Protein AF-A0A0F9SMI8-F1 (afdb_monomer)

Secondary structure (DSSP, 8-state):
-----TTS--SHHHHHHHHHHHHHHHHHHHHHHHHHHHHHHHHHHHHHHHHTSS-------------------------------------GGG--HHHHSSTHHHHHHHHHHH-S---TTB----SSPPPTTS--TT-EEEETTTTEEEE-SSSS--EE--------GGGGT-SSS---PPP---SS--------TT--S-S------PPTT-PPP-------TT--S-SS-----SSS-SS---SS-----S-S----SS----SS-----STT-----SSSS-----SS--------S-S--------SS-------SS-----S-S------SSS---------SS---------SSSS----------SS-SS----SSS---------STT-------SS---------STTSS----TTS------SSS---------STT--------SSSS----------STTTT----TTSPPP---TT---------STT-------SS---------STTSS----TTS-------PPTT-------SSS--------SSTTTT----S------SS---------SS-SS----SSS---------TT-------SSS---------STTSS-----STT----------SS-SS----SS------SS-------STT-------SSS--------SSTTSS-----STT-------SSS------TTS-------STT-------TTS--------SSTTSS-----STT--------TT------SSS---------TT------S-----

Sequence (818 aa):
MENVRFTDVDTSDEVCKTVNRVIDNLNQVEGKLLTLISERKTYNAEVDAYNEGLLPKKKVPKKKGFASMKLLVFIVLFVSLFVSVVHGQFTTTDINYSNVSNPTTLERLLRDLFANQVSNTFVFTPTTQPSSTDVTAGMVYFDSVQTSLFVSEDGSTFVPIDTAGGVSLDGAYDFGGSGNGRTITADTGAFALTNTDDDTAFLMTINAAPGSGAALGGIEITMGGNSTENAIEFENSGSGDDVQGTGDTWAVTAAGVSTFLGAEIGTSNLTFTQQGEIIKNDTDNEVEFVGSEDFSIGLGSGASNEIDFTSDSSATVIDFTTLDTLVGLNQLTFDETDGAALITIAADGAGDDLTISQTGSQNASVVLSSAGTTGDAIKMTTTAGGIDIDITGAANGEDFAVNTNSSIQLTSSQAVVDAIKLNATAGGFDIDGTTVASNITNLSTGTDDNLTIELTGATASSLILSSAGTGTDAVDINASAGSIDMDAVTGITMDISGASAGEDFTITTDSSIVLTSSEDATDAIDINASAGGIDIDATGESGQDIVITNTGGSVQVVATEAADDSVNIDSVGFDLDASGSIVLTSTENAVDSIVLQSTVGGIDILCDASTNEDIDIANTGGAVNLTSSEASDGAIKLQTSNVAGQILLVTADTSSDAIEIDNSGGLEIDCVDVIAIDNSGSTKDITITSALGRVIITGTETAAAAVELIADGVAGGVKIAANTNGVDIDATGGPILLDTSGASKDIKLDADSGAVIIDGGETGATAVVIIASHSGGGIDMDFGTGGLSVVGASGDIVATVVGTAGDVITVSGSFYKV

Organism: NCBI:txid412755

Structure (mmCIF, N/CA/C/O backbone):
data_AF-A0A0F9SMI8-F1
#
_entry.id   AF-A0A0F9SMI8-F1
#
loop_
_atom_site.group_PDB
_atom_site.id
_atom_site.type_symbol
_atom_site.label_atom_id
_atom_site.label_alt_id
_atom_site.label_comp_id
_atom_site.label_asym_id
_atom_site.label_entity_id
_atom_site.label_seq_id
_atom_site.pdbx_PDB_ins_code
_atom_site.Cartn_x
_atom_site.Cartn_y
_atom_site.Cartn_z
_atom_site.occupancy
_atom_site.B_iso_or_equiv
_atom_site.auth_seq_id
_atom_site.auth_comp_id
_atom_site.auth_asym_id
_atom_site.auth_atom_id
_atom_site.pdbx_PDB_model_num
ATOM 1 N N . MET A 1 1 ? 4.141 -20.239 49.067 1.00 53.53 1 MET A N 1
ATOM 2 C CA . MET A 1 1 ? 4.941 -21.471 48.969 1.00 53.53 1 MET A CA 1
ATOM 3 C C . MET A 1 1 ? 4.946 -21.917 47.525 1.00 53.53 1 MET A C 1
ATOM 5 O O . MET A 1 1 ? 3.879 -21.948 46.923 1.00 53.53 1 MET A O 1
ATOM 9 N N . GLU A 1 2 ? 6.117 -22.207 46.968 1.00 52.78 2 GLU A N 1
ATOM 10 C CA . GLU A 1 2 ? 6.227 -22.816 45.635 1.00 52.78 2 GLU A CA 1
ATOM 11 C C . GLU A 1 2 ? 5.907 -24.315 45.685 1.00 52.78 2 GLU A C 1
ATOM 13 O O . GLU A 1 2 ? 6.202 -24.986 46.676 1.00 52.78 2 GLU A O 1
ATOM 18 N N . ASN A 1 3 ? 5.361 -24.857 44.594 1.00 55.09 3 ASN A N 1
ATOM 19 C CA . ASN A 1 3 ? 5.146 -26.296 44.443 1.00 55.09 3 ASN A CA 1
ATOM 20 C C . ASN A 1 3 ? 6.469 -27.013 44.135 1.00 55.09 3 ASN A C 1
ATOM 22 O O . ASN A 1 3 ? 6.894 -27.088 42.984 1.00 55.09 3 ASN A O 1
ATOM 26 N N . VAL A 1 4 ? 7.100 -27.579 45.164 1.00 60.78 4 VAL A N 1
ATOM 27 C CA . VAL A 1 4 ? 8.297 -28.418 45.016 1.00 60.78 4 VAL A CA 1
ATOM 28 C C . VAL A 1 4 ? 7.901 -29.809 44.507 1.00 60.78 4 VAL A C 1
ATOM 30 O O . VAL A 1 4 ? 7.223 -30.561 45.208 1.00 60.78 4 VAL A O 1
ATOM 33 N N . ARG A 1 5 ? 8.347 -30.171 43.299 1.00 63.69 5 ARG A N 1
ATOM 34 C CA . ARG A 1 5 ? 8.222 -31.526 42.738 1.00 63.69 5 ARG A CA 1
ATOM 35 C C . ARG A 1 5 ? 9.577 -32.230 42.789 1.00 63.69 5 ARG A C 1
ATOM 37 O O . ARG A 1 5 ? 10.574 -31.698 42.322 1.00 63.69 5 ARG A O 1
ATOM 44 N N . PHE A 1 6 ? 9.611 -33.441 43.344 1.00 59.72 6 PHE A N 1
ATOM 45 C CA . PHE A 1 6 ? 10.837 -34.243 43.486 1.00 59.72 6 PHE A CA 1
ATOM 46 C C . PHE A 1 6 ? 11.255 -34.990 42.202 1.00 59.72 6 PHE A C 1
ATOM 48 O O . PHE A 1 6 ? 12.164 -35.812 42.247 1.00 59.72 6 PHE A O 1
ATOM 55 N N . THR A 1 7 ? 10.580 -34.755 41.075 1.00 58.47 7 THR A N 1
ATOM 56 C CA . THR A 1 7 ? 10.826 -35.445 39.797 1.00 58.47 7 THR A CA 1
ATOM 57 C C . THR A 1 7 ? 11.985 -34.860 38.992 1.00 58.47 7 THR A C 1
ATOM 59 O O . THR A 1 7 ? 12.527 -35.554 38.137 1.00 58.47 7 THR A O 1
ATOM 62 N N . ASP A 1 8 ? 12.377 -33.617 39.280 1.00 52.94 8 ASP A N 1
ATOM 63 C CA . ASP A 1 8 ? 13.154 -32.774 38.362 1.00 52.94 8 ASP A CA 1
ATOM 64 C C . ASP A 1 8 ? 14.539 -32.420 38.960 1.00 52.94 8 ASP A C 1
ATOM 66 O O . ASP A 1 8 ? 15.004 -31.287 38.860 1.00 52.94 8 ASP A O 1
ATOM 70 N N . VAL A 1 9 ? 15.164 -33.367 39.678 1.00 58.47 9 VAL A N 1
ATOM 71 C CA . VAL A 1 9 ? 16.347 -33.128 40.532 1.00 58.47 9 VAL A CA 1
ATOM 72 C C . VAL A 1 9 ? 17.422 -34.199 40.290 1.00 58.47 9 VAL A C 1
ATOM 74 O O . VAL A 1 9 ? 17.424 -35.238 40.950 1.00 58.47 9 VAL A O 1
ATOM 77 N N . ASP A 1 10 ? 18.336 -33.951 39.346 1.00 61.91 10 ASP A N 1
ATOM 78 C CA . ASP A 1 10 ? 19.295 -34.961 38.848 1.00 61.91 10 ASP A CA 1
ATOM 79 C C . ASP A 1 10 ? 20.717 -34.818 39.443 1.00 61.91 10 ASP A C 1
ATOM 81 O O . ASP A 1 10 ? 21.575 -35.685 39.265 1.00 61.91 10 ASP A O 1
ATOM 85 N N . THR A 1 11 ? 20.993 -33.750 40.210 1.00 68.75 11 THR A N 1
ATOM 86 C CA . THR A 1 11 ? 22.292 -33.551 40.883 1.00 68.75 11 THR A CA 1
ATOM 87 C C . THR A 1 11 ? 22.190 -33.314 42.394 1.00 68.75 11 THR A C 1
ATOM 89 O O . THR A 1 11 ? 21.253 -32.706 42.911 1.00 68.75 11 THR A O 1
ATOM 92 N N . SER A 1 12 ? 23.220 -33.737 43.137 1.00 64.06 12 SER A N 1
ATOM 93 C CA . SER A 1 12 ? 23.299 -33.579 44.601 1.00 64.06 12 SER A CA 1
ATOM 94 C C . SER A 1 12 ? 23.244 -32.121 45.083 1.00 64.06 12 SER A C 1
ATOM 96 O O . SER A 1 12 ? 22.840 -31.862 46.215 1.00 64.06 12 SER A O 1
ATOM 98 N N . ASP A 1 13 ? 23.655 -31.168 44.245 1.00 66.50 13 ASP A N 1
ATOM 99 C CA . ASP A 1 13 ? 23.607 -29.736 44.557 1.00 66.50 13 ASP A CA 1
ATOM 100 C C . ASP A 1 13 ? 22.178 -29.177 44.412 1.00 66.50 13 ASP A C 1
ATOM 102 O O . ASP A 1 13 ? 21.719 -28.380 45.233 1.00 66.50 13 ASP A O 1
ATOM 106 N N . GLU A 1 14 ? 21.418 -29.674 43.433 1.00 67.69 14 GLU A N 1
ATOM 107 C CA . GLU A 1 14 ? 19.988 -29.382 43.281 1.00 67.69 14 GLU A CA 1
ATOM 108 C C . GLU A 1 14 ? 19.146 -30.054 44.370 1.00 67.69 14 GLU A C 1
ATOM 110 O O . GLU A 1 14 ? 18.165 -29.459 44.816 1.00 67.69 14 GLU A O 1
ATOM 115 N N . VAL A 1 15 ? 19.557 -31.221 44.886 1.00 66.88 15 VAL A N 1
ATOM 116 C CA . VAL A 1 15 ? 18.961 -31.809 46.100 1.00 66.88 15 VAL A CA 1
ATOM 117 C C . VAL A 1 15 ? 19.155 -30.871 47.295 1.00 66.88 15 VAL A C 1
ATOM 119 O O . VAL A 1 15 ? 18.183 -30.575 47.987 1.00 66.88 15 VAL A O 1
ATOM 122 N N . CYS A 1 16 ? 20.358 -30.326 47.512 1.00 67.88 16 CYS A N 1
ATOM 123 C CA . CYS A 1 16 ? 20.593 -29.330 48.566 1.00 67.88 16 CYS A CA 1
ATOM 124 C C . CYS A 1 16 ? 19.757 -28.054 48.368 1.00 67.88 16 CYS A C 1
ATOM 126 O O . CYS A 1 16 ? 19.134 -27.581 49.317 1.00 67.88 16 CYS A O 1
ATOM 128 N N . LYS A 1 17 ? 19.672 -27.518 47.144 1.00 69.50 17 LYS A N 1
ATOM 129 C CA . LYS A 1 17 ? 18.823 -26.351 46.823 1.00 69.50 17 LYS A CA 1
ATOM 130 C C . LYS A 1 17 ? 17.333 -26.638 47.035 1.00 69.50 17 LYS A C 1
ATOM 132 O O . LYS A 1 17 ? 16.613 -25.781 47.540 1.00 69.50 17 LYS A O 1
ATOM 137 N N . THR A 1 18 ? 16.878 -27.843 46.703 1.00 71.00 18 THR A N 1
ATOM 138 C CA . THR A 1 18 ? 15.496 -28.301 46.905 1.00 71.00 18 THR A CA 1
ATOM 139 C C . THR A 1 18 ? 15.174 -28.473 48.386 1.00 71.00 18 THR A C 1
ATOM 141 O O . THR A 1 18 ? 14.148 -27.979 48.845 1.00 71.00 18 THR A O 1
ATOM 144 N N . VAL A 1 19 ? 16.070 -29.086 49.165 1.00 71.94 19 VAL A N 1
ATOM 145 C CA . VAL A 1 19 ? 15.940 -29.199 50.628 1.00 71.94 19 VAL A CA 1
ATOM 146 C C . VAL A 1 19 ? 15.941 -27.818 51.286 1.00 71.94 19 VAL A C 1
ATOM 148 O O . VAL A 1 19 ? 15.096 -27.569 52.141 1.00 71.94 19 VAL A O 1
ATOM 151 N N . ASN A 1 20 ? 16.794 -26.891 50.842 1.00 73.31 20 ASN A N 1
ATOM 152 C CA . ASN A 1 20 ? 16.780 -25.510 51.327 1.00 73.31 20 ASN A CA 1
ATOM 153 C C . ASN A 1 20 ? 15.458 -24.801 50.983 1.00 73.31 20 ASN A C 1
ATOM 155 O O . ASN A 1 20 ? 14.856 -24.224 51.876 1.00 73.31 20 ASN A O 1
ATOM 159 N N . ARG A 1 21 ? 14.918 -24.933 49.760 1.00 74.88 21 ARG A N 1
ATOM 160 C CA . ARG A 1 21 ? 13.584 -24.392 49.407 1.00 74.88 21 ARG A CA 1
ATOM 161 C C . ARG A 1 21 ? 12.445 -25.039 50.204 1.00 74.88 21 ARG A C 1
ATOM 163 O O . ARG A 1 21 ? 11.453 -24.375 50.493 1.00 74.88 21 ARG A O 1
ATOM 170 N N . VAL A 1 22 ? 12.558 -26.311 50.594 1.00 71.25 22 VAL A N 1
ATOM 171 C CA . VAL A 1 22 ? 11.608 -26.954 51.523 1.00 71.25 22 VAL A CA 1
ATOM 172 C C . VAL A 1 22 ? 11.742 -26.368 52.932 1.00 71.25 22 VAL A C 1
ATOM 174 O O . VAL A 1 22 ? 10.722 -26.069 53.546 1.00 71.25 22 VAL A O 1
ATOM 177 N N . ILE A 1 23 ? 12.964 -26.134 53.417 1.00 75.56 23 ILE A N 1
ATOM 178 C CA . ILE A 1 23 ? 13.230 -25.463 54.698 1.00 75.56 23 ILE A CA 1
ATOM 179 C C . ILE A 1 23 ? 12.729 -24.012 54.674 1.00 75.56 23 ILE A C 1
ATOM 181 O O . ILE A 1 23 ? 12.095 -23.592 55.630 1.00 75.56 23 ILE A O 1
ATOM 185 N N . ASP A 1 24 ? 12.905 -23.267 53.584 1.00 73.69 24 ASP A N 1
ATOM 186 C CA . ASP A 1 24 ? 12.421 -21.887 53.455 1.00 73.69 24 ASP A CA 1
ATOM 187 C C . ASP A 1 24 ? 10.893 -21.810 53.340 1.00 73.69 24 ASP A C 1
ATOM 189 O O . ASP A 1 24 ? 10.275 -20.924 53.930 1.00 73.69 24 ASP A O 1
ATOM 193 N N . ASN A 1 25 ? 10.249 -22.772 52.667 1.00 73.44 25 ASN A N 1
ATOM 194 C CA . ASN A 1 25 ? 8.794 -22.935 52.742 1.00 73.44 25 ASN A CA 1
ATOM 195 C C . ASN A 1 25 ? 8.345 -23.272 54.178 1.00 73.44 25 ASN A C 1
ATOM 197 O O . ASN A 1 25 ? 7.346 -22.723 54.639 1.00 73.44 25 ASN A O 1
ATOM 201 N N . LEU A 1 26 ? 9.087 -24.114 54.910 1.00 71.88 26 LEU A N 1
ATOM 202 C CA . LEU A 1 26 ? 8.798 -24.436 56.311 1.00 71.88 26 LEU A CA 1
ATOM 203 C C . LEU A 1 26 ? 8.974 -23.209 57.222 1.00 71.88 26 LEU A C 1
ATOM 205 O O . LEU A 1 26 ? 8.105 -22.944 58.042 1.00 71.88 26 LEU A O 1
ATOM 209 N N . ASN A 1 27 ? 10.020 -22.408 57.009 1.00 73.56 27 ASN A N 1
ATOM 210 C CA . ASN A 1 27 ? 10.273 -21.140 57.696 1.00 73.56 27 ASN A CA 1
ATOM 211 C C . ASN A 1 27 ? 9.193 -20.092 57.366 1.00 73.56 27 ASN A C 1
ATOM 213 O O . ASN A 1 27 ? 8.809 -19.316 58.237 1.00 73.56 27 ASN A O 1
ATOM 217 N N . GLN A 1 28 ? 8.650 -20.074 56.140 1.00 71.56 28 GLN A N 1
ATOM 218 C CA . GLN A 1 28 ? 7.478 -19.254 55.803 1.00 71.56 28 GLN A CA 1
ATOM 219 C C . GLN A 1 28 ? 6.204 -19.747 56.501 1.00 71.56 28 GLN A C 1
ATOM 221 O O . GLN A 1 28 ? 5.385 -18.920 56.900 1.00 71.56 28 GLN A O 1
ATOM 226 N N . VAL A 1 29 ? 6.018 -21.061 56.663 1.00 70.38 29 VAL A N 1
ATOM 227 C CA . VAL A 1 29 ? 4.887 -21.628 57.419 1.00 70.38 29 VAL A CA 1
ATOM 228 C C . VAL A 1 29 ? 5.027 -21.336 58.907 1.00 70.38 29 VAL A C 1
ATOM 230 O O . VAL A 1 29 ? 4.068 -20.867 59.503 1.00 70.38 29 VAL A O 1
ATOM 233 N N . GLU A 1 30 ? 6.199 -21.547 59.502 1.00 69.00 30 GLU A N 1
ATOM 234 C CA . GLU A 1 30 ? 6.462 -21.258 60.915 1.00 69.00 30 GLU A CA 1
ATOM 235 C C . GLU A 1 30 ? 6.412 -19.749 61.193 1.00 69.00 30 GLU A C 1
ATOM 237 O O . GLU A 1 30 ? 5.814 -19.329 62.178 1.00 69.00 30 GLU A O 1
ATOM 242 N N . GLY A 1 31 ? 6.911 -18.920 60.270 1.00 68.81 31 GLY A N 1
ATOM 243 C CA . GLY A 1 31 ? 6.750 -17.467 60.293 1.00 68.81 31 GLY A CA 1
ATOM 244 C C . GLY A 1 31 ? 5.282 -17.039 60.246 1.00 68.81 31 GLY A C 1
ATOM 245 O O . GLY A 1 31 ? 4.842 -16.304 61.125 1.00 68.81 31 GLY A O 1
ATOM 246 N N . LYS A 1 32 ? 4.487 -17.550 59.293 1.00 60.62 32 LYS A N 1
ATOM 247 C CA . LYS A 1 32 ? 3.038 -17.279 59.234 1.00 60.62 32 LYS A CA 1
ATOM 248 C C . LYS A 1 32 ? 2.279 -17.843 60.434 1.00 60.62 32 LYS A C 1
ATOM 250 O O . LYS A 1 32 ? 1.322 -17.224 60.879 1.00 60.62 32 LYS A O 1
ATOM 255 N N . LEU A 1 33 ? 2.700 -18.979 60.985 1.00 58.19 33 LEU A N 1
ATOM 256 C CA . LEU A 1 33 ? 2.122 -19.559 62.195 1.00 58.19 33 LEU A CA 1
ATOM 257 C C . LEU A 1 33 ? 2.449 -18.703 63.425 1.00 58.19 33 LEU A C 1
ATOM 259 O O . LEU A 1 33 ? 1.588 -18.520 64.276 1.00 58.19 33 LEU A O 1
ATOM 263 N N . LEU A 1 34 ? 3.648 -18.119 63.500 1.00 58.06 34 LEU A N 1
ATOM 264 C CA . LEU A 1 34 ? 4.021 -17.133 64.517 1.00 58.06 34 LEU A CA 1
ATOM 265 C C . LEU A 1 34 ? 3.255 -15.814 64.345 1.00 58.06 34 LEU A C 1
ATOM 267 O O . LEU A 1 34 ? 2.833 -15.247 65.352 1.00 58.06 34 LEU A O 1
ATOM 271 N N . THR A 1 35 ? 2.998 -15.365 63.110 1.00 61.28 35 THR A N 1
ATOM 272 C CA . THR A 1 35 ? 2.087 -14.243 62.824 1.00 61.28 35 THR A CA 1
ATOM 273 C C . THR A 1 35 ? 0.676 -14.557 63.329 1.00 61.28 35 THR A C 1
ATOM 275 O O . THR A 1 35 ? 0.193 -13.838 64.197 1.00 61.28 35 THR A O 1
ATOM 278 N N . LEU A 1 36 ? 0.088 -15.693 62.938 1.00 56.03 36 LEU A N 1
ATOM 279 C CA . LEU A 1 36 ? -1.233 -16.152 63.398 1.00 56.03 36 LEU A CA 1
ATOM 280 C C . LEU A 1 36 ? -1.310 -16.340 64.925 1.00 56.03 36 LEU A C 1
ATOM 282 O O . LEU A 1 36 ? -2.329 -16.042 65.541 1.00 56.03 36 LEU A O 1
ATOM 286 N N . ILE A 1 37 ? -0.235 -16.799 65.573 1.00 56.66 37 ILE A N 1
ATOM 287 C CA . ILE A 1 37 ? -0.143 -16.903 67.040 1.00 56.66 37 ILE A CA 1
ATOM 288 C C . ILE A 1 37 ? 0.006 -15.520 67.696 1.00 56.66 37 ILE A C 1
ATOM 290 O O . ILE A 1 37 ? -0.449 -15.339 68.827 1.00 56.66 37 ILE A O 1
ATOM 294 N N . SER A 1 38 ? 0.605 -14.538 67.015 1.00 51.28 38 SER A N 1
ATOM 295 C CA . SER A 1 38 ? 0.661 -13.147 67.481 1.00 51.28 38 SER A CA 1
ATOM 296 C C . SER A 1 38 ? -0.689 -12.439 67.332 1.00 51.28 38 SER A C 1
ATOM 298 O O . SER A 1 38 ? -1.147 -11.824 68.289 1.00 51.28 38 SER A O 1
ATOM 300 N N . GLU A 1 39 ? -1.389 -12.641 66.214 1.00 50.78 39 GLU A N 1
ATOM 301 C CA . GLU A 1 39 ? -2.752 -12.157 65.961 1.00 50.78 39 GLU A CA 1
ATOM 302 C C . GLU A 1 39 ? -3.737 -12.769 66.966 1.00 50.78 39 GLU A C 1
ATOM 304 O O . GLU A 1 39 ? -4.511 -12.053 67.601 1.00 50.78 39 GLU A O 1
ATOM 309 N N . ARG A 1 40 ? -3.617 -14.076 67.242 1.00 48.09 40 ARG A N 1
ATOM 310 C CA . ARG A 1 40 ? -4.378 -14.748 68.308 1.00 48.09 40 ARG A CA 1
ATOM 311 C C . ARG A 1 40 ? -4.005 -14.268 69.716 1.00 48.09 40 ARG A C 1
ATOM 313 O O . ARG A 1 40 ? -4.813 -14.392 70.629 1.00 48.09 40 ARG A O 1
ATOM 320 N N . LYS A 1 41 ? -2.810 -13.705 69.919 1.00 46.00 41 LYS A N 1
ATOM 321 C CA . LYS A 1 41 ? -2.437 -13.047 71.182 1.00 46.00 41 LYS A CA 1
ATOM 322 C C . LYS A 1 41 ? -3.034 -11.651 71.321 1.00 46.00 41 LYS A C 1
ATOM 324 O O . LYS A 1 41 ? -3.339 -11.277 72.447 1.00 46.00 41 LYS A O 1
ATOM 329 N N . THR A 1 42 ? -3.226 -10.921 70.225 1.00 47.81 42 THR A N 1
ATOM 330 C CA . THR A 1 42 ? -4.013 -9.680 70.220 1.00 47.81 42 THR A CA 1
ATOM 331 C C . THR A 1 42 ? -5.475 -9.995 70.538 1.00 47.81 42 THR A C 1
ATOM 333 O O . THR A 1 42 ? -6.010 -9.458 71.499 1.00 47.81 42 THR A O 1
ATOM 336 N N . TYR A 1 43 ? -6.062 -10.975 69.842 1.00 46.75 43 TYR A N 1
ATOM 337 C CA . TYR A 1 43 ? -7.436 -11.439 70.070 1.00 46.75 43 TYR A CA 1
ATOM 338 C C . TYR A 1 43 ? -7.682 -11.874 71.527 1.00 46.75 43 TYR A C 1
ATOM 340 O O . TYR A 1 43 ? -8.607 -11.402 72.182 1.00 46.75 43 TYR A O 1
ATOM 348 N N . ASN A 1 44 ? -6.804 -12.710 72.094 1.00 45.44 44 ASN A N 1
ATOM 349 C CA . ASN A 1 44 ? -6.926 -13.119 73.496 1.00 45.44 44 ASN A CA 1
ATOM 350 C C . ASN A 1 44 ? -6.713 -11.961 74.495 1.00 45.44 44 ASN A C 1
ATOM 352 O O . ASN A 1 44 ? -7.266 -12.019 75.589 1.00 45.44 44 ASN A O 1
ATOM 356 N N . ALA A 1 45 ? -5.954 -10.914 74.148 1.00 46.09 45 ALA A N 1
ATOM 357 C CA . ALA A 1 45 ? -5.788 -9.740 75.011 1.00 46.09 45 ALA A CA 1
ATOM 358 C C . ALA A 1 45 ? -7.045 -8.849 75.064 1.00 46.09 45 ALA A C 1
ATOM 360 O O . ALA A 1 45 ? -7.227 -8.118 76.036 1.00 46.09 45 ALA A O 1
ATOM 361 N N . GLU A 1 46 ? -7.919 -8.930 74.057 1.00 47.97 46 GLU A N 1
ATOM 362 C CA . GLU A 1 46 ? -9.226 -8.262 74.046 1.00 47.97 46 GLU A CA 1
ATOM 363 C C . GLU A 1 46 ? -10.292 -9.115 74.766 1.00 47.97 46 GLU A C 1
ATOM 365 O O . GLU A 1 46 ? -11.083 -8.584 75.545 1.00 47.97 46 GLU A O 1
ATOM 370 N N . VAL A 1 47 ? -10.244 -10.449 74.634 1.00 49.59 47 VAL A N 1
ATOM 371 C CA . VAL A 1 47 ? -11.131 -11.380 75.369 1.00 49.59 47 VAL A CA 1
ATOM 372 C C . VAL A 1 47 ? -10.870 -11.381 76.886 1.00 49.59 47 VAL A C 1
ATOM 374 O O . VAL A 1 47 ? -11.822 -11.394 77.675 1.00 49.59 47 VAL A O 1
ATOM 377 N N . ASP A 1 48 ? -9.606 -11.315 77.319 1.00 45.72 48 ASP A N 1
ATOM 378 C CA . ASP A 1 48 ? -9.249 -11.234 78.747 1.00 45.72 48 ASP A CA 1
ATOM 379 C C . ASP A 1 48 ? -9.622 -9.869 79.375 1.00 45.72 48 ASP A C 1
ATOM 381 O O . ASP A 1 48 ? -9.760 -9.769 80.594 1.00 45.72 48 ASP A O 1
ATOM 385 N N . ALA A 1 49 ? -9.852 -8.824 78.566 1.00 47.00 49 ALA A N 1
ATOM 386 C CA . ALA A 1 49 ? -10.362 -7.530 79.033 1.00 47.00 49 ALA A CA 1
ATOM 387 C C . ALA A 1 49 ? -11.890 -7.511 79.248 1.00 47.00 49 ALA A C 1
ATOM 389 O O . ALA A 1 49 ? -12.377 -6.719 80.055 1.00 47.00 49 ALA A O 1
ATOM 390 N N . TYR A 1 50 ? -12.641 -8.395 78.582 1.00 47.12 50 TYR A N 1
ATOM 391 C CA . TYR A 1 50 ? -14.091 -8.540 78.770 1.00 47.12 50 TYR A CA 1
ATOM 392 C C . TYR A 1 50 ? -14.431 -9.361 80.033 1.00 47.12 50 TYR A C 1
ATOM 394 O O . TYR A 1 50 ? -15.395 -9.069 80.741 1.00 47.12 50 TYR A O 1
ATOM 402 N N . ASN A 1 51 ? -13.604 -10.359 80.376 1.00 49.59 51 ASN A N 1
ATOM 403 C CA . ASN A 1 51 ? -13.954 -11.394 81.360 1.00 49.59 51 ASN A CA 1
ATOM 404 C C . ASN A 1 51 ? -13.543 -11.148 82.833 1.00 49.59 51 ASN A C 1
ATOM 406 O O . ASN A 1 51 ? -13.977 -11.905 83.700 1.00 49.59 51 ASN A O 1
ATOM 410 N N . GLU A 1 52 ? -12.800 -10.085 83.178 1.00 45.09 52 GLU A N 1
ATOM 411 C CA . GLU A 1 52 ? -12.635 -9.644 84.589 1.00 45.09 52 GLU A CA 1
ATOM 412 C C . GLU A 1 52 ? -13.569 -8.473 84.987 1.00 45.09 52 GLU A C 1
ATOM 414 O O . GLU A 1 52 ? -13.324 -7.766 85.966 1.00 45.09 52 GLU A O 1
ATOM 419 N N . GLY A 1 53 ? -14.697 -8.298 84.283 1.00 46.03 53 GLY A N 1
ATOM 420 C CA . GLY A 1 53 ? -15.754 -7.348 84.664 1.00 46.03 53 GLY A CA 1
ATOM 421 C C . GLY A 1 53 ? -16.639 -7.801 85.841 1.00 46.03 53 GLY A C 1
ATOM 422 O O . GLY A 1 53 ? -16.983 -6.989 86.703 1.00 46.03 53 GLY A O 1
ATOM 423 N N . LEU A 1 54 ? -16.992 -9.094 85.928 1.00 38.72 54 LEU A N 1
ATOM 424 C CA . LEU A 1 54 ? -18.011 -9.605 86.867 1.00 38.72 54 LEU A CA 1
ATOM 425 C C . LEU A 1 54 ? -17.470 -10.492 88.012 1.00 38.72 54 LEU A C 1
ATOM 427 O O . LEU A 1 54 ? -17.870 -11.632 88.224 1.00 38.72 54 LEU A O 1
ATOM 431 N N . LEU A 1 55 ? -16.678 -9.828 88.864 1.00 41.00 55 LEU A N 1
ATOM 432 C CA . LEU A 1 55 ? -16.606 -9.997 90.330 1.00 41.00 55 LEU A CA 1
ATOM 433 C C . LEU A 1 55 ? -15.910 -11.250 90.940 1.00 41.00 55 LEU A C 1
ATOM 435 O O . LEU A 1 55 ? -16.472 -12.346 90.989 1.00 41.00 55 LEU A O 1
ATOM 439 N N . PRO A 1 56 ? -14.756 -11.077 91.625 1.00 44.06 56 PRO A N 1
ATOM 440 C CA . PRO A 1 56 ? -14.066 -12.157 92.337 1.00 44.06 56 PRO A CA 1
ATOM 441 C C . PRO A 1 56 ? -14.617 -12.413 93.756 1.00 44.06 56 PRO A C 1
ATOM 443 O O . PRO A 1 56 ? -14.927 -11.483 94.503 1.00 44.06 56 PRO A O 1
ATOM 446 N N . LYS A 1 57 ? -14.617 -13.678 94.217 1.00 36.44 57 LYS A N 1
ATOM 447 C CA . LYS A 1 57 ? -14.890 -14.041 95.631 1.00 36.44 57 LYS A CA 1
ATOM 448 C C . LYS A 1 57 ? -13.844 -14.997 96.222 1.00 36.44 57 LYS A C 1
ATOM 450 O O . LYS A 1 57 ? -13.612 -16.098 95.731 1.00 36.44 57 LYS A O 1
ATOM 455 N N . LYS A 1 58 ? -13.222 -14.590 97.340 1.00 31.86 58 LYS A N 1
ATOM 456 C CA . LYS A 1 58 ? -12.054 -15.258 97.949 1.00 31.86 58 LYS A CA 1
ATOM 457 C C . LYS A 1 58 ? -12.351 -15.863 99.336 1.00 31.86 58 LYS A C 1
ATOM 459 O O . LYS A 1 58 ? -12.210 -15.194 100.348 1.00 31.86 58 LYS A O 1
ATOM 464 N N . LYS A 1 59 ? -12.700 -17.158 99.341 1.00 33.75 59 LYS A N 1
ATOM 465 C CA . LYS A 1 59 ? -12.500 -18.192 100.396 1.00 33.75 59 LYS A CA 1
ATOM 466 C C . LYS A 1 59 ? -12.571 -17.810 101.907 1.00 33.75 59 LYS A C 1
ATOM 468 O O . LYS A 1 59 ? -11.583 -17.298 102.413 1.00 33.75 59 LYS A O 1
ATOM 473 N N . VAL A 1 60 ? -13.561 -18.406 102.623 1.00 41.75 60 VAL A N 1
ATOM 474 C CA . VAL A 1 60 ? -13.408 -19.275 103.854 1.00 41.75 60 VAL A CA 1
ATOM 475 C C . VAL A 1 60 ? -12.931 -18.579 105.175 1.00 41.75 60 VAL A C 1
ATOM 477 O O . VAL A 1 60 ? -12.079 -17.711 105.051 1.00 41.75 60 VAL A O 1
ATOM 480 N N . PRO A 1 61 ? -13.347 -18.922 106.449 1.00 41.59 61 PRO A N 1
ATOM 481 C CA . PRO A 1 61 ? -13.819 -20.230 106.997 1.00 41.59 61 PRO A CA 1
ATOM 482 C C . PRO A 1 61 ? -14.911 -20.306 108.134 1.00 41.59 61 PRO A C 1
ATOM 484 O O . PRO A 1 61 ? -14.937 -19.497 109.051 1.00 41.59 61 PRO A O 1
ATOM 487 N N . LYS A 1 62 ? -15.550 -21.496 108.243 1.00 29.69 62 LYS A N 1
ATOM 488 C CA . LYS A 1 62 ? -15.898 -22.290 109.477 1.00 29.69 62 LYS A CA 1
ATOM 489 C C . LYS A 1 62 ? -16.921 -21.805 110.550 1.00 29.69 62 LYS A C 1
ATOM 491 O O . LYS A 1 62 ? -16.903 -20.668 110.989 1.00 29.69 62 LYS A O 1
ATOM 496 N N . LYS A 1 63 ? -17.548 -22.834 111.177 1.00 28.94 63 LYS A N 1
ATOM 497 C CA . LYS A 1 63 ? -18.275 -22.909 112.486 1.00 28.94 63 LYS A CA 1
ATOM 498 C C . LYS A 1 63 ? -19.702 -22.310 112.538 1.00 28.94 63 LYS A C 1
ATOM 500 O O . LYS A 1 63 ? -19.954 -21.330 111.866 1.00 28.94 63 LYS A O 1
ATOM 505 N N . LYS A 1 64 ? -20.631 -22.778 113.400 1.00 27.56 64 LYS A N 1
ATOM 506 C CA . LYS A 1 64 ? -20.913 -24.132 113.968 1.00 27.56 64 LYS A CA 1
ATOM 507 C C . LYS A 1 64 ? -22.220 -24.088 114.811 1.00 27.56 64 LYS A C 1
ATOM 509 O O . LYS A 1 64 ? -22.215 -23.450 115.857 1.00 27.56 64 LYS A O 1
ATOM 514 N N . GLY A 1 65 ? -23.225 -24.900 114.472 1.00 30.22 65 GLY A N 1
ATOM 515 C CA . GLY A 1 65 ? -24.237 -25.408 115.423 1.00 30.22 65 GLY A CA 1
ATOM 516 C C . GLY A 1 65 ? -25.352 -24.461 115.904 1.00 30.22 65 GLY A C 1
ATOM 517 O O . GLY A 1 65 ? -25.456 -23.329 115.454 1.00 30.22 65 GLY A O 1
ATOM 518 N N . PHE A 1 66 ? -26.134 -24.996 116.857 1.00 27.86 66 PHE A N 1
ATOM 519 C CA . PHE A 1 66 ? -27.428 -24.530 117.396 1.00 27.86 66 PHE A CA 1
ATOM 520 C C . PHE A 1 66 ? -28.587 -24.641 116.383 1.00 27.86 66 PHE A C 1
ATOM 522 O O . PHE A 1 66 ? -28.554 -24.027 115.327 1.00 27.86 66 PHE A O 1
ATOM 529 N N . ALA A 1 67 ? -29.514 -25.598 116.525 1.00 26.72 67 ALA A N 1
ATOM 530 C CA . ALA A 1 67 ? -30.480 -25.848 117.615 1.00 26.72 67 ALA A CA 1
ATOM 531 C C . ALA A 1 67 ? -31.631 -24.822 117.578 1.00 26.72 67 ALA A C 1
ATOM 533 O O . ALA A 1 67 ? -31.416 -23.652 117.865 1.00 26.72 67 ALA A O 1
ATOM 534 N N . SER A 1 68 ? -32.827 -25.167 117.091 1.00 33.75 68 SER A N 1
ATOM 535 C CA . SER A 1 68 ? -33.798 -26.123 117.671 1.00 33.75 68 SER A CA 1
ATOM 536 C C . SER A 1 68 ? -34.447 -25.632 118.976 1.00 33.75 68 SER A C 1
ATOM 538 O O . SER A 1 68 ? -34.263 -26.219 120.037 1.00 33.75 68 SER A O 1
ATOM 540 N N . MET A 1 69 ? -35.229 -24.561 118.860 1.00 28.28 69 MET A N 1
ATOM 541 C CA . MET A 1 69 ? -36.364 -24.164 119.708 1.00 28.28 69 MET A CA 1
ATOM 542 C C . MET A 1 69 ? -37.293 -23.358 118.777 1.00 28.28 69 MET A C 1
ATOM 544 O O . MET A 1 69 ? -36.816 -22.773 117.809 1.00 28.28 69 MET A O 1
ATOM 548 N N . LYS A 1 70 ? -38.611 -23.317 118.961 1.00 27.80 70 LYS A N 1
ATOM 549 C CA . LYS A 1 70 ? -39.402 -23.313 120.204 1.00 27.80 70 LYS A CA 1
ATOM 550 C C . LYS A 1 70 ? -40.480 -24.441 120.136 1.00 27.80 70 LYS A C 1
ATOM 552 O O . LYS A 1 70 ? -40.693 -24.983 119.061 1.00 27.80 70 LYS A O 1
ATOM 557 N N . LEU A 1 71 ? -41.062 -24.999 121.212 1.00 26.09 71 LEU A N 1
ATOM 558 C CA . LEU A 1 71 ? -41.746 -24.362 122.354 1.00 26.09 71 LEU A CA 1
ATOM 559 C C . LEU A 1 71 ? -42.898 -23.472 121.805 1.00 26.09 71 LEU A C 1
ATOM 561 O O . LEU A 1 71 ? -42.651 -22.586 121.007 1.00 26.09 71 LEU A O 1
ATOM 565 N N . LEU A 1 72 ? -44.179 -23.625 122.123 1.00 27.05 72 LEU A N 1
ATOM 566 C CA . LEU A 1 72 ? -44.908 -24.464 123.074 1.00 27.05 72 LEU A CA 1
ATOM 567 C C . LEU A 1 72 ? -46.393 -24.300 122.717 1.00 27.05 72 LEU A C 1
ATOM 569 O O . LEU A 1 72 ? -46.848 -23.163 122.670 1.00 27.05 72 LEU A O 1
ATOM 573 N N . VAL A 1 73 ? -47.147 -25.387 122.553 1.00 26.67 73 VAL A N 1
ATOM 574 C CA . VAL A 1 73 ? -48.607 -25.355 122.733 1.00 26.67 73 VAL A CA 1
ATOM 575 C C . VAL A 1 73 ? -48.970 -26.546 123.610 1.00 26.67 73 VAL A C 1
ATOM 577 O O . VAL A 1 73 ? -48.897 -27.701 123.197 1.00 26.67 73 VAL A O 1
ATOM 580 N N . PHE A 1 74 ? -49.245 -26.241 124.873 1.00 29.67 74 PHE A N 1
ATOM 581 C CA . PHE A 1 74 ? -50.046 -27.082 125.757 1.00 29.67 74 PHE A CA 1
ATOM 582 C C . PHE A 1 74 ? -51.482 -26.538 125.698 1.00 29.67 74 PHE A C 1
ATOM 584 O O . PHE A 1 74 ? -51.643 -25.406 125.249 1.00 29.67 74 PHE A O 1
ATOM 591 N N . ILE A 1 75 ? -52.479 -27.282 126.206 1.00 36.81 75 ILE A N 1
ATOM 592 C CA . ILE A 1 75 ? -53.925 -27.054 125.948 1.00 36.81 75 ILE A CA 1
ATOM 593 C C . ILE A 1 75 ? -54.254 -27.579 124.520 1.00 36.81 75 ILE A C 1
ATOM 595 O O . ILE A 1 75 ? -53.472 -27.373 123.599 1.00 36.81 75 ILE A O 1
ATOM 599 N N . VAL A 1 76 ? -55.291 -28.393 124.267 1.00 32.09 76 VAL A N 1
ATOM 600 C CA . VAL A 1 76 ? -56.592 -28.563 124.952 1.00 32.09 76 VAL A CA 1
ATOM 601 C C . VAL A 1 76 ? -57.002 -30.044 125.198 1.00 32.09 76 VAL A C 1
ATOM 603 O O . VAL A 1 76 ? -56.507 -30.958 124.546 1.00 32.09 76 VAL A O 1
ATOM 606 N N . LEU A 1 77 ? -58.037 -30.206 126.043 1.00 30.11 77 LEU A N 1
ATOM 607 C CA . LEU A 1 77 ? -59.188 -31.141 125.938 1.00 30.11 77 LEU A CA 1
ATOM 608 C C . LEU A 1 77 ? -59.198 -32.579 126.543 1.00 30.11 77 LEU A C 1
ATOM 610 O O . LEU A 1 77 ? -58.263 -33.363 126.433 1.00 30.11 77 LEU A O 1
ATOM 614 N N . PHE A 1 78 ? -60.408 -32.895 127.054 1.00 27.62 78 PHE A N 1
ATOM 615 C CA . PHE A 1 78 ? -61.035 -34.146 127.554 1.00 27.62 78 PHE A CA 1
ATOM 616 C C . PHE A 1 78 ? -60.915 -34.545 129.057 1.00 27.62 78 PHE A C 1
ATOM 618 O O . PHE A 1 78 ? -59.805 -34.677 129.556 1.00 27.62 78 PHE A O 1
ATOM 625 N N . VAL A 1 79 ? -61.968 -34.941 129.820 1.00 35.44 79 VAL A N 1
ATOM 626 C CA . VAL A 1 79 ? -63.421 -34.568 129.976 1.00 35.44 79 VAL A CA 1
ATOM 627 C C . VAL A 1 79 ? -64.115 -35.535 130.993 1.00 35.44 79 VAL A C 1
ATOM 629 O O . VAL A 1 79 ? -63.800 -36.722 130.979 1.00 35.44 79 VAL A O 1
ATOM 632 N N . SER A 1 80 ? -65.128 -35.083 131.775 1.00 29.86 80 SER A N 1
ATOM 633 C CA . SER A 1 80 ? -66.138 -35.887 132.563 1.00 29.86 80 SER A CA 1
ATOM 634 C C . SER A 1 80 ? -65.674 -36.644 133.861 1.00 29.86 80 SER A C 1
ATOM 636 O O . SER A 1 80 ? -64.471 -36.768 134.053 1.00 29.86 80 SER A O 1
ATOM 638 N N . LEU A 1 81 ? -66.489 -37.152 134.835 1.00 30.80 81 LEU A N 1
ATOM 639 C CA . LEU A 1 81 ? -67.968 -37.295 135.042 1.00 30.80 81 LEU A CA 1
ATOM 640 C C . LEU A 1 81 ? -68.415 -37.574 136.550 1.00 30.80 81 LEU A C 1
ATOM 642 O O . LEU A 1 81 ? -67.796 -38.396 137.211 1.00 30.80 81 LEU A O 1
ATOM 646 N N . PHE A 1 82 ? -69.529 -36.968 137.041 1.00 33.50 82 PHE A N 1
ATOM 647 C CA . PHE A 1 82 ? -70.598 -37.387 138.042 1.00 33.50 82 PHE A CA 1
ATOM 648 C C . PHE A 1 82 ? -70.423 -37.845 139.560 1.00 33.50 82 PHE A C 1
ATOM 650 O O . PHE A 1 82 ? -70.039 -38.974 139.833 1.00 33.50 82 PHE A O 1
ATOM 657 N N . VAL 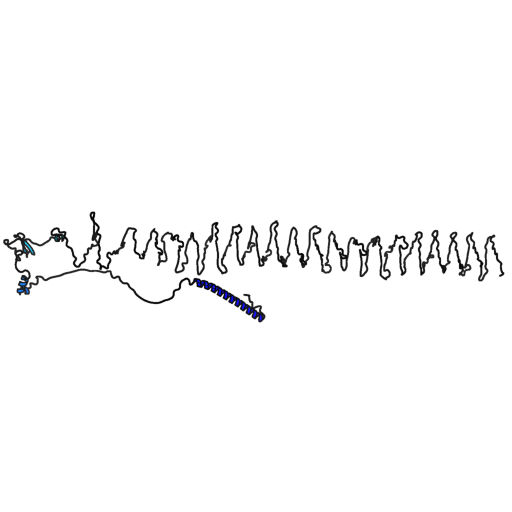A 1 83 ? -70.952 -37.032 140.523 1.00 42.53 83 VAL A N 1
ATOM 658 C CA . VAL A 1 83 ? -72.124 -37.201 141.494 1.00 42.53 83 VAL A CA 1
ATOM 659 C C . VAL A 1 83 ? -72.249 -38.257 142.687 1.00 42.53 83 VAL A C 1
ATOM 661 O O . VAL A 1 83 ? -72.291 -39.456 142.443 1.00 42.53 83 VAL A O 1
ATOM 664 N N . SER A 1 84 ? -72.581 -37.775 143.936 1.00 41.41 84 SER A N 1
ATOM 665 C CA . SER A 1 84 ? -73.352 -38.379 145.122 1.00 41.41 84 SER A CA 1
ATOM 666 C C . SER A 1 84 ? -72.735 -39.338 146.220 1.00 41.41 84 SER A C 1
ATOM 668 O O . SER A 1 84 ? -71.760 -40.009 145.913 1.00 41.41 84 SER A O 1
ATOM 670 N N . VAL A 1 85 ? -73.242 -39.578 147.485 1.00 45.28 85 VAL A N 1
ATOM 671 C CA . VAL A 1 85 ? -74.035 -38.825 148.552 1.00 45.28 85 VAL A CA 1
ATOM 672 C C . VAL A 1 85 ? -74.188 -39.542 149.978 1.00 45.28 85 VAL A C 1
ATOM 674 O O . VAL A 1 85 ? -74.394 -40.747 150.032 1.00 45.28 85 VAL A O 1
ATOM 677 N N . VAL A 1 86 ? -74.121 -38.776 151.108 1.00 49.72 86 VAL A N 1
ATOM 678 C CA . VAL A 1 86 ? -74.657 -38.794 152.550 1.00 49.72 86 VAL A CA 1
ATOM 679 C C . VAL A 1 86 ? -75.023 -40.043 153.444 1.00 49.72 86 VAL A C 1
ATOM 681 O O . VAL A 1 86 ? -75.796 -40.894 153.016 1.00 49.72 86 VAL A O 1
ATOM 684 N N . HIS A 1 87 ? -74.637 -40.014 154.763 1.00 43.28 87 HIS A N 1
ATOM 685 C CA . HIS A 1 87 ? -75.397 -40.272 156.063 1.00 43.28 87 HIS A CA 1
ATOM 686 C C . HIS A 1 87 ? -74.476 -40.079 157.333 1.00 43.28 87 HIS A C 1
ATOM 688 O O . HIS A 1 87 ? -73.290 -39.854 157.111 1.00 43.28 87 HIS A O 1
ATOM 694 N N . GLY A 1 88 ? -74.817 -40.096 158.658 1.00 42.62 88 GLY A N 1
ATOM 695 C CA . GLY A 1 88 ? -76.025 -40.309 159.529 1.00 42.62 88 GLY A CA 1
ATOM 696 C C . GLY A 1 88 ? -75.726 -40.096 161.074 1.00 42.62 88 GLY A C 1
ATOM 697 O O . GLY A 1 88 ? -74.627 -39.645 161.389 1.00 42.62 88 GLY A O 1
ATOM 698 N N . GLN A 1 89 ? -76.633 -40.392 162.052 1.00 43.00 89 GLN A N 1
ATOM 699 C CA . GLN A 1 89 ? -76.458 -40.199 163.545 1.00 43.00 89 GLN A CA 1
ATOM 700 C C . GLN A 1 89 ? -77.169 -41.258 164.463 1.00 43.00 89 GLN A C 1
ATOM 702 O O . GLN A 1 89 ? -77.995 -42.026 163.978 1.00 43.00 89 GLN A O 1
ATOM 707 N N . PHE A 1 90 ? -76.871 -41.295 165.784 1.00 47.16 90 PHE A N 1
ATOM 708 C CA . PHE A 1 90 ? -77.471 -42.200 166.809 1.00 47.16 90 PHE A CA 1
ATOM 709 C C . PHE A 1 90 ? -78.899 -41.804 167.252 1.00 47.16 90 PHE A C 1
ATOM 711 O O . PHE A 1 90 ? -79.192 -40.620 167.409 1.00 47.16 90 PHE A O 1
ATOM 718 N N . THR A 1 91 ? -79.754 -42.790 167.562 1.00 43.12 91 THR A N 1
ATOM 719 C CA . THR A 1 91 ? -81.142 -42.590 168.039 1.00 43.12 91 THR A CA 1
ATOM 720 C C . THR A 1 91 ? -81.566 -43.576 169.147 1.00 43.12 91 THR A C 1
ATOM 722 O O . THR A 1 91 ? -80.810 -44.441 169.580 1.00 43.12 91 THR A O 1
ATOM 725 N N . THR A 1 92 ? -82.797 -43.403 169.636 1.00 47.91 92 THR A N 1
ATOM 726 C CA . THR A 1 92 ? -83.457 -43.967 170.835 1.00 47.91 92 THR A CA 1
ATOM 727 C C . THR A 1 92 ? -83.489 -45.494 171.022 1.00 47.91 92 THR A C 1
ATOM 729 O O . THR A 1 92 ? -84.018 -45.956 172.033 1.00 47.91 92 THR A O 1
ATOM 732 N N . THR A 1 93 ? -82.954 -46.305 170.110 1.00 50.66 93 THR A N 1
ATOM 733 C CA . THR A 1 93 ? -83.094 -47.774 170.149 1.00 50.66 93 THR A CA 1
ATOM 734 C C . THR A 1 93 ? -82.171 -48.497 171.137 1.00 50.66 93 THR A C 1
ATOM 736 O O . THR A 1 93 ? -82.352 -49.690 171.348 1.00 50.66 93 THR A O 1
ATOM 739 N N . ASP A 1 94 ? -81.237 -47.804 171.799 1.00 53.34 94 ASP A N 1
ATOM 740 C CA . ASP A 1 94 ? -80.341 -48.384 172.820 1.00 53.34 94 ASP A CA 1
ATOM 741 C C . ASP A 1 94 ? -80.925 -48.413 174.254 1.00 53.34 94 ASP A C 1
ATOM 743 O O . ASP A 1 94 ? -80.202 -48.608 175.240 1.00 53.34 94 ASP A O 1
ATOM 747 N N . ILE A 1 95 ? -82.247 -48.263 174.408 1.00 54.34 95 ILE A N 1
ATOM 748 C CA . ILE A 1 95 ? -82.965 -48.390 175.696 1.00 54.34 95 ILE A CA 1
ATOM 749 C C . ILE A 1 95 ? -83.168 -49.884 176.029 1.00 54.34 95 ILE A C 1
ATOM 751 O O . ILE A 1 95 ? -84.270 -50.420 176.124 1.00 54.34 95 ILE A O 1
ATOM 755 N N . ASN A 1 96 ? -82.039 -50.575 176.181 1.00 55.03 96 ASN A N 1
ATOM 756 C CA . ASN A 1 96 ? -81.937 -52.023 176.350 1.00 55.03 96 ASN A CA 1
ATOM 757 C C . ASN A 1 96 ? -81.966 -52.408 177.835 1.00 55.03 96 ASN A C 1
ATOM 759 O O . ASN A 1 96 ? -81.539 -51.623 178.681 1.00 55.03 96 ASN A O 1
ATOM 763 N N . TYR A 1 97 ? -82.395 -53.632 178.175 1.00 51.66 97 TYR A N 1
ATOM 764 C CA . TYR A 1 97 ? -82.584 -54.041 179.580 1.00 51.66 97 TYR A CA 1
ATOM 765 C C . TYR A 1 97 ? -81.347 -53.803 180.464 1.00 51.66 97 TYR A C 1
ATOM 767 O O . TYR A 1 97 ? -81.513 -53.392 181.599 1.00 51.66 97 TYR A O 1
ATOM 775 N N . SER A 1 98 ? -80.116 -53.940 179.954 1.00 53.91 98 SER A N 1
ATOM 776 C CA . SER A 1 98 ? -78.878 -53.620 180.694 1.00 53.91 98 SER A CA 1
ATOM 777 C C . SER A 1 98 ? -78.708 -52.134 181.045 1.00 53.91 98 SER A C 1
ATOM 779 O O . SER A 1 98 ? -78.174 -51.805 182.103 1.00 53.91 98 SER A O 1
ATOM 781 N N . ASN A 1 99 ? -79.164 -51.238 180.167 1.00 57.06 99 ASN A N 1
ATOM 782 C CA . ASN A 1 99 ? -79.139 -49.786 180.368 1.00 57.06 99 ASN A CA 1
ATOM 783 C C . ASN A 1 99 ? -80.316 -49.346 181.256 1.00 57.06 99 ASN A C 1
ATOM 785 O O . ASN A 1 99 ? -80.192 -48.415 182.046 1.00 57.06 99 ASN A O 1
ATOM 789 N N . VAL A 1 100 ? -81.436 -50.070 181.174 1.00 56.25 100 VAL A N 1
ATOM 790 C CA . VAL A 1 100 ? -82.638 -49.879 181.999 1.00 56.25 100 VAL A CA 1
ATOM 791 C C . VAL A 1 100 ? -82.489 -50.511 183.398 1.00 56.25 100 VAL A C 1
ATOM 793 O O . VAL A 1 100 ? -83.146 -50.068 184.333 1.00 56.25 100 VAL A O 1
ATOM 796 N N . SER A 1 101 ? -81.597 -51.495 183.587 1.00 47.41 101 SER A N 1
ATOM 797 C CA . SER A 1 101 ? -81.379 -52.214 184.857 1.00 47.41 101 SER A CA 1
ATOM 798 C C . SER A 1 101 ? -80.174 -51.735 185.676 1.00 47.41 101 SER A C 1
ATOM 800 O O . SER A 1 101 ? -79.847 -52.362 186.683 1.00 47.41 101 SER A O 1
ATOM 802 N N . ASN A 1 102 ? -79.503 -50.650 185.280 1.00 53.12 102 ASN A N 1
ATOM 803 C CA . ASN A 1 102 ? -78.491 -49.968 186.101 1.00 53.12 102 ASN A CA 1
ATOM 804 C C . ASN A 1 102 ? -78.801 -48.455 186.167 1.00 53.12 102 ASN A C 1
ATOM 806 O O . ASN A 1 102 ? -78.103 -47.652 185.548 1.00 53.12 102 ASN A O 1
ATOM 810 N N . PRO A 1 103 ? -79.896 -48.043 186.841 1.00 56.06 103 PRO A N 1
ATOM 811 C CA . PRO A 1 103 ? -80.649 -46.853 186.431 1.00 56.06 103 PRO A CA 1
ATOM 812 C C . PRO A 1 103 ? -80.002 -45.486 186.686 1.00 56.06 103 PRO A C 1
ATOM 814 O O . PRO A 1 103 ? -80.575 -44.481 186.281 1.00 56.06 103 PRO A O 1
ATOM 817 N N . THR A 1 104 ? -78.804 -45.407 187.274 1.00 54.03 104 THR A N 1
ATOM 818 C CA . THR A 1 104 ? -78.021 -44.154 187.274 1.00 54.03 104 THR A CA 1
ATOM 819 C C . THR A 1 104 ? -77.630 -43.719 185.857 1.00 54.03 104 THR A C 1
ATOM 821 O O . THR A 1 104 ? -77.400 -42.532 185.625 1.00 54.03 104 THR A O 1
ATOM 824 N N . THR A 1 105 ? -77.603 -44.642 184.886 1.00 56.78 105 THR A N 1
ATOM 825 C CA . THR A 1 105 ? -77.514 -44.309 183.456 1.00 56.78 105 THR A CA 1
ATOM 826 C C . THR A 1 105 ? -78.874 -43.965 182.849 1.00 56.78 105 THR A C 1
ATOM 828 O O . THR A 1 105 ? -78.937 -43.032 182.058 1.00 56.78 105 THR A O 1
ATOM 831 N N . LEU A 1 106 ? -79.959 -44.648 183.237 1.00 52.97 106 LEU A N 1
ATOM 832 C CA . LEU A 1 106 ? -81.322 -44.388 182.749 1.00 52.97 106 LEU A CA 1
ATOM 833 C C . LEU A 1 106 ? -81.834 -42.995 183.153 1.00 52.97 106 LEU A C 1
ATOM 835 O O . LEU A 1 106 ? -82.384 -42.271 182.328 1.00 52.97 106 LEU A O 1
ATOM 839 N N . GLU A 1 107 ? -81.606 -42.586 184.402 1.00 53.91 107 GLU A N 1
ATOM 840 C CA . GLU A 1 107 ? -81.953 -41.243 184.877 1.00 53.91 107 GLU A CA 1
ATOM 841 C C . GLU A 1 107 ? -81.104 -40.174 184.173 1.00 53.91 107 GLU A C 1
ATOM 843 O O . GLU A 1 107 ? -81.623 -39.130 183.784 1.00 53.91 107 GLU A O 1
ATOM 848 N N . ARG A 1 108 ? -79.817 -40.455 183.914 1.00 56.91 108 ARG A N 1
ATOM 849 C CA . ARG A 1 108 ? -78.967 -39.566 183.110 1.00 56.91 108 ARG A CA 1
ATOM 850 C C . ARG A 1 108 ? -79.457 -39.461 181.662 1.00 56.91 108 ARG A C 1
ATOM 852 O O . ARG A 1 108 ? -79.498 -38.362 181.131 1.00 56.91 108 ARG A O 1
ATOM 859 N N . LEU A 1 109 ? -79.871 -40.569 181.049 1.00 60.16 109 LEU A N 1
ATOM 860 C CA . LEU A 1 109 ? -80.403 -40.614 179.683 1.00 60.16 109 LEU A CA 1
ATOM 861 C C . LEU A 1 109 ? -81.675 -39.764 179.521 1.00 60.16 109 LEU A C 1
ATOM 863 O O . LEU A 1 109 ? -81.872 -39.152 178.477 1.00 60.16 109 LEU A O 1
ATOM 867 N N . LEU A 1 110 ? -82.516 -39.701 180.558 1.00 54.06 110 LEU A N 1
ATOM 868 C CA . LEU A 1 110 ? -83.739 -38.891 180.571 1.00 54.06 110 LEU A CA 1
ATOM 869 C C . LEU A 1 110 ? -83.486 -37.425 180.970 1.00 54.06 110 LEU A C 1
ATOM 871 O O . LEU A 1 110 ? -84.165 -36.526 180.476 1.00 54.06 110 LEU A O 1
ATOM 875 N N . ARG A 1 111 ? -82.500 -37.165 181.836 1.00 56.50 111 ARG A N 1
ATOM 876 C CA . ARG A 1 111 ? -82.165 -35.818 182.326 1.00 56.50 111 ARG A CA 1
ATOM 877 C C . ARG A 1 111 ? -81.275 -35.028 181.363 1.00 56.50 111 ARG A C 1
ATOM 879 O O . ARG A 1 111 ? -81.470 -33.827 181.215 1.00 56.50 111 ARG A O 1
ATOM 886 N N . ASP A 1 112 ? -80.321 -35.676 180.702 1.00 54.94 112 ASP A N 1
ATOM 887 C CA . ASP A 1 112 ? -79.401 -35.006 179.773 1.00 54.94 112 ASP A CA 1
ATOM 888 C C . ASP A 1 112 ? -80.079 -34.684 178.417 1.00 54.94 112 ASP A C 1
ATOM 890 O O . ASP A 1 112 ? -79.481 -34.001 177.590 1.00 54.94 112 ASP A O 1
ATOM 894 N N . LEU A 1 113 ? -81.327 -35.136 178.198 1.00 55.12 113 LEU A N 1
ATOM 895 C CA . LEU A 1 113 ? -82.128 -34.822 177.008 1.00 55.12 113 LEU A CA 1
ATOM 896 C C . LEU A 1 113 ? -82.982 -33.548 177.191 1.00 55.12 113 LEU A C 1
ATOM 898 O O . LEU A 1 113 ? -82.802 -32.596 176.441 1.00 55.12 113 LEU A O 1
ATOM 902 N N . PHE A 1 114 ? -83.889 -33.510 178.183 1.00 54.41 114 PHE A N 1
ATOM 903 C CA . PHE A 1 114 ? -84.837 -32.394 178.401 1.00 54.41 114 PHE A CA 1
ATOM 904 C C . PHE A 1 114 ? -85.271 -32.241 179.880 1.00 54.41 114 PHE A C 1
ATOM 906 O O . PHE A 1 114 ? -86.440 -32.420 180.225 1.00 54.41 114 PHE A O 1
ATOM 913 N N . ALA A 1 115 ? -84.344 -31.943 180.796 1.00 54.62 115 ALA A N 1
ATOM 914 C CA . ALA A 1 115 ? -84.671 -31.825 182.224 1.00 54.62 115 ALA A CA 1
ATOM 915 C C . ALA A 1 115 ? -85.523 -30.592 182.605 1.00 54.62 115 ALA A C 1
ATOM 917 O O . ALA A 1 115 ? -85.217 -29.466 182.226 1.00 54.62 115 ALA A O 1
ATOM 918 N N . ASN A 1 116 ? -86.532 -30.848 183.451 1.00 43.12 116 ASN A N 1
ATOM 919 C CA . ASN A 1 116 ? -87.252 -29.942 184.369 1.00 43.12 116 ASN A CA 1
ATOM 920 C C . ASN A 1 116 ? -86.639 -28.530 184.575 1.00 43.12 116 ASN A C 1
ATOM 922 O O . ASN A 1 116 ? -85.486 -28.430 184.988 1.00 43.12 116 ASN A O 1
ATOM 926 N N . GLN A 1 117 ? -87.372 -27.412 184.456 1.00 40.78 117 GLN A N 1
ATOM 927 C CA . GLN A 1 117 ? -88.834 -27.189 184.465 1.00 40.78 117 GLN A CA 1
ATOM 928 C C . GLN A 1 117 ? -89.262 -26.018 183.549 1.00 40.78 117 GLN A C 1
ATOM 930 O O . GLN A 1 117 ? -88.463 -25.147 183.211 1.00 40.78 117 GLN A O 1
ATOM 935 N N . VAL A 1 118 ? -90.565 -26.000 183.240 1.00 39.97 118 VAL A N 1
ATOM 936 C CA . VAL A 1 118 ? -91.401 -24.877 182.757 1.00 39.97 118 VAL A CA 1
ATOM 937 C C . VAL A 1 118 ? -90.972 -23.476 183.240 1.00 39.97 118 VAL A C 1
ATOM 939 O O . VAL A 1 118 ? -90.563 -23.289 184.383 1.00 39.97 118 VAL A O 1
ATOM 942 N N . SER A 1 119 ? -91.053 -22.438 182.400 1.00 36.31 119 SER A N 1
ATOM 943 C CA . SER A 1 119 ? -92.299 -21.662 182.213 1.00 36.31 119 SER A CA 1
ATOM 944 C C . SER A 1 119 ? -93.406 -22.338 181.385 1.00 36.31 119 SER A C 1
ATOM 946 O O . SER A 1 119 ? -93.140 -23.114 180.470 1.00 36.31 119 SER A O 1
ATOM 948 N N . ASN A 1 120 ? -94.665 -22.031 181.717 1.00 50.31 120 ASN A N 1
ATOM 949 C CA . ASN A 1 120 ? -95.865 -22.820 181.390 1.00 50.31 120 ASN A CA 1
ATOM 950 C C . ASN A 1 120 ? -96.384 -22.679 179.939 1.00 50.31 120 ASN A C 1
ATOM 952 O O . ASN A 1 120 ? -97.578 -22.823 179.698 1.00 50.31 120 ASN A O 1
ATOM 956 N N . THR A 1 121 ? -95.520 -22.402 178.961 1.00 46.28 121 THR A N 1
ATOM 957 C CA . THR A 1 121 ? -95.911 -22.340 177.536 1.00 46.28 121 THR A CA 1
ATOM 958 C C . THR A 1 121 ? -95.894 -23.725 176.873 1.00 46.28 121 THR A C 1
ATOM 960 O O . THR A 1 121 ? -96.579 -23.936 175.881 1.00 46.28 121 THR A O 1
ATOM 963 N N . PHE A 1 122 ? -95.179 -24.700 177.443 1.00 50.16 122 PHE A N 1
ATOM 964 C CA . PHE A 1 122 ? -95.210 -26.105 177.018 1.00 50.16 122 PHE A CA 1
ATOM 965 C C . PHE A 1 122 ? -95.470 -27.010 178.225 1.00 50.16 122 PHE A C 1
ATOM 967 O O . PHE A 1 122 ? -94.695 -27.003 179.182 1.00 50.16 122 PHE A O 1
ATOM 974 N N . VAL A 1 123 ? -96.530 -27.822 178.170 1.00 44.84 123 VAL A N 1
ATOM 975 C CA . VAL A 1 123 ? -96.791 -28.872 179.171 1.00 44.84 123 VAL A CA 1
ATOM 976 C C . VAL A 1 123 ? -96.431 -30.220 178.562 1.00 44.84 123 VAL A C 1
ATOM 978 O O . VAL A 1 123 ? -97.181 -30.801 177.777 1.00 44.84 123 VAL A O 1
ATOM 981 N N . PHE A 1 124 ? -95.250 -30.718 178.919 1.00 55.28 124 PHE A N 1
ATOM 982 C CA . PHE A 1 124 ? -94.791 -32.034 178.496 1.00 55.28 124 PHE A CA 1
ATOM 983 C C . PHE A 1 124 ? -95.400 -33.127 179.394 1.00 55.28 124 PHE A C 1
ATOM 985 O O . PHE A 1 124 ? -95.035 -33.244 180.563 1.00 55.28 124 PHE A O 1
ATOM 992 N N . THR A 1 125 ? -96.260 -33.969 178.798 1.00 52.31 125 THR A N 1
ATOM 993 C CA . THR A 1 125 ? -97.000 -35.123 179.382 1.00 52.31 125 THR A CA 1
ATOM 994 C C . THR A 1 125 ? -98.228 -34.773 180.260 1.00 52.31 125 THR A C 1
ATOM 996 O O . THR A 1 125 ? -98.270 -33.665 180.792 1.00 52.31 125 THR A O 1
ATOM 999 N N . PRO A 1 126 ? -99.223 -35.685 180.453 1.00 49.84 126 PRO A N 1
ATOM 1000 C CA . PRO A 1 126 ? -99.328 -37.071 179.956 1.00 49.84 126 PRO A CA 1
ATOM 1001 C C . PRO A 1 126 ? -100.681 -37.480 179.302 1.00 49.84 126 PRO A C 1
ATOM 1003 O O . PRO A 1 126 ? -101.740 -37.324 179.900 1.00 49.84 126 PRO A O 1
ATOM 1006 N N . THR A 1 127 ? -100.624 -38.169 178.150 1.00 48.88 127 THR A N 1
ATOM 1007 C CA . THR A 1 127 ? -101.603 -39.163 177.602 1.00 48.88 127 THR A CA 1
ATOM 1008 C C . THR A 1 127 ? -103.103 -38.838 177.441 1.00 48.88 127 THR A C 1
ATOM 1010 O O . THR A 1 127 ? -103.797 -39.599 176.772 1.00 48.88 127 THR A O 1
ATOM 1013 N N . THR A 1 128 ? -103.628 -37.757 178.008 1.00 57.38 128 THR A N 1
ATOM 1014 C CA . THR A 1 128 ? -105.034 -37.323 177.923 1.00 57.38 128 THR A CA 1
ATOM 1015 C C . THR A 1 128 ? -105.096 -35.803 178.020 1.00 57.38 128 THR A C 1
ATOM 1017 O O . THR A 1 128 ? -104.319 -35.213 178.769 1.00 57.38 128 THR A O 1
ATOM 1020 N N . GLN A 1 129 ? -106.022 -35.174 177.292 1.00 59.16 129 GLN A N 1
ATOM 1021 C CA . GLN A 1 129 ? -106.174 -33.715 177.243 1.00 59.16 129 GLN A CA 1
ATOM 1022 C C . GLN A 1 129 ? -106.301 -33.087 178.655 1.00 59.16 129 GLN A C 1
ATOM 1024 O O . GLN A 1 129 ? -107.100 -33.581 179.457 1.00 59.16 129 GLN A O 1
ATOM 1029 N N . PRO A 1 130 ? -105.574 -31.991 178.965 1.00 56.88 130 PRO A N 1
ATOM 1030 C CA . PRO A 1 130 ? -105.742 -31.243 180.214 1.00 56.88 130 PRO A CA 1
ATOM 1031 C C . PRO A 1 130 ? -107.180 -30.735 180.411 1.00 56.88 130 PRO A C 1
ATOM 1033 O O . PRO A 1 130 ? -107.837 -30.320 179.456 1.00 56.88 130 PRO A O 1
ATOM 1036 N N . SER A 1 131 ? -107.678 -30.749 181.652 1.00 57.66 131 SER A N 1
ATOM 1037 C CA . SER A 1 131 ? -109.050 -30.325 181.963 1.00 57.66 131 SER A CA 1
ATOM 1038 C C . SER A 1 131 ? -109.261 -28.815 181.800 1.00 57.66 131 SER A C 1
ATOM 1040 O O . SER A 1 131 ? -108.370 -28.010 182.066 1.00 57.66 131 SER A O 1
ATOM 1042 N N . SER A 1 132 ? -110.476 -28.432 181.397 1.00 56.50 132 SER A N 1
ATOM 1043 C CA . SER A 1 132 ? -110.859 -27.088 180.930 1.00 56.50 132 SER A CA 1
ATOM 1044 C C . SER A 1 132 ? -110.996 -26.013 182.028 1.00 56.50 132 SER A C 1
ATOM 1046 O O . SER A 1 132 ? -111.946 -25.230 182.018 1.00 56.50 132 SER A O 1
ATOM 1048 N N . THR A 1 133 ? -110.082 -25.998 182.995 1.00 53.25 133 THR A N 1
ATOM 1049 C CA . THR A 1 133 ? -109.970 -24.989 184.065 1.00 53.25 133 THR A CA 1
ATOM 1050 C C . THR A 1 133 ? -108.586 -24.346 184.142 1.00 53.25 133 THR A C 1
ATOM 1052 O O . THR A 1 133 ? -108.459 -23.277 184.731 1.00 53.25 133 THR A O 1
ATOM 1055 N N . ASP A 1 134 ? -107.575 -24.961 183.521 1.00 55.41 134 ASP A N 1
ATOM 1056 C CA . ASP A 1 134 ? -106.156 -24.613 183.688 1.00 55.41 134 ASP A CA 1
ATOM 1057 C C . ASP A 1 134 ? -105.443 -24.402 182.332 1.00 55.41 134 ASP A C 1
ATOM 1059 O O . ASP A 1 134 ? -104.220 -24.487 182.227 1.00 55.41 134 ASP A O 1
ATOM 1063 N N . VAL A 1 135 ? -106.217 -24.138 181.273 1.00 60.78 135 VAL A N 1
ATOM 1064 C CA . VAL A 1 135 ? -105.721 -23.806 179.926 1.00 60.78 135 VAL A CA 1
ATOM 1065 C C . VAL A 1 135 ? -105.443 -22.299 179.840 1.00 60.78 135 VAL A C 1
ATOM 1067 O O . VAL A 1 135 ? -106.142 -21.494 180.450 1.00 60.78 135 VAL A O 1
ATOM 1070 N N . THR A 1 136 ? -104.387 -21.899 179.129 1.00 57.84 136 THR A N 1
ATOM 1071 C CA . THR A 1 136 ? -103.969 -20.495 178.960 1.00 57.84 136 THR A CA 1
ATOM 1072 C C . THR A 1 136 ? -103.497 -20.253 177.525 1.00 57.84 136 THR A C 1
ATOM 1074 O O . THR A 1 136 ? -102.900 -21.135 176.909 1.00 57.84 136 THR A O 1
ATOM 1077 N N . ALA A 1 137 ? -103.760 -19.059 176.987 1.00 57.53 137 ALA A N 1
ATOM 1078 C CA . ALA A 1 137 ? -103.355 -18.687 175.634 1.00 57.53 137 ALA A CA 1
ATOM 1079 C C . ALA A 1 137 ? -101.827 -18.787 175.445 1.00 57.53 137 ALA A C 1
ATOM 1081 O O . ALA A 1 137 ? -101.047 -18.378 176.308 1.00 57.53 137 ALA A O 1
ATOM 1082 N N . GLY A 1 138 ? -101.412 -19.339 174.307 1.00 60.59 138 GLY A N 1
ATOM 1083 C CA . GLY A 1 138 ? -100.030 -19.657 173.953 1.00 60.59 138 GLY A CA 1
ATOM 1084 C C . GLY A 1 138 ? -99.542 -21.045 174.391 1.00 60.59 138 GLY A C 1
ATOM 1085 O O . GLY A 1 138 ? -98.435 -21.418 174.012 1.00 60.59 138 GLY A O 1
ATOM 1086 N N . MET A 1 139 ? -100.310 -21.823 175.166 1.00 63.22 139 MET A N 1
ATOM 1087 C CA . MET A 1 139 ? -99.887 -23.169 175.586 1.00 63.22 139 MET A CA 1
ATOM 1088 C C . MET A 1 139 ? -99.782 -24.143 174.407 1.00 63.22 139 MET A C 1
ATOM 1090 O O . MET A 1 139 ? -100.675 -24.196 173.568 1.00 63.22 139 MET A O 1
ATOM 1094 N N . VAL A 1 140 ? -98.746 -24.984 174.399 1.00 60.97 140 VAL A N 1
ATOM 1095 C CA . VAL A 1 140 ? -98.518 -26.042 173.402 1.00 60.97 140 VAL A CA 1
ATOM 1096 C C . VAL A 1 140 ? -98.487 -27.423 174.077 1.00 60.97 140 VAL A C 1
ATOM 1098 O O . VAL A 1 140 ? -97.874 -27.601 175.135 1.00 60.97 140 VAL A O 1
ATOM 1101 N N . TYR A 1 141 ? -99.147 -28.408 173.460 1.00 66.69 141 TYR A N 1
ATOM 1102 C CA . TYR A 1 141 ? -99.239 -29.807 173.900 1.00 66.69 141 TYR A CA 1
ATOM 1103 C C . TYR A 1 141 ? -99.132 -30.755 172.690 1.00 66.69 141 TYR A C 1
ATOM 1105 O O . TYR A 1 141 ? -99.625 -30.447 171.610 1.00 66.69 141 TYR A O 1
ATOM 1113 N N . PHE A 1 142 ? -98.478 -31.909 172.849 1.00 63.19 142 PHE A N 1
ATOM 1114 C CA . PHE A 1 142 ? -98.360 -32.924 171.793 1.00 63.19 142 PHE A CA 1
ATOM 1115 C C . PHE A 1 142 ? -99.297 -34.101 172.070 1.00 63.19 142 PHE A C 1
ATOM 1117 O O . PHE A 1 142 ? -99.168 -34.761 173.105 1.00 63.19 142 PHE A O 1
ATOM 1124 N N . ASP A 1 143 ? -100.208 -34.392 171.139 1.00 64.19 143 ASP A N 1
ATOM 1125 C CA . ASP A 1 143 ? -101.058 -35.580 171.212 1.00 64.19 143 ASP A CA 1
ATOM 1126 C C . ASP A 1 143 ? -100.272 -36.789 170.688 1.00 64.19 143 ASP A C 1
ATOM 1128 O O . ASP A 1 143 ? -100.120 -36.991 169.482 1.00 64.19 143 ASP A O 1
ATOM 1132 N N . SER A 1 144 ? -99.779 -37.622 171.603 1.00 52.97 144 SER A N 1
ATOM 1133 C CA . SER A 1 144 ? -99.036 -38.839 171.264 1.00 52.97 144 SER A CA 1
ATOM 1134 C C . SER A 1 144 ? -99.891 -39.952 170.637 1.00 52.97 144 SER A C 1
ATOM 1136 O O . SER A 1 144 ? -99.330 -40.960 170.217 1.00 52.97 144 SER A O 1
ATOM 1138 N N . VAL A 1 145 ? -101.222 -39.812 170.598 1.00 57.72 145 VAL A N 1
ATOM 1139 C CA . VAL A 1 145 ? -102.142 -40.746 169.925 1.00 57.72 145 VAL A CA 1
ATOM 1140 C C . VAL A 1 145 ? -102.355 -40.334 168.467 1.00 57.72 145 VAL A C 1
ATOM 1142 O O . VAL A 1 145 ? -102.385 -41.195 167.593 1.00 57.72 145 VAL A O 1
ATOM 1145 N N . GLN A 1 146 ? -102.461 -39.029 168.195 1.00 63.34 146 GLN A N 1
ATOM 1146 C CA . GLN A 1 146 ? -102.586 -38.486 166.831 1.00 63.34 146 GLN A CA 1
ATOM 1147 C C . GLN A 1 146 ? -101.233 -38.181 166.165 1.00 63.34 146 GLN A C 1
ATOM 1149 O O . GLN A 1 146 ? -101.168 -37.985 164.956 1.00 63.34 146 GLN A O 1
ATOM 1154 N N . THR A 1 147 ? -100.142 -38.162 166.935 1.00 59.06 147 THR A N 1
ATOM 1155 C CA . THR A 1 147 ? -98.790 -37.748 166.514 1.00 59.06 147 THR A CA 1
ATOM 1156 C C . THR A 1 147 ? -98.705 -36.313 165.975 1.00 59.06 147 THR A C 1
ATOM 1158 O O . THR A 1 147 ? -97.825 -35.990 165.183 1.00 59.06 147 THR A O 1
ATOM 1161 N N . SER A 1 148 ? -99.590 -35.428 166.444 1.00 60.84 148 SER A N 1
ATOM 1162 C CA . SER A 1 148 ? -99.639 -34.015 166.049 1.00 60.84 148 SER A CA 1
ATOM 1163 C C . SER A 1 148 ? -99.390 -33.088 167.243 1.00 60.84 148 SER A C 1
ATOM 1165 O O . SER A 1 148 ? -99.811 -33.362 168.369 1.00 60.84 148 SER A O 1
ATOM 1167 N N . LEU A 1 149 ? -98.704 -31.972 166.991 1.00 65.50 149 LEU A N 1
ATOM 1168 C CA . LEU A 1 149 ? -98.462 -30.907 167.967 1.00 65.50 149 LEU A CA 1
ATOM 1169 C C . LEU A 1 149 ? -99.606 -29.888 167.897 1.00 65.50 149 LEU A C 1
ATOM 1171 O O . LEU A 1 149 ? -99.952 -29.466 166.798 1.00 65.50 149 LEU A O 1
ATOM 1175 N N . PHE A 1 150 ? -100.179 -29.499 169.038 1.00 70.00 150 PHE A N 1
ATOM 1176 C CA . PHE A 1 150 ? -101.312 -28.577 169.143 1.00 70.00 150 PHE A CA 1
ATOM 1177 C C . PHE A 1 150 ? -100.970 -27.344 169.993 1.00 70.00 150 PHE A C 1
ATOM 1179 O O . PHE A 1 150 ? -100.323 -27.470 171.031 1.00 70.00 150 PHE A O 1
ATOM 1186 N N . VAL A 1 151 ? -101.484 -26.171 169.617 1.00 72.00 151 VAL A N 1
ATOM 1187 C CA . VAL A 1 151 ? -101.392 -24.905 170.369 1.00 72.00 151 VAL A CA 1
ATOM 1188 C C . VAL A 1 151 ? -102.781 -24.394 170.772 1.00 72.00 151 VAL A C 1
ATOM 1190 O O . VAL A 1 151 ? -103.749 -24.574 170.038 1.00 72.00 151 VAL A O 1
ATOM 1193 N N . SER A 1 152 ? -102.895 -23.771 171.945 1.00 67.75 152 SER A N 1
ATOM 1194 C CA . SER A 1 152 ? -104.091 -23.056 172.396 1.00 67.75 152 SER A CA 1
ATOM 1195 C C . SER A 1 152 ? -103.910 -21.558 172.192 1.00 67.75 152 SER A C 1
ATOM 1197 O O . SER A 1 152 ? -103.169 -20.921 172.934 1.00 67.75 152 SER A O 1
ATOM 1199 N N . GLU A 1 153 ? -104.561 -20.977 171.187 1.00 68.31 153 GLU A N 1
ATOM 1200 C CA . GLU A 1 153 ? -104.433 -19.540 170.895 1.00 68.31 153 GLU A CA 1
ATOM 1201 C C . GLU A 1 153 ? -105.300 -18.663 171.815 1.00 68.31 153 GLU A C 1
ATOM 1203 O O . GLU A 1 153 ? -104.950 -17.517 172.087 1.00 68.31 153 GLU A O 1
ATOM 1208 N N . ASP A 1 154 ? -106.410 -19.204 172.326 1.00 63.41 154 ASP A N 1
ATOM 1209 C CA . ASP A 1 154 ? -107.430 -18.468 173.086 1.00 63.41 154 ASP A CA 1
ATOM 1210 C C . ASP A 1 154 ? -107.402 -18.728 174.603 1.00 63.41 154 ASP A C 1
ATOM 1212 O O . ASP A 1 154 ? -107.984 -17.966 175.375 1.00 63.41 154 ASP A O 1
ATOM 1216 N N . GLY A 1 155 ? -106.732 -19.797 175.041 1.00 61.91 155 GLY A N 1
ATOM 1217 C CA . GLY A 1 155 ? -106.755 -20.256 176.428 1.00 61.91 155 GLY A CA 1
ATOM 1218 C C . GLY A 1 155 ? -107.987 -21.077 176.815 1.00 61.91 155 GLY A C 1
ATOM 1219 O O . GLY A 1 155 ? -108.233 -21.249 178.005 1.00 61.91 155 GLY A O 1
ATOM 1220 N N . SER A 1 156 ? -108.751 -21.604 175.852 1.00 57.81 156 SER A N 1
ATOM 1221 C CA . SER A 1 156 ? -109.875 -22.516 176.117 1.00 57.81 156 SER A CA 1
ATOM 1222 C C . SER A 1 156 ? -109.847 -23.809 175.289 1.00 57.81 156 SER A C 1
ATOM 1224 O O . SER A 1 156 ? -110.305 -24.847 175.773 1.00 57.81 156 SER A O 1
ATOM 1226 N N . THR A 1 157 ? -109.264 -23.794 174.084 1.00 62.59 157 THR A N 1
ATOM 1227 C CA . THR A 1 157 ? -109.191 -24.957 173.171 1.00 62.59 157 THR A CA 1
ATOM 1228 C C . THR A 1 157 ? -107.812 -25.100 172.513 1.00 62.59 157 THR A C 1
ATOM 1230 O O . THR A 1 157 ? -107.019 -24.170 172.563 1.00 62.59 157 THR A O 1
ATOM 1233 N N . PHE A 1 158 ? -107.491 -26.266 171.935 1.00 71.88 158 PHE A N 1
ATOM 1234 C CA . PHE A 1 158 ? -106.185 -26.588 171.322 1.00 71.88 158 PHE A CA 1
ATOM 1235 C C . P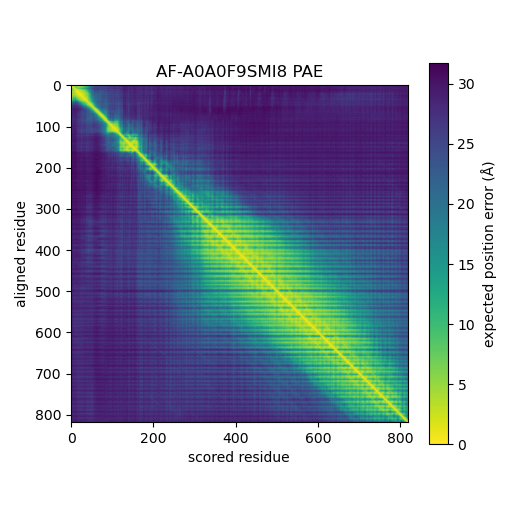HE A 1 158 ? -106.341 -26.995 169.839 1.00 71.88 158 PHE A C 1
ATOM 1237 O O . PHE A 1 158 ? -107.271 -27.729 169.506 1.00 71.88 158 PHE A O 1
ATOM 1244 N N . VAL A 1 159 ? -105.418 -26.566 168.965 1.00 68.81 159 VAL A N 1
ATOM 1245 C CA . VAL A 1 159 ? -105.480 -26.676 167.486 1.00 68.81 159 VAL A CA 1
ATOM 1246 C C . VAL A 1 159 ? -104.138 -27.186 166.908 1.00 68.81 159 VAL A C 1
ATOM 1248 O O . VAL A 1 159 ? -103.101 -26.702 167.360 1.00 68.81 159 VAL A O 1
ATOM 1251 N N . PRO A 1 160 ? -104.105 -28.151 165.959 1.00 64.44 160 PRO A N 1
ATOM 1252 C CA . PRO A 1 160 ? -102.866 -28.787 165.483 1.00 64.44 160 PRO A CA 1
ATOM 1253 C C . PRO A 1 160 ? -102.052 -27.932 164.491 1.00 64.44 160 PRO A C 1
ATOM 1255 O O . PRO A 1 160 ? -102.600 -27.050 163.837 1.00 64.44 160 PRO A O 1
ATOM 1258 N N . ILE A 1 161 ? -100.747 -28.216 164.370 1.00 66.06 161 ILE A N 1
ATOM 1259 C CA . ILE A 1 161 ? -99.745 -27.299 163.784 1.00 66.06 161 ILE A CA 1
ATOM 1260 C C . ILE A 1 161 ? -98.969 -27.835 162.553 1.00 66.06 161 ILE A C 1
ATOM 1262 O O . ILE A 1 161 ? -97.975 -27.234 162.152 1.00 66.06 161 ILE A O 1
ATOM 1266 N N . ASP A 1 162 ? -99.401 -28.943 161.935 1.00 54.78 162 ASP A N 1
ATOM 1267 C CA . ASP A 1 162 ? -98.743 -29.536 160.749 1.00 54.78 162 ASP A CA 1
ATOM 1268 C C . ASP A 1 162 ? -99.628 -29.519 159.478 1.00 54.78 162 ASP A C 1
ATOM 1270 O O . ASP A 1 162 ? -100.856 -29.543 159.544 1.00 54.78 162 ASP A O 1
ATOM 1274 N N . THR A 1 163 ? -98.956 -29.572 158.323 1.00 45.50 163 THR A N 1
ATOM 1275 C CA . THR A 1 163 ? -99.403 -29.716 156.923 1.00 45.50 163 THR A CA 1
ATOM 1276 C C . THR A 1 163 ? -99.788 -28.469 156.093 1.00 45.50 163 THR A C 1
ATOM 1278 O O . THR A 1 163 ? -100.907 -27.973 156.119 1.00 45.50 163 THR A O 1
ATOM 1281 N N . ALA A 1 164 ? -98.850 -28.150 155.181 1.00 40.62 164 ALA A N 1
ATOM 1282 C CA . ALA A 1 164 ? -99.010 -27.637 153.803 1.00 40.62 164 ALA A CA 1
ATOM 1283 C C . ALA A 1 164 ? -99.209 -26.120 153.537 1.00 40.62 164 ALA A C 1
ATOM 1285 O O . ALA A 1 164 ? -100.138 -25.490 154.025 1.00 40.62 164 ALA A O 1
ATOM 1286 N N . GLY A 1 165 ? -98.370 -25.554 152.646 1.00 46.19 165 GLY A N 1
ATOM 1287 C CA . GLY A 1 165 ? -98.511 -24.165 152.160 1.00 46.19 165 GLY A CA 1
ATOM 1288 C C . GLY A 1 165 ? -97.569 -23.730 151.018 1.00 46.19 165 GLY A C 1
ATOM 1289 O O . GLY A 1 165 ? -98.048 -23.232 150.007 1.00 46.19 165 GLY A O 1
ATOM 1290 N N . GLY A 1 166 ? -96.255 -23.970 151.135 1.00 44.62 166 GLY A N 1
ATOM 1291 C CA . GLY A 1 166 ? -95.247 -23.612 150.113 1.00 44.62 166 GLY A CA 1
ATOM 1292 C C . GLY A 1 166 ? -94.759 -22.152 150.175 1.00 44.62 166 GLY A C 1
ATOM 1293 O O . GLY A 1 166 ? -95.554 -21.229 150.307 1.00 44.62 166 GLY A O 1
ATOM 1294 N N . VAL A 1 167 ? -93.438 -21.938 150.092 1.00 45.41 167 VAL A N 1
ATOM 1295 C CA . VAL A 1 167 ? -92.796 -20.617 150.262 1.00 45.41 167 VAL A CA 1
ATOM 1296 C C . VAL A 1 167 ? -91.855 -20.276 149.104 1.00 45.41 167 VAL A C 1
ATOM 1298 O O . VAL A 1 167 ? -90.981 -21.067 148.755 1.00 45.41 167 VAL A O 1
ATOM 1301 N N . SER A 1 168 ? -92.011 -19.082 148.529 1.00 54.00 168 SER A N 1
ATOM 1302 C CA . SER A 1 168 ? -91.044 -18.466 147.613 1.00 54.00 168 SER A CA 1
ATOM 1303 C C . SER A 1 168 ? -90.131 -17.501 148.377 1.00 54.00 168 SER A C 1
ATOM 1305 O O . SER A 1 168 ? -90.550 -16.861 149.341 1.00 54.00 168 SER A O 1
ATOM 1307 N N . LEU A 1 169 ? -88.867 -17.393 147.952 1.00 49.44 169 LEU A N 1
ATOM 1308 C CA . LEU A 1 169 ? -87.834 -16.643 148.684 1.00 49.44 169 LEU A CA 1
ATOM 1309 C C . LEU A 1 169 ? -88.082 -15.122 148.736 1.00 49.44 169 LEU A C 1
ATOM 1311 O O . LEU A 1 169 ? -87.540 -14.439 149.599 1.00 49.44 169 LEU A O 1
ATOM 1315 N N . ASP A 1 170 ? -88.916 -14.612 147.832 1.00 50.75 170 ASP A N 1
ATOM 1316 C CA . ASP A 1 170 ? -89.299 -13.201 147.707 1.00 50.75 170 ASP A CA 1
ATOM 1317 C C . ASP A 1 170 ? -89.927 -12.677 149.019 1.00 50.75 170 ASP A C 1
ATOM 1319 O O . ASP A 1 170 ? -89.471 -11.695 149.608 1.00 50.75 170 ASP A O 1
ATOM 1323 N N . GLY A 1 171 ? -90.864 -13.450 149.588 1.00 50.03 171 GLY A N 1
ATOM 1324 C CA . GLY A 1 171 ? -91.477 -13.191 150.900 1.00 50.03 171 GLY A CA 1
ATOM 1325 C C . GLY A 1 171 ? -90.587 -13.500 152.114 1.00 50.03 171 GLY A C 1
ATOM 1326 O O . GLY A 1 171 ? -91.079 -13.496 153.240 1.00 50.03 171 GLY A O 1
ATOM 1327 N N . ALA A 1 172 ? -89.305 -13.811 151.899 1.00 52.06 172 ALA A N 1
ATOM 1328 C CA . ALA A 1 172 ? -88.298 -14.029 152.941 1.00 52.06 172 ALA A CA 1
ATOM 1329 C C . ALA A 1 172 ? -87.119 -13.035 152.864 1.00 52.06 172 ALA A C 1
ATOM 1331 O O . ALA A 1 172 ? -86.205 -13.108 153.689 1.00 52.06 172 ALA A O 1
ATOM 1332 N N . TYR A 1 173 ? -87.138 -12.109 151.898 1.00 52.31 173 TYR A N 1
ATOM 1333 C CA . TYR A 1 173 ? -86.205 -10.978 151.812 1.00 52.31 173 TYR A CA 1
ATOM 1334 C C . TYR A 1 173 ? -86.918 -9.617 151.799 1.00 52.31 173 TYR A C 1
ATOM 1336 O O . TYR A 1 173 ? -86.318 -8.626 152.223 1.00 52.31 173 TYR A O 1
ATOM 1344 N N . ASP A 1 174 ? -88.208 -9.565 151.445 1.00 52.12 174 ASP A N 1
ATOM 1345 C CA . ASP A 1 174 ? -89.102 -8.494 151.886 1.00 52.12 174 ASP A CA 1
ATOM 1346 C C . ASP A 1 174 ? -89.618 -8.772 153.317 1.00 52.12 174 ASP A C 1
ATOM 1348 O O . ASP A 1 174 ? -90.321 -9.749 153.567 1.00 52.12 174 ASP A O 1
ATOM 1352 N N . PHE A 1 175 ? -89.286 -7.879 154.255 1.00 50.81 175 PHE A N 1
ATOM 1353 C CA . PHE A 1 175 ? -89.908 -7.777 155.586 1.00 50.81 175 PHE A CA 1
ATOM 1354 C C . PHE A 1 175 ? -90.403 -6.342 155.878 1.00 50.81 175 PHE A C 1
ATOM 1356 O O . PHE A 1 175 ? -90.460 -5.907 157.030 1.00 50.81 175 PHE A O 1
ATOM 1363 N N . GLY A 1 176 ? -90.677 -5.563 154.828 1.00 56.59 176 GLY A N 1
ATOM 1364 C CA . GLY A 1 176 ? -90.907 -4.118 154.884 1.00 56.59 176 GLY A CA 1
ATOM 1365 C C . GLY A 1 176 ? -90.478 -3.345 153.626 1.00 56.59 176 GLY A C 1
ATOM 1366 O O . GLY A 1 176 ? -89.952 -2.242 153.759 1.00 56.59 176 GLY A O 1
ATOM 1367 N N . GLY A 1 177 ? -90.654 -3.901 152.422 1.00 42.66 177 GLY A N 1
ATOM 1368 C CA . GLY A 1 177 ? -90.540 -3.200 151.132 1.00 42.66 177 GLY A CA 1
ATOM 1369 C C . GLY A 1 177 ? -89.141 -2.696 150.755 1.00 42.66 177 GLY A C 1
ATOM 1370 O O . GLY A 1 177 ? -89.018 -1.691 150.054 1.00 42.66 177 GLY A O 1
ATOM 1371 N N . SER A 1 178 ? -88.073 -3.320 151.260 1.00 55.38 178 SER A N 1
ATOM 1372 C CA . SER A 1 178 ? -86.716 -2.753 151.207 1.00 55.38 178 SER A CA 1
ATOM 1373 C C . SER A 1 178 ? -85.880 -3.225 150.011 1.00 55.38 178 SER A C 1
ATOM 1375 O O . SER A 1 178 ? -85.188 -4.238 150.088 1.00 55.38 178 SER A O 1
ATOM 1377 N N . GLY A 1 179 ? -85.791 -2.385 148.975 1.00 49.78 179 GLY A N 1
ATOM 1378 C CA . GLY A 1 179 ? -84.839 -2.534 147.862 1.00 49.78 179 GLY A CA 1
ATOM 1379 C C . GLY A 1 179 ? -83.360 -2.241 148.186 1.00 49.78 179 GLY A C 1
ATOM 1380 O O . GLY A 1 179 ? -82.532 -2.263 147.279 1.00 49.78 179 GLY A O 1
ATOM 1381 N N . ASN A 1 180 ? -82.993 -1.974 149.449 1.00 52.59 180 ASN A N 1
ATOM 1382 C CA . ASN A 1 180 ? -81.588 -1.887 149.879 1.00 52.59 180 ASN A CA 1
ATOM 1383 C C . ASN A 1 180 ? -80.952 -3.292 149.921 1.00 52.59 180 ASN A C 1
ATOM 1385 O O . ASN A 1 180 ? -80.792 -3.891 150.989 1.00 52.59 180 ASN A O 1
ATOM 1389 N N . GLY A 1 181 ? -80.625 -3.823 148.742 1.00 52.25 181 GLY A N 1
ATOM 1390 C CA . GLY A 1 181 ? -79.982 -5.124 148.572 1.00 52.25 181 GLY A CA 1
ATOM 1391 C C . GLY A 1 181 ? -78.612 -5.203 149.253 1.00 52.25 181 GLY A C 1
ATOM 1392 O O . GLY A 1 181 ? -77.877 -4.219 149.337 1.00 52.25 181 GLY A O 1
ATOM 1393 N N . ARG A 1 182 ? -78.260 -6.395 149.744 1.00 50.44 182 ARG A N 1
ATOM 1394 C CA . ARG A 1 182 ? -76.939 -6.676 150.325 1.00 50.44 182 ARG A CA 1
ATOM 1395 C C . ARG A 1 182 ? -76.027 -7.286 149.266 1.00 50.44 182 ARG A C 1
ATOM 1397 O O . ARG A 1 182 ? -76.476 -8.113 148.478 1.00 50.44 182 ARG A O 1
ATOM 1404 N N . THR A 1 183 ? -74.750 -6.920 149.284 1.00 47.25 183 THR A N 1
ATOM 1405 C CA . THR A 1 183 ? -73.730 -7.490 148.396 1.00 47.25 183 THR A CA 1
ATOM 1406 C C . THR A 1 183 ? -73.633 -9.006 148.570 1.00 47.25 183 THR A C 1
ATOM 1408 O O . THR A 1 183 ? -73.427 -9.486 149.684 1.00 47.25 183 THR A O 1
ATOM 1411 N N . ILE A 1 184 ? -73.722 -9.756 147.469 1.00 55.00 184 ILE A N 1
ATOM 1412 C CA . ILE A 1 184 ? -73.418 -11.191 147.446 1.00 55.00 184 ILE A CA 1
ATOM 1413 C C . ILE A 1 184 ? -71.914 -11.344 147.194 1.00 55.00 184 ILE A C 1
ATOM 1415 O O . ILE A 1 184 ? -71.461 -11.404 146.054 1.00 55.00 184 ILE A O 1
ATOM 1419 N N . THR A 1 185 ? -71.117 -11.370 148.262 1.00 46.66 185 THR A N 1
ATOM 1420 C CA . THR A 1 185 ? -69.696 -11.737 148.181 1.00 46.66 185 THR A CA 1
ATOM 1421 C C . THR A 1 185 ? -69.560 -13.255 148.092 1.00 46.66 185 THR A C 1
ATOM 1423 O O . THR A 1 185 ? -69.791 -13.958 149.076 1.00 46.66 185 THR A O 1
ATOM 1426 N N . ALA A 1 186 ? -69.172 -13.761 146.921 1.00 52.09 186 ALA A N 1
ATOM 1427 C CA . ALA A 1 186 ? -68.838 -15.169 146.727 1.00 52.09 186 ALA A CA 1
ATOM 1428 C C . ALA A 1 186 ? -67.458 -15.473 147.344 1.00 52.09 186 ALA A C 1
ATOM 1430 O O . ALA A 1 186 ? -66.428 -15.350 146.689 1.00 52.09 186 ALA A O 1
ATOM 1431 N N . ASP A 1 187 ? -67.447 -15.865 148.620 1.00 42.19 187 ASP A N 1
ATOM 1432 C CA . ASP A 1 187 ? -66.262 -15.922 149.499 1.00 42.19 187 ASP A CA 1
ATOM 1433 C C . ASP A 1 187 ? -65.173 -16.951 149.102 1.00 42.19 187 ASP A C 1
ATOM 1435 O O . ASP A 1 187 ? -64.189 -17.117 149.816 1.00 42.19 187 ASP A O 1
ATOM 1439 N N . THR A 1 188 ? -65.328 -17.683 147.986 1.00 41.84 188 THR A N 1
ATOM 1440 C CA . THR A 1 188 ? -64.245 -18.462 147.324 1.00 41.84 188 THR A CA 1
ATOM 1441 C C . THR A 1 188 ? -64.605 -19.033 145.932 1.00 41.84 188 THR A C 1
ATOM 1443 O O . THR A 1 188 ? -63.901 -19.913 145.439 1.00 41.84 188 THR A O 1
ATOM 1446 N N . GLY A 1 189 ? -65.690 -18.591 145.278 1.00 56.59 189 GLY A N 1
ATOM 1447 C CA . GLY A 1 189 ? -66.243 -19.270 144.090 1.00 56.59 189 GLY A CA 1
ATOM 1448 C C . GLY A 1 189 ? -66.631 -18.345 142.934 1.00 56.59 189 GLY A C 1
ATOM 1449 O O . GLY A 1 189 ? -67.019 -17.200 143.150 1.00 56.59 189 GLY A O 1
ATOM 1450 N N . ALA A 1 190 ? -66.547 -18.857 141.703 1.00 49.19 190 ALA A N 1
ATOM 1451 C CA . ALA A 1 190 ? -66.972 -18.145 140.498 1.00 49.19 190 ALA A CA 1
ATOM 1452 C C . ALA A 1 190 ? -68.505 -18.120 140.353 1.00 49.19 190 ALA A C 1
ATOM 1454 O O . ALA A 1 190 ? -69.189 -19.086 140.692 1.00 49.19 190 ALA A O 1
ATOM 1455 N N . PHE A 1 191 ? -69.037 -17.023 139.810 1.00 55.97 191 PHE A N 1
ATOM 1456 C CA . PHE A 1 191 ? -70.458 -16.862 139.507 1.00 55.97 191 PHE A CA 1
ATOM 1457 C C . PHE A 1 191 ? -70.701 -17.163 138.023 1.00 55.97 191 PHE A C 1
ATOM 1459 O O . PHE A 1 191 ? -70.313 -16.375 137.164 1.00 55.97 191 PHE A O 1
ATOM 1466 N N . ALA A 1 192 ? -71.311 -18.311 137.728 1.00 54.66 192 ALA A N 1
ATOM 1467 C CA . ALA A 1 192 ? -71.619 -18.743 136.368 1.00 54.66 192 ALA A CA 1
ATOM 1468 C C . ALA A 1 192 ? -73.118 -18.592 136.071 1.00 54.66 192 ALA A C 1
ATOM 1470 O O . ALA A 1 192 ? -73.960 -19.026 136.858 1.00 54.66 192 ALA A O 1
ATOM 1471 N N . LEU A 1 193 ? -73.433 -18.010 134.915 1.00 61.50 193 LEU A N 1
ATOM 1472 C CA . LEU A 1 193 ? -74.765 -18.000 134.316 1.00 61.50 193 LEU A CA 1
ATOM 1473 C C . LEU A 1 193 ? -74.724 -18.887 133.067 1.00 61.50 193 LEU A C 1
ATOM 1475 O O . LEU A 1 193 ? -73.762 -18.817 132.305 1.00 61.50 193 LEU A O 1
ATOM 1479 N N . THR A 1 194 ? -75.754 -19.700 132.846 1.00 56.16 194 THR A N 1
ATOM 1480 C CA . THR A 1 194 ? -75.865 -20.587 131.676 1.00 56.16 194 THR A CA 1
ATOM 1481 C C . THR A 1 194 ? -77.304 -20.636 131.181 1.00 56.16 194 THR A C 1
ATOM 1483 O O . THR A 1 194 ? -78.214 -20.812 131.990 1.00 56.16 194 THR A O 1
ATOM 1486 N N . ASN A 1 195 ? -77.494 -20.537 129.865 1.00 58.88 195 ASN A N 1
ATOM 1487 C CA . ASN A 1 195 ? -78.711 -20.991 129.189 1.00 58.88 195 ASN A CA 1
ATOM 1488 C C . ASN A 1 195 ? -78.472 -22.428 128.673 1.00 58.88 195 ASN A C 1
ATOM 1490 O O . ASN A 1 195 ? -77.320 -22.856 128.585 1.00 58.88 195 ASN A O 1
ATOM 1494 N N . THR A 1 196 ? -79.533 -23.169 128.361 1.00 50.34 196 THR A N 1
ATOM 1495 C CA . THR A 1 196 ? -79.484 -24.541 127.827 1.00 50.34 196 THR A CA 1
ATOM 1496 C C . THR A 1 196 ? -80.368 -24.668 126.587 1.00 50.34 196 THR A C 1
ATOM 1498 O O . THR A 1 196 ? -81.390 -23.993 126.486 1.00 50.34 196 THR A O 1
ATOM 1501 N N . ASP A 1 197 ? -79.981 -25.557 125.675 1.00 47.53 197 ASP A N 1
ATOM 1502 C CA . ASP A 1 197 ? -80.097 -25.399 124.211 1.00 47.53 197 ASP A CA 1
ATOM 1503 C C . ASP A 1 197 ? -81.505 -25.328 123.563 1.00 47.53 197 ASP A C 1
ATOM 1505 O O . ASP A 1 197 ? -81.592 -25.248 122.340 1.00 47.53 197 ASP A O 1
ATOM 1509 N N . ASP A 1 198 ? -82.596 -25.318 124.336 1.00 49.25 198 ASP A N 1
ATOM 1510 C CA . ASP A 1 198 ? -83.982 -25.208 123.835 1.00 49.25 198 ASP A CA 1
ATOM 1511 C C . ASP A 1 198 ? -84.619 -23.807 124.017 1.00 49.25 198 ASP A C 1
ATOM 1513 O O . ASP A 1 198 ? -85.681 -23.542 123.447 1.00 49.25 198 ASP A O 1
ATOM 1517 N N . ASP A 1 199 ? -84.022 -22.893 124.798 1.00 47.94 199 ASP A N 1
ATOM 1518 C CA . ASP A 1 199 ? -84.640 -21.592 125.119 1.00 47.94 199 ASP A CA 1
ATOM 1519 C C . ASP A 1 199 ? -84.038 -20.437 124.294 1.00 47.94 199 ASP A C 1
ATOM 1521 O O . ASP A 1 199 ? -82.891 -20.031 124.497 1.00 47.94 199 ASP A O 1
ATOM 1525 N N . THR A 1 200 ? -84.814 -19.862 123.366 1.00 46.34 200 THR A N 1
ATOM 1526 C CA . THR A 1 200 ? -84.367 -18.808 122.427 1.00 46.34 200 THR A CA 1
ATOM 1527 C C . THR A 1 200 ? -84.255 -17.411 123.063 1.00 46.34 200 THR A C 1
ATOM 1529 O O . THR A 1 200 ? -84.476 -16.393 122.402 1.00 46.34 200 THR A O 1
ATOM 1532 N N . ALA A 1 201 ? -83.955 -17.347 124.358 1.00 54.59 201 ALA A N 1
ATOM 1533 C CA . ALA A 1 201 ? -83.736 -16.124 125.116 1.00 54.59 201 ALA A CA 1
ATOM 1534 C C . ALA A 1 201 ? -82.235 -15.814 125.252 1.00 54.59 201 ALA A C 1
ATOM 1536 O O . ALA A 1 201 ? -81.408 -16.694 125.497 1.00 54.59 201 ALA A O 1
ATOM 1537 N N . PHE A 1 202 ? -81.866 -14.535 125.144 1.00 51.22 202 PHE A N 1
ATOM 1538 C CA . PHE A 1 202 ? -80.504 -14.107 125.454 1.00 51.22 202 PHE A CA 1
ATOM 1539 C C . PHE A 1 202 ? -80.216 -14.300 126.947 1.00 51.22 202 PHE A C 1
ATOM 1541 O O . PHE A 1 202 ? -80.929 -13.764 127.796 1.00 51.22 202 PHE A O 1
ATOM 1548 N N . LEU A 1 203 ? -79.114 -14.989 127.256 1.00 60.59 203 LEU A N 1
ATOM 1549 C CA . LEU A 1 203 ? -78.623 -15.214 128.622 1.00 60.59 203 LEU A CA 1
ATOM 1550 C C . LEU A 1 203 ? -78.423 -13.906 129.415 1.00 60.59 203 LEU A C 1
ATOM 1552 O O . LEU A 1 203 ? -78.545 -13.895 130.638 1.00 60.59 203 LEU A O 1
ATOM 1556 N N . MET A 1 204 ? -78.144 -12.795 128.724 1.00 56.91 204 MET A N 1
ATOM 1557 C CA . MET A 1 204 ? -78.126 -11.453 129.305 1.00 56.91 204 MET A CA 1
ATOM 1558 C C . MET A 1 204 ? -78.428 -10.385 128.240 1.00 56.91 204 MET A C 1
ATOM 1560 O O . MET A 1 204 ? -77.592 -10.105 127.385 1.00 56.91 204 MET A O 1
ATOM 1564 N N . THR A 1 205 ? -79.594 -9.733 128.311 1.00 51.81 205 THR A N 1
ATOM 1565 C CA . THR A 1 205 ? -79.908 -8.557 127.472 1.00 51.81 205 THR A CA 1
ATOM 1566 C C . THR A 1 205 ? -79.615 -7.265 128.234 1.00 51.81 205 THR A C 1
ATOM 1568 O O . THR A 1 205 ? -80.427 -6.822 129.049 1.00 51.81 205 THR A O 1
ATOM 1571 N N . ILE A 1 206 ? -78.485 -6.612 127.951 1.00 59.84 206 ILE A N 1
ATOM 1572 C CA . ILE A 1 206 ? -78.146 -5.302 128.536 1.00 59.84 206 ILE A CA 1
ATOM 1573 C C . ILE A 1 206 ? -78.817 -4.184 127.719 1.00 59.84 206 ILE A C 1
ATOM 1575 O O . ILE A 1 206 ? -78.199 -3.546 126.870 1.00 59.84 206 ILE A O 1
ATOM 1579 N N . ASN A 1 207 ? -80.113 -3.953 127.951 1.00 49.44 207 ASN A N 1
ATOM 1580 C CA . ASN A 1 207 ? -80.871 -2.919 127.238 1.00 49.44 207 ASN A CA 1
ATOM 1581 C C . ASN A 1 207 ? -80.738 -1.536 127.907 1.00 49.44 207 ASN A C 1
ATOM 1583 O O . ASN A 1 207 ? -81.499 -1.190 128.813 1.00 49.44 207 ASN A O 1
ATOM 1587 N N . ALA A 1 208 ? -79.783 -0.731 127.441 1.00 51.81 208 ALA A N 1
ATOM 1588 C CA . ALA A 1 208 ? -79.621 0.659 127.859 1.00 51.81 208 ALA A CA 1
ATOM 1589 C C . ALA A 1 208 ? -80.479 1.607 126.997 1.00 51.81 208 ALA A C 1
ATOM 1591 O O . ALA A 1 208 ? -80.014 2.145 125.995 1.00 51.81 208 ALA A O 1
ATOM 1592 N N . ALA A 1 209 ? -81.724 1.852 127.421 1.00 46.50 209 ALA A N 1
ATOM 1593 C CA . ALA A 1 209 ? -82.634 2.824 126.804 1.00 46.50 209 ALA A CA 1
ATOM 1594 C C . ALA A 1 209 ? -82.816 4.083 127.691 1.00 46.50 209 ALA A C 1
ATOM 1596 O O . ALA A 1 209 ? -83.826 4.202 128.391 1.00 46.50 209 ALA A O 1
ATOM 1597 N N . PRO A 1 210 ? -81.850 5.024 127.720 1.00 44.59 210 PRO A N 1
ATOM 1598 C CA . PRO A 1 210 ? -81.950 6.232 128.531 1.00 44.59 210 PRO A CA 1
ATOM 1599 C C . PRO A 1 210 ? -82.906 7.268 127.923 1.00 44.59 210 PRO A C 1
ATOM 1601 O O . PRO A 1 210 ? -82.929 7.506 126.715 1.00 44.59 210 PRO A O 1
ATOM 1604 N N . GLY A 1 211 ? -83.639 7.965 128.795 1.00 42.91 211 GLY A N 1
ATOM 1605 C CA . GLY A 1 211 ? -84.267 9.240 128.449 1.00 42.91 211 GLY A CA 1
ATOM 1606 C C . GLY A 1 211 ? -83.225 10.333 128.171 1.00 42.91 211 GLY A C 1
ATOM 1607 O O . GLY A 1 211 ? -82.045 10.200 128.491 1.00 42.91 211 GLY A O 1
ATOM 1608 N N . SER A 1 212 ? -83.663 11.439 127.574 1.00 47.75 212 SER A N 1
ATOM 1609 C CA . SER A 1 212 ? -82.787 12.506 127.076 1.00 47.75 212 SER A CA 1
ATOM 1610 C C . SER A 1 212 ? -81.836 13.112 128.126 1.00 47.75 212 SER A C 1
ATOM 1612 O O . SER A 1 212 ? -82.303 13.757 129.067 1.00 47.75 212 SER A O 1
ATOM 1614 N N . GLY A 1 213 ? -80.520 13.061 127.871 1.00 58.53 213 GLY A N 1
ATOM 1615 C CA . GLY A 1 213 ? -79.616 14.160 128.254 1.00 58.53 213 GLY A CA 1
ATOM 1616 C C . GLY A 1 213 ? -78.396 13.878 129.144 1.00 58.53 213 GLY A C 1
ATOM 1617 O O . GLY A 1 213 ? -77.789 14.849 129.587 1.00 58.53 213 GLY A O 1
ATOM 1618 N N . ALA A 1 214 ? -78.003 12.626 129.408 1.00 40.75 214 ALA A N 1
ATOM 1619 C CA . ALA A 1 214 ? -76.787 12.306 130.179 1.00 40.75 214 ALA A CA 1
ATOM 1620 C C . ALA A 1 214 ? -75.847 11.336 129.432 1.00 40.75 214 ALA A C 1
ATOM 1622 O O . ALA A 1 214 ? -76.279 10.620 128.532 1.00 40.75 214 ALA A O 1
ATOM 1623 N N . ALA A 1 215 ? -74.553 11.370 129.769 1.00 41.91 215 ALA A N 1
ATOM 1624 C CA . ALA A 1 215 ? -73.482 10.756 128.978 1.00 41.91 215 ALA A CA 1
ATOM 1625 C C . ALA A 1 215 ? -73.418 9.217 129.063 1.00 41.91 215 ALA A C 1
ATOM 1627 O O . ALA A 1 215 ? -73.818 8.610 130.054 1.00 41.91 215 ALA A O 1
ATOM 1628 N N . LEU A 1 216 ? -72.873 8.610 128.005 1.00 46.28 216 LEU A N 1
ATOM 1629 C CA . LEU A 1 216 ? -72.752 7.163 127.824 1.00 46.28 216 LEU A CA 1
ATOM 1630 C C . LEU A 1 216 ? -71.636 6.563 128.693 1.00 46.28 216 LEU A C 1
ATOM 1632 O O . LEU A 1 216 ? -70.498 7.028 128.644 1.00 46.28 216 LEU A O 1
ATOM 1636 N N . GLY A 1 217 ? -71.950 5.480 129.405 1.00 46.06 217 GLY A N 1
ATOM 1637 C CA . GLY A 1 217 ? -70.966 4.518 129.901 1.00 46.06 217 GLY A CA 1
ATOM 1638 C C . GLY A 1 217 ? -70.981 3.271 129.017 1.00 46.06 217 GLY A C 1
ATOM 1639 O O . GLY A 1 217 ? -72.042 2.683 128.819 1.00 46.06 217 GLY A O 1
ATOM 1640 N N . GLY A 1 218 ? -69.825 2.897 128.465 1.00 61.69 218 GLY A N 1
ATOM 1641 C CA . GLY A 1 218 ? -69.624 1.604 127.803 1.00 61.69 218 GLY A CA 1
ATOM 1642 C C . GLY A 1 218 ? -69.241 0.505 128.801 1.00 61.69 218 GLY A C 1
ATOM 1643 O O . GLY A 1 218 ? -69.230 0.731 130.010 1.00 61.69 218 GLY A O 1
ATOM 1644 N N . ILE A 1 219 ? -68.890 -0.680 128.296 1.00 58.25 219 ILE A N 1
ATOM 1645 C CA . ILE A 1 219 ? -68.340 -1.760 129.126 1.00 58.25 219 ILE A CA 1
ATOM 1646 C C . ILE A 1 219 ? -66.850 -1.481 129.374 1.00 58.25 219 ILE A C 1
ATOM 1648 O O . ILE A 1 219 ? -66.054 -1.493 128.438 1.00 58.25 219 ILE A O 1
ATOM 1652 N N . GLU A 1 220 ? -66.471 -1.244 130.629 1.00 53.56 220 GLU A N 1
ATOM 1653 C CA . GLU A 1 220 ? -65.072 -1.111 131.055 1.00 53.56 220 GLU A CA 1
ATOM 1654 C C . GLU A 1 220 ? -64.561 -2.465 131.582 1.00 53.56 220 GLU A C 1
ATOM 1656 O O . GLU A 1 220 ? -64.958 -2.910 132.659 1.00 53.56 220 GLU A O 1
ATOM 1661 N N . ILE A 1 221 ? -63.693 -3.140 130.816 1.00 59.72 221 ILE A N 1
ATOM 1662 C CA . ILE A 1 221 ? -63.067 -4.416 131.207 1.00 59.72 221 ILE A CA 1
ATOM 1663 C C . ILE A 1 221 ? -61.629 -4.152 131.668 1.00 59.72 221 ILE A C 1
ATOM 1665 O O . ILE A 1 221 ? -60.683 -4.175 130.881 1.00 59.72 221 ILE A O 1
ATOM 1669 N N . THR A 1 222 ? -61.457 -3.903 132.965 1.00 51.50 222 THR A N 1
ATOM 1670 C CA . THR A 1 222 ? -60.144 -3.610 133.558 1.00 51.50 222 THR A CA 1
ATOM 1671 C C . THR A 1 222 ? -59.459 -4.891 134.032 1.00 51.50 222 THR A C 1
ATOM 1673 O O . THR A 1 222 ? -59.712 -5.372 135.138 1.00 51.50 222 THR A O 1
ATOM 1676 N N . MET A 1 223 ? -58.560 -5.442 133.209 1.00 54.69 223 MET A N 1
ATOM 1677 C CA . MET A 1 223 ? -57.698 -6.555 133.625 1.00 54.69 223 MET A CA 1
ATOM 1678 C C . MET A 1 223 ? -56.693 -6.117 134.700 1.00 54.69 223 MET A C 1
ATOM 1680 O O . MET A 1 223 ? -56.079 -5.052 134.613 1.00 54.69 223 MET A O 1
ATOM 1684 N N . GLY A 1 224 ? -56.489 -6.962 135.713 1.00 49.47 224 GLY A N 1
ATOM 1685 C CA . GLY A 1 224 ? -55.453 -6.750 136.724 1.00 49.47 224 GLY A CA 1
ATOM 1686 C C . GLY A 1 224 ? -54.054 -6.980 136.147 1.00 49.47 224 GLY A C 1
ATOM 1687 O O . GLY A 1 224 ? -53.848 -7.907 135.372 1.00 49.47 224 GLY A O 1
ATOM 1688 N N . GLY A 1 225 ? -53.065 -6.181 136.561 1.00 51.75 225 GLY A N 1
ATOM 1689 C CA . GLY A 1 225 ? -51.719 -6.127 135.955 1.00 51.75 225 GLY A CA 1
ATOM 1690 C C . GLY A 1 225 ? -50.823 -7.378 136.043 1.00 51.75 225 GLY A C 1
ATOM 1691 O O . GLY A 1 225 ? -49.631 -7.260 135.784 1.00 51.75 225 GLY A O 1
ATOM 1692 N N . ASN A 1 226 ? -51.371 -8.543 136.404 1.00 50.16 226 ASN A N 1
ATOM 1693 C CA . ASN A 1 226 ? -50.716 -9.857 136.349 1.00 50.16 226 ASN A CA 1
ATOM 1694 C C . ASN A 1 226 ? -51.432 -10.845 135.391 1.00 50.16 226 ASN A C 1
ATOM 1696 O O . ASN A 1 226 ? -51.070 -12.018 135.363 1.00 50.16 226 ASN A O 1
ATOM 1700 N N . SER A 1 227 ? -52.452 -10.413 134.638 1.00 50.62 227 SER A N 1
ATOM 1701 C CA . SER A 1 227 ? -53.109 -11.231 133.607 1.00 50.62 227 SER A CA 1
ATOM 1702 C C . SER A 1 227 ? -52.192 -11.446 132.394 1.00 50.62 227 SER A C 1
ATOM 1704 O O . SER A 1 227 ? -51.557 -10.505 131.925 1.00 50.62 227 SER A O 1
ATOM 1706 N N . THR A 1 228 ? -52.132 -12.680 131.881 1.00 51.72 228 THR A N 1
ATOM 1707 C CA . THR A 1 228 ? -51.237 -13.093 130.776 1.00 51.72 228 THR A CA 1
ATOM 1708 C C . THR A 1 228 ? -51.972 -13.748 129.600 1.00 51.72 228 THR A C 1
ATOM 1710 O O . THR A 1 228 ? -51.351 -14.443 128.803 1.00 51.72 228 THR A O 1
ATOM 1713 N N . GLU A 1 229 ? -53.287 -13.557 129.515 1.00 58.44 229 GLU A N 1
ATOM 1714 C CA . GLU A 1 229 ? -54.187 -14.142 128.511 1.00 58.44 229 GLU A CA 1
ATOM 1715 C C . GLU A 1 229 ? -54.992 -13.027 127.822 1.00 58.44 229 GLU A C 1
ATOM 1717 O O . GLU A 1 229 ? -54.995 -11.881 128.285 1.00 58.44 229 GLU A O 1
ATOM 1722 N N . ASN A 1 230 ? -55.645 -13.347 126.703 1.00 54.97 230 ASN A N 1
ATOM 1723 C CA . ASN A 1 230 ? -56.372 -12.376 125.887 1.00 54.97 230 ASN A CA 1
ATOM 1724 C C . ASN A 1 230 ? -57.567 -11.772 126.651 1.00 54.97 230 ASN A C 1
ATOM 1726 O O . ASN A 1 230 ? -58.337 -12.480 127.295 1.00 54.97 230 ASN A O 1
ATOM 1730 N N . ALA A 1 231 ? -57.734 -10.446 126.574 1.00 55.19 231 ALA A N 1
ATOM 1731 C CA . ALA A 1 231 ? -58.822 -9.736 127.261 1.00 55.19 231 ALA A CA 1
ATOM 1732 C C . ALA A 1 231 ? -60.209 -10.045 126.669 1.00 55.19 231 ALA A C 1
ATOM 1734 O O . ALA A 1 231 ? -61.214 -10.004 127.378 1.00 55.19 231 ALA A O 1
ATOM 1735 N N . ILE A 1 232 ? -60.241 -10.318 125.363 1.00 63.47 232 ILE A N 1
ATOM 1736 C CA . ILE A 1 232 ? -61.371 -10.815 124.578 1.00 63.47 232 ILE A CA 1
ATOM 1737 C C . ILE A 1 232 ? -60.767 -11.755 123.532 1.00 63.47 232 ILE A C 1
ATOM 1739 O O . ILE A 1 232 ? -59.731 -11.434 122.947 1.00 63.47 232 ILE A O 1
ATOM 1743 N N . GLU A 1 233 ? -61.411 -12.892 123.299 1.00 62.59 233 GLU A N 1
ATOM 1744 C CA . GLU A 1 233 ? -61.027 -13.887 122.301 1.00 62.59 233 GLU A CA 1
ATOM 1745 C C . GLU A 1 233 ? -62.285 -14.313 121.536 1.00 62.59 233 GLU A C 1
ATOM 1747 O O . GLU A 1 233 ? -63.346 -14.491 122.138 1.00 62.59 233 GLU A O 1
ATOM 1752 N N . PHE A 1 234 ? -62.180 -14.412 120.212 1.00 63.19 234 PHE A N 1
ATOM 1753 C CA . PHE A 1 234 ? -63.271 -14.811 119.327 1.00 63.19 234 PHE A CA 1
ATOM 1754 C C . PHE A 1 234 ? -62.847 -16.091 118.598 1.00 63.19 234 PHE A C 1
ATOM 1756 O O . PHE A 1 234 ? -62.089 -16.025 117.637 1.00 63.19 234 PHE A O 1
ATOM 1763 N N . GLU A 1 235 ? -63.308 -17.247 119.078 1.00 52.62 235 GLU A N 1
ATOM 1764 C CA . GLU A 1 235 ? -63.185 -18.524 118.365 1.00 52.62 235 GLU A CA 1
ATOM 1765 C C . GLU A 1 235 ? -64.539 -18.890 117.740 1.00 52.62 235 GLU A C 1
ATOM 1767 O O . GLU A 1 235 ? -65.444 -19.337 118.453 1.00 52.62 235 GLU A O 1
ATOM 1772 N N . ASN A 1 236 ? -64.694 -18.765 116.417 1.00 51.81 236 ASN A N 1
ATOM 1773 C CA . ASN A 1 236 ? -65.742 -19.503 115.718 1.00 51.81 236 ASN A CA 1
ATOM 1774 C C . ASN A 1 236 ? -65.216 -20.883 115.289 1.00 51.81 236 ASN A C 1
ATOM 1776 O O . ASN A 1 236 ? -64.215 -21.006 114.590 1.00 51.81 236 ASN A O 1
ATOM 1780 N N . SER A 1 237 ? -65.916 -21.944 115.691 1.00 49.75 237 SER A N 1
ATOM 1781 C CA . SER A 1 237 ? -65.631 -23.326 115.264 1.00 49.75 237 SER A CA 1
ATOM 1782 C C . SER A 1 237 ? -66.659 -23.871 114.257 1.00 49.75 237 SER A C 1
ATOM 1784 O O . SER A 1 237 ? -66.647 -25.060 113.933 1.00 49.75 237 SER A O 1
ATOM 1786 N N . GLY A 1 238 ? -67.543 -23.005 113.745 1.00 57.97 238 GLY A N 1
ATOM 1787 C CA . GLY A 1 238 ? -68.510 -23.289 112.682 1.00 57.97 238 GLY A CA 1
ATOM 1788 C C . GLY A 1 238 ? -68.246 -22.492 111.398 1.00 57.97 238 GLY A C 1
ATOM 1789 O O . GLY A 1 238 ? -67.443 -21.568 111.364 1.00 57.97 238 GLY A O 1
ATOM 1790 N N . SER A 1 239 ? -68.944 -22.843 110.315 1.00 48.19 239 SER A N 1
ATOM 1791 C CA . SER A 1 239 ? -68.758 -22.233 108.990 1.00 48.19 239 SER A CA 1
ATOM 1792 C C . SER A 1 239 ? -69.475 -20.880 108.849 1.00 48.19 239 SER A C 1
ATOM 1794 O O . SER A 1 239 ? -70.565 -20.808 108.276 1.00 48.19 239 SER A O 1
ATOM 1796 N N . GLY A 1 240 ? -68.866 -19.818 109.372 1.00 51.84 240 GLY A N 1
ATOM 1797 C CA . GLY A 1 240 ? -69.277 -18.424 109.179 1.00 51.84 240 GLY A CA 1
ATOM 1798 C C . GLY A 1 240 ? -68.169 -17.464 109.617 1.00 51.84 240 GLY A C 1
ATOM 1799 O O . GLY A 1 240 ? -67.331 -17.838 110.432 1.00 51.84 240 GLY A O 1
ATOM 1800 N N . ASP A 1 241 ? -68.147 -16.250 109.072 1.00 48.41 241 ASP A N 1
ATOM 1801 C CA . ASP A 1 241 ? -67.029 -15.318 109.268 1.00 48.41 241 ASP A CA 1
ATOM 1802 C C . ASP A 1 241 ? -66.882 -14.891 110.741 1.00 48.41 241 ASP A C 1
ATOM 1804 O O . ASP A 1 241 ? -67.849 -14.427 111.348 1.00 48.41 241 ASP A O 1
ATOM 1808 N N . ASP A 1 242 ? -65.669 -14.974 111.305 1.00 51.53 242 ASP A N 1
ATOM 1809 C CA . ASP A 1 242 ? -65.374 -14.496 112.671 1.00 51.53 242 ASP A CA 1
ATOM 1810 C C . ASP A 1 242 ? -65.673 -12.995 112.848 1.00 51.53 242 ASP A C 1
ATOM 1812 O O . ASP A 1 242 ? -66.032 -12.541 113.935 1.00 51.53 242 ASP A O 1
ATOM 1816 N N . VAL A 1 243 ? -65.535 -12.215 111.767 1.00 57.38 243 VAL A N 1
ATOM 1817 C CA . VAL A 1 243 ? -65.850 -10.781 111.710 1.00 57.38 243 VAL A CA 1
ATOM 1818 C C . VAL A 1 243 ? -66.465 -10.442 110.349 1.00 57.38 243 VAL A C 1
ATOM 1820 O O . VAL A 1 243 ? -65.752 -10.232 109.370 1.00 57.38 243 VAL A O 1
ATOM 1823 N N . GLN A 1 244 ? -67.793 -10.333 110.283 1.00 52.34 244 GLN A N 1
ATOM 1824 C CA . GLN A 1 244 ? -68.500 -9.909 109.069 1.00 52.34 244 GLN A CA 1
ATOM 1825 C C . GLN A 1 244 ? -68.754 -8.389 109.078 1.00 52.34 244 GLN A C 1
ATOM 1827 O O . GLN A 1 244 ? -69.346 -7.856 110.018 1.00 52.34 244 GLN A O 1
ATOM 1832 N N . GLY A 1 245 ? -68.326 -7.678 108.027 1.00 56.03 245 GLY A N 1
ATOM 1833 C CA . GLY A 1 245 ? -68.470 -6.221 107.915 1.00 56.03 245 GLY A CA 1
ATOM 1834 C C . GLY A 1 245 ? -68.825 -5.770 106.499 1.00 56.03 245 GLY A C 1
ATOM 1835 O O . GLY A 1 245 ? -68.056 -5.974 105.568 1.00 56.03 245 GLY A O 1
ATOM 1836 N N . THR A 1 246 ? -69.982 -5.126 106.334 1.00 50.53 246 THR A N 1
ATOM 1837 C CA . THR A 1 246 ? -70.551 -4.747 105.027 1.00 50.53 246 THR A CA 1
ATOM 1838 C C . THR A 1 246 ? -70.130 -3.334 104.588 1.00 50.53 246 THR A C 1
ATOM 1840 O O . THR A 1 246 ? -70.988 -2.471 104.384 1.00 50.53 246 THR A O 1
ATOM 1843 N N . GLY A 1 247 ? -68.824 -3.053 104.515 1.00 52.97 247 GLY A N 1
ATOM 1844 C CA . GLY A 1 247 ? -68.321 -1.724 104.139 1.00 52.97 247 GLY A CA 1
ATOM 1845 C C . GLY A 1 247 ? -66.836 -1.682 103.767 1.00 52.97 247 GLY A C 1
ATOM 1846 O O . GLY A 1 247 ? -66.008 -2.360 104.373 1.00 52.97 247 GLY A O 1
ATOM 1847 N N . ASP A 1 248 ? -66.512 -0.836 102.788 1.00 44.59 248 ASP A N 1
ATOM 1848 C CA . ASP A 1 248 ? -65.316 -0.918 101.928 1.00 44.59 248 ASP A CA 1
ATOM 1849 C C . ASP A 1 248 ? -63.993 -0.418 102.559 1.00 44.59 248 ASP A C 1
ATOM 1851 O O . ASP A 1 248 ? -63.126 0.117 101.869 1.00 44.59 248 ASP A O 1
ATOM 1855 N N . THR A 1 249 ? -63.818 -0.537 103.879 1.00 50.50 249 THR A N 1
ATOM 1856 C CA . THR A 1 249 ? -62.654 0.020 104.601 1.00 50.50 249 THR A CA 1
ATOM 1857 C C . THR A 1 249 ? -62.007 -0.958 105.583 1.00 50.50 249 THR A C 1
ATOM 1859 O O . THR A 1 249 ? -61.848 -0.659 106.768 1.00 50.50 249 THR A O 1
ATOM 1862 N N . TRP A 1 250 ? -61.572 -2.114 105.080 1.00 56.22 250 TRP A N 1
ATOM 1863 C CA . TRP A 1 250 ? -60.569 -2.947 105.754 1.00 56.22 250 TRP A CA 1
ATOM 1864 C C . TRP A 1 250 ? -59.160 -2.466 105.376 1.00 56.22 250 TRP A C 1
ATOM 1866 O O . TRP A 1 250 ? -58.684 -2.721 104.275 1.00 56.22 250 TRP A O 1
ATOM 1876 N N . ALA A 1 251 ? -58.489 -1.760 106.291 1.00 50.34 251 ALA A N 1
ATOM 1877 C CA . ALA A 1 251 ? -57.133 -1.245 106.090 1.00 50.34 251 ALA A CA 1
ATOM 1878 C C . ALA A 1 251 ? -56.166 -1.797 107.150 1.00 50.34 251 ALA A C 1
ATOM 1880 O O . ALA A 1 251 ? -56.305 -1.514 108.341 1.00 50.34 251 ALA A O 1
ATOM 1881 N N . VAL A 1 252 ? -55.157 -2.560 106.719 1.00 55.09 252 VAL A N 1
ATOM 1882 C CA . VAL A 1 252 ? -54.097 -3.087 107.598 1.00 55.09 252 VAL A CA 1
ATOM 1883 C C . VAL A 1 252 ? -52.974 -2.051 107.713 1.00 55.09 252 VAL A C 1
ATOM 1885 O O . VAL A 1 252 ? -51.923 -2.157 107.089 1.00 55.09 252 VAL A O 1
ATOM 1888 N N . THR A 1 253 ? -53.199 -1.005 108.510 1.00 43.44 253 THR A N 1
ATOM 1889 C CA . THR A 1 253 ? -52.296 0.160 108.638 1.00 43.44 253 THR A CA 1
ATOM 1890 C C . THR A 1 253 ? -51.051 -0.109 109.511 1.00 43.44 253 THR A C 1
ATOM 1892 O O . THR A 1 253 ? -50.580 0.773 110.229 1.00 43.44 253 THR A O 1
ATOM 1895 N N . ALA A 1 254 ? -50.519 -1.335 109.492 1.00 44.53 254 ALA A N 1
ATOM 1896 C CA . ALA A 1 254 ? -49.370 -1.768 110.287 1.00 44.53 254 ALA A CA 1
ATOM 1897 C C . ALA A 1 254 ? -48.309 -2.421 109.389 1.00 44.53 254 ALA A C 1
ATOM 1899 O O . ALA A 1 254 ? -48.610 -3.333 108.626 1.00 44.53 254 ALA A O 1
ATOM 1900 N N . ALA A 1 255 ? -47.060 -1.958 109.484 1.00 43.38 255 ALA A N 1
ATOM 1901 C CA . ALA A 1 255 ? -45.983 -2.383 108.593 1.00 43.38 255 ALA A CA 1
ATOM 1902 C C . ALA A 1 255 ? -45.560 -3.848 108.836 1.00 43.38 255 ALA A C 1
ATOM 1904 O O . ALA A 1 255 ? -44.819 -4.150 109.773 1.00 43.38 255 ALA A O 1
ATOM 1905 N N . GLY A 1 256 ? -46.006 -4.742 107.955 1.00 52.47 256 GLY A N 1
ATOM 1906 C CA . GLY A 1 256 ? -45.653 -6.159 107.901 1.00 52.47 256 GLY A CA 1
ATOM 1907 C C . GLY A 1 256 ? -46.087 -6.761 106.562 1.00 52.47 256 GLY A C 1
ATOM 1908 O O . GLY A 1 256 ? -46.938 -6.195 105.882 1.00 52.47 256 GLY A O 1
ATOM 1909 N N . VAL A 1 257 ? -45.491 -7.885 106.156 1.00 43.41 257 VAL A N 1
ATOM 1910 C CA . VAL A 1 257 ? -45.827 -8.528 104.873 1.00 43.41 257 VAL A CA 1
ATOM 1911 C C . VAL A 1 257 ? -47.204 -9.187 104.967 1.00 43.41 257 VAL A C 1
ATOM 1913 O O . VAL A 1 257 ? -47.380 -10.165 105.692 1.00 43.41 257 VAL A O 1
ATOM 1916 N N . SER A 1 258 ? -48.169 -8.666 104.212 1.00 54.06 258 SER A N 1
ATOM 1917 C CA . SER A 1 258 ? -49.507 -9.236 104.054 1.00 54.06 258 SER A CA 1
ATOM 1918 C C . SER A 1 258 ? -49.513 -10.305 102.956 1.00 54.06 258 SER A C 1
ATOM 1920 O O . SER A 1 258 ? -49.677 -9.995 101.776 1.00 54.06 258 SER A O 1
ATOM 1922 N N . THR A 1 259 ? -49.338 -11.574 103.328 1.00 48.34 259 THR A N 1
ATOM 1923 C CA . THR A 1 259 ? -49.538 -12.707 102.409 1.00 48.34 259 THR A CA 1
ATOM 1924 C C . THR A 1 259 ? -51.030 -12.987 102.247 1.00 48.34 259 THR A C 1
ATOM 1926 O O . THR A 1 259 ? -51.620 -13.693 103.067 1.00 48.34 259 THR A O 1
ATOM 1929 N N . PHE A 1 260 ? -51.645 -12.435 101.202 1.00 58.09 260 PHE A N 1
ATOM 1930 C CA . PHE A 1 260 ? -53.015 -12.777 100.825 1.00 58.09 260 PHE A CA 1
ATOM 1931 C C . PHE A 1 260 ? -53.023 -14.083 100.024 1.00 58.09 260 PHE A C 1
ATOM 1933 O O . PHE A 1 260 ? -52.399 -14.169 98.970 1.00 58.09 260 PHE A O 1
ATOM 1940 N N . LEU A 1 261 ? -53.736 -15.096 100.516 1.00 47.22 261 LEU A N 1
ATOM 1941 C CA . LEU A 1 261 ? -53.919 -16.366 99.817 1.00 47.22 261 LEU A CA 1
ATOM 1942 C C . LEU A 1 261 ? -55.257 -16.318 99.064 1.00 47.22 261 LEU A C 1
ATOM 1944 O O . LEU A 1 261 ? -56.306 -16.329 99.701 1.00 47.22 261 LEU A O 1
ATOM 1948 N N . GLY A 1 262 ? -55.221 -16.232 97.730 1.00 55.47 262 GLY A N 1
ATOM 1949 C CA . GLY A 1 262 ? -56.431 -16.131 96.899 1.00 55.47 262 GLY A CA 1
ATOM 1950 C C . GLY A 1 262 ? -57.059 -14.731 96.847 1.00 55.47 262 GLY A C 1
ATOM 1951 O O . GLY A 1 262 ? -58.271 -14.596 96.990 1.00 55.47 262 GLY A O 1
ATOM 1952 N N . ALA A 1 263 ? -56.252 -13.680 96.663 1.00 58.16 263 ALA A N 1
ATOM 1953 C CA . ALA A 1 263 ? -56.761 -12.322 96.456 1.00 58.16 263 ALA A CA 1
ATOM 1954 C C . ALA A 1 263 ? -57.338 -12.136 95.039 1.00 58.16 263 ALA A C 1
ATOM 1956 O O . ALA A 1 263 ? -56.623 -11.745 94.118 1.00 58.16 263 ALA A O 1
ATOM 1957 N N . GLU A 1 264 ? -58.639 -12.375 94.875 1.00 49.84 264 GLU A N 1
ATOM 1958 C CA . GLU A 1 264 ? -59.380 -11.971 93.675 1.00 49.84 264 GLU A CA 1
ATOM 1959 C C . GLU A 1 264 ? -59.534 -10.439 93.659 1.00 49.84 264 GLU A C 1
ATOM 1961 O O . GLU A 1 264 ? -60.335 -9.861 94.398 1.00 49.84 264 GLU A O 1
ATOM 1966 N N . ILE A 1 265 ? -58.729 -9.760 92.839 1.00 59.25 265 ILE A N 1
ATOM 1967 C CA . ILE A 1 265 ? -58.854 -8.318 92.609 1.00 59.25 265 ILE A CA 1
ATOM 1968 C C . ILE A 1 265 ? -59.846 -8.116 91.463 1.00 59.25 265 ILE A C 1
ATOM 1970 O O . ILE A 1 265 ? -59.586 -8.525 90.337 1.00 59.25 265 ILE A O 1
ATOM 1974 N N . GLY A 1 266 ? -60.987 -7.491 91.767 1.00 60.44 266 GLY A N 1
ATOM 1975 C CA . GLY A 1 266 ? -62.020 -7.162 90.781 1.00 60.44 266 GLY A CA 1
ATOM 1976 C C . GLY A 1 266 ? -61.625 -6.018 89.836 1.00 60.44 266 GLY A C 1
ATOM 1977 O O . GLY A 1 266 ? -60.460 -5.805 89.523 1.00 60.44 266 GLY A O 1
ATOM 1978 N N . THR A 1 267 ? -62.604 -5.222 89.396 1.00 48.66 267 THR A N 1
ATOM 1979 C CA . THR A 1 267 ? -62.466 -4.210 88.324 1.00 48.66 267 THR A CA 1
ATOM 1980 C C . THR A 1 267 ? -61.665 -2.940 88.697 1.00 48.66 267 THR A C 1
ATOM 1982 O O . THR A 1 267 ? -62.041 -1.838 88.296 1.00 48.66 267 THR A O 1
ATOM 1985 N N . SER A 1 268 ? -60.603 -3.061 89.498 1.00 54.09 268 SER A N 1
ATOM 1986 C CA . SER A 1 268 ? -59.805 -1.957 90.046 1.00 54.09 268 SER A CA 1
ATOM 1987 C C . SER A 1 268 ? -58.311 -2.277 89.984 1.00 54.09 268 SER A C 1
ATOM 1989 O O . SER A 1 268 ? -57.883 -3.331 90.442 1.00 54.09 268 SER A O 1
ATOM 1991 N N . ASN A 1 269 ? -57.501 -1.345 89.478 1.00 53.56 269 ASN A N 1
ATOM 1992 C CA . ASN A 1 269 ? -56.065 -1.554 89.280 1.00 53.56 269 ASN A CA 1
ATOM 1993 C C . ASN A 1 269 ? -55.321 -1.848 90.597 1.00 53.56 269 ASN A C 1
ATOM 1995 O O . ASN A 1 269 ? -55.315 -1.013 91.510 1.00 53.56 269 ASN A O 1
ATOM 1999 N N . LEU A 1 270 ? -54.580 -2.962 90.644 1.00 65.06 270 LEU A N 1
ATOM 2000 C CA . LEU A 1 270 ? -53.551 -3.194 91.660 1.00 65.06 270 LEU A CA 1
ATOM 2001 C C . LEU A 1 270 ? -52.463 -2.119 91.525 1.00 65.06 270 LEU A C 1
ATOM 2003 O O . LEU A 1 270 ? -51.621 -2.165 90.633 1.00 65.06 270 LEU A O 1
ATOM 2007 N N . THR A 1 271 ? -52.520 -1.115 92.397 1.00 55.50 271 THR A N 1
ATOM 2008 C CA . THR A 1 271 ? -51.666 0.072 92.306 1.00 55.50 271 THR A CA 1
ATOM 2009 C C . THR A 1 271 ? -50.536 -0.026 93.320 1.00 55.50 271 THR A C 1
ATOM 2011 O O . THR A 1 271 ? -50.732 0.245 94.503 1.00 55.50 271 THR A O 1
ATOM 2014 N N . PHE A 1 272 ? -49.345 -0.391 92.848 1.00 62.66 272 PHE A N 1
ATOM 2015 C CA . PHE A 1 272 ? -48.113 -0.251 93.621 1.00 62.66 272 PHE A CA 1
ATOM 2016 C C . PHE A 1 272 ? -47.787 1.237 93.798 1.00 62.66 272 PHE A C 1
ATOM 2018 O O . PHE A 1 272 ? -47.886 2.026 92.856 1.00 62.66 272 PHE A O 1
ATOM 2025 N N . THR A 1 273 ? -47.464 1.641 95.026 1.00 52.81 273 THR A N 1
ATOM 2026 C CA . THR A 1 273 ? -47.335 3.059 95.418 1.00 52.81 273 THR A CA 1
ATOM 2027 C C . THR A 1 273 ? -45.921 3.446 95.840 1.00 52.81 273 THR A C 1
ATOM 2029 O O . THR A 1 273 ? -45.656 4.630 96.062 1.00 52.81 273 THR A O 1
ATOM 2032 N N . GLN A 1 274 ? -44.995 2.485 95.917 1.00 51.50 274 GLN A N 1
ATOM 2033 C CA . GLN A 1 274 ? -43.596 2.727 96.264 1.00 51.50 274 GLN A CA 1
ATOM 2034 C C . GLN A 1 274 ? -42.639 2.082 95.255 1.00 51.50 274 GLN A C 1
ATOM 2036 O O . GLN A 1 274 ? -42.927 1.062 94.635 1.00 51.50 274 GLN A O 1
ATOM 2041 N N . GLN A 1 275 ? -41.460 2.686 95.098 1.00 45.44 275 GLN A N 1
ATOM 2042 C CA . GLN A 1 275 ? -40.419 2.160 94.213 1.00 45.44 275 GLN A CA 1
ATOM 2043 C C . GLN A 1 275 ? -39.841 0.854 94.779 1.00 45.44 275 GLN A C 1
ATOM 2045 O O . GLN A 1 275 ? -39.374 0.835 95.918 1.00 45.44 275 GLN A O 1
ATOM 2050 N N . GLY A 1 276 ? -39.819 -0.206 93.965 1.00 53.06 276 GLY A N 1
ATOM 2051 C CA . GLY A 1 276 ? -39.270 -1.517 94.336 1.00 53.06 276 GLY A CA 1
ATOM 2052 C C . GLY A 1 276 ? -40.286 -2.525 94.887 1.00 53.06 276 GLY A C 1
ATOM 2053 O O . GLY A 1 276 ? -39.879 -3.548 95.435 1.00 53.06 276 GLY A O 1
ATOM 2054 N N . GLU A 1 277 ? -41.588 -2.262 94.757 1.00 60.03 277 GLU A N 1
ATOM 2055 C CA . GLU A 1 277 ? -42.639 -3.259 94.994 1.00 60.03 277 GLU A CA 1
ATOM 2056 C C . GLU A 1 277 ? -42.685 -4.245 93.800 1.00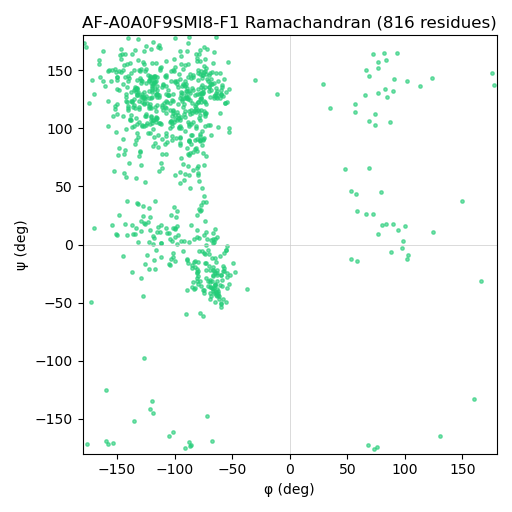 60.03 277 GLU A C 1
ATOM 2058 O O . GLU A 1 277 ? -42.649 -3.824 92.646 1.00 60.03 277 GLU A O 1
ATOM 2063 N N . ILE A 1 278 ? -42.685 -5.560 94.070 1.00 56.88 278 ILE A N 1
ATOM 2064 C CA . ILE A 1 278 ? -42.516 -6.635 93.068 1.00 56.88 278 ILE A CA 1
ATOM 2065 C C . ILE A 1 278 ? -43.600 -7.701 93.277 1.00 56.88 278 ILE A C 1
ATOM 2067 O O . ILE A 1 278 ? -43.762 -8.194 94.395 1.00 56.88 278 ILE A O 1
ATOM 2071 N N . ILE A 1 279 ? -44.288 -8.110 92.204 1.00 67.62 279 ILE A N 1
ATOM 2072 C CA . ILE A 1 279 ? -45.121 -9.323 92.204 1.00 67.62 279 ILE A CA 1
ATOM 2073 C C . ILE A 1 279 ? -44.189 -10.537 92.195 1.00 67.62 279 ILE A C 1
ATOM 2075 O O . ILE A 1 279 ? -43.392 -10.703 91.275 1.00 67.62 279 ILE A O 1
ATOM 2079 N N . LYS A 1 280 ? -44.294 -11.390 93.216 1.00 57.19 280 LYS A N 1
ATOM 2080 C CA . LYS A 1 280 ? -43.512 -12.623 93.328 1.00 57.19 280 LYS A CA 1
ATOM 2081 C C . LYS A 1 280 ? -44.411 -13.847 93.285 1.00 57.19 280 LYS A C 1
ATOM 2083 O O . LYS A 1 280 ? -45.101 -14.123 94.264 1.00 57.19 280 LYS A O 1
ATOM 2088 N N . ASN A 1 281 ? -44.337 -14.602 92.193 1.00 59.06 281 ASN A N 1
ATOM 2089 C CA . ASN A 1 281 ? -44.734 -16.004 92.193 1.00 59.06 281 ASN A CA 1
ATOM 2090 C C . ASN A 1 281 ? -43.477 -16.865 92.408 1.00 59.06 281 ASN A C 1
ATOM 2092 O O . ASN A 1 281 ? -42.828 -17.284 91.455 1.00 59.06 281 ASN A O 1
ATOM 2096 N N . ASP A 1 282 ? -43.108 -17.078 93.676 1.00 53.75 282 ASP A N 1
ATOM 2097 C CA . ASP A 1 282 ? -41.926 -17.866 94.061 1.00 53.75 282 ASP A CA 1
ATOM 2098 C C . ASP A 1 282 ? -42.185 -19.405 93.990 1.00 53.75 282 ASP A C 1
ATOM 2100 O O . ASP A 1 282 ? -41.323 -20.177 94.420 1.00 53.75 282 ASP A O 1
ATOM 2104 N N . THR A 1 283 ? -43.351 -19.875 93.501 1.00 54.19 283 THR A N 1
ATOM 2105 C CA . THR A 1 283 ? -43.750 -21.306 93.519 1.00 54.19 283 THR A CA 1
ATOM 2106 C C . THR A 1 283 ? -44.192 -21.910 92.188 1.00 54.19 283 THR A C 1
ATOM 2108 O O . THR A 1 283 ? -43.786 -23.035 91.899 1.00 54.19 283 THR A O 1
ATOM 2111 N N . ASP A 1 284 ? -45.018 -21.219 91.400 1.00 54.56 284 ASP A N 1
ATOM 2112 C CA . ASP A 1 284 ? -45.820 -21.863 90.342 1.00 54.56 284 ASP A CA 1
ATOM 2113 C C . ASP A 1 284 ? -45.457 -21.412 88.911 1.00 54.56 284 ASP A C 1
ATOM 2115 O O . ASP A 1 284 ? -46.152 -21.753 87.961 1.00 54.56 284 ASP A O 1
ATOM 2119 N N . ASN A 1 285 ? -44.346 -20.681 88.753 1.00 53.66 285 ASN A N 1
ATOM 2120 C CA . ASN A 1 285 ? -43.713 -20.231 87.496 1.00 53.66 285 ASN A CA 1
ATOM 2121 C C . ASN A 1 285 ? -44.545 -19.363 86.523 1.00 53.66 285 ASN A C 1
ATOM 2123 O O . ASN A 1 285 ? -43.956 -18.756 85.631 1.00 53.66 285 ASN A O 1
ATOM 2127 N N . GLU A 1 286 ? -45.863 -19.267 86.680 1.00 55.22 286 GLU A N 1
ATOM 2128 C CA . GLU A 1 286 ? -46.771 -18.603 85.740 1.00 55.22 286 GLU A CA 1
ATOM 2129 C C . GLU A 1 286 ? -47.564 -17.475 86.426 1.00 55.22 286 GLU A C 1
ATOM 2131 O O . GLU A 1 286 ? -47.957 -17.582 87.590 1.00 55.22 286 GLU A O 1
ATOM 2136 N N . VAL A 1 287 ? -47.777 -16.358 85.725 1.00 69.12 287 VAL A N 1
ATOM 2137 C CA . VAL A 1 287 ? -48.620 -15.241 86.187 1.00 69.12 287 VAL A CA 1
ATOM 2138 C C . VAL A 1 287 ? -49.814 -15.156 85.242 1.00 69.12 287 VAL A C 1
ATOM 2140 O O . VAL A 1 287 ? -49.791 -14.433 84.250 1.00 69.12 287 VAL A O 1
ATOM 2143 N N . GLU A 1 288 ? -50.828 -15.970 85.527 1.00 61.78 288 GLU A N 1
ATOM 2144 C CA . GLU A 1 288 ? -52.032 -16.094 84.705 1.00 61.78 288 GLU A CA 1
ATOM 2145 C C . GLU A 1 288 ? -52.982 -14.902 84.928 1.00 61.78 288 GLU A C 1
ATOM 2147 O O . GLU A 1 288 ? -53.385 -14.609 86.057 1.00 61.78 288 GLU A O 1
ATOM 2152 N N . PHE A 1 289 ? -53.370 -14.229 83.842 1.00 65.06 289 PHE A N 1
ATOM 2153 C CA . PHE A 1 289 ? -54.451 -13.241 83.829 1.00 65.06 289 PHE A CA 1
ATOM 2154 C C . PHE A 1 289 ? -55.714 -13.926 83.282 1.00 65.06 289 PHE A C 1
ATOM 2156 O O . PHE A 1 289 ? -55.751 -14.345 82.127 1.00 65.06 289 PHE A O 1
ATOM 2163 N N . VAL A 1 290 ? -56.720 -14.116 84.141 1.00 52.62 290 VAL A N 1
ATOM 2164 C CA . VAL A 1 290 ? -57.821 -15.070 83.913 1.00 52.62 290 VAL A CA 1
ATOM 2165 C C . VAL A 1 290 ? -59.075 -14.444 83.292 1.00 52.62 290 VAL A C 1
ATOM 2167 O O . VAL A 1 290 ? -60.039 -14.121 83.988 1.00 52.62 290 VAL A O 1
ATOM 2170 N N . GLY A 1 291 ? -59.103 -14.382 81.961 1.00 54.56 291 GLY A N 1
ATOM 2171 C CA . GLY A 1 291 ? -60.268 -13.925 81.204 1.00 54.56 291 GLY A CA 1
ATOM 2172 C C . GLY A 1 291 ? -59.914 -13.495 79.782 1.00 54.56 291 GLY A C 1
ATOM 2173 O O . GLY A 1 291 ? -59.252 -14.231 79.051 1.00 54.56 291 GLY A O 1
ATOM 2174 N N . SER A 1 292 ? -60.407 -12.330 79.364 1.00 47.66 292 SER A N 1
ATOM 2175 C CA . SER A 1 292 ? -60.083 -11.703 78.077 1.00 47.66 292 SER A CA 1
ATOM 2176 C C . SER A 1 292 ? -59.567 -10.279 78.296 1.00 47.66 292 SER A C 1
ATOM 2178 O O . SER A 1 292 ? -60.131 -9.317 77.770 1.00 47.66 292 SER A O 1
ATOM 2180 N N . GLU A 1 293 ? -58.539 -10.150 79.135 1.00 54.19 293 GLU A N 1
ATOM 2181 C CA . GLU A 1 293 ? -57.949 -8.880 79.560 1.00 54.19 293 GLU A CA 1
ATOM 2182 C C . GLU A 1 293 ? -56.550 -8.677 78.960 1.00 54.19 293 GLU A C 1
ATOM 2184 O O . GLU A 1 293 ? -55.715 -9.580 78.962 1.00 54.19 293 GLU A O 1
ATOM 2189 N N . ASP A 1 294 ? -56.273 -7.461 78.487 1.00 59.03 294 ASP A N 1
ATOM 2190 C CA . ASP A 1 294 ? -54.979 -7.103 77.906 1.00 59.03 294 ASP A CA 1
ATOM 2191 C C . ASP A 1 294 ? -53.925 -6.822 78.995 1.00 59.03 294 ASP A C 1
ATOM 2193 O O . ASP A 1 294 ? -54.071 -5.900 79.808 1.00 59.03 294 ASP A O 1
ATOM 2197 N N . PHE A 1 295 ? -52.806 -7.550 78.976 1.00 69.38 295 PHE A N 1
ATOM 2198 C CA . PHE A 1 295 ? -51.656 -7.238 79.828 1.00 69.38 295 PHE A CA 1
ATOM 2199 C C . PHE A 1 295 ? -50.913 -5.999 79.303 1.00 69.38 295 PHE A C 1
ATOM 2201 O O . PHE A 1 295 ? -50.292 -6.033 78.242 1.00 69.38 295 PHE A O 1
ATOM 2208 N N . SER A 1 296 ? -50.959 -4.891 80.051 1.00 63.12 296 SER A N 1
ATOM 2209 C CA . SER A 1 296 ? -50.359 -3.611 79.648 1.00 63.12 296 SER A CA 1
ATOM 2210 C C . SER A 1 296 ? -49.410 -3.038 80.708 1.00 63.12 296 SER A C 1
ATOM 2212 O O . SER A 1 296 ? -49.798 -2.746 81.839 1.00 63.12 296 SER A O 1
ATOM 2214 N N . ILE A 1 297 ? -48.143 -2.833 80.329 1.00 71.81 297 ILE A N 1
ATOM 2215 C CA . ILE A 1 297 ? -47.119 -2.229 81.194 1.00 71.81 297 ILE A CA 1
ATOM 2216 C C . ILE A 1 297 ? -47.025 -0.725 80.894 1.00 71.81 297 ILE A C 1
ATOM 2218 O O . ILE A 1 297 ? -46.401 -0.291 79.926 1.00 71.81 297 ILE A O 1
ATOM 2222 N N . GLY A 1 298 ? -47.657 0.090 81.742 1.00 62.38 298 GLY A N 1
ATOM 2223 C CA . GLY A 1 298 ? -47.670 1.551 81.622 1.00 62.38 298 GLY A CA 1
ATOM 2224 C C . GLY A 1 298 ? -46.364 2.212 82.075 1.00 62.38 298 GLY A C 1
ATOM 2225 O O . GLY A 1 298 ? -46.258 2.656 83.217 1.00 62.38 298 GLY A O 1
ATOM 2226 N N . LEU A 1 299 ? -45.381 2.316 81.179 1.00 67.62 299 LEU A N 1
ATOM 2227 C CA . LEU A 1 299 ? -44.108 2.997 81.447 1.00 67.62 299 LEU A CA 1
ATOM 2228 C C . LEU A 1 299 ? -44.267 4.531 81.411 1.00 67.62 299 LEU A C 1
ATOM 2230 O O . LEU A 1 299 ? -44.826 5.095 80.470 1.00 67.62 299 LEU A O 1
ATOM 2234 N N . GLY A 1 300 ? -43.779 5.223 82.447 1.00 60.81 300 GLY A N 1
ATOM 2235 C CA . GLY A 1 300 ? -43.922 6.679 82.589 1.00 60.81 300 GLY A CA 1
ATOM 2236 C C . GLY A 1 300 ? -43.013 7.486 81.652 1.00 60.81 300 GLY A C 1
ATOM 2237 O O . GLY A 1 300 ? -42.078 6.959 81.059 1.00 60.81 300 GLY A O 1
ATOM 2238 N N . SER A 1 301 ? -43.212 8.805 81.554 1.00 59.06 301 SER A N 1
ATOM 2239 C CA . SER A 1 301 ? -42.411 9.688 80.679 1.00 59.06 301 SER A CA 1
ATOM 2240 C C . SER A 1 301 ? -40.991 10.000 81.208 1.00 59.06 301 SER A C 1
ATOM 2242 O O . SER A 1 301 ? -40.519 11.135 81.100 1.00 59.06 301 SER A O 1
ATOM 2244 N N . GLY A 1 302 ? -40.337 9.028 81.849 1.00 58.41 302 GLY A N 1
ATOM 2245 C CA . GLY A 1 302 ? -38.933 9.081 82.259 1.00 58.41 302 GLY A CA 1
ATOM 2246 C C . GLY A 1 302 ? -37.988 8.762 81.096 1.00 58.41 302 GLY A C 1
ATOM 2247 O O . GLY A 1 302 ? -38.379 8.129 80.122 1.00 58.41 302 GLY A O 1
ATOM 2248 N N . ALA A 1 303 ? -36.732 9.203 81.191 1.00 53.69 303 ALA A N 1
ATOM 2249 C CA . ALA A 1 303 ? -35.763 9.115 80.089 1.00 53.69 303 ALA A CA 1
ATOM 2250 C C . ALA A 1 303 ? -35.200 7.700 79.823 1.00 53.69 303 ALA A C 1
ATOM 2252 O O . ALA A 1 303 ? -34.475 7.508 78.851 1.00 53.69 303 ALA A O 1
ATOM 2253 N N . SER A 1 304 ? -35.508 6.732 80.686 1.00 57.16 304 SER A N 1
ATOM 2254 C CA . SER A 1 304 ? -35.082 5.336 80.581 1.00 57.16 304 SER A CA 1
ATOM 2255 C C . SER A 1 304 ? -36.046 4.472 81.393 1.00 57.16 304 SER A C 1
ATOM 2257 O O . SER A 1 304 ? -35.975 4.456 82.623 1.00 57.16 304 SER A O 1
ATOM 2259 N N . ASN A 1 305 ? -36.964 3.792 80.709 1.00 64.69 305 ASN A N 1
ATOM 2260 C CA . ASN A 1 305 ? -37.776 2.733 81.296 1.00 64.69 305 ASN A CA 1
ATOM 2261 C C . ASN A 1 305 ? -37.322 1.413 80.674 1.00 64.69 305 ASN A C 1
ATOM 2263 O O . ASN A 1 305 ? -37.144 1.346 79.459 1.00 64.69 305 ASN A O 1
ATOM 2267 N N . GLU A 1 306 ? -37.152 0.390 81.496 1.00 62.50 306 GLU A N 1
ATOM 2268 C CA . GLU A 1 306 ? -36.562 -0.888 81.113 1.00 62.50 306 GLU A CA 1
ATOM 2269 C C . GLU A 1 306 ? -37.505 -2.002 81.574 1.00 62.50 306 GLU A C 1
ATOM 2271 O O . GLU A 1 306 ? -37.926 -2.017 82.733 1.00 62.50 306 GLU A O 1
ATOM 2276 N N . ILE A 1 307 ? -37.888 -2.890 80.654 1.00 73.50 307 ILE A N 1
ATOM 2277 C CA . ILE A 1 307 ? -38.601 -4.131 80.968 1.00 73.50 307 ILE A CA 1
ATOM 2278 C C . ILE A 1 307 ? -37.585 -5.247 80.751 1.00 73.50 307 ILE A C 1
ATOM 2280 O O . ILE A 1 307 ? -37.349 -5.660 79.618 1.00 73.50 307 ILE A O 1
ATOM 2284 N N . ASP A 1 308 ? -36.946 -5.669 81.837 1.00 64.94 308 ASP A N 1
ATOM 2285 C CA . ASP A 1 308 ? -35.972 -6.757 81.826 1.00 64.94 308 ASP A CA 1
ATOM 2286 C C . ASP A 1 308 ? -36.672 -8.114 82.001 1.00 64.94 308 ASP A C 1
ATOM 2288 O O . ASP A 1 308 ? -37.481 -8.295 82.914 1.00 64.94 308 ASP A O 1
ATOM 2292 N N . PHE A 1 309 ? -36.343 -9.070 81.131 1.00 70.12 309 PHE A N 1
ATOM 2293 C CA . PHE A 1 309 ? -36.867 -10.439 81.137 1.00 70.12 309 PHE A CA 1
ATOM 2294 C C . PHE A 1 309 ? -35.738 -11.430 81.456 1.00 70.12 309 PHE A C 1
ATOM 2296 O O . PHE A 1 309 ? -35.359 -12.269 80.637 1.00 70.12 309 PHE A O 1
ATOM 2303 N N . THR A 1 310 ? -35.171 -11.324 82.659 1.00 59.31 310 THR A N 1
ATOM 2304 C CA . THR A 1 310 ? -34.069 -12.183 83.109 1.00 59.31 310 THR A CA 1
ATOM 2305 C C . THR A 1 310 ? -34.524 -13.565 83.591 1.00 59.31 310 THR A C 1
ATOM 2307 O O . THR A 1 310 ? -35.522 -13.725 84.291 1.00 59.31 310 THR A O 1
ATOM 2310 N N . SER A 1 311 ? -33.722 -14.585 83.269 1.00 62.53 311 SER A N 1
ATOM 2311 C CA . SER A 1 311 ? -33.892 -15.983 83.696 1.00 62.53 311 SER A CA 1
ATOM 2312 C C . SER A 1 311 ? -32.592 -16.545 84.265 1.00 62.53 311 SER A C 1
ATOM 2314 O O . SER A 1 311 ? -31.522 -16.202 83.763 1.00 62.53 311 SER A O 1
ATOM 2316 N N . ASP A 1 312 ? -32.657 -17.485 85.211 1.00 55.38 312 ASP A N 1
ATOM 2317 C CA . ASP A 1 312 ? -31.460 -18.206 85.678 1.00 55.38 312 ASP A CA 1
ATOM 2318 C C . ASP A 1 312 ? -30.925 -19.239 84.662 1.00 55.38 312 ASP A C 1
ATOM 2320 O O . ASP A 1 312 ? -29.786 -19.696 84.779 1.00 55.38 312 ASP A O 1
ATOM 2324 N N . SER A 1 313 ? -31.742 -19.594 83.664 1.00 56.84 313 SER A N 1
ATOM 2325 C CA . SER A 1 313 ? -31.491 -20.669 82.707 1.00 56.84 313 SER A CA 1
ATOM 2326 C C . SER A 1 313 ? -32.124 -20.390 81.332 1.00 56.84 313 SER A C 1
ATOM 2328 O O . SER A 1 313 ? -33.135 -20.971 80.956 1.00 56.84 313 SER A O 1
ATOM 2330 N N . SER A 1 314 ? -31.476 -19.514 80.555 1.00 52.09 314 SER A N 1
ATOM 2331 C CA . SER A 1 314 ? -31.688 -19.339 79.105 1.00 52.09 314 SER A CA 1
ATOM 2332 C C . SER A 1 314 ? -33.155 -19.229 78.646 1.00 52.09 314 SER A C 1
ATOM 2334 O O . SER A 1 314 ? -33.622 -20.070 77.873 1.00 52.09 314 SER A O 1
ATOM 2336 N N . ALA A 1 315 ? -33.859 -18.164 79.053 1.00 55.53 315 ALA A N 1
ATOM 2337 C CA . ALA A 1 315 ? -35.114 -17.724 78.433 1.00 55.53 315 ALA A CA 1
ATOM 2338 C C . ALA A 1 315 ? -34.914 -17.570 76.918 1.00 55.53 315 ALA A C 1
ATOM 2340 O O . ALA A 1 315 ? -34.301 -16.620 76.440 1.00 55.53 315 ALA A O 1
ATOM 2341 N N . THR A 1 316 ? -35.362 -18.578 76.172 1.00 56.47 316 THR A N 1
ATOM 2342 C CA . THR A 1 316 ? -34.897 -18.831 74.799 1.00 56.47 316 THR A CA 1
ATOM 2343 C C . THR A 1 316 ? -35.874 -18.349 73.735 1.00 56.47 316 THR A C 1
ATOM 2345 O O . THR A 1 316 ? -35.522 -18.324 72.559 1.00 56.47 316 THR A O 1
ATOM 2348 N N . VAL A 1 317 ? -37.095 -17.978 74.134 1.00 61.06 317 VAL A N 1
ATOM 2349 C CA . VAL A 1 317 ? -38.162 -17.484 73.257 1.00 61.06 317 VAL A CA 1
ATOM 2350 C C . VAL A 1 317 ? -39.014 -16.475 74.032 1.00 61.06 317 VAL A C 1
ATOM 2352 O O . VAL A 1 317 ? -39.449 -16.769 75.144 1.00 61.06 317 VAL A O 1
ATOM 2355 N N . ILE A 1 318 ? -39.300 -15.322 73.422 1.00 71.75 318 ILE A N 1
ATOM 2356 C CA . ILE A 1 318 ? -40.456 -14.482 73.767 1.00 71.75 318 ILE A CA 1
ATOM 2357 C C . ILE A 1 318 ? -41.402 -14.567 72.565 1.00 71.75 318 ILE A C 1
ATOM 2359 O O . ILE A 1 318 ? -41.115 -14.002 71.510 1.00 71.75 318 ILE A O 1
ATOM 2363 N N . ASP A 1 319 ? -42.476 -15.347 72.691 1.00 69.06 319 ASP A N 1
ATOM 2364 C CA . ASP A 1 319 ? -43.364 -15.680 71.571 1.00 69.06 319 ASP A CA 1
ATOM 2365 C C . ASP A 1 319 ? -44.469 -14.627 71.397 1.00 69.06 319 ASP A C 1
ATOM 2367 O O . ASP A 1 319 ? -45.569 -14.726 71.948 1.00 69.06 319 ASP A O 1
ATOM 2371 N N . PHE A 1 320 ? -44.171 -13.594 70.608 1.00 69.56 320 PHE A N 1
ATOM 2372 C CA . PHE A 1 320 ? -45.166 -12.632 70.133 1.00 69.56 320 PHE A CA 1
ATOM 2373 C C . PHE A 1 320 ? -45.946 -13.210 68.939 1.00 69.56 320 PHE A C 1
ATOM 2375 O O . PHE A 1 320 ? -45.820 -12.711 67.821 1.00 69.56 320 PHE A O 1
ATOM 2382 N N . THR A 1 321 ? -46.747 -14.254 69.194 1.00 67.69 321 THR A N 1
ATOM 2383 C CA . THR A 1 321 ? -47.517 -15.046 68.202 1.00 67.69 321 THR A CA 1
ATOM 2384 C C . THR A 1 321 ? -48.119 -14.238 67.043 1.00 67.69 321 THR A C 1
ATOM 2386 O O . THR A 1 321 ? -48.075 -14.684 65.897 1.00 67.69 321 THR A O 1
ATOM 2389 N N . THR A 1 322 ? -48.618 -13.027 67.313 1.00 64.81 322 THR A N 1
ATOM 2390 C CA . THR A 1 322 ? -48.717 -11.947 66.320 1.00 64.81 322 THR A CA 1
ATOM 2391 C C . THR A 1 322 ? -48.230 -10.622 66.914 1.00 64.81 322 THR A C 1
ATOM 2393 O O . THR A 1 322 ? -48.858 -10.099 67.837 1.00 64.81 322 THR A O 1
ATOM 2396 N N . LEU A 1 323 ? -47.163 -10.042 66.358 1.00 75.38 323 LEU A N 1
ATOM 2397 C CA . LEU A 1 323 ? -46.708 -8.681 66.666 1.00 75.38 323 LEU A CA 1
ATOM 2398 C C . LEU A 1 323 ? -47.239 -7.705 65.603 1.00 75.38 323 LEU A C 1
ATOM 2400 O O . LEU A 1 323 ? -46.779 -7.732 64.466 1.00 75.38 323 LEU A O 1
ATOM 2404 N N . ASP A 1 324 ? -48.204 -6.856 65.969 1.00 73.06 324 ASP A N 1
ATOM 2405 C CA . ASP A 1 324 ? -48.905 -5.962 65.028 1.00 73.06 324 ASP A CA 1
ATOM 2406 C C . ASP A 1 324 ? -48.056 -4.747 64.605 1.00 73.06 324 ASP A C 1
ATOM 2408 O O . ASP A 1 324 ? -47.701 -4.596 63.437 1.00 73.06 324 ASP A O 1
ATOM 2412 N N . THR A 1 325 ? -47.670 -3.883 65.553 1.00 75.00 325 THR A N 1
ATOM 2413 C CA . THR A 1 325 ? -46.801 -2.726 65.278 1.00 75.00 325 THR A CA 1
ATOM 2414 C C . THR A 1 325 ? -45.840 -2.425 66.428 1.00 75.00 325 THR A C 1
ATOM 2416 O O . THR A 1 325 ? -46.138 -2.658 67.598 1.00 75.00 325 THR A O 1
ATOM 2419 N N . LEU A 1 326 ? -44.673 -1.867 66.088 1.00 79.75 326 LEU A N 1
ATOM 2420 C CA . LEU A 1 326 ? -43.630 -1.472 67.034 1.00 79.75 326 LEU A CA 1
ATOM 2421 C C . LEU A 1 326 ? -43.189 -0.036 66.719 1.00 79.75 326 LEU A C 1
ATOM 2423 O O . LEU A 1 326 ? -42.537 0.219 65.708 1.00 79.75 326 LEU A O 1
ATOM 2427 N N . VAL A 1 327 ? -43.605 0.922 67.551 1.00 78.44 327 VAL A N 1
ATOM 2428 C CA . VAL A 1 327 ? -43.508 2.365 67.260 1.00 78.44 327 VAL A CA 1
ATOM 2429 C C . VAL A 1 327 ? -42.722 3.125 68.328 1.00 78.44 327 VAL A C 1
ATOM 2431 O O . VAL A 1 327 ? -42.798 2.819 69.512 1.00 78.44 327 VAL A O 1
ATOM 2434 N N . GLY A 1 328 ? -41.982 4.155 67.910 1.00 77.00 328 GLY A N 1
ATOM 2435 C CA . GLY A 1 328 ? -41.278 5.066 68.823 1.00 77.00 328 GLY A CA 1
ATOM 2436 C C . GLY A 1 328 ? -39.985 4.529 69.450 1.00 77.00 328 GLY A C 1
ATOM 2437 O O . GLY A 1 328 ? -39.435 5.194 70.326 1.00 77.00 328 GLY A O 1
ATOM 2438 N N . LEU A 1 329 ? -39.475 3.370 69.016 1.00 76.88 329 LEU A N 1
ATOM 2439 C CA . LEU A 1 329 ? -38.155 2.890 69.436 1.00 76.88 329 LEU A CA 1
ATOM 2440 C C . LEU A 1 329 ? -37.027 3.753 68.854 1.00 76.88 329 LEU A C 1
ATOM 2442 O O . LEU A 1 329 ? -37.033 4.087 67.671 1.00 76.88 329 LEU A O 1
ATOM 2446 N N . ASN A 1 330 ? -36.014 4.036 69.678 1.00 81.69 330 ASN A N 1
ATOM 2447 C CA . ASN A 1 330 ? -34.760 4.657 69.231 1.00 81.69 330 ASN A CA 1
ATOM 2448 C C . ASN A 1 330 ? -33.795 3.639 68.595 1.00 81.69 330 ASN A C 1
ATOM 2450 O O . ASN A 1 330 ? -32.967 4.011 67.768 1.00 81.69 330 ASN A O 1
ATOM 2454 N N . GLN A 1 331 ? -33.871 2.374 69.017 1.00 84.06 331 GLN A N 1
ATOM 2455 C CA . GLN A 1 331 ? -33.019 1.275 68.566 1.00 84.06 331 GLN A CA 1
ATOM 2456 C C . GLN A 1 331 ? -33.734 -0.061 68.818 1.00 84.06 331 GLN A C 1
ATOM 2458 O O . GLN A 1 331 ? -34.481 -0.187 69.788 1.00 84.06 331 GLN A O 1
ATOM 2463 N N . LEU A 1 332 ? -33.467 -1.051 67.967 1.00 86.38 332 LEU A N 1
ATOM 2464 C CA . LEU A 1 332 ? -33.702 -2.471 68.224 1.00 86.38 332 LEU A CA 1
ATOM 2465 C C . LEU A 1 332 ? -32.347 -3.172 68.076 1.00 86.38 332 LEU A C 1
ATOM 2467 O O . LEU A 1 332 ? -31.686 -3.001 67.051 1.00 86.38 332 LEU A O 1
ATOM 2471 N N . THR A 1 333 ? -31.927 -3.918 69.096 1.00 81.19 333 THR A N 1
ATOM 2472 C CA . THR A 1 333 ? -30.618 -4.583 69.143 1.00 81.19 333 THR A CA 1
ATOM 2473 C C . THR A 1 333 ? -30.819 -6.061 69.428 1.00 81.19 333 THR A C 1
ATOM 2475 O O . THR A 1 333 ? -31.515 -6.412 70.376 1.00 81.19 333 THR A O 1
ATOM 2478 N N . PHE A 1 334 ? -30.176 -6.913 68.634 1.00 83.19 334 PHE A N 1
ATOM 2479 C CA . PHE A 1 334 ? -30.033 -8.336 68.922 1.00 83.19 334 PHE A CA 1
ATOM 2480 C C . PHE A 1 334 ? -28.610 -8.546 69.450 1.00 83.19 334 PHE A C 1
ATOM 2482 O O . PHE A 1 334 ? -27.672 -8.645 68.661 1.00 83.19 334 PHE A O 1
ATOM 2489 N N . ASP A 1 335 ? -28.451 -8.507 70.773 1.00 77.94 335 ASP A N 1
ATOM 2490 C CA . ASP A 1 335 ? -27.170 -8.741 71.448 1.00 77.94 335 ASP A CA 1
ATOM 2491 C C . ASP A 1 335 ? -27.077 -10.220 71.846 1.00 77.94 335 ASP A C 1
ATOM 2493 O O . ASP A 1 335 ? -27.975 -10.757 72.496 1.00 77.94 335 ASP A O 1
ATOM 2497 N N . GLU A 1 336 ? -26.025 -10.895 71.396 1.00 73.31 336 GLU A N 1
ATOM 2498 C CA . GLU A 1 336 ? -25.794 -12.325 71.593 1.00 73.31 336 GLU A CA 1
ATOM 2499 C C . GLU A 1 336 ? -24.273 -12.548 71.633 1.00 73.31 336 GLU A C 1
ATOM 2501 O O . GLU A 1 336 ? -23.531 -11.949 70.850 1.00 73.31 336 GLU A O 1
ATOM 2506 N N . THR A 1 337 ? -23.797 -13.324 72.611 1.00 69.06 337 THR A N 1
ATOM 2507 C CA . THR A 1 337 ? -22.386 -13.302 73.040 1.00 69.06 337 THR A CA 1
ATOM 2508 C C . THR A 1 337 ? -21.584 -14.568 72.713 1.00 69.06 337 THR A C 1
ATOM 2510 O O . THR A 1 337 ? -20.364 -14.545 72.863 1.00 69.06 337 THR A O 1
ATOM 2513 N N . ASP A 1 338 ? -22.229 -15.660 72.285 1.00 68.75 338 ASP A N 1
ATOM 2514 C CA . ASP A 1 338 ? -21.631 -17.011 72.185 1.00 68.75 338 ASP A CA 1
ATOM 2515 C C . ASP A 1 338 ? -22.092 -17.805 70.930 1.00 68.75 338 ASP A C 1
ATOM 2517 O O . ASP A 1 338 ? -21.788 -18.994 70.775 1.00 68.75 338 ASP A O 1
ATOM 2521 N N . GLY A 1 339 ? -22.812 -17.163 70.007 1.00 69.62 339 GLY A N 1
ATOM 2522 C CA . GLY A 1 339 ? -23.540 -17.793 68.907 1.00 69.62 339 GLY A CA 1
ATOM 2523 C C . GLY A 1 339 ? -23.847 -16.832 67.751 1.00 69.62 339 GLY A C 1
ATOM 2524 O O . GLY A 1 339 ? -22.935 -16.287 67.125 1.00 69.62 339 GLY A O 1
ATOM 2525 N N . ALA A 1 340 ? -25.125 -16.721 67.370 1.00 73.75 340 ALA A N 1
ATOM 2526 C CA . ALA A 1 340 ? -25.559 -15.910 66.232 1.00 73.75 340 ALA A CA 1
ATOM 2527 C C . ALA A 1 340 ? -26.980 -15.356 66.415 1.00 73.75 340 ALA A C 1
ATOM 2529 O O . ALA A 1 340 ? -27.948 -16.114 66.491 1.00 73.75 340 ALA A O 1
ATOM 2530 N N . ALA A 1 341 ? -27.111 -14.029 66.382 1.00 82.38 341 ALA A N 1
ATOM 2531 C CA . ALA A 1 341 ? -28.395 -13.364 66.194 1.00 82.38 341 ALA A CA 1
ATOM 2532 C C . ALA A 1 341 ? -28.946 -13.661 64.786 1.00 82.38 341 ALA A C 1
ATOM 2534 O O . ALA A 1 341 ? -28.266 -13.435 63.782 1.00 82.38 341 ALA A O 1
ATOM 2535 N N . LEU A 1 342 ? -30.182 -14.158 64.706 1.00 80.50 342 LEU A N 1
ATOM 2536 C CA . LEU A 1 342 ? -30.833 -14.554 63.457 1.00 80.50 342 LEU A CA 1
ATOM 2537 C C . LEU A 1 342 ? -32.194 -13.869 63.315 1.00 80.50 342 LEU A C 1
ATOM 2539 O O . LEU A 1 342 ? -33.056 -14.001 64.178 1.00 80.50 342 LEU A O 1
ATOM 2543 N N . ILE A 1 343 ? -32.404 -13.202 62.180 1.00 87.50 343 ILE A N 1
ATOM 2544 C CA . ILE A 1 343 ? -33.732 -12.792 61.713 1.00 87.50 343 ILE A CA 1
ATOM 2545 C C . ILE A 1 343 ? -34.133 -13.804 60.640 1.00 87.50 343 ILE A C 1
ATOM 2547 O O . ILE A 1 343 ? -33.451 -13.942 59.626 1.00 87.50 343 ILE A O 1
ATOM 2551 N N . THR A 1 344 ? -35.193 -14.573 60.880 1.00 84.12 344 THR A N 1
ATOM 2552 C CA . THR A 1 344 ? -35.645 -15.643 59.980 1.00 84.12 344 THR A CA 1
ATOM 2553 C C . THR A 1 344 ? -37.157 -15.594 59.845 1.00 84.12 344 THR A C 1
ATOM 2555 O O . THR A 1 344 ? -37.867 -15.693 60.840 1.00 84.12 344 THR A O 1
ATOM 2558 N N . ILE A 1 345 ? -37.638 -15.479 58.607 1.00 81.88 345 ILE A N 1
ATOM 2559 C CA . ILE A 1 345 ? -39.037 -15.718 58.248 1.00 81.88 345 ILE A CA 1
ATOM 2560 C C . ILE A 1 345 ? -39.110 -17.112 57.625 1.00 81.88 345 ILE A C 1
ATOM 2562 O O . ILE A 1 345 ? -38.320 -17.437 56.738 1.00 81.88 345 ILE A O 1
ATOM 2566 N N . ALA A 1 346 ? -40.033 -17.944 58.103 1.00 81.38 346 ALA A N 1
ATOM 2567 C CA . ALA A 1 346 ? -40.335 -19.226 57.483 1.00 81.38 346 ALA A CA 1
ATOM 2568 C C . ALA A 1 346 ? -41.459 -19.026 56.461 1.00 81.38 346 ALA A C 1
ATOM 2570 O O . ALA A 1 346 ? -42.594 -18.771 56.850 1.00 81.38 346 ALA A O 1
ATOM 2571 N N . ALA A 1 347 ? -41.136 -19.133 55.172 1.00 83.75 347 ALA A N 1
ATOM 2572 C CA . ALA A 1 347 ? -42.136 -19.163 54.111 1.00 83.75 347 ALA A CA 1
ATOM 2573 C C . ALA A 1 347 ? -42.746 -20.572 54.009 1.00 83.75 347 ALA A C 1
ATOM 2575 O O . ALA A 1 347 ? -42.013 -21.545 53.794 1.00 83.75 347 ALA A O 1
ATOM 2576 N N . ASP A 1 348 ? -44.068 -20.684 54.153 1.00 83.56 348 ASP A N 1
ATOM 2577 C CA . ASP A 1 348 ? -44.831 -21.932 53.980 1.00 83.56 348 ASP A CA 1
ATOM 2578 C C . ASP A 1 348 ? -45.966 -21.832 52.936 1.00 83.56 348 ASP A C 1
ATOM 2580 O O . ASP A 1 348 ? -46.500 -22.857 52.492 1.00 83.56 348 ASP A O 1
ATOM 2584 N N . GLY A 1 349 ? -46.249 -20.616 52.460 1.00 83.25 349 GLY A N 1
ATOM 2585 C CA . GLY A 1 349 ? -47.197 -20.275 51.409 1.00 83.25 349 GLY A CA 1
ATOM 2586 C C . GLY A 1 349 ? -46.550 -19.552 50.220 1.00 83.25 349 GLY A C 1
ATOM 2587 O O . GLY A 1 349 ? -45.473 -19.909 49.740 1.00 83.25 349 GLY A O 1
ATOM 2588 N N . ALA A 1 350 ? -47.267 -18.569 49.672 1.00 81.62 350 ALA A N 1
ATOM 2589 C CA . ALA A 1 350 ? -46.831 -17.764 48.532 1.00 81.62 350 ALA A CA 1
ATOM 2590 C C . ALA A 1 350 ? -47.135 -16.283 48.801 1.00 81.62 350 ALA A C 1
ATOM 2592 O O . ALA A 1 350 ? -48.303 -15.921 48.957 1.00 81.62 350 ALA A O 1
ATOM 2593 N N . GLY A 1 351 ? -46.091 -15.447 48.811 1.00 77.88 351 GLY A N 1
ATOM 2594 C CA . GLY A 1 351 ? -46.148 -14.048 49.263 1.00 77.88 351 GLY A CA 1
ATOM 2595 C C . GLY A 1 351 ? -45.624 -13.818 50.689 1.00 77.88 351 GLY A C 1
ATOM 2596 O O . GLY A 1 351 ? -45.906 -12.777 51.277 1.00 77.88 351 GLY A O 1
ATOM 2597 N N . ASP A 1 352 ? -44.882 -14.777 51.254 1.00 86.81 352 ASP A N 1
ATOM 2598 C CA . ASP A 1 352 ? -44.284 -14.685 52.593 1.00 86.81 352 ASP A CA 1
ATOM 2599 C C . ASP A 1 352 ? -42.980 -13.858 52.556 1.00 86.81 352 ASP A C 1
ATOM 2601 O O . ASP A 1 352 ? -41.872 -14.369 52.740 1.00 86.81 352 ASP A O 1
ATOM 2605 N N . ASP A 1 353 ? -43.114 -12.565 52.252 1.00 86.88 353 ASP A N 1
ATOM 2606 C CA . ASP A 1 353 ? -41.997 -11.675 51.925 1.00 86.88 353 ASP A CA 1
ATOM 2607 C C . ASP A 1 353 ? -41.432 -10.930 53.153 1.00 86.88 353 ASP A C 1
ATOM 2609 O O . ASP A 1 353 ? -42.134 -10.169 53.828 1.00 86.88 353 ASP A O 1
ATOM 2613 N N . LEU A 1 354 ? -40.117 -11.036 53.399 1.00 89.19 354 LEU A N 1
ATOM 2614 C CA . LEU A 1 354 ? -39.420 -10.175 54.366 1.00 89.19 354 LEU A CA 1
ATOM 2615 C C . LEU A 1 354 ? -39.207 -8.769 53.780 1.00 89.19 354 LEU A C 1
ATOM 2617 O O . LEU A 1 354 ? -38.188 -8.479 53.153 1.00 89.19 354 LEU A O 1
ATOM 2621 N N . THR A 1 355 ? -40.164 -7.871 54.013 1.00 89.31 355 THR A N 1
ATOM 2622 C CA . THR A 1 355 ? -40.067 -6.472 53.570 1.00 89.31 355 THR A CA 1
ATOM 2623 C C . THR A 1 355 ? -39.291 -5.614 54.573 1.00 89.31 355 THR A C 1
ATOM 2625 O O . THR A 1 355 ? -39.781 -5.320 55.662 1.00 89.31 355 THR A O 1
ATOM 2628 N N . ILE A 1 356 ? -38.113 -5.127 54.175 1.00 91.19 356 ILE A N 1
ATOM 2629 C CA . ILE A 1 356 ? -37.392 -4.047 54.868 1.00 91.19 356 ILE A CA 1
ATOM 2630 C C . ILE A 1 356 ? -37.567 -2.771 54.040 1.00 91.19 356 ILE A C 1
ATOM 2632 O O . ILE A 1 356 ? -37.116 -2.705 52.900 1.00 91.19 356 ILE A O 1
ATOM 2636 N N . SER A 1 357 ? -38.231 -1.753 54.594 1.00 88.94 357 SER A N 1
ATOM 2637 C CA . SER A 1 357 ? -38.536 -0.515 53.869 1.00 88.94 357 SER A CA 1
ATOM 2638 C C . SER A 1 357 ? -38.385 0.724 54.747 1.00 88.94 357 SER A C 1
ATOM 2640 O O . SER A 1 357 ? -38.772 0.732 55.914 1.00 88.94 357 SER A O 1
ATOM 2642 N N . GLN A 1 358 ? -37.852 1.793 54.160 1.00 89.12 358 GLN A N 1
ATOM 2643 C CA . GLN A 1 358 ? -37.781 3.125 54.749 1.00 89.12 358 GLN A CA 1
ATOM 2644 C C . GLN A 1 358 ? -38.525 4.085 53.820 1.00 89.12 358 GLN A C 1
ATOM 2646 O O . GLN A 1 358 ? -38.159 4.235 52.657 1.00 89.12 358 GLN A O 1
ATOM 2651 N N . THR A 1 359 ? -39.594 4.708 54.317 1.00 85.19 359 THR A N 1
ATOM 2652 C CA . THR A 1 359 ? -40.498 5.534 53.506 1.00 85.19 359 THR A CA 1
ATOM 2653 C C . THR A 1 359 ? -40.493 6.993 53.964 1.00 85.19 359 THR A C 1
ATOM 2655 O O . THR A 1 359 ? -40.387 7.284 55.153 1.00 85.19 359 THR A O 1
ATOM 2658 N N . GLY A 1 360 ? -40.621 7.918 53.006 1.00 80.94 360 GLY A N 1
ATOM 2659 C CA . GLY A 1 360 ? -40.669 9.365 53.248 1.00 80.94 360 GLY A CA 1
ATOM 2660 C C . GLY A 1 360 ? -39.595 10.148 52.486 1.00 80.94 360 GLY A C 1
ATOM 2661 O O . GLY A 1 360 ? -38.472 9.689 52.311 1.00 80.94 360 GLY A O 1
ATOM 2662 N N . SER A 1 361 ? -39.937 11.351 52.015 1.00 78.44 361 SER A N 1
ATOM 2663 C CA . SER A 1 361 ? -39.051 12.230 51.225 1.00 78.44 361 SER A CA 1
ATOM 2664 C C . SER A 1 361 ? -38.037 12.986 52.101 1.00 78.44 361 SER A C 1
ATOM 2666 O O . SER A 1 361 ? -38.017 14.220 52.142 1.00 78.44 361 SER A O 1
ATOM 2668 N N . GLN A 1 362 ? -37.264 12.250 52.896 1.00 87.81 362 GLN A N 1
ATOM 2669 C CA . GLN A 1 362 ? -36.331 12.764 53.900 1.00 87.81 362 GLN A CA 1
ATOM 2670 C C . GLN A 1 362 ? -34.899 12.307 53.586 1.00 87.81 362 GLN A C 1
ATOM 2672 O O . GLN A 1 362 ? -34.699 11.279 52.950 1.00 87.81 362 GLN A O 1
ATOM 2677 N N . ASN A 1 363 ? -33.895 13.045 54.0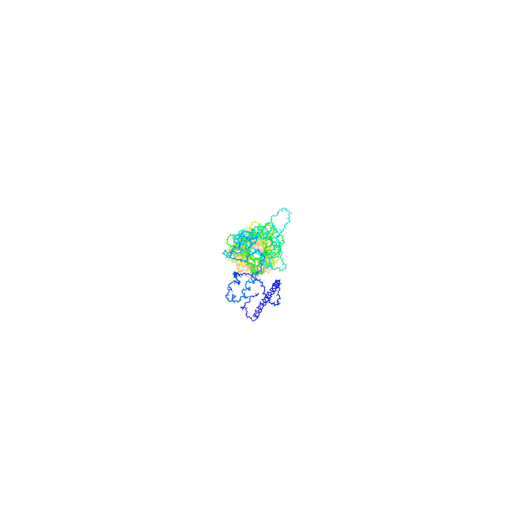75 1.00 84.69 363 ASN A N 1
ATOM 2678 C CA . ASN A 1 363 ? -32.501 12.589 54.047 1.00 84.69 363 ASN A CA 1
ATOM 2679 C C . ASN A 1 363 ? -32.285 11.515 55.127 1.00 84.69 363 ASN A C 1
ATOM 2681 O O . ASN A 1 363 ? -31.802 11.809 56.222 1.00 84.69 363 ASN A O 1
ATOM 2685 N N . ALA A 1 364 ? -32.722 10.299 54.818 1.00 87.88 364 ALA A N 1
ATOM 2686 C CA . ALA A 1 364 ? -32.577 9.097 55.624 1.00 87.88 364 ALA A CA 1
ATOM 2687 C C . ALA A 1 364 ? -31.800 8.034 54.827 1.00 87.88 364 ALA A C 1
ATOM 2689 O O . ALA A 1 364 ? -31.544 8.197 53.633 1.00 87.88 364 ALA A O 1
ATOM 2690 N N . SER A 1 365 ? -31.369 6.962 55.489 1.00 89.56 365 SER A N 1
ATOM 2691 C CA . SER A 1 365 ? -30.736 5.826 54.814 1.00 89.56 365 SER A CA 1
ATOM 2692 C C . SER A 1 365 ? -31.064 4.516 55.522 1.00 89.56 365 SER A C 1
ATOM 2694 O O . SER A 1 365 ? -31.201 4.485 56.748 1.00 89.56 365 SER A O 1
ATOM 2696 N N . VAL A 1 366 ? -31.139 3.426 54.759 1.00 92.88 366 VAL A N 1
ATOM 2697 C CA . VAL A 1 366 ? -30.967 2.065 55.280 1.00 92.88 366 VAL A CA 1
ATOM 2698 C C . VAL A 1 366 ? -29.478 1.746 55.176 1.00 92.88 366 VAL A C 1
ATOM 2700 O O . VAL A 1 366 ? -28.887 1.923 54.114 1.00 92.88 366 VAL A O 1
ATOM 2703 N N . VAL A 1 367 ? -28.858 1.318 56.275 1.00 90.88 367 VAL A N 1
ATOM 2704 C CA . VAL A 1 367 ? -27.420 1.017 56.326 1.00 90.88 367 VAL A CA 1
ATOM 2705 C C . VAL A 1 367 ? -27.238 -0.430 56.756 1.00 90.88 367 VAL A C 1
ATOM 2707 O O . VAL A 1 367 ? -27.632 -0.803 57.857 1.00 90.88 367 VAL A O 1
ATOM 2710 N N . LEU A 1 368 ? -26.619 -1.227 55.887 1.00 91.62 368 LEU A N 1
ATOM 2711 C CA . LEU A 1 368 ? -26.182 -2.589 56.177 1.00 91.62 368 LEU A CA 1
ATOM 2712 C C . LEU A 1 368 ? -24.652 -2.589 56.197 1.00 91.62 368 LEU A C 1
ATOM 2714 O O . LEU A 1 368 ? -24.017 -2.208 55.216 1.00 91.62 368 LEU A O 1
ATOM 2718 N N . SER A 1 369 ? -24.054 -2.967 57.323 1.00 91.69 369 SER A N 1
ATOM 2719 C CA . SER A 1 369 ? -22.603 -2.950 57.514 1.00 91.69 369 SER A CA 1
ATOM 2720 C C . SER A 1 369 ? -22.146 -4.134 58.363 1.00 91.69 369 SER A C 1
ATOM 2722 O O . SER A 1 369 ? -22.914 -4.705 59.134 1.00 91.69 369 SER A O 1
ATOM 2724 N N . SER A 1 370 ? -20.887 -4.530 58.188 1.00 90.31 370 SER A N 1
ATOM 2725 C CA . SER A 1 370 ? -20.284 -5.667 58.879 1.00 90.31 370 SER A CA 1
ATOM 2726 C C . SER A 1 370 ? -18.790 -5.432 59.060 1.00 90.31 370 SER A C 1
ATOM 2728 O O . SER A 1 370 ? -18.127 -4.910 58.165 1.00 90.31 370 SER A O 1
ATOM 2730 N N . ALA A 1 371 ? -18.264 -5.835 60.216 1.00 88.38 371 ALA A N 1
ATOM 2731 C CA . ALA A 1 371 ? -16.832 -5.853 60.518 1.00 88.38 371 ALA A CA 1
ATOM 2732 C C . ALA A 1 371 ? -16.219 -7.263 60.368 1.00 88.38 371 ALA A C 1
ATOM 2734 O O . ALA A 1 371 ? -15.118 -7.516 60.857 1.00 88.38 371 ALA A O 1
ATOM 2735 N N . GLY A 1 372 ? -16.939 -8.197 59.732 1.00 84.69 372 GLY A N 1
ATOM 2736 C CA . GLY A 1 372 ? -16.501 -9.580 59.547 1.00 84.69 372 GLY A CA 1
ATOM 2737 C C . GLY A 1 372 ? -15.192 -9.690 58.760 1.00 84.69 372 GLY A C 1
ATOM 2738 O O . GLY A 1 372 ? -15.053 -9.124 57.680 1.00 84.69 372 GLY A O 1
ATOM 2739 N N . THR A 1 373 ? -14.236 -10.447 59.301 1.00 82.19 373 THR A N 1
ATOM 2740 C CA . THR A 1 373 ? -12.899 -10.681 58.716 1.00 82.19 373 THR A CA 1
ATOM 2741 C C . THR A 1 373 ? -12.756 -12.050 58.039 1.00 82.19 373 THR A C 1
ATOM 2743 O O . THR A 1 373 ? -11.679 -12.408 57.561 1.00 82.19 373 THR A O 1
ATOM 2746 N N . THR A 1 374 ? -13.835 -12.833 58.002 1.00 79.62 374 THR A N 1
ATOM 2747 C CA . THR A 1 374 ? -13.948 -14.099 57.265 1.00 79.62 374 THR A CA 1
ATOM 2748 C C . THR A 1 374 ? -14.406 -13.851 55.818 1.00 79.62 374 THR A C 1
ATOM 2750 O O . THR A 1 374 ? -14.607 -12.712 55.408 1.00 79.62 374 THR A O 1
ATOM 2753 N N . GLY A 1 375 ? -14.527 -14.910 55.007 1.00 77.31 375 GLY A N 1
ATOM 2754 C CA . GLY A 1 375 ? -14.719 -14.785 53.552 1.00 77.31 375 GLY A CA 1
ATOM 2755 C C . GLY A 1 375 ? -16.009 -14.090 53.089 1.00 77.31 375 GLY A C 1
ATOM 2756 O O . GLY A 1 375 ? -16.017 -13.532 51.998 1.00 77.31 375 GLY A O 1
ATOM 2757 N N . ASP A 1 376 ? -17.067 -14.095 53.905 1.00 85.00 376 ASP A N 1
ATOM 2758 C CA . ASP A 1 376 ? -18.340 -13.420 53.631 1.00 85.00 376 ASP A CA 1
ATOM 2759 C C . ASP A 1 376 ? -18.633 -12.405 54.758 1.00 85.00 376 ASP A C 1
ATOM 2761 O O . ASP A 1 376 ? -19.173 -12.777 55.800 1.00 85.00 376 ASP A O 1
ATOM 2765 N N . ALA A 1 377 ? -18.292 -11.123 54.580 1.00 87.31 377 ALA A N 1
ATOM 2766 C CA . ALA A 1 377 ? -18.651 -10.084 55.559 1.00 87.31 377 ALA A CA 1
ATOM 2767 C C . ALA A 1 377 ? -20.149 -9.720 55.492 1.00 87.31 377 ALA A C 1
ATOM 2769 O O . ALA A 1 377 ? -20.793 -9.528 56.522 1.00 87.31 377 ALA A O 1
ATOM 2770 N N . ILE A 1 378 ? -20.700 -9.657 54.276 1.00 91.81 378 ILE A N 1
ATOM 2771 C CA . ILE A 1 378 ? -22.133 -9.580 53.965 1.00 91.81 378 ILE A CA 1
ATOM 2772 C C . ILE A 1 378 ? -22.376 -10.594 52.845 1.00 91.81 378 ILE A C 1
ATOM 2774 O O . ILE A 1 378 ? -21.609 -10.631 51.882 1.00 91.81 378 ILE A O 1
ATOM 2778 N N . LYS A 1 379 ? -23.426 -11.415 52.957 1.00 91.00 379 LYS A N 1
ATOM 2779 C CA . LYS A 1 379 ? -23.761 -12.447 51.969 1.00 91.00 379 LYS A CA 1
ATOM 2780 C C . LYS A 1 379 ? -25.190 -12.279 51.470 1.00 91.00 379 LYS A C 1
ATOM 2782 O O . LYS A 1 379 ? -26.122 -12.260 52.265 1.00 91.00 379 LYS A O 1
ATOM 2787 N N . MET A 1 380 ? -25.357 -12.230 50.152 1.00 92.56 380 MET A N 1
ATOM 2788 C CA . MET A 1 380 ? -26.651 -12.349 49.478 1.00 92.56 380 MET A CA 1
ATOM 2789 C C . MET A 1 380 ? -26.586 -13.576 48.567 1.00 92.56 380 MET A C 1
ATOM 2791 O O . MET A 1 380 ? -25.589 -13.780 47.873 1.00 92.56 380 MET A O 1
ATOM 2795 N N . THR A 1 381 ? -27.579 -14.463 48.620 1.00 91.44 381 THR A N 1
ATOM 2796 C CA . THR A 1 381 ? -27.571 -15.722 47.855 1.00 91.44 381 THR A CA 1
ATOM 2797 C C . THR A 1 381 ? -28.994 -16.236 47.681 1.00 91.44 381 THR A C 1
ATOM 2799 O O . THR A 1 381 ? -29.673 -16.501 48.669 1.00 91.44 381 THR A O 1
ATOM 2802 N N . THR A 1 382 ? -29.418 -16.440 46.435 1.00 90.75 382 THR A N 1
ATOM 2803 C CA . THR A 1 382 ? -30.639 -17.178 46.095 1.00 90.75 382 THR A CA 1
ATOM 2804 C C . THR A 1 382 ? -30.299 -18.605 45.662 1.00 90.75 382 THR A C 1
ATOM 2806 O O . THR A 1 382 ? -29.228 -18.875 45.119 1.00 90.75 382 THR A O 1
ATOM 2809 N N . THR A 1 383 ? -31.208 -19.547 45.918 1.00 85.56 383 THR A N 1
ATOM 2810 C CA . THR A 1 383 ? -31.130 -20.935 45.415 1.00 85.56 383 THR A CA 1
ATOM 2811 C C . THR A 1 383 ? -32.087 -21.189 44.246 1.00 85.56 383 THR A C 1
ATOM 2813 O O . THR A 1 383 ? -31.903 -22.142 43.490 1.00 85.56 383 THR A O 1
ATOM 2816 N N . ALA A 1 384 ? -33.076 -20.311 44.074 1.00 79.06 384 ALA A N 1
ATOM 2817 C CA . ALA A 1 384 ? -33.929 -20.158 42.904 1.00 79.06 384 ALA A CA 1
ATOM 2818 C C . ALA A 1 384 ? -34.322 -18.673 42.786 1.00 79.06 384 ALA A C 1
ATOM 2820 O O . ALA A 1 384 ? -34.440 -17.996 43.805 1.00 79.06 384 ALA A O 1
ATOM 2821 N N . GLY A 1 385 ? -34.531 -18.176 41.564 1.00 81.50 385 GLY A N 1
ATOM 2822 C CA . GLY A 1 385 ? -34.772 -16.748 41.311 1.00 81.50 385 GLY A CA 1
ATOM 2823 C C . GLY A 1 385 ? -33.493 -15.899 41.253 1.00 81.50 385 GLY A C 1
ATOM 2824 O O . GLY A 1 385 ? -32.408 -16.352 41.627 1.00 81.50 385 GLY A O 1
ATOM 2825 N N . GLY A 1 386 ? -33.625 -14.681 40.724 1.00 89.06 386 GLY A N 1
ATOM 2826 C CA . GLY A 1 386 ? -32.546 -13.691 40.640 1.00 89.06 386 GLY A CA 1
ATOM 2827 C C . GLY A 1 386 ? -32.416 -12.833 41.902 1.00 89.06 386 GLY A C 1
ATOM 2828 O O . GLY A 1 386 ? -33.092 -13.072 42.900 1.00 89.06 386 GLY A O 1
ATOM 2829 N N . ILE A 1 387 ? -31.548 -11.824 41.834 1.00 93.81 387 ILE A N 1
ATOM 2830 C CA . ILE A 1 387 ? -31.476 -10.718 42.795 1.00 93.81 387 ILE A CA 1
ATOM 2831 C C . ILE A 1 387 ? -31.609 -9.440 41.970 1.00 93.81 387 ILE A C 1
ATOM 2833 O O . ILE A 1 387 ? -30.715 -9.134 41.181 1.00 93.81 387 ILE A O 1
ATOM 2837 N N . ASP A 1 388 ? -32.713 -8.723 42.150 1.00 92.38 388 ASP A N 1
ATOM 2838 C CA . ASP A 1 388 ? -32.987 -7.473 41.445 1.00 92.38 388 ASP A CA 1
ATOM 2839 C C . ASP A 1 388 ? -32.503 -6.281 42.290 1.00 92.38 388 ASP A C 1
ATOM 2841 O O . ASP A 1 388 ? -32.695 -6.250 43.509 1.00 92.38 388 ASP A O 1
ATOM 2845 N N . ILE A 1 389 ? -31.841 -5.306 41.657 1.00 92.88 389 ILE A N 1
ATOM 2846 C CA . ILE A 1 389 ? -31.320 -4.090 42.303 1.00 92.88 389 ILE A CA 1
ATOM 2847 C C . ILE A 1 389 ? -31.684 -2.892 41.421 1.00 92.88 389 ILE A C 1
ATOM 2849 O O . ILE A 1 389 ? -30.906 -2.470 40.565 1.00 92.88 389 ILE A O 1
ATOM 2853 N N . ASP A 1 390 ? -32.887 -2.360 41.627 1.00 91.19 390 ASP A N 1
ATOM 2854 C CA . ASP A 1 390 ? -33.399 -1.213 40.877 1.00 91.19 390 ASP A CA 1
ATOM 2855 C C . ASP A 1 390 ? -33.041 0.115 41.552 1.00 91.19 390 ASP A C 1
ATOM 2857 O O . ASP A 1 390 ? -33.398 0.373 42.704 1.00 91.19 390 ASP A O 1
ATOM 2861 N N . ILE A 1 391 ? -32.414 1.010 40.789 1.00 89.56 391 ILE A N 1
ATOM 2862 C CA . ILE A 1 391 ? -32.266 2.427 41.131 1.00 89.56 391 ILE A CA 1
ATOM 2863 C C . ILE A 1 391 ? -33.031 3.217 40.073 1.00 89.56 391 ILE A C 1
ATOM 2865 O O . ILE A 1 391 ? -32.647 3.271 38.910 1.00 89.56 391 ILE A O 1
ATOM 2869 N N . THR A 1 392 ? -34.168 3.784 40.480 1.00 86.62 392 THR A N 1
ATOM 2870 C CA . THR A 1 392 ? -35.106 4.501 39.595 1.00 86.62 392 THR A CA 1
ATOM 2871 C C . THR A 1 392 ? -34.839 6.007 39.517 1.00 86.62 392 THR A C 1
ATOM 2873 O O . THR A 1 392 ? -35.583 6.734 38.855 1.00 86.62 392 THR A O 1
ATOM 2876 N N . GLY A 1 393 ? -33.778 6.469 40.187 1.00 82.81 393 GLY A N 1
ATOM 2877 C CA . GLY A 1 393 ? -33.219 7.803 40.011 1.00 82.81 393 GLY A CA 1
ATOM 2878 C C . GLY A 1 393 ? -32.598 7.979 38.622 1.00 82.81 393 GLY A C 1
ATOM 2879 O O . GLY A 1 393 ? -32.240 7.015 37.949 1.00 82.81 393 GLY A O 1
ATOM 2880 N N . ALA A 1 394 ? -32.519 9.229 38.179 1.00 80.81 394 ALA A N 1
ATOM 2881 C CA . ALA A 1 394 ? -31.976 9.618 36.876 1.00 80.81 394 ALA A CA 1
ATOM 2882 C C . ALA A 1 394 ? -31.350 11.029 36.881 1.00 80.81 394 ALA A C 1
ATOM 2884 O O . ALA A 1 394 ? -31.038 11.577 35.822 1.00 80.81 394 ALA A O 1
ATOM 2885 N N . ALA A 1 395 ? -31.193 11.648 38.055 1.00 86.38 395 ALA A N 1
ATOM 2886 C CA . ALA A 1 395 ? -30.399 12.855 38.238 1.00 86.38 395 ALA A CA 1
ATOM 2887 C C . ALA A 1 395 ? -28.933 12.501 38.545 1.00 86.38 395 ALA A C 1
ATOM 2889 O O . ALA A 1 395 ? -28.622 11.431 39.062 1.00 86.38 395 ALA A O 1
ATOM 2890 N N . ASN A 1 396 ? -28.019 13.425 38.244 1.00 82.62 396 ASN A N 1
ATOM 2891 C CA . ASN A 1 396 ? -26.583 13.233 38.458 1.00 82.62 396 ASN A CA 1
ATOM 2892 C C . ASN A 1 396 ? -26.281 12.879 39.931 1.00 82.62 396 ASN A C 1
ATOM 2894 O O . ASN A 1 396 ? -26.568 13.690 40.816 1.00 82.62 396 ASN A O 1
ATOM 2898 N N . GLY A 1 397 ? -25.645 11.730 40.182 1.00 80.81 397 GLY A N 1
ATOM 2899 C CA . GLY A 1 397 ? -25.334 11.248 41.533 1.00 80.81 397 GLY A CA 1
ATOM 2900 C C . GLY A 1 397 ? -26.323 10.221 42.096 1.00 80.81 397 GLY A C 1
ATOM 2901 O O . GLY A 1 397 ? -26.106 9.729 43.201 1.00 80.81 397 GLY A O 1
ATOM 2902 N N . GLU A 1 398 ? -27.395 9.882 41.373 1.00 89.25 398 GLU A N 1
ATOM 2903 C CA . GLU A 1 398 ? -28.330 8.800 41.726 1.00 89.25 398 GLU A CA 1
ATOM 2904 C C . GLU A 1 398 ? -27.829 7.443 41.174 1.00 89.25 398 GLU A C 1
ATOM 2906 O O . GLU A 1 398 ? -28.562 6.712 40.514 1.00 89.25 398 GLU A O 1
ATOM 2911 N N . ASP A 1 399 ? -26.548 7.132 41.412 1.00 89.19 399 ASP A N 1
ATOM 2912 C CA . ASP A 1 399 ? -25.787 6.079 40.721 1.00 89.19 399 ASP A CA 1
ATOM 2913 C C . ASP A 1 399 ? -25.677 4.753 41.509 1.00 89.19 399 ASP A C 1
ATOM 2915 O O . ASP A 1 399 ? -25.608 4.740 42.742 1.00 89.19 399 ASP A O 1
ATOM 2919 N N . PHE A 1 400 ? -25.528 3.619 40.806 1.00 91.50 400 PHE A N 1
ATOM 2920 C CA . PHE A 1 400 ? -25.101 2.353 41.424 1.00 91.50 400 PHE A CA 1
ATOM 2921 C C . PHE A 1 400 ? -23.574 2.310 41.607 1.00 91.50 400 PHE A C 1
ATOM 2923 O O . PHE A 1 400 ? -22.833 1.873 40.725 1.00 91.50 400 PHE A O 1
ATOM 2930 N N . ALA A 1 401 ? -23.089 2.767 42.761 1.00 90.88 401 ALA A N 1
ATOM 2931 C CA . ALA A 1 401 ? -21.658 2.827 43.059 1.00 90.88 401 ALA A CA 1
ATOM 2932 C C . ALA A 1 401 ? -21.139 1.564 43.782 1.00 90.88 401 ALA A C 1
ATOM 2934 O O . ALA A 1 401 ? -21.517 1.283 44.919 1.00 90.88 401 ALA A O 1
ATOM 2935 N N . VAL A 1 402 ? -20.197 0.840 43.160 1.00 93.38 402 VAL A N 1
ATOM 2936 C CA . VAL A 1 402 ? -19.478 -0.300 43.771 1.00 93.38 402 VAL A CA 1
ATOM 2937 C C . VAL A 1 402 ? -18.011 0.074 44.001 1.00 93.38 402 VAL A C 1
ATOM 2939 O O . VAL A 1 402 ? -17.118 -0.286 43.236 1.00 93.38 402 VAL A O 1
ATOM 2942 N N . ASN A 1 403 ? -17.744 0.842 45.059 1.00 92.00 403 ASN A N 1
ATOM 2943 C CA . ASN A 1 403 ? -16.388 1.284 45.390 1.00 92.00 403 ASN A CA 1
ATOM 2944 C C . ASN A 1 403 ? -15.654 0.235 46.242 1.00 92.00 403 ASN A C 1
ATOM 2946 O O . ASN A 1 403 ? -16.020 -0.017 47.388 1.00 92.00 403 ASN A O 1
ATOM 2950 N N . THR A 1 404 ? -14.581 -0.347 45.705 1.00 90.69 404 THR A N 1
ATOM 2951 C CA . THR A 1 404 ? -13.744 -1.335 46.403 1.00 90.69 404 THR A CA 1
ATOM 2952 C C . THR A 1 404 ? -12.261 -1.139 46.075 1.00 90.69 404 THR A C 1
ATOM 2954 O O . THR A 1 404 ? -11.906 -0.587 45.037 1.00 90.69 404 THR A O 1
ATOM 2957 N N . ASN A 1 405 ? -11.386 -1.582 46.980 1.00 89.19 405 ASN A N 1
ATOM 2958 C CA . ASN A 1 405 ? -9.931 -1.644 46.788 1.00 89.19 405 ASN A CA 1
ATOM 2959 C C . ASN A 1 405 ? -9.451 -3.023 46.285 1.00 89.19 405 ASN A C 1
ATOM 2961 O O . ASN A 1 405 ? -8.249 -3.267 46.194 1.00 89.19 405 ASN A O 1
ATOM 2965 N N . SER A 1 406 ? -10.394 -3.930 46.027 1.00 89.50 406 SER A N 1
ATOM 2966 C CA . SER A 1 406 ? -10.194 -5.331 45.655 1.00 89.50 406 SER A CA 1
ATOM 2967 C C . SER A 1 406 ? -10.919 -5.635 44.337 1.00 89.50 406 SER A C 1
ATOM 2969 O O . SER A 1 406 ? -11.695 -4.820 43.847 1.00 89.50 406 SER A O 1
ATOM 2971 N N . SER A 1 407 ? -10.700 -6.811 43.748 1.00 90.69 407 SER A N 1
ATOM 2972 C CA . SER A 1 407 ? -11.369 -7.207 42.500 1.00 90.69 407 SER A CA 1
ATOM 2973 C C . SER A 1 407 ? -12.892 -7.318 42.654 1.00 90.69 407 SER A C 1
ATOM 2975 O O . SER A 1 407 ? -13.367 -8.111 43.471 1.00 90.69 407 SER A O 1
ATOM 2977 N N . ILE A 1 408 ? -13.649 -6.625 41.801 1.00 94.31 408 ILE A N 1
ATOM 2978 C CA . ILE A 1 408 ? -15.046 -6.978 41.513 1.00 94.31 408 ILE A CA 1
ATOM 2979 C C . ILE A 1 408 ? -15.027 -8.201 40.582 1.00 94.31 408 ILE A C 1
ATOM 2981 O O . ILE A 1 408 ? -14.215 -8.260 39.662 1.00 94.31 408 ILE A O 1
ATOM 2985 N N . GLN A 1 409 ? -15.893 -9.187 40.821 1.00 91.88 409 GLN A N 1
ATOM 2986 C CA . GLN A 1 409 ? -16.031 -10.372 39.967 1.00 91.88 409 GLN A CA 1
ATOM 2987 C C . GLN A 1 409 ? -17.495 -10.537 39.555 1.00 91.88 409 GLN A C 1
ATOM 2989 O O . GLN A 1 409 ? -18.371 -10.599 40.415 1.00 91.88 409 GLN A O 1
ATOM 2994 N N . LEU A 1 410 ? -17.744 -10.627 38.248 1.00 93.44 410 LEU A N 1
ATOM 2995 C CA . LEU A 1 410 ? -19.053 -10.914 37.667 1.00 93.44 410 LEU A CA 1
ATOM 2996 C C . LEU A 1 410 ? -18.920 -12.177 36.815 1.00 93.44 410 LEU A C 1
ATOM 2998 O O . LEU A 1 410 ? -18.135 -12.205 35.870 1.00 93.44 410 LEU A O 1
ATOM 3002 N N . THR A 1 411 ? -19.690 -13.212 37.146 1.00 93.31 411 THR A N 1
ATOM 3003 C CA . THR A 1 411 ? -19.633 -14.513 36.470 1.00 93.31 411 THR A CA 1
ATOM 3004 C C . THR A 1 411 ? -21.046 -15.001 36.199 1.00 93.31 411 THR A C 1
ATOM 3006 O O . THR A 1 411 ? -21.836 -15.148 37.128 1.00 93.31 411 THR A O 1
ATOM 3009 N N . SER A 1 412 ? -21.344 -15.307 34.938 1.00 92.50 412 SER A N 1
ATOM 3010 C CA . SER A 1 412 ? -22.591 -15.948 34.524 1.00 92.50 412 SER A CA 1
ATOM 3011 C C . SER A 1 412 ? -22.279 -17.287 33.866 1.00 92.50 412 SER A C 1
ATOM 3013 O O . SER A 1 412 ? -21.331 -17.400 33.093 1.00 92.50 412 SER A O 1
ATOM 3015 N N . SER A 1 413 ? -23.060 -18.314 34.194 1.00 89.31 413 SER A N 1
ATOM 3016 C CA . SER A 1 413 ? -22.950 -19.666 33.626 1.00 89.31 413 SER A CA 1
ATOM 3017 C C . SER A 1 413 ? -24.052 -19.973 32.603 1.00 89.31 413 SER A C 1
ATOM 3019 O O . SER A 1 413 ? -24.217 -21.122 32.192 1.00 89.31 413 SER A O 1
ATOM 3021 N N . GLN A 1 414 ? -24.829 -18.961 32.202 1.00 88.00 414 GLN A N 1
ATOM 3022 C CA . GLN A 1 414 ? -25.902 -19.113 31.224 1.00 88.00 414 GLN A CA 1
ATOM 3023 C C . GLN A 1 414 ? -25.339 -19.154 29.798 1.00 88.00 414 GLN A C 1
ATOM 3025 O O . GLN A 1 414 ? -24.593 -18.269 29.395 1.00 88.00 414 GLN A O 1
ATOM 3030 N N . ALA A 1 415 ? -25.739 -20.154 29.012 1.00 85.88 415 ALA A N 1
ATOM 3031 C CA . ALA A 1 415 ? -25.361 -20.283 27.603 1.00 85.88 415 ALA A CA 1
ATOM 3032 C C . ALA A 1 415 ? -26.289 -19.447 26.694 1.00 85.88 415 ALA A C 1
ATOM 3034 O O . ALA A 1 415 ? -27.058 -19.992 25.901 1.00 85.88 415 ALA A O 1
ATOM 3035 N N . VAL A 1 416 ? -26.258 -18.122 26.863 1.00 86.75 416 VAL A N 1
ATOM 3036 C CA . VAL A 1 416 ? -27.021 -17.131 26.079 1.00 86.75 416 VAL A CA 1
ATOM 3037 C C . VAL A 1 416 ? -26.138 -15.917 25.770 1.00 86.75 416 VAL A C 1
ATOM 3039 O O . VAL A 1 416 ? -25.194 -15.652 26.505 1.00 86.75 416 VAL A O 1
ATOM 3042 N N . VAL A 1 417 ? -26.444 -15.170 24.704 1.00 82.62 417 VAL A N 1
ATOM 3043 C CA . VAL A 1 417 ? -25.646 -13.996 24.283 1.00 82.62 417 VAL A CA 1
ATOM 3044 C C . VAL A 1 417 ? -25.591 -12.936 25.392 1.00 82.62 417 VAL A C 1
ATOM 3046 O O . VAL A 1 417 ? -24.518 -12.524 25.817 1.00 82.62 417 VAL A O 1
ATOM 3049 N N . ASP A 1 418 ? -26.749 -12.564 25.934 1.00 89.06 418 ASP A N 1
ATOM 3050 C CA . ASP A 1 418 ? -26.908 -11.532 26.966 1.00 89.06 418 ASP A CA 1
ATOM 3051 C C . ASP A 1 418 ? -26.591 -12.032 28.399 1.00 89.06 418 ASP A C 1
ATOM 3053 O O . ASP A 1 418 ? -27.133 -11.506 29.372 1.00 89.06 418 ASP A O 1
ATOM 3057 N N . ALA A 1 419 ? -25.751 -13.067 28.564 1.00 91.50 419 ALA A N 1
ATOM 3058 C CA . ALA A 1 419 ? -25.508 -13.723 29.860 1.00 91.50 419 ALA A CA 1
ATOM 3059 C C . ALA A 1 419 ? -24.940 -12.784 30.943 1.00 91.50 419 ALA A C 1
ATOM 3061 O O . ALA A 1 419 ? -25.154 -13.026 32.134 1.00 91.50 419 ALA A O 1
ATOM 3062 N N . ILE A 1 420 ? -24.244 -11.722 30.528 1.00 94.56 420 ILE A N 1
ATOM 3063 C CA . ILE A 1 420 ? -23.992 -10.497 31.296 1.00 94.56 420 ILE A CA 1
ATOM 3064 C C . ILE A 1 420 ? -24.315 -9.338 30.347 1.00 94.56 420 ILE A C 1
ATOM 3066 O O . ILE A 1 420 ? -23.800 -9.306 29.231 1.00 94.56 420 ILE A O 1
ATOM 3070 N N . LYS A 1 421 ? -25.152 -8.384 30.773 1.00 92.62 421 LYS A N 1
ATOM 3071 C CA . LYS A 1 421 ? -25.576 -7.252 29.938 1.00 92.62 421 LYS A CA 1
ATOM 3072 C C . LYS A 1 421 ? -25.323 -5.918 30.629 1.00 92.62 421 LYS A C 1
ATOM 3074 O O . LYS A 1 421 ? -25.874 -5.656 31.692 1.00 92.62 421 LYS A O 1
ATOM 3079 N N . LEU A 1 422 ? -24.538 -5.062 29.979 1.00 92.31 422 LEU A N 1
ATOM 3080 C CA . LEU A 1 422 ? -24.303 -3.668 30.359 1.00 92.31 422 LEU A CA 1
ATOM 3081 C C . LEU A 1 422 ? -24.867 -2.785 29.235 1.00 92.31 422 LEU A C 1
ATOM 3083 O O . LEU A 1 422 ? -24.622 -3.065 28.064 1.00 92.31 422 LEU A O 1
ATOM 3087 N N . ASN A 1 423 ? -25.693 -1.787 29.562 1.00 89.12 423 ASN A N 1
ATOM 3088 C CA . ASN A 1 423 ? -26.491 -1.067 28.560 1.00 89.12 423 ASN A CA 1
ATOM 3089 C C . ASN A 1 423 ? -26.771 0.391 28.966 1.00 89.12 423 ASN A C 1
ATOM 3091 O O . ASN A 1 423 ? -27.724 0.666 29.696 1.00 89.12 423 ASN A O 1
ATOM 3095 N N . ALA A 1 424 ? -25.964 1.327 28.466 1.00 90.44 424 ALA A N 1
ATOM 3096 C CA . ALA A 1 424 ? -26.112 2.762 28.712 1.00 90.44 424 ALA A CA 1
ATOM 3097 C C . ALA A 1 424 ? -27.040 3.418 27.666 1.00 90.44 424 ALA A C 1
ATOM 3099 O O . ALA A 1 424 ? -26.592 4.077 26.734 1.00 90.44 424 ALA A O 1
ATOM 3100 N N . THR A 1 425 ? -28.358 3.254 27.809 1.00 86.50 425 THR A N 1
ATOM 3101 C CA . THR A 1 425 ? -29.352 3.667 26.787 1.00 86.50 425 THR A CA 1
ATOM 3102 C C . THR A 1 425 ? -29.453 5.175 26.514 1.00 86.50 425 THR A C 1
ATOM 3104 O O . THR A 1 425 ? -30.098 5.570 25.543 1.00 86.50 425 THR A O 1
ATOM 3107 N N . ALA A 1 426 ? -28.846 6.018 27.354 1.00 83.81 426 ALA A N 1
ATOM 3108 C CA . ALA A 1 426 ? -28.879 7.480 27.248 1.00 83.81 426 ALA A CA 1
ATOM 3109 C C . ALA A 1 426 ? -27.508 8.155 27.478 1.00 83.81 426 ALA A C 1
ATOM 3111 O O . ALA A 1 426 ? -27.443 9.379 27.595 1.00 83.81 426 ALA A O 1
ATOM 3112 N N . GLY A 1 427 ? -26.421 7.381 27.568 1.00 84.44 427 GLY A N 1
ATOM 3113 C CA . GLY A 1 427 ? -25.096 7.871 27.957 1.00 84.44 427 GLY A CA 1
ATOM 3114 C C . GLY A 1 427 ? -23.958 7.023 27.389 1.00 84.44 427 GLY A C 1
ATOM 3115 O O . GLY A 1 427 ? -24.178 6.164 26.541 1.00 84.44 427 GLY A O 1
ATOM 3116 N N . GLY A 1 428 ? -22.735 7.285 27.847 1.00 86.75 428 GLY A N 1
ATOM 3117 C CA . GLY A 1 428 ? -21.564 6.483 27.489 1.00 86.75 428 GLY A CA 1
ATOM 3118 C C . GLY A 1 428 ? -21.439 5.202 28.318 1.00 86.75 428 GLY A C 1
ATOM 3119 O O . GLY A 1 428 ? -22.034 5.073 29.386 1.00 86.75 428 GLY A O 1
ATOM 3120 N N . PHE A 1 429 ? -20.611 4.284 27.828 1.00 91.19 429 PHE A N 1
ATOM 3121 C CA . PHE A 1 429 ? -20.045 3.168 28.583 1.00 91.19 429 PHE A CA 1
ATOM 3122 C C . PHE A 1 429 ? -18.520 3.337 28.599 1.00 91.19 429 PHE A C 1
ATOM 3124 O O . PHE A 1 429 ? -17.962 3.839 27.623 1.00 91.19 429 PHE A O 1
ATOM 3131 N N . ASP A 1 430 ? -17.870 2.972 29.703 1.00 91.19 430 ASP A N 1
ATOM 3132 C CA . ASP A 1 430 ? -16.488 3.354 30.009 1.00 91.19 430 ASP A CA 1
ATOM 3133 C C . ASP A 1 430 ? -15.731 2.208 30.709 1.00 91.19 430 ASP A C 1
ATOM 3135 O O . ASP A 1 430 ? -16.322 1.460 31.494 1.00 91.19 430 ASP A O 1
ATOM 3139 N N . ILE A 1 431 ? -14.435 2.056 30.409 1.00 91.44 431 ILE A N 1
ATOM 3140 C CA . ILE A 1 431 ? -13.528 1.040 30.977 1.00 91.44 431 ILE A CA 1
ATOM 3141 C C . ILE A 1 431 ? -12.127 1.653 31.145 1.00 91.44 431 ILE A C 1
ATOM 3143 O O . ILE A 1 431 ? -11.206 1.395 30.366 1.00 91.44 431 ILE A O 1
ATOM 3147 N N . ASP A 1 432 ? -11.962 2.457 32.189 1.00 89.12 432 ASP A N 1
ATOM 3148 C CA . ASP A 1 432 ? -10.722 3.188 32.449 1.00 89.12 432 ASP A CA 1
ATOM 3149 C C . ASP A 1 432 ? -9.678 2.334 33.207 1.00 89.12 432 ASP A C 1
ATOM 3151 O O . ASP A 1 432 ? -9.979 1.688 34.217 1.00 89.12 432 ASP A O 1
ATOM 3155 N N . GLY A 1 433 ? -8.421 2.335 32.743 1.00 86.88 433 GLY A N 1
ATOM 3156 C CA . GLY A 1 433 ? -7.312 1.567 33.331 1.00 86.88 433 GLY A CA 1
ATOM 3157 C C . GLY A 1 433 ? -5.994 2.341 33.301 1.00 86.88 433 GLY A C 1
ATOM 3158 O O . GLY A 1 433 ? -5.551 2.785 32.249 1.00 86.88 433 GLY A O 1
ATOM 3159 N N . THR A 1 434 ? -5.358 2.529 34.464 1.00 83.44 434 THR A N 1
ATOM 3160 C CA . THR A 1 434 ? -4.365 3.613 34.655 1.00 83.44 434 THR A CA 1
ATOM 3161 C C . THR A 1 434 ? -2.932 3.180 34.981 1.00 83.44 434 THR A C 1
ATOM 3163 O O . THR A 1 434 ? -2.029 4.014 34.962 1.00 83.44 434 THR A O 1
ATOM 3166 N N . THR A 1 435 ? -2.696 1.911 35.333 1.00 83.62 435 THR A N 1
ATOM 3167 C CA . THR A 1 435 ? -1.383 1.437 35.844 1.00 83.62 435 THR A CA 1
ATOM 3168 C C . THR A 1 435 ? -0.988 0.019 35.422 1.00 83.62 435 THR A C 1
ATOM 3170 O O . THR A 1 435 ? 0.152 -0.390 35.636 1.00 83.62 435 THR A O 1
ATOM 3173 N N . VAL A 1 436 ? -1.912 -0.732 34.823 1.00 84.50 436 VAL A N 1
ATOM 3174 C CA . VAL A 1 436 ? -1.745 -2.108 34.333 1.00 84.50 436 VAL A CA 1
ATOM 3175 C C . VAL A 1 436 ? -2.533 -2.261 33.032 1.00 84.50 436 VAL A C 1
ATOM 3177 O O . VAL A 1 436 ? -3.386 -1.426 32.739 1.00 84.50 436 VAL A O 1
ATOM 3180 N N . ALA A 1 437 ? -2.263 -3.312 32.257 1.00 84.62 437 ALA A N 1
ATOM 3181 C CA . ALA A 1 437 ? -3.001 -3.579 31.025 1.00 84.62 437 ALA A CA 1
ATOM 3182 C C . ALA A 1 437 ? -4.482 -3.905 31.304 1.00 84.62 437 ALA A C 1
ATOM 3184 O O . ALA A 1 437 ? -4.784 -4.800 32.099 1.00 84.62 437 ALA A O 1
ATOM 3185 N N . SER A 1 438 ? -5.384 -3.206 30.613 1.00 91.69 438 SER A N 1
ATOM 3186 C CA . SER A 1 438 ? -6.801 -3.565 30.499 1.00 91.69 438 SER A CA 1
ATOM 3187 C C . SER A 1 438 ? -6.986 -4.481 29.293 1.00 91.69 438 SER A C 1
ATOM 3189 O O . SER A 1 438 ? -6.602 -4.116 28.186 1.00 91.69 438 SER A O 1
ATOM 3191 N N . ASN A 1 439 ? -7.601 -5.648 29.494 1.00 90.69 439 ASN A N 1
ATOM 3192 C CA . ASN A 1 439 ? -7.812 -6.642 28.442 1.00 90.69 439 ASN A CA 1
ATOM 3193 C C . ASN A 1 439 ? -9.309 -6.903 28.238 1.00 90.69 439 ASN A C 1
ATOM 3195 O O . ASN A 1 439 ? -10.031 -7.155 29.202 1.00 90.69 439 ASN A O 1
ATOM 3199 N N . ILE A 1 440 ? -9.744 -6.946 26.978 1.00 92.88 440 ILE A N 1
ATOM 3200 C CA . ILE A 1 440 ? -11.006 -7.572 26.566 1.00 92.88 440 ILE A CA 1
ATOM 3201 C C . ILE A 1 440 ? -10.625 -8.859 25.832 1.00 92.88 440 ILE A C 1
ATOM 3203 O O . ILE A 1 440 ? -9.752 -8.850 24.967 1.00 92.88 440 ILE A O 1
ATOM 3207 N N . THR A 1 441 ? -11.218 -9.992 26.203 1.00 92.12 441 THR A N 1
ATOM 3208 C CA . THR A 1 441 ? -10.850 -11.297 25.637 1.00 92.12 441 THR A CA 1
ATOM 3209 C C . THR A 1 441 ? -12.092 -12.138 25.408 1.00 92.12 441 THR A C 1
ATOM 3211 O O . THR A 1 441 ? -12.769 -12.527 26.357 1.00 92.12 441 THR A O 1
ATOM 3214 N N . ASN A 1 442 ? -12.363 -12.444 24.142 1.00 90.38 442 ASN A N 1
ATOM 3215 C CA . ASN A 1 442 ? -13.377 -13.405 23.735 1.00 90.38 442 ASN A CA 1
ATOM 3216 C C . ASN A 1 442 ? -12.694 -14.734 23.372 1.00 90.38 442 ASN A C 1
ATOM 3218 O O . ASN A 1 442 ? -11.812 -14.755 22.513 1.00 90.38 442 ASN A O 1
ATOM 3222 N N . LEU A 1 443 ? -13.082 -15.833 24.022 1.00 88.44 443 LEU A N 1
ATOM 3223 C CA . LEU A 1 443 ? -12.561 -17.167 23.719 1.00 88.44 443 LEU A CA 1
ATOM 3224 C C . LEU A 1 443 ? -13.507 -17.881 22.750 1.00 88.44 443 LEU A C 1
ATOM 3226 O O . LEU A 1 443 ? -14.436 -18.566 23.173 1.00 88.44 443 LEU A O 1
ATOM 3230 N N . SER A 1 444 ? -13.235 -17.730 21.456 1.00 87.75 444 SER A N 1
ATOM 3231 C CA . SER A 1 444 ? -13.940 -18.457 20.400 1.00 87.75 444 SER A CA 1
ATOM 3232 C C . SER A 1 444 ? -13.707 -19.972 20.505 1.00 87.75 444 SER A C 1
ATOM 3234 O O . SER A 1 444 ? -12.574 -20.438 20.660 1.00 87.75 444 SER A O 1
ATOM 3236 N N . THR A 1 445 ? -14.795 -20.742 20.426 1.00 86.31 445 THR A N 1
ATOM 3237 C CA . THR A 1 445 ? -14.807 -22.216 20.399 1.00 86.31 445 THR A CA 1
ATOM 3238 C C . THR A 1 445 ? -15.780 -22.796 19.360 1.00 86.31 445 THR A C 1
ATOM 3240 O O . THR A 1 445 ? -15.583 -23.927 18.908 1.00 86.31 445 THR A O 1
ATOM 3243 N N . GLY A 1 446 ? -16.808 -22.037 18.969 1.00 83.44 446 GLY A N 1
ATOM 3244 C CA . GLY A 1 446 ? -17.707 -22.279 17.841 1.00 83.44 446 GLY A CA 1
ATOM 3245 C C . GLY A 1 446 ? -17.344 -21.466 16.590 1.00 83.44 446 GLY A C 1
ATOM 3246 O O . GLY A 1 446 ? -16.414 -20.664 16.588 1.00 83.44 446 GLY A O 1
ATOM 3247 N N . THR A 1 447 ? -18.094 -21.677 15.505 1.00 79.88 447 THR A N 1
ATOM 3248 C CA . THR A 1 447 ? -17.851 -21.060 14.184 1.00 79.88 447 THR A CA 1
ATOM 3249 C C . THR A 1 447 ? -18.191 -19.573 14.093 1.00 79.88 447 THR A C 1
ATOM 3251 O O . THR A 1 447 ? -17.755 -18.920 13.151 1.00 79.88 447 THR A O 1
ATOM 3254 N N . ASP A 1 448 ? -18.956 -19.049 15.051 1.00 81.56 448 ASP A N 1
ATOM 3255 C CA . ASP A 1 448 ? -19.583 -17.722 14.988 1.00 81.56 448 ASP A CA 1
ATOM 3256 C C . ASP A 1 448 ? -19.381 -16.917 16.292 1.00 81.56 448 ASP A C 1
ATOM 3258 O O . ASP A 1 448 ? -20.046 -15.902 16.519 1.00 81.56 448 ASP A O 1
ATOM 3262 N N . ASP A 1 449 ? -18.458 -17.364 17.154 1.00 87.81 449 ASP A N 1
ATOM 3263 C CA . ASP A 1 449 ? -18.124 -16.753 18.449 1.00 87.81 449 ASP A CA 1
ATOM 3264 C C . ASP A 1 449 ? -17.302 -15.461 18.242 1.00 87.81 449 ASP A C 1
ATOM 3266 O O . ASP A 1 449 ? -16.106 -15.401 18.536 1.00 87.81 449 ASP A O 1
ATOM 3270 N N . ASN A 1 450 ? -17.933 -14.428 17.688 1.00 89.44 450 ASN A N 1
ATOM 3271 C CA . ASN A 1 450 ? -17.296 -13.177 17.272 1.00 89.44 450 ASN A CA 1
ATOM 3272 C C . ASN A 1 450 ? -17.183 -12.146 18.411 1.00 89.44 450 ASN A C 1
ATOM 3274 O O . ASN A 1 450 ? -18.084 -12.015 19.238 1.00 89.44 450 ASN A O 1
ATOM 3278 N N . LEU A 1 451 ? -16.111 -11.341 18.401 1.00 92.75 451 LEU A N 1
ATOM 3279 C CA . LEU A 1 451 ? -16.041 -10.090 19.166 1.00 92.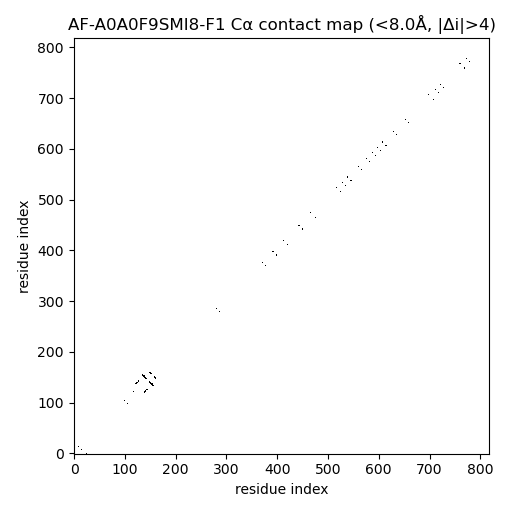75 451 LEU A CA 1
ATOM 3280 C C . LEU A 1 451 ? -16.451 -8.925 18.255 1.00 92.75 451 LEU A C 1
ATOM 3282 O O . LEU A 1 451 ? -15.621 -8.360 17.547 1.00 92.75 451 LEU A O 1
ATOM 3286 N N . THR A 1 452 ? -17.735 -8.578 18.264 1.00 92.31 452 THR A N 1
ATOM 3287 C CA . THR A 1 452 ? -18.258 -7.460 17.468 1.00 92.31 452 THR A CA 1
ATOM 3288 C C . THR A 1 452 ? -18.040 -6.130 18.188 1.00 92.31 452 THR A C 1
ATOM 3290 O O . THR A 1 452 ? -18.595 -5.906 19.262 1.00 92.31 452 THR A O 1
ATOM 3293 N N . ILE A 1 453 ? -17.280 -5.226 17.567 1.00 92.31 453 ILE A N 1
ATOM 3294 C CA . ILE A 1 453 ? -17.193 -3.809 17.943 1.00 92.31 453 ILE A CA 1
ATOM 3295 C C . ILE A 1 453 ? -17.799 -3.015 16.783 1.00 92.31 453 ILE A C 1
ATOM 3297 O O . ILE A 1 453 ? -17.187 -2.897 15.725 1.00 92.31 453 ILE A O 1
ATOM 3301 N N . GLU A 1 454 ? -19.021 -2.514 16.960 1.00 91.38 454 GLU A N 1
ATOM 3302 C CA . GLU A 1 454 ? -19.800 -1.864 15.901 1.00 91.38 454 GLU A CA 1
ATOM 3303 C C . GLU A 1 454 ? -20.240 -0.455 16.316 1.00 91.38 454 GLU A C 1
ATOM 3305 O O . GLU A 1 454 ? -20.687 -0.226 17.441 1.00 91.38 454 GLU A O 1
ATOM 3310 N N . LEU A 1 455 ? -20.167 0.481 15.370 1.00 89.75 455 LEU A N 1
ATOM 3311 C CA . LEU A 1 455 ? -20.756 1.811 15.472 1.00 89.75 455 LEU A CA 1
ATOM 3312 C C . LEU A 1 455 ? -21.893 1.928 14.451 1.00 89.75 455 LEU A C 1
ATOM 3314 O O . LEU A 1 455 ? -21.655 2.080 13.255 1.00 89.75 455 LEU A O 1
ATOM 3318 N N . THR A 1 456 ? -23.137 1.862 14.925 1.00 86.06 456 THR A N 1
ATOM 3319 C CA . THR A 1 456 ? -24.322 1.937 14.061 1.00 86.06 456 THR A CA 1
ATOM 3320 C C . THR A 1 456 ? -24.821 3.371 13.875 1.00 86.06 456 THR A C 1
ATOM 3322 O O . THR A 1 456 ? -24.891 4.156 14.820 1.00 86.06 456 THR A O 1
ATOM 3325 N N . GLY A 1 457 ? -25.255 3.689 12.652 1.00 81.56 457 GLY A N 1
ATOM 3326 C CA . GLY A 1 457 ? -25.940 4.942 12.317 1.00 81.56 457 GLY A CA 1
ATOM 3327 C C . GLY A 1 457 ? -25.137 5.865 11.398 1.00 81.56 457 GLY A C 1
ATOM 3328 O O . GLY A 1 457 ? -23.949 6.091 11.588 1.00 81.56 457 GLY A O 1
ATOM 3329 N N . ALA A 1 458 ? -25.811 6.435 10.395 1.00 75.44 458 ALA A N 1
ATOM 3330 C CA . ALA A 1 458 ? -25.211 7.333 9.404 1.00 75.44 458 ALA A CA 1
ATOM 3331 C C . ALA A 1 458 ? -25.040 8.773 9.942 1.00 75.44 458 ALA A C 1
ATOM 3333 O O . ALA A 1 458 ? -25.626 9.726 9.424 1.00 75.44 458 ALA A O 1
ATOM 3334 N N . THR A 1 459 ? -24.268 8.921 11.017 1.00 88.00 459 THR A N 1
ATOM 3335 C CA . THR A 1 459 ? -23.866 10.201 11.623 1.00 88.00 459 THR A CA 1
ATOM 3336 C C . THR A 1 459 ? -22.365 10.436 11.456 1.00 88.00 459 THR A C 1
ATOM 3338 O O . THR A 1 459 ? -21.628 9.534 11.075 1.00 88.00 459 THR A O 1
ATOM 3341 N N . ALA A 1 460 ? -21.885 11.647 11.759 1.00 84.06 460 ALA A N 1
ATOM 3342 C CA . ALA A 1 460 ? -20.453 11.976 11.783 1.00 84.06 460 ALA A CA 1
ATOM 3343 C C . ALA A 1 460 ? -19.750 11.417 13.043 1.00 84.06 460 ALA A C 1
ATOM 3345 O O . ALA A 1 460 ? -19.076 12.146 13.770 1.00 84.06 460 ALA A O 1
ATOM 3346 N N . SER A 1 461 ? -19.987 10.140 13.331 1.00 90.25 461 SER A N 1
ATOM 3347 C CA . SER A 1 461 ? -19.429 9.400 14.461 1.00 90.25 461 SER A CA 1
ATOM 3348 C C . SER A 1 461 ? -18.273 8.522 13.972 1.00 90.25 461 SER A C 1
ATOM 3350 O O . SER A 1 461 ? -18.309 8.045 12.840 1.00 90.25 461 SER A O 1
ATOM 3352 N N . SER A 1 462 ? -17.287 8.261 14.830 1.00 90.88 462 SER A N 1
ATOM 3353 C CA . SER A 1 462 ? -16.107 7.455 14.487 1.00 90.88 462 SER A CA 1
ATOM 3354 C C . SER A 1 462 ? -15.863 6.359 15.519 1.00 90.88 462 SER A C 1
ATOM 3356 O O . SER A 1 462 ? -15.975 6.609 16.719 1.00 90.88 462 SER A O 1
ATOM 3358 N N . LEU A 1 463 ? -15.454 5.174 15.062 1.00 92.94 463 LEU A N 1
ATOM 3359 C CA . LEU A 1 463 ? -14.681 4.251 15.890 1.00 92.94 463 LEU A CA 1
ATOM 3360 C C . LEU A 1 463 ? -13.235 4.769 15.911 1.00 92.94 463 LEU A C 1
ATOM 3362 O O . LEU A 1 463 ? -12.663 5.022 14.854 1.00 92.94 463 LEU A O 1
ATOM 3366 N N . ILE A 1 464 ? -12.669 4.982 17.099 1.00 91.75 464 ILE A N 1
ATOM 3367 C CA . ILE A 1 464 ? -11.330 5.563 17.269 1.00 91.75 464 ILE A CA 1
ATOM 3368 C C . ILE A 1 464 ? -10.459 4.562 18.024 1.00 91.75 464 ILE A C 1
ATOM 3370 O O . ILE A 1 464 ? -10.653 4.345 19.218 1.00 91.75 464 ILE A O 1
ATOM 3374 N N . LEU A 1 465 ? -9.486 3.974 17.327 1.00 91.88 465 LEU A N 1
ATOM 3375 C CA . LEU A 1 465 ? -8.384 3.227 17.928 1.00 91.88 465 LEU A CA 1
ATOM 3376 C C . LEU A 1 465 ? -7.149 4.130 17.864 1.00 91.88 465 LEU A C 1
ATOM 3378 O O . LEU A 1 465 ? -6.591 4.352 16.794 1.00 91.88 465 LEU A O 1
ATOM 3382 N N . SER A 1 466 ? -6.753 4.698 19.002 1.00 91.62 466 SER A N 1
ATOM 3383 C CA . SER A 1 466 ? -5.638 5.645 19.091 1.00 91.62 466 SER A CA 1
ATOM 3384 C C . SER A 1 466 ? -4.712 5.292 20.245 1.00 91.62 466 SER A C 1
ATOM 3386 O O . SER A 1 466 ? -5.174 5.137 21.375 1.00 91.62 466 SER A O 1
ATOM 3388 N N . SER A 1 467 ? -3.410 5.242 19.978 1.00 90.00 467 SER A N 1
ATOM 3389 C CA . SER A 1 467 ? -2.381 4.943 20.971 1.00 90.00 467 SER A CA 1
ATOM 3390 C C . SER A 1 467 ? -1.286 6.002 20.951 1.00 90.00 467 SER A C 1
ATOM 3392 O O . SER A 1 467 ? -0.880 6.466 19.890 1.00 90.00 467 SER A O 1
ATOM 3394 N N . ALA A 1 468 ? -0.803 6.371 22.136 1.00 88.38 468 ALA A N 1
ATOM 3395 C CA . ALA A 1 468 ? 0.376 7.220 22.321 1.00 88.38 468 ALA A CA 1
ATOM 3396 C C . ALA A 1 468 ? 1.625 6.397 22.703 1.00 88.38 468 ALA A C 1
ATOM 3398 O O . ALA A 1 468 ? 2.607 6.946 23.206 1.00 88.38 468 ALA A O 1
ATOM 3399 N N . GLY A 1 469 ? 1.572 5.070 22.530 1.00 84.56 469 GLY A N 1
ATOM 3400 C CA . GLY A 1 469 ? 2.695 4.175 22.791 1.00 84.56 469 GLY A CA 1
ATOM 3401 C C . GLY A 1 469 ? 3.836 4.380 21.794 1.00 84.56 469 GLY A C 1
ATOM 3402 O O . GLY A 1 469 ? 3.606 4.589 20.609 1.00 84.56 469 GLY A O 1
ATOM 3403 N N . THR A 1 470 ? 5.077 4.278 22.271 1.00 82.19 470 THR A N 1
ATOM 3404 C CA . THR A 1 470 ? 6.298 4.351 21.443 1.00 82.19 470 THR A CA 1
ATOM 3405 C C . THR A 1 470 ? 6.916 2.965 21.204 1.00 82.19 470 THR A C 1
ATOM 3407 O O . THR A 1 470 ? 8.135 2.841 21.076 1.00 82.19 470 THR A O 1
ATOM 3410 N N . GLY A 1 471 ? 6.096 1.912 21.271 1.00 81.00 471 GLY A N 1
ATOM 3411 C CA . GLY A 1 471 ? 6.473 0.539 20.933 1.00 81.00 471 GLY A CA 1
ATOM 3412 C C . GLY A 1 471 ? 6.239 0.251 19.450 1.00 81.00 471 GLY A C 1
ATOM 3413 O O . GLY A 1 471 ? 5.545 1.002 18.769 1.00 81.00 471 GLY A O 1
ATOM 3414 N N . THR A 1 472 ? 6.786 -0.859 18.957 1.00 79.25 472 THR A N 1
ATOM 3415 C CA . THR A 1 472 ? 6.534 -1.368 17.592 1.00 79.25 472 THR A CA 1
ATOM 3416 C C . THR A 1 472 ? 5.095 -1.859 17.385 1.00 79.25 472 THR A C 1
ATOM 3418 O O . THR A 1 472 ? 4.686 -2.138 16.268 1.00 79.25 472 THR A O 1
ATOM 3421 N N . ASP A 1 473 ? 4.356 -1.989 18.481 1.00 85.94 473 ASP A N 1
ATOM 3422 C CA . ASP A 1 473 ? 3.051 -2.618 18.669 1.00 85.94 473 ASP A CA 1
ATOM 3423 C C . ASP A 1 473 ? 2.008 -1.620 19.216 1.00 85.94 473 ASP A C 1
ATOM 3425 O O . ASP A 1 473 ? 1.028 -2.011 19.845 1.00 85.94 473 ASP A O 1
ATOM 3429 N N . ALA A 1 474 ? 2.218 -0.312 19.000 1.00 87.75 474 ALA A N 1
ATOM 3430 C CA . ALA A 1 474 ? 1.375 0.749 19.561 1.00 87.75 474 ALA A CA 1
ATOM 3431 C C . ALA A 1 474 ? -0.123 0.570 19.237 1.00 87.75 474 ALA A C 1
ATOM 3433 O O . ALA A 1 474 ? -0.961 0.838 20.101 1.00 87.75 474 ALA A O 1
ATOM 3434 N N . VAL A 1 475 ? -0.438 0.088 18.030 1.00 92.56 475 VAL A N 1
ATOM 3435 C CA . VAL A 1 475 ? -1.723 -0.520 17.652 1.00 92.56 475 VAL A CA 1
ATOM 3436 C C . VAL A 1 475 ? -1.404 -1.760 16.807 1.00 92.56 475 VAL A C 1
ATOM 3438 O O . VAL A 1 475 ? -1.068 -1.625 15.635 1.00 92.56 475 VAL A O 1
ATOM 3441 N N . ASP A 1 476 ? -1.471 -2.955 17.400 1.00 92.25 476 ASP A N 1
ATOM 3442 C CA . ASP A 1 476 ? -1.326 -4.235 16.684 1.00 92.25 476 ASP A CA 1
ATOM 3443 C C . ASP A 1 476 ? -2.695 -4.784 16.243 1.00 92.25 476 ASP A C 1
ATOM 3445 O O . ASP A 1 476 ? -3.670 -4.749 17.000 1.00 92.25 476 ASP A O 1
ATOM 3449 N N . ILE A 1 477 ? -2.760 -5.315 15.020 1.00 92.75 477 ILE A N 1
ATOM 3450 C CA . ILE A 1 477 ? -3.911 -6.030 14.458 1.00 92.75 477 ILE A CA 1
ATOM 3451 C C . ILE A 1 477 ? -3.353 -7.248 13.715 1.00 92.75 477 ILE A C 1
ATOM 3453 O O . ILE A 1 477 ? -2.759 -7.117 12.648 1.00 92.75 477 ILE A O 1
ATOM 3457 N N . ASN A 1 478 ? -3.542 -8.444 14.277 1.00 90.62 478 ASN A N 1
ATOM 3458 C CA . ASN A 1 478 ? -2.835 -9.651 13.844 1.00 90.62 478 ASN A CA 1
ATOM 3459 C C . ASN A 1 478 ? -3.794 -10.817 13.546 1.00 90.62 478 ASN A C 1
ATOM 3461 O O . ASN A 1 478 ? -4.272 -11.509 14.448 1.00 90.62 478 ASN A O 1
ATOM 3465 N N . ALA A 1 479 ? -4.048 -11.066 12.259 1.00 91.19 479 ALA A N 1
ATOM 3466 C CA . ALA A 1 479 ? -4.898 -12.153 11.773 1.00 91.19 479 ALA A CA 1
ATOM 3467 C C . ALA A 1 479 ? -4.077 -13.409 11.408 1.00 91.19 479 ALA A C 1
ATOM 3469 O O . ALA A 1 479 ? -4.071 -13.844 10.263 1.00 91.19 479 ALA A O 1
ATOM 3470 N N . SER A 1 480 ? -3.390 -14.022 12.379 1.00 88.31 480 SER A N 1
ATOM 3471 C CA . SER A 1 480 ? -2.390 -15.100 12.163 1.00 88.31 480 SER A CA 1
ATOM 3472 C C . SER A 1 480 ? -2.815 -16.363 11.373 1.00 88.31 480 SER A C 1
ATOM 3474 O O . SER A 1 480 ? -1.970 -17.216 11.096 1.00 88.31 480 SER A O 1
ATOM 3476 N N . ALA A 1 481 ? -4.089 -16.503 10.993 1.00 85.62 481 ALA A N 1
ATOM 3477 C CA . ALA A 1 481 ? -4.606 -17.579 10.139 1.00 85.62 481 ALA A CA 1
ATOM 3478 C C . ALA A 1 481 ? -5.612 -17.097 9.063 1.00 85.62 481 ALA A C 1
ATOM 3480 O O . ALA A 1 481 ? -6.355 -17.911 8.512 1.00 85.62 481 ALA A O 1
ATOM 3481 N N . GLY A 1 482 ? -5.671 -15.791 8.773 1.00 85.31 482 GLY A N 1
ATOM 3482 C CA . GLY A 1 482 ? -6.632 -15.193 7.840 1.00 85.31 482 GLY A CA 1
ATOM 3483 C C . GLY A 1 482 ? -6.169 -13.839 7.293 1.00 85.31 482 GLY A C 1
ATOM 3484 O O . GLY A 1 482 ? -5.031 -13.431 7.496 1.00 85.31 482 GLY A O 1
ATOM 3485 N N . SER A 1 483 ? -7.052 -13.142 6.582 1.00 90.50 483 SER A N 1
ATOM 3486 C CA . SER A 1 483 ? -6.819 -11.771 6.113 1.00 90.50 483 SER A CA 1
ATOM 3487 C C . SER A 1 483 ? -7.355 -10.742 7.107 1.00 90.50 483 SER A C 1
ATOM 3489 O O . SER A 1 483 ? -8.358 -10.984 7.778 1.00 90.50 483 SER A O 1
ATOM 3491 N N . ILE A 1 484 ? -6.733 -9.565 7.140 1.00 93.31 484 ILE A N 1
ATOM 3492 C CA . ILE A 1 484 ? -7.373 -8.346 7.644 1.00 93.31 484 ILE A CA 1
ATOM 3493 C C . ILE A 1 484 ? -8.155 -7.765 6.466 1.00 93.31 484 ILE A C 1
ATOM 3495 O O . ILE A 1 484 ? -7.570 -7.524 5.412 1.00 93.31 484 ILE A O 1
ATOM 3499 N N . ASP A 1 485 ? -9.464 -7.596 6.629 1.00 92.44 485 ASP A N 1
ATOM 3500 C CA . ASP A 1 485 ? -10.326 -6.959 5.633 1.00 92.44 485 ASP A CA 1
ATOM 3501 C C . ASP A 1 485 ? -10.582 -5.498 6.025 1.00 92.44 485 ASP A C 1
ATOM 3503 O O . ASP A 1 485 ? -10.738 -5.182 7.208 1.00 92.44 485 ASP A O 1
ATOM 3507 N N . MET A 1 486 ? -10.595 -4.609 5.036 1.00 93.06 486 MET A N 1
ATOM 3508 C CA . MET A 1 486 ? -10.842 -3.179 5.202 1.00 93.06 486 MET A CA 1
ATOM 3509 C C . MET A 1 486 ? -11.613 -2.680 3.978 1.00 93.06 486 MET A C 1
ATOM 3511 O O . MET A 1 486 ? -11.059 -2.592 2.885 1.00 93.06 486 MET A O 1
ATOM 3515 N N . ASP A 1 487 ? -12.884 -2.329 4.175 1.00 90.88 487 ASP A N 1
ATOM 3516 C CA . ASP A 1 487 ? -13.763 -1.755 3.151 1.00 90.88 487 ASP A CA 1
ATOM 3517 C C . ASP A 1 487 ? -14.145 -0.317 3.532 1.00 90.88 487 ASP A C 1
ATOM 3519 O O . ASP A 1 487 ? -14.468 -0.023 4.687 1.00 90.88 487 ASP A O 1
ATOM 3523 N N . ALA A 1 488 ? -14.105 0.591 2.557 1.00 89.19 488 ALA A N 1
ATOM 3524 C CA . ALA A 1 488 ? -14.509 1.981 2.721 1.00 89.19 488 ALA A CA 1
ATOM 3525 C C . ALA A 1 488 ? -15.022 2.566 1.398 1.00 89.19 488 ALA A C 1
ATOM 3527 O O . ALA A 1 488 ? -14.270 2.781 0.448 1.00 89.19 488 ALA A O 1
ATOM 3528 N N . VAL A 1 489 ? -16.307 2.935 1.377 1.00 85.81 489 VAL A N 1
ATOM 3529 C CA . VAL A 1 489 ? -17.032 3.460 0.198 1.00 85.81 489 VAL A CA 1
ATOM 3530 C C . VAL A 1 489 ? -16.386 4.714 -0.424 1.00 85.81 489 VAL A C 1
ATOM 3532 O O . VAL A 1 489 ? -16.612 5.006 -1.596 1.00 85.81 489 VAL A O 1
ATOM 3535 N N . THR A 1 490 ? -15.597 5.468 0.346 1.00 85.25 490 THR A N 1
ATOM 3536 C CA . THR A 1 490 ? -14.901 6.692 -0.093 1.00 85.25 490 THR A CA 1
ATOM 3537 C C . THR A 1 490 ? -13.375 6.554 -0.141 1.00 85.25 490 THR A C 1
ATOM 3539 O O . THR A 1 490 ? -12.691 7.565 -0.279 1.00 85.25 490 THR A O 1
ATOM 3542 N N . GLY A 1 491 ? -12.840 5.337 -0.009 1.00 86.75 491 GLY A N 1
ATOM 3543 C CA . GLY A 1 491 ? -11.402 5.066 0.063 1.00 86.75 491 GLY A CA 1
ATOM 3544 C C . GLY A 1 491 ? -10.841 5.001 1.489 1.00 86.75 491 GLY A C 1
ATOM 3545 O O . GLY A 1 491 ? -11.481 5.415 2.458 1.00 86.75 491 GLY A O 1
ATOM 3546 N N . ILE A 1 492 ? -9.628 4.454 1.591 1.00 93.50 492 ILE A N 1
ATOM 3547 C CA . ILE A 1 492 ? -8.869 4.231 2.830 1.00 93.50 492 ILE A CA 1
ATOM 3548 C C . ILE A 1 492 ? -7.617 5.109 2.778 1.00 93.50 492 ILE A C 1
ATOM 3550 O O . ILE A 1 492 ? -6.906 5.103 1.775 1.00 93.50 492 ILE A O 1
ATOM 3554 N N . THR A 1 493 ? -7.316 5.827 3.861 1.00 91.00 493 THR A N 1
ATOM 3555 C CA . THR A 1 493 ? -6.070 6.595 3.994 1.00 91.00 493 THR A CA 1
ATOM 3556 C C . THR A 1 493 ? -5.158 5.914 5.006 1.00 91.00 493 THR A C 1
ATOM 3558 O O . THR A 1 493 ? -5.505 5.817 6.181 1.00 91.00 493 THR A O 1
ATOM 3561 N N . MET A 1 494 ? -3.979 5.483 4.558 1.00 91.62 494 MET A N 1
ATOM 3562 C CA . MET A 1 494 ? -2.869 5.080 5.422 1.00 91.62 494 MET A CA 1
ATOM 3563 C C . MET A 1 494 ? -1.803 6.175 5.331 1.00 91.62 494 MET A C 1
ATOM 3565 O O . MET A 1 494 ? -1.253 6.403 4.258 1.00 91.62 494 MET A O 1
ATOM 3569 N N . ASP A 1 495 ? -1.571 6.887 6.432 1.00 88.88 495 ASP A N 1
ATOM 3570 C CA . ASP A 1 495 ? -0.619 8.001 6.523 1.00 88.88 495 ASP A CA 1
ATOM 3571 C C . ASP A 1 495 ? 0.497 7.639 7.508 1.00 88.88 495 ASP A C 1
ATOM 3573 O O . ASP A 1 495 ? 0.228 7.232 8.641 1.00 88.88 495 ASP A O 1
ATOM 3577 N N . ILE A 1 496 ? 1.747 7.799 7.074 1.00 85.25 496 ILE A N 1
ATOM 3578 C CA . ILE A 1 496 ? 2.938 7.679 7.913 1.00 85.25 496 ILE A CA 1
ATOM 3579 C C . ILE A 1 496 ? 3.642 9.032 7.875 1.00 85.25 496 ILE A C 1
ATOM 3581 O O . ILE A 1 496 ? 4.566 9.265 7.104 1.00 85.25 496 ILE A O 1
ATOM 3585 N N . SER A 1 497 ? 3.193 9.941 8.742 1.00 79.06 497 SER A N 1
ATOM 3586 C CA . SER A 1 497 ? 3.715 11.313 8.859 1.00 79.06 497 SER A CA 1
ATOM 3587 C C . SER A 1 497 ? 5.104 11.417 9.521 1.00 79.06 497 SER A C 1
ATOM 3589 O O . SER A 1 497 ? 5.494 12.483 10.009 1.00 79.06 497 SER A O 1
ATOM 3591 N N . GLY A 1 498 ? 5.855 10.311 9.540 1.00 72.38 498 GLY A N 1
ATOM 3592 C CA . GLY A 1 498 ? 7.257 10.263 9.938 1.00 72.38 498 GLY A CA 1
ATOM 3593 C C . GLY A 1 498 ? 8.145 11.000 8.933 1.00 72.38 498 GLY A C 1
ATOM 3594 O O . GLY A 1 498 ? 7.854 11.064 7.742 1.00 72.38 498 GLY A O 1
ATOM 3595 N N . ALA A 1 499 ? 9.232 11.591 9.421 1.00 62.16 499 ALA A N 1
ATOM 3596 C CA . ALA A 1 499 ? 10.184 12.361 8.609 1.00 62.16 499 ALA A CA 1
ATOM 3597 C C . ALA A 1 499 ? 11.643 11.918 8.830 1.00 62.16 499 ALA A C 1
ATOM 3599 O O . ALA A 1 499 ? 12.587 12.602 8.423 1.00 62.16 499 ALA A O 1
ATOM 3600 N N . SER A 1 500 ? 11.828 10.786 9.507 1.00 78.31 500 SER A N 1
ATOM 3601 C CA . SER A 1 500 ? 13.103 10.141 9.805 1.00 78.31 500 SER A CA 1
ATOM 3602 C C . SER A 1 500 ? 13.305 8.948 8.871 1.00 78.31 500 SER A C 1
ATOM 3604 O O . SER A 1 500 ? 12.351 8.285 8.479 1.00 78.31 500 SER A O 1
ATOM 3606 N N . ALA A 1 501 ? 14.556 8.629 8.541 1.00 72.12 501 ALA A N 1
ATOM 3607 C CA . ALA A 1 501 ? 14.856 7.427 7.765 1.00 72.12 501 ALA A CA 1
ATOM 3608 C C . ALA A 1 501 ? 14.458 6.159 8.549 1.00 72.12 501 ALA A C 1
ATOM 3610 O O . ALA A 1 501 ? 14.880 6.006 9.700 1.00 72.12 501 ALA A O 1
ATOM 3611 N N . GLY A 1 502 ? 13.691 5.259 7.923 1.00 72.06 502 GLY A N 1
ATOM 3612 C CA . GLY A 1 502 ? 13.156 4.046 8.553 1.00 72.06 502 GLY A CA 1
ATOM 3613 C C . GLY A 1 502 ? 11.703 4.153 9.039 1.00 72.06 502 GLY A C 1
ATOM 3614 O O . GLY A 1 502 ? 11.209 3.212 9.657 1.00 72.06 502 GLY A O 1
ATOM 3615 N N . GLU A 1 503 ? 11.019 5.279 8.811 1.00 83.12 503 GLU A N 1
ATOM 3616 C CA . GLU A 1 503 ? 9.585 5.452 9.100 1.00 83.12 503 GLU A CA 1
ATOM 3617 C C . GLU A 1 503 ? 8.750 5.075 7.853 1.00 83.12 503 GLU A C 1
ATOM 3619 O O . GLU A 1 503 ? 8.058 5.909 7.275 1.00 83.12 503 GLU A O 1
ATOM 3624 N N . ASP A 1 504 ? 8.861 3.812 7.413 1.00 85.19 504 ASP A N 1
ATOM 3625 C CA . ASP A 1 504 ? 8.448 3.350 6.074 1.00 85.19 504 ASP A CA 1
ATOM 3626 C C . ASP A 1 504 ? 7.173 2.472 6.070 1.00 85.19 504 ASP A C 1
ATOM 3628 O O . ASP A 1 504 ? 6.980 1.617 6.942 1.00 85.19 504 ASP A O 1
ATOM 3632 N N . PHE A 1 505 ? 6.331 2.581 5.029 1.00 89.31 505 PHE A N 1
ATOM 3633 C CA . PHE A 1 505 ? 5.191 1.669 4.824 1.00 89.31 505 PHE A CA 1
ATOM 3634 C C . PHE A 1 505 ? 5.658 0.321 4.252 1.00 89.31 505 PHE A C 1
ATOM 3636 O O . PHE A 1 505 ? 5.751 0.124 3.042 1.00 89.31 505 PHE A O 1
ATOM 3643 N N . THR A 1 506 ? 5.970 -0.618 5.144 1.00 89.50 506 THR A N 1
ATOM 3644 C CA . THR A 1 506 ? 6.520 -1.932 4.780 1.00 89.50 506 THR A CA 1
ATOM 3645 C C . THR A 1 506 ? 5.418 -2.975 4.570 1.00 89.50 506 THR A C 1
ATOM 3647 O O . THR A 1 506 ? 4.769 -3.389 5.531 1.00 89.50 506 THR A O 1
ATOM 3650 N N . ILE A 1 507 ? 5.259 -3.476 3.339 1.00 91.69 507 ILE A N 1
ATOM 3651 C CA . ILE A 1 507 ? 4.480 -4.692 3.046 1.00 91.69 507 ILE A CA 1
ATOM 3652 C C . ILE A 1 507 ? 5.445 -5.867 2.833 1.00 91.69 507 ILE A C 1
ATOM 3654 O O . ILE A 1 507 ? 6.153 -5.917 1.830 1.00 91.69 507 ILE A O 1
ATOM 3658 N N . THR A 1 508 ? 5.422 -6.846 3.740 1.00 90.75 508 THR A N 1
ATOM 3659 C CA . THR A 1 508 ? 6.190 -8.101 3.627 1.00 90.75 508 THR A CA 1
ATOM 3660 C C . THR A 1 508 ? 5.236 -9.279 3.450 1.00 90.75 508 THR A C 1
ATOM 3662 O O . THR A 1 508 ? 4.306 -9.443 4.236 1.00 90.75 508 THR A O 1
ATOM 3665 N N . THR A 1 509 ? 5.458 -10.114 2.432 1.00 89.25 509 THR A N 1
ATOM 3666 C CA . THR A 1 509 ? 4.586 -11.254 2.102 1.00 89.25 509 THR A CA 1
ATOM 3667 C C . THR A 1 509 ? 5.346 -12.343 1.336 1.00 89.25 509 THR A C 1
ATOM 3669 O O . THR A 1 509 ? 6.124 -12.040 0.436 1.00 89.25 509 THR A O 1
ATOM 3672 N N . ASP A 1 510 ? 5.068 -13.616 1.643 1.00 87.44 510 ASP A N 1
ATOM 3673 C CA . ASP A 1 510 ? 5.560 -14.795 0.901 1.00 87.44 510 ASP A CA 1
ATOM 3674 C C . ASP A 1 510 ? 4.729 -15.079 -0.379 1.00 87.44 510 ASP A C 1
ATOM 3676 O O . ASP A 1 510 ? 4.762 -16.167 -0.957 1.00 87.44 510 ASP A O 1
ATOM 3680 N N . SER A 1 511 ? 3.881 -14.136 -0.789 1.00 89.75 511 SER A N 1
ATOM 3681 C CA . SER A 1 511 ? 2.914 -14.243 -1.890 1.00 89.75 511 SER A CA 1
ATOM 3682 C C . SER A 1 511 ? 2.750 -12.900 -2.604 1.00 89.75 511 SER A C 1
ATOM 3684 O O . SER A 1 511 ? 3.128 -11.862 -2.069 1.00 89.75 511 SER A O 1
ATOM 3686 N N . SER A 1 512 ? 2.178 -12.904 -3.810 1.00 90.50 512 SER A N 1
ATOM 3687 C CA . SER A 1 512 ? 2.026 -11.701 -4.638 1.00 90.50 512 SER A CA 1
ATOM 3688 C C . SER A 1 512 ? 1.289 -10.559 -3.928 1.00 90.50 512 SER A C 1
ATOM 3690 O O . SER A 1 512 ? 0.179 -10.748 -3.434 1.00 90.50 512 SER A O 1
ATOM 3692 N N . ILE A 1 513 ? 1.862 -9.353 -3.976 1.00 94.06 513 ILE A N 1
ATOM 3693 C CA . ILE A 1 513 ? 1.116 -8.109 -3.751 1.00 94.06 513 ILE A CA 1
ATOM 3694 C C . ILE A 1 513 ? 0.324 -7.823 -5.034 1.00 94.06 513 ILE A C 1
ATOM 3696 O O . ILE A 1 513 ? 0.885 -7.872 -6.128 1.00 94.06 513 ILE A O 1
ATOM 3700 N N . VAL A 1 514 ? -0.974 -7.543 -4.914 1.00 92.00 514 VAL A N 1
ATOM 3701 C CA . VAL A 1 514 ? -1.845 -7.218 -6.054 1.00 92.00 514 VAL A CA 1
ATOM 3702 C C . VAL A 1 514 ? -2.401 -5.814 -5.861 1.00 92.00 514 VAL A C 1
ATOM 3704 O O . VAL A 1 514 ? -3.276 -5.598 -5.029 1.00 92.00 514 VAL A O 1
ATOM 3707 N N . LEU A 1 515 ? -1.894 -4.865 -6.648 1.00 92.75 515 LEU A N 1
ATOM 3708 C CA . LEU A 1 515 ? -2.463 -3.527 -6.763 1.00 92.75 515 LEU A CA 1
ATOM 3709 C C . LEU A 1 515 ? -3.416 -3.525 -7.960 1.00 92.75 515 LEU A C 1
ATOM 3711 O O . LEU A 1 515 ? -3.065 -3.978 -9.050 1.00 92.75 515 LEU A O 1
ATOM 3715 N N . THR A 1 516 ? -4.649 -3.067 -7.771 1.00 91.38 516 THR A N 1
ATOM 3716 C CA . THR A 1 516 ? -5.647 -2.984 -8.845 1.00 91.38 516 THR A CA 1
ATOM 3717 C C . THR A 1 516 ? -6.619 -1.862 -8.533 1.00 91.38 516 THR A C 1
ATOM 3719 O O . THR A 1 516 ? -7.328 -1.919 -7.532 1.00 91.38 516 THR A O 1
ATOM 3722 N N . SER A 1 517 ? -6.676 -0.872 -9.418 1.00 90.94 517 SER A N 1
ATOM 3723 C CA . SER A 1 517 ? -7.737 0.129 -9.439 1.00 90.94 517 SER A CA 1
ATOM 3724 C C . SER A 1 517 ? -8.656 -0.127 -10.628 1.00 90.94 517 SER A C 1
ATOM 3726 O O . SER A 1 517 ? -8.218 -0.593 -11.681 1.00 90.94 517 SER A O 1
ATOM 3728 N N . SER A 1 518 ? -9.943 0.160 -10.448 1.00 88.94 518 SER A N 1
ATOM 3729 C CA . SER A 1 518 ? -10.961 0.134 -11.504 1.00 88.94 518 SER A CA 1
ATOM 3730 C C . SER A 1 518 ? -11.405 1.542 -11.917 1.00 88.94 518 SER A C 1
ATOM 3732 O O . SER A 1 518 ? -12.458 1.696 -12.534 1.00 88.94 518 SER A O 1
ATOM 3734 N N . GLU A 1 519 ? -10.657 2.569 -11.514 1.00 91.19 519 GLU A N 1
ATOM 3735 C CA . GLU A 1 519 ? -10.938 3.965 -11.832 1.00 91.19 519 GLU A CA 1
ATOM 3736 C C . GLU A 1 519 ? -10.483 4.323 -13.257 1.00 91.19 519 GLU A C 1
ATOM 3738 O O . GLU A 1 519 ? -9.374 3.998 -13.673 1.00 91.19 519 GLU A O 1
ATOM 3743 N N . ASP A 1 520 ? -11.345 5.013 -14.007 1.00 87.19 520 ASP A N 1
ATOM 3744 C CA . ASP A 1 520 ? -11.072 5.508 -15.367 1.00 87.19 520 ASP A CA 1
ATOM 3745 C C . ASP A 1 520 ? -10.415 6.903 -15.296 1.00 87.19 520 ASP A C 1
ATOM 3747 O O . ASP A 1 520 ? -10.972 7.910 -15.741 1.00 87.19 520 ASP A O 1
ATOM 3751 N N . ALA A 1 521 ? -9.253 6.963 -14.634 1.00 88.50 521 ALA A N 1
ATOM 3752 C CA . ALA A 1 521 ? -8.464 8.171 -14.392 1.00 88.50 521 ALA A CA 1
ATOM 3753 C C . ALA A 1 521 ? -6.980 7.959 -14.740 1.00 88.50 521 ALA A C 1
ATOM 3755 O O . ALA A 1 521 ? -6.478 6.837 -14.782 1.00 88.50 521 ALA A O 1
ATOM 3756 N N . THR A 1 522 ? -6.264 9.058 -14.982 1.00 85.94 522 THR A N 1
ATOM 3757 C CA . THR A 1 522 ? -4.827 9.071 -15.327 1.00 85.94 522 THR A CA 1
ATOM 3758 C C . THR A 1 522 ? -3.907 8.563 -14.218 1.00 85.94 522 THR A C 1
ATOM 3760 O O . THR A 1 522 ? -2.798 8.117 -14.489 1.00 85.94 522 THR A O 1
ATOM 3763 N N . ASP A 1 523 ? -4.388 8.668 -12.989 1.00 87.19 523 ASP A N 1
ATOM 3764 C CA . ASP A 1 523 ? -3.700 8.550 -11.708 1.00 87.19 523 ASP A CA 1
ATOM 3765 C C . ASP A 1 523 ? -4.342 7.453 -10.833 1.00 87.19 523 ASP A C 1
ATOM 3767 O O . ASP A 1 523 ? -4.121 7.388 -9.629 1.00 87.19 523 ASP A O 1
ATOM 3771 N N . ALA A 1 524 ? -5.095 6.540 -11.465 1.00 89.38 524 ALA A N 1
ATOM 3772 C CA . ALA A 1 524 ? -5.786 5.417 -10.826 1.00 89.38 524 ALA A CA 1
ATOM 3773 C C . ALA A 1 524 ? -4.861 4.513 -9.978 1.00 89.38 524 ALA A C 1
ATOM 3775 O O . ALA A 1 524 ? -5.335 3.839 -9.064 1.00 89.38 524 ALA A O 1
ATOM 3776 N N . ILE A 1 525 ? -3.556 4.498 -10.277 1.00 93.56 525 ILE A N 1
ATOM 3777 C CA . ILE A 1 525 ? -2.478 4.075 -9.374 1.00 93.56 525 ILE A CA 1
ATOM 3778 C C . ILE A 1 525 ? -1.329 5.085 -9.549 1.00 93.56 525 ILE A C 1
ATOM 3780 O O . ILE A 1 525 ? -0.699 5.099 -10.605 1.00 93.56 525 ILE A O 1
ATOM 3784 N N . ASP A 1 526 ? -1.049 5.905 -8.531 1.00 92.88 526 ASP A N 1
ATOM 3785 C CA . ASP A 1 526 ? 0.146 6.766 -8.456 1.00 92.88 526 ASP A CA 1
ATOM 3786 C C . ASP A 1 526 ? 1.192 6.154 -7.505 1.00 92.88 526 ASP A C 1
ATOM 3788 O O . ASP A 1 526 ? 0.849 5.598 -6.459 1.00 92.88 526 ASP A O 1
ATOM 3792 N N . ILE A 1 527 ? 2.472 6.257 -7.871 1.00 92.75 527 ILE A N 1
ATOM 3793 C CA . ILE A 1 527 ? 3.628 5.840 -7.064 1.00 92.75 527 ILE A CA 1
ATOM 3794 C C . ILE A 1 527 ? 4.695 6.924 -7.241 1.00 92.75 527 ILE A C 1
ATOM 3796 O O . ILE A 1 527 ? 5.288 7.053 -8.310 1.00 92.75 527 ILE A O 1
ATOM 3800 N N . ASN A 1 528 ? 4.919 7.729 -6.199 1.00 90.38 528 ASN A N 1
ATOM 3801 C CA . ASN A 1 528 ? 5.555 9.040 -6.338 1.00 90.38 528 ASN A CA 1
ATOM 3802 C C . ASN A 1 528 ? 6.561 9.332 -5.211 1.00 90.38 528 ASN A C 1
ATOM 3804 O O . ASN A 1 528 ? 6.185 9.643 -4.079 1.00 90.38 528 ASN A O 1
ATOM 3808 N N . ALA A 1 529 ? 7.854 9.287 -5.536 1.00 89.06 529 ALA A N 1
ATOM 3809 C CA . ALA A 1 529 ? 8.945 9.615 -4.620 1.00 89.06 529 ALA A CA 1
ATOM 3810 C C . ALA A 1 529 ? 9.384 11.085 -4.768 1.00 89.06 529 ALA A C 1
ATOM 3812 O O . ALA A 1 529 ? 10.443 11.388 -5.309 1.00 89.06 529 ALA A O 1
ATOM 3813 N N . SER A 1 530 ? 8.584 12.024 -4.251 1.00 86.50 530 SER A N 1
ATOM 3814 C CA . SER A 1 530 ? 8.770 13.482 -4.450 1.00 86.50 530 SER A CA 1
ATOM 3815 C C . SER A 1 530 ? 10.127 14.099 -4.030 1.00 86.50 530 SER A C 1
ATOM 3817 O O . SER A 1 530 ? 10.369 15.277 -4.303 1.00 86.50 530 SER A O 1
ATOM 3819 N N . ALA A 1 531 ? 11.010 13.336 -3.377 1.00 80.12 531 ALA A N 1
ATOM 3820 C CA . ALA A 1 531 ? 12.355 13.751 -2.967 1.00 80.12 531 ALA A CA 1
ATOM 3821 C C . ALA A 1 531 ? 13.420 12.631 -3.089 1.00 80.12 531 ALA A C 1
ATOM 3823 O O . ALA A 1 531 ? 14.478 12.731 -2.465 1.00 80.12 531 ALA A O 1
ATOM 3824 N N . GLY A 1 532 ? 13.152 11.563 -3.852 1.00 80.81 532 GLY A N 1
ATOM 3825 C CA . GLY A 1 532 ? 14.019 10.381 -3.951 1.00 80.81 532 GLY A CA 1
ATOM 3826 C C . GLY A 1 532 ? 13.772 9.552 -5.216 1.00 80.81 532 GLY A C 1
ATOM 3827 O O . GLY A 1 532 ? 13.089 10.002 -6.130 1.00 80.81 532 GLY A O 1
ATOM 3828 N N . GLY A 1 533 ? 14.355 8.352 -5.272 1.00 86.12 533 GLY A N 1
ATOM 3829 C CA . GLY A 1 533 ? 14.124 7.383 -6.349 1.00 86.12 533 GLY A CA 1
ATOM 3830 C C . GLY A 1 533 ? 12.939 6.450 -6.077 1.00 86.12 533 GLY A C 1
ATOM 3831 O O . GLY A 1 533 ? 12.371 6.450 -4.985 1.00 86.12 533 GLY A O 1
ATOM 3832 N N . ILE A 1 534 ? 12.595 5.635 -7.077 1.00 93.31 534 ILE A N 1
ATOM 3833 C CA . ILE A 1 534 ? 11.696 4.481 -6.950 1.00 93.31 534 ILE A CA 1
ATOM 3834 C C . ILE A 1 534 ? 12.481 3.268 -7.450 1.00 93.31 534 ILE A C 1
ATOM 3836 O O . ILE A 1 534 ? 12.678 3.119 -8.656 1.00 93.31 534 ILE A O 1
ATOM 3840 N N . ASP A 1 535 ? 12.937 2.427 -6.528 1.00 91.81 535 ASP A N 1
ATOM 3841 C CA . ASP A 1 535 ? 13.678 1.209 -6.855 1.00 91.81 535 ASP A CA 1
ATOM 3842 C C . ASP A 1 535 ? 12.695 0.065 -7.167 1.00 91.81 535 ASP A C 1
ATOM 3844 O O . ASP A 1 535 ? 11.706 -0.131 -6.457 1.00 91.81 535 ASP A O 1
ATOM 3848 N N . ILE A 1 536 ? 12.947 -0.693 -8.242 1.00 92.69 536 ILE A N 1
ATOM 3849 C CA . ILE A 1 536 ? 12.106 -1.822 -8.680 1.00 92.69 536 ILE A CA 1
ATOM 3850 C C . ILE A 1 536 ? 13.003 -3.042 -8.924 1.00 92.69 536 ILE A C 1
ATOM 3852 O O . ILE A 1 536 ? 13.361 -3.364 -10.057 1.00 92.69 536 ILE A O 1
ATOM 3856 N N . ASP A 1 537 ? 13.384 -3.717 -7.840 1.00 89.75 537 ASP A N 1
ATOM 3857 C CA . ASP A 1 537 ? 14.258 -4.891 -7.885 1.00 89.75 537 ASP A CA 1
ATOM 3858 C C . ASP A 1 537 ? 13.496 -6.186 -8.213 1.00 89.75 537 ASP A C 1
ATOM 3860 O O . ASP A 1 537 ? 12.549 -6.571 -7.524 1.00 89.75 537 ASP A O 1
ATOM 3864 N N . ALA A 1 538 ? 13.983 -6.927 -9.212 1.00 88.56 538 ALA A N 1
ATOM 3865 C CA . ALA A 1 538 ? 13.548 -8.288 -9.524 1.00 88.56 538 ALA A CA 1
ATOM 3866 C C . ALA A 1 538 ? 14.760 -9.235 -9.559 1.00 88.56 538 ALA A C 1
ATOM 3868 O O . ALA A 1 538 ? 15.602 -9.164 -10.450 1.00 88.56 538 ALA A O 1
ATOM 3869 N N . THR A 1 539 ? 14.856 -10.144 -8.585 1.00 85.12 539 THR A N 1
ATOM 3870 C CA . THR A 1 539 ? 15.998 -11.069 -8.401 1.00 85.12 539 THR A CA 1
ATOM 3871 C C . THR A 1 539 ? 15.722 -12.483 -8.934 1.00 85.12 539 THR A C 1
ATOM 3873 O O . THR A 1 539 ? 16.184 -13.479 -8.374 1.00 85.12 539 THR A O 1
ATOM 3876 N N . GLY A 1 540 ? 14.917 -12.574 -9.995 1.00 80.12 540 GLY A N 1
ATOM 3877 C CA . GLY A 1 540 ? 14.333 -13.821 -10.486 1.00 80.12 540 GLY A CA 1
ATOM 3878 C C . GLY A 1 540 ? 15.257 -14.737 -11.300 1.00 80.12 540 GLY A C 1
ATOM 3879 O O . GLY A 1 540 ? 16.339 -14.365 -11.751 1.00 80.12 540 GLY A O 1
ATOM 3880 N N . GLU A 1 541 ? 14.784 -15.966 -11.510 1.00 88.88 541 GLU A N 1
ATOM 3881 C CA . GLU A 1 541 ? 15.350 -16.921 -12.476 1.00 88.88 541 GLU A CA 1
ATOM 3882 C C . GLU A 1 541 ? 15.040 -16.495 -13.928 1.00 88.88 541 GLU A C 1
ATOM 3884 O O . GLU A 1 541 ? 14.188 -15.646 -14.179 1.00 88.88 541 GLU A O 1
ATOM 3889 N N . SER A 1 542 ? 15.690 -17.116 -14.918 1.00 84.38 542 SER A N 1
ATOM 3890 C CA . SER A 1 542 ? 15.479 -16.791 -16.342 1.00 84.38 542 SER A CA 1
ATOM 3891 C C . SER A 1 542 ? 13.996 -16.869 -16.759 1.00 84.38 542 SER A C 1
ATOM 3893 O O . SER A 1 542 ? 13.367 -17.923 -16.628 1.00 84.38 542 SER A O 1
ATOM 3895 N N . GLY A 1 543 ? 13.455 -15.760 -17.286 1.00 80.25 543 GLY A N 1
ATOM 3896 C CA . GLY A 1 543 ? 12.036 -15.607 -17.639 1.00 80.25 543 GLY A CA 1
ATOM 3897 C C . GLY A 1 543 ? 11.144 -15.071 -16.508 1.00 80.25 543 GLY A C 1
ATOM 3898 O O . GLY A 1 543 ? 9.928 -15.265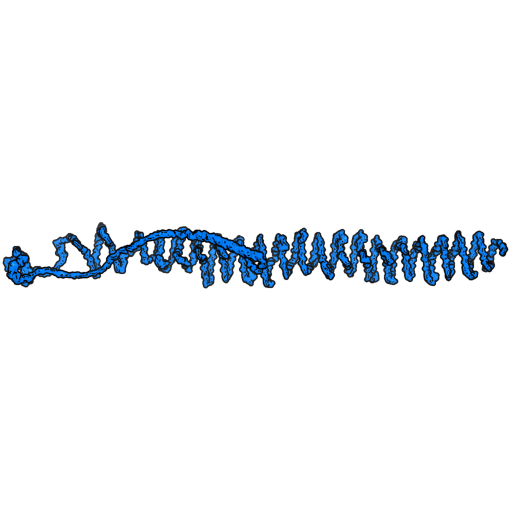 -16.548 1.00 80.25 543 GLY A O 1
ATOM 3899 N N . GLN A 1 544 ? 11.731 -14.464 -15.472 1.00 90.62 544 GLN A N 1
ATOM 3900 C CA . GLN A 1 544 ? 11.038 -13.760 -14.386 1.00 90.62 544 GLN A CA 1
ATOM 3901 C C . GLN A 1 544 ? 11.338 -12.259 -14.486 1.00 90.62 544 GLN A C 1
ATOM 3903 O O . GLN A 1 544 ? 12.085 -11.695 -13.688 1.00 90.62 544 GLN A O 1
ATOM 3908 N N . ASP A 1 545 ? 10.780 -11.639 -15.523 1.00 89.44 545 ASP A N 1
ATOM 3909 C CA . ASP A 1 545 ? 11.160 -10.305 -15.992 1.00 89.44 545 ASP A CA 1
ATOM 3910 C C . ASP A 1 545 ? 10.182 -9.207 -15.516 1.00 89.44 545 ASP A C 1
ATOM 3912 O O . ASP A 1 545 ? 9.017 -9.475 -15.204 1.00 89.44 545 ASP A O 1
ATOM 3916 N N . ILE A 1 546 ? 10.621 -7.942 -15.510 1.00 92.56 546 ILE A N 1
ATOM 3917 C CA . ILE A 1 546 ? 9.753 -6.782 -15.230 1.00 92.56 546 ILE A CA 1
ATOM 3918 C C . ILE A 1 546 ? 8.923 -6.467 -16.488 1.00 92.56 546 ILE A C 1
ATOM 3920 O O . ILE A 1 546 ? 9.327 -5.695 -17.357 1.00 92.56 546 ILE A O 1
ATOM 3924 N N . VAL A 1 547 ? 7.751 -7.097 -16.609 1.00 91.25 547 VAL A N 1
ATOM 3925 C CA . VAL A 1 547 ? 6.882 -6.978 -17.793 1.00 91.25 547 VAL A CA 1
ATOM 3926 C C . VAL A 1 547 ? 5.911 -5.798 -17.670 1.00 91.25 547 VAL A C 1
ATOM 3928 O O . VAL A 1 547 ? 4.885 -5.885 -16.996 1.00 91.25 547 VAL A O 1
ATOM 3931 N N . ILE A 1 548 ? 6.180 -4.712 -18.401 1.00 93.12 548 ILE A N 1
ATOM 3932 C CA . ILE A 1 548 ? 5.265 -3.566 -18.536 1.00 93.12 548 ILE A CA 1
ATOM 3933 C C . ILE A 1 548 ? 4.407 -3.744 -19.798 1.00 93.12 548 ILE A C 1
ATOM 3935 O O . ILE A 1 548 ? 4.898 -3.623 -20.917 1.00 93.12 548 ILE A O 1
ATOM 3939 N N . THR A 1 549 ? 3.107 -4.012 -19.634 1.00 92.06 549 THR A N 1
ATOM 3940 C CA . THR A 1 549 ? 2.153 -4.159 -20.754 1.00 92.06 549 THR A CA 1
ATOM 3941 C C . THR A 1 549 ? 1.089 -3.063 -20.716 1.00 92.06 549 THR A C 1
ATOM 3943 O O . THR A 1 549 ? 0.184 -3.113 -19.886 1.00 92.06 549 THR A O 1
ATOM 3946 N N . ASN A 1 550 ? 1.136 -2.111 -21.655 1.00 89.69 550 ASN A N 1
ATOM 3947 C CA . ASN A 1 550 ? 0.026 -1.179 -21.885 1.00 89.69 550 ASN A CA 1
ATOM 3948 C C . ASN A 1 550 ? -0.858 -1.678 -23.044 1.00 89.69 550 ASN A C 1
ATOM 3950 O O . ASN A 1 550 ? -0.389 -1.837 -24.169 1.00 89.69 550 ASN A O 1
ATOM 3954 N N . THR A 1 551 ? -2.147 -1.912 -22.778 1.00 89.50 551 THR A N 1
ATOM 3955 C CA . THR A 1 551 ? -3.125 -2.320 -23.800 1.00 89.50 551 THR A CA 1
ATOM 3956 C C . THR A 1 551 ? -3.942 -1.115 -24.268 1.00 89.50 551 THR A C 1
ATOM 3958 O O . THR A 1 551 ? -4.995 -0.811 -23.715 1.00 89.50 551 THR A O 1
ATOM 3961 N N . GLY A 1 552 ? -3.472 -0.449 -25.326 1.00 83.56 552 GLY A N 1
ATOM 3962 C CA . GLY A 1 552 ? -4.200 0.621 -26.026 1.00 83.56 552 GLY A CA 1
ATOM 3963 C C . GLY A 1 552 ? -3.762 2.053 -25.700 1.00 83.56 552 GLY A C 1
ATOM 3964 O O . GLY A 1 552 ? -4.135 2.965 -26.436 1.00 83.56 552 GLY A O 1
ATOM 3965 N N . GLY A 1 553 ? -2.953 2.255 -24.657 1.00 88.19 553 GLY A N 1
ATOM 3966 C CA . GLY A 1 553 ? -2.208 3.492 -24.405 1.00 88.19 553 GLY A CA 1
ATOM 3967 C C . GLY A 1 553 ? -0.729 3.378 -24.799 1.00 88.19 553 GLY A C 1
ATOM 3968 O O . GLY A 1 553 ? -0.337 2.490 -25.555 1.00 88.19 553 GLY A O 1
ATOM 3969 N N . SER A 1 554 ? 0.103 4.275 -24.267 1.00 91.31 554 SER A N 1
ATOM 3970 C CA . SER A 1 554 ? 1.563 4.271 -24.428 1.00 91.31 554 SER A CA 1
ATOM 3971 C C . SER A 1 554 ? 2.288 3.955 -23.116 1.00 91.31 554 SER A C 1
ATOM 3973 O O . SER A 1 554 ? 1.796 4.248 -22.026 1.00 91.31 554 SER A O 1
ATOM 3975 N N . VAL A 1 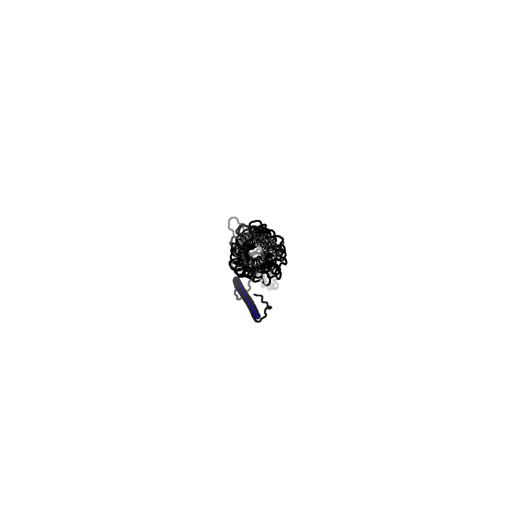555 ? 3.487 3.382 -23.215 1.00 94.56 555 VAL A N 1
ATOM 3976 C CA . VAL A 1 555 ? 4.486 3.442 -22.137 1.00 94.56 555 VAL A CA 1
ATOM 3977 C C . VAL A 1 555 ? 5.331 4.690 -22.391 1.00 94.56 555 VAL A C 1
ATOM 3979 O O . VAL A 1 555 ? 5.738 4.930 -23.527 1.00 94.56 555 VAL A O 1
ATOM 3982 N N . GLN A 1 556 ? 5.556 5.508 -21.364 1.00 92.31 556 GLN A N 1
ATOM 3983 C CA . GLN A 1 556 ? 6.387 6.709 -21.449 1.00 92.31 556 GLN A CA 1
ATOM 3984 C C . GLN A 1 556 ? 7.468 6.641 -20.374 1.00 92.31 556 GLN A C 1
ATOM 3986 O O . GLN A 1 556 ? 7.151 6.513 -19.195 1.00 92.31 556 GLN A O 1
ATOM 3991 N N . VAL A 1 557 ? 8.727 6.763 -20.789 1.00 92.44 557 VAL A N 1
ATOM 3992 C CA . VAL A 1 557 ? 9.874 6.963 -19.899 1.00 92.44 557 VAL A CA 1
ATOM 3993 C C . VAL A 1 557 ? 10.371 8.379 -20.156 1.00 92.44 557 VAL A C 1
ATOM 3995 O O . VAL A 1 557 ? 10.718 8.714 -21.288 1.00 92.44 557 VAL A O 1
ATOM 3998 N N . VAL A 1 558 ? 10.332 9.232 -19.133 1.00 90.50 558 VAL A N 1
ATOM 3999 C CA . VAL A 1 558 ? 10.705 10.648 -19.236 1.00 90.50 558 VAL A CA 1
ATOM 4000 C C . VAL A 1 558 ? 11.575 11.007 -18.042 1.00 90.50 558 VAL A C 1
ATOM 4002 O O . VAL A 1 558 ? 11.067 11.237 -16.948 1.00 90.50 558 VAL A O 1
ATOM 4005 N N . ALA A 1 559 ? 12.882 11.085 -18.266 1.00 90.06 559 ALA A N 1
ATOM 4006 C CA . ALA A 1 559 ? 13.802 11.688 -17.317 1.00 90.06 559 ALA A CA 1
ATOM 4007 C C . ALA A 1 559 ? 13.986 13.174 -17.649 1.00 90.06 559 ALA A C 1
ATOM 4009 O O . ALA A 1 559 ? 14.110 13.556 -18.812 1.00 90.06 559 ALA A O 1
ATOM 4010 N N . THR A 1 560 ? 13.991 14.023 -16.621 1.00 87.69 560 THR A N 1
ATOM 4011 C CA . THR A 1 560 ? 14.240 15.472 -16.748 1.00 87.69 560 THR A CA 1
ATOM 4012 C C . THR A 1 560 ? 15.539 15.901 -16.068 1.00 87.69 560 THR A C 1
ATOM 4014 O O . THR A 1 560 ? 15.732 17.083 -15.781 1.00 87.69 560 THR A O 1
ATOM 4017 N N . GLU A 1 561 ? 16.406 14.941 -15.750 1.00 87.00 561 GLU A N 1
ATOM 4018 C CA . GLU A 1 561 ? 17.740 15.201 -15.224 1.00 87.00 561 GLU A CA 1
ATOM 4019 C C . GLU A 1 561 ? 18.669 15.722 -16.333 1.00 87.00 561 GLU A C 1
ATOM 4021 O O . GLU A 1 561 ? 18.501 15.410 -17.508 1.00 87.00 561 GLU A O 1
ATOM 4026 N N . ALA A 1 562 ? 19.641 16.554 -15.957 1.00 80.12 562 ALA A N 1
ATOM 4027 C CA . ALA A 1 562 ? 20.599 17.175 -16.873 1.00 80.12 562 ALA A CA 1
ATOM 4028 C C . ALA A 1 562 ? 21.947 16.424 -16.920 1.00 80.12 562 ALA A C 1
ATOM 4030 O O . ALA A 1 562 ? 22.987 17.052 -17.118 1.00 80.12 562 ALA A O 1
ATOM 4031 N N . ALA A 1 563 ? 21.916 15.112 -16.674 1.00 84.06 563 ALA A N 1
ATOM 4032 C CA . ALA A 1 563 ? 23.059 14.206 -16.697 1.00 84.06 563 ALA A CA 1
ATOM 4033 C C . ALA A 1 563 ? 22.942 13.211 -17.862 1.00 84.06 563 ALA A C 1
ATOM 4035 O O . ALA A 1 563 ? 21.838 12.845 -18.282 1.00 84.06 563 ALA A O 1
ATOM 4036 N N . ASP A 1 564 ? 24.096 12.786 -18.370 1.00 79.44 564 ASP A N 1
ATOM 4037 C CA . ASP A 1 564 ? 24.237 11.990 -19.594 1.00 79.44 564 ASP A CA 1
ATOM 4038 C C . ASP A 1 564 ? 23.557 10.605 -19.490 1.00 79.44 564 ASP A C 1
ATOM 4040 O O . ASP A 1 564 ? 23.129 10.039 -20.492 1.00 79.44 564 ASP A O 1
ATOM 4044 N N . ASP A 1 565 ? 23.420 10.078 -18.270 1.00 84.31 565 ASP A N 1
ATOM 4045 C CA . ASP A 1 565 ? 22.874 8.762 -17.917 1.00 84.31 565 ASP A CA 1
ATOM 4046 C C . ASP A 1 565 ? 21.408 8.788 -17.435 1.00 84.31 565 ASP A C 1
ATOM 4048 O O . ASP A 1 565 ? 20.897 7.781 -16.946 1.00 84.31 565 ASP A O 1
ATOM 4052 N N . SER A 1 566 ? 20.703 9.910 -17.637 1.00 89.94 566 SER A N 1
ATOM 4053 C CA . SER A 1 566 ? 19.305 10.126 -17.213 1.00 89.94 566 SER A CA 1
ATOM 4054 C C . SER A 1 566 ? 18.301 9.039 -17.647 1.00 89.94 566 SER A C 1
ATOM 4056 O O . SER A 1 566 ? 17.302 8.827 -16.961 1.00 89.94 566 SER A O 1
ATOM 4058 N N . VAL A 1 567 ? 18.567 8.311 -18.740 1.00 92.94 567 VAL A N 1
ATOM 4059 C CA . VAL A 1 567 ? 17.948 7.005 -19.037 1.00 92.94 567 VAL A CA 1
ATOM 4060 C C . VAL A 1 567 ? 19.044 6.023 -19.456 1.00 92.94 567 VAL A C 1
ATOM 4062 O O . VAL A 1 567 ? 19.433 5.972 -20.621 1.00 92.94 567 VAL A O 1
ATOM 4065 N N . ASN A 1 568 ? 19.537 5.230 -18.504 1.00 91.56 568 ASN A N 1
ATOM 4066 C CA . ASN A 1 568 ? 20.532 4.182 -18.736 1.00 91.56 568 ASN A CA 1
ATOM 4067 C C . ASN A 1 568 ? 19.876 2.787 -18.820 1.00 91.56 568 ASN A C 1
ATOM 4069 O O . ASN A 1 568 ? 18.978 2.475 -18.039 1.00 91.56 568 ASN A O 1
ATOM 4073 N N . ILE A 1 569 ? 20.346 1.936 -19.740 1.00 92.38 569 ILE A N 1
ATOM 4074 C CA . ILE A 1 569 ? 19.891 0.545 -19.918 1.00 92.38 569 ILE A CA 1
ATOM 4075 C C . ILE A 1 569 ? 21.120 -0.377 -19.988 1.00 92.38 569 ILE A C 1
ATOM 4077 O O . ILE A 1 569 ? 21.522 -0.836 -21.059 1.00 92.38 569 ILE A O 1
ATOM 4081 N N . ASP A 1 570 ? 21.733 -0.647 -18.833 1.00 90.94 570 ASP A N 1
ATOM 4082 C CA . ASP A 1 570 ? 22.826 -1.621 -18.725 1.00 90.94 570 ASP A CA 1
ATOM 4083 C C . ASP A 1 570 ? 22.262 -3.049 -18.829 1.00 90.94 570 ASP A C 1
ATOM 4085 O O . ASP A 1 570 ? 21.514 -3.516 -17.967 1.00 90.94 570 ASP A O 1
ATOM 4089 N N . SER A 1 571 ? 22.560 -3.727 -19.937 1.00 89.19 571 SER A N 1
ATOM 4090 C CA . SER A 1 571 ? 22.026 -5.051 -20.257 1.00 89.19 571 SER A CA 1
ATOM 4091 C C . SER A 1 571 ? 22.999 -5.848 -21.128 1.00 89.19 571 SER A C 1
ATOM 4093 O O . SER A 1 571 ? 23.735 -5.300 -21.946 1.00 89.19 571 SER A O 1
ATOM 4095 N N . VAL A 1 572 ? 22.997 -7.178 -20.977 1.00 86.44 572 VAL A N 1
ATOM 4096 C CA . VAL A 1 572 ? 23.863 -8.086 -21.764 1.00 86.44 572 VAL A CA 1
ATOM 4097 C C . VAL A 1 572 ? 23.445 -8.139 -23.243 1.00 86.44 572 VAL A C 1
ATOM 4099 O O . VAL A 1 572 ? 24.249 -8.482 -24.110 1.00 86.44 572 VAL A O 1
ATOM 4102 N N . GLY A 1 573 ? 22.194 -7.786 -23.534 1.00 85.88 573 GLY A N 1
ATOM 4103 C CA . GLY A 1 573 ? 21.664 -7.587 -24.873 1.00 85.88 573 GLY A CA 1
ATOM 4104 C C . GLY A 1 573 ? 20.393 -6.747 -24.797 1.00 85.88 573 GLY A C 1
ATOM 4105 O O . GLY A 1 573 ? 19.549 -6.987 -23.935 1.00 85.88 573 GLY A O 1
ATOM 4106 N N . PHE A 1 574 ? 20.279 -5.781 -25.701 1.00 92.38 574 PHE A N 1
ATOM 4107 C CA . PHE A 1 574 ? 19.148 -4.869 -25.830 1.00 92.38 574 PHE A CA 1
ATOM 4108 C C . PHE A 1 574 ? 18.478 -5.127 -27.181 1.00 92.38 574 PHE A C 1
ATOM 4110 O O . PHE A 1 574 ? 19.158 -5.135 -28.207 1.00 92.38 574 PHE A O 1
ATOM 4117 N N . ASP A 1 575 ? 17.169 -5.373 -27.168 1.00 91.38 575 ASP A N 1
ATOM 4118 C CA . ASP A 1 575 ? 16.368 -5.667 -28.358 1.00 91.38 575 ASP A CA 1
ATOM 4119 C C . ASP A 1 575 ? 15.240 -4.636 -28.500 1.00 91.38 575 ASP A C 1
ATOM 4121 O O . ASP A 1 575 ? 14.697 -4.148 -27.507 1.00 91.38 575 ASP A O 1
ATOM 4125 N N . LEU A 1 576 ? 14.907 -4.296 -29.744 1.00 92.19 576 LEU A N 1
ATOM 4126 C CA . LEU A 1 576 ? 13.906 -3.297 -30.111 1.00 92.19 576 LEU A CA 1
ATOM 4127 C C . LEU A 1 576 ? 13.084 -3.798 -31.306 1.00 92.19 576 LEU A C 1
ATOM 4129 O O . LEU A 1 576 ? 13.181 -3.265 -32.411 1.00 92.19 576 LEU A O 1
ATOM 4133 N N . ASP A 1 577 ? 12.241 -4.808 -31.086 1.00 90.75 577 ASP A N 1
ATOM 4134 C CA . ASP A 1 577 ? 11.217 -5.188 -32.063 1.00 90.75 577 ASP A CA 1
ATOM 4135 C C . ASP A 1 577 ? 10.069 -4.163 -32.058 1.00 90.75 577 ASP A C 1
ATOM 4137 O O . ASP A 1 577 ? 9.329 -4.010 -31.081 1.00 90.75 577 ASP A O 1
ATOM 4141 N N . ALA A 1 578 ? 9.913 -3.452 -33.175 1.00 90.50 578 ALA A N 1
ATOM 4142 C CA . ALA A 1 578 ? 8.806 -2.544 -33.416 1.00 90.50 578 ALA A CA 1
ATOM 4143 C C . ALA A 1 578 ? 8.192 -2.816 -34.793 1.00 90.50 578 ALA A C 1
ATOM 4145 O O . ALA A 1 578 ? 8.794 -2.538 -35.825 1.00 90.50 578 ALA A O 1
ATOM 4146 N N . SER A 1 579 ? 6.923 -3.231 -34.818 1.00 87.69 579 SER A N 1
ATOM 4147 C CA . SER A 1 579 ? 6.140 -3.423 -36.058 1.00 87.69 579 SER A CA 1
ATOM 4148 C C . SER A 1 579 ? 5.798 -2.127 -36.825 1.00 87.69 579 SER A C 1
ATOM 4150 O O . SER A 1 579 ? 5.070 -2.162 -37.818 1.00 87.69 579 SER A O 1
ATOM 4152 N N . GLY A 1 580 ? 6.298 -0.982 -36.353 1.00 88.00 580 GLY A N 1
ATOM 4153 C CA . GLY A 1 580 ? 6.208 0.332 -36.987 1.00 88.00 580 GLY A CA 1
ATOM 4154 C C . GLY A 1 580 ? 7.602 0.886 -37.292 1.00 88.00 580 GLY A C 1
ATOM 4155 O O . GLY A 1 580 ? 8.461 0.177 -37.799 1.00 88.00 580 GLY A O 1
ATOM 4156 N N . SER A 1 581 ? 7.839 2.160 -36.980 1.00 90.06 581 SER A N 1
ATOM 4157 C CA . SER A 1 581 ? 9.153 2.796 -37.123 1.00 90.06 581 SER A CA 1
ATOM 4158 C C . SER A 1 581 ? 9.829 3.004 -35.769 1.00 90.06 581 SER A C 1
ATOM 4160 O O . SER A 1 581 ? 9.254 3.658 -34.897 1.00 90.06 581 SER A O 1
ATOM 4162 N N . ILE A 1 582 ? 11.077 2.560 -35.632 1.00 93.88 582 ILE A N 1
ATOM 4163 C CA . ILE A 1 582 ? 11.978 3.038 -34.577 1.00 93.88 582 ILE A CA 1
ATOM 4164 C C . ILE A 1 582 ? 12.490 4.421 -35.003 1.00 93.88 582 ILE A C 1
ATOM 4166 O O . ILE A 1 582 ? 12.997 4.576 -36.113 1.00 93.88 582 ILE A O 1
ATOM 4170 N N . VAL A 1 583 ? 12.342 5.434 -34.146 1.00 91.75 583 VAL A N 1
ATOM 4171 C CA . VAL A 1 583 ? 12.757 6.815 -34.442 1.00 91.75 583 VAL A CA 1
ATOM 4172 C C . VAL A 1 583 ? 13.700 7.301 -33.351 1.00 91.75 583 VAL A C 1
ATOM 4174 O O . VAL A 1 583 ? 13.267 7.664 -32.261 1.00 91.75 583 VAL A O 1
ATOM 4177 N N . LEU A 1 584 ? 14.997 7.326 -33.658 1.00 92.38 584 LEU A N 1
ATOM 4178 C CA . LEU A 1 584 ? 15.999 7.998 -32.834 1.00 92.38 584 LEU A CA 1
ATOM 4179 C C . LEU A 1 584 ? 16.079 9.463 -33.274 1.00 92.38 584 LEU A C 1
ATOM 4181 O O . LEU A 1 584 ? 16.145 9.770 -34.464 1.00 92.38 584 LEU A O 1
ATOM 4185 N N . THR A 1 585 ? 16.050 10.392 -32.324 1.00 90.81 585 THR A N 1
ATOM 4186 C CA . THR A 1 585 ? 16.203 11.827 -32.594 1.00 90.81 585 THR A CA 1
ATOM 4187 C C . THR A 1 585 ? 16.842 12.490 -31.388 1.00 90.81 585 THR A C 1
ATOM 4189 O O . THR A 1 585 ? 16.217 12.599 -30.338 1.00 90.81 585 THR A O 1
ATOM 4192 N N . SER A 1 586 ? 18.073 12.965 -31.558 1.00 89.06 586 SER A N 1
ATOM 4193 C CA . SER A 1 586 ? 18.710 13.870 -30.608 1.00 89.06 586 SER A CA 1
ATOM 4194 C C . SER A 1 586 ? 18.570 15.308 -31.096 1.00 89.06 586 SER A C 1
ATOM 4196 O O . SER A 1 586 ? 18.731 15.595 -32.283 1.00 89.06 586 SER A O 1
ATOM 4198 N N . THR A 1 587 ? 18.261 16.220 -30.176 1.00 88.00 587 THR A N 1
ATOM 4199 C CA . THR A 1 587 ? 18.286 17.672 -30.417 1.00 88.00 587 THR A CA 1
ATOM 4200 C C . THR A 1 587 ? 19.588 18.315 -29.938 1.00 88.00 587 THR A C 1
ATOM 4202 O O . THR A 1 587 ? 19.689 19.542 -29.890 1.00 88.00 587 THR A O 1
ATOM 4205 N N . GLU A 1 588 ? 20.572 17.510 -29.538 1.00 86.75 588 GLU A N 1
ATOM 4206 C CA . GLU A 1 588 ? 21.865 17.995 -29.077 1.00 86.75 588 GLU A CA 1
ATOM 4207 C C . GLU A 1 588 ? 22.728 18.499 -30.244 1.00 86.75 588 GLU A C 1
ATOM 4209 O O . GLU A 1 588 ? 22.853 17.861 -31.288 1.00 86.75 588 GLU A O 1
ATOM 4214 N N . ASN A 1 589 ? 23.367 19.653 -30.048 1.00 84.50 589 ASN A N 1
ATOM 4215 C CA . ASN A 1 589 ? 24.291 20.257 -31.007 1.00 84.50 589 ASN A CA 1
ATOM 4216 C C . ASN A 1 589 ? 25.754 19.888 -30.680 1.00 84.50 589 ASN A C 1
ATOM 4218 O O . ASN A 1 589 ? 26.601 20.769 -30.508 1.00 84.50 589 ASN A O 1
ATOM 4222 N N . ALA A 1 590 ? 26.013 18.585 -30.554 1.00 86.75 590 ALA A N 1
ATOM 4223 C CA . ALA A 1 590 ? 27.318 17.976 -30.289 1.00 86.75 590 ALA A CA 1
ATOM 4224 C C . ALA A 1 590 ? 27.738 17.037 -31.440 1.00 86.75 590 ALA A C 1
ATOM 4226 O O . ALA A 1 590 ? 26.981 16.822 -32.388 1.00 86.75 590 ALA A O 1
ATOM 4227 N N . VAL A 1 591 ? 28.966 16.510 -31.388 1.00 83.44 591 VAL A N 1
ATOM 4228 C CA . VAL A 1 591 ? 29.520 15.605 -32.426 1.00 83.44 591 VAL A CA 1
ATOM 4229 C C . VAL A 1 591 ? 29.017 14.166 -32.241 1.00 83.44 591 VAL A C 1
ATOM 4231 O O . VAL A 1 591 ? 28.963 13.383 -33.184 1.00 83.44 591 VAL A O 1
ATOM 4234 N N . ASP A 1 592 ? 28.643 13.862 -31.008 1.00 86.38 592 ASP A N 1
ATOM 4235 C CA . ASP A 1 592 ? 28.316 12.588 -30.387 1.00 86.38 592 ASP A CA 1
ATOM 4236 C C . ASP A 1 592 ? 26.822 12.487 -30.015 1.00 86.38 592 ASP A C 1
ATOM 4238 O O . ASP A 1 592 ? 26.409 11.582 -29.297 1.00 86.38 592 ASP A O 1
ATOM 4242 N N . SER A 1 593 ? 25.986 13.365 -30.583 1.00 89.56 593 SER A N 1
ATOM 4243 C CA . SER A 1 593 ? 24.544 13.451 -30.306 1.00 89.56 593 SER A CA 1
ATOM 4244 C C . SER A 1 593 ? 23.757 12.163 -30.589 1.00 89.56 593 SER A C 1
ATOM 4246 O O . SER A 1 593 ? 22.686 11.968 -30.017 1.00 89.56 593 SER A O 1
ATOM 4248 N N . ILE A 1 594 ? 24.278 11.280 -31.450 1.00 92.62 594 ILE A N 1
ATOM 4249 C CA . ILE A 1 594 ? 23.901 9.863 -31.554 1.00 92.62 594 ILE A CA 1
ATOM 4250 C C . ILE A 1 594 ? 25.185 9.057 -31.813 1.00 92.62 594 ILE A C 1
ATOM 4252 O O . ILE A 1 594 ? 25.861 9.283 -32.818 1.00 92.62 594 ILE A O 1
ATOM 4256 N N . VAL A 1 595 ? 25.502 8.082 -30.953 1.00 91.19 595 VAL A N 1
ATOM 4257 C CA . VAL A 1 595 ? 26.650 7.170 -31.118 1.00 91.19 595 VAL A CA 1
ATOM 4258 C C . VAL A 1 595 ? 26.171 5.722 -31.187 1.00 91.19 595 VAL A C 1
ATOM 4260 O O . VAL A 1 595 ? 25.501 5.238 -30.281 1.00 91.19 595 VAL A O 1
ATOM 4263 N N . LEU A 1 596 ? 26.575 5.008 -32.241 1.00 91.38 596 LEU A N 1
ATOM 4264 C CA . LEU A 1 596 ? 26.492 3.549 -32.321 1.00 91.38 596 LEU A CA 1
ATOM 4265 C C . LEU A 1 596 ? 27.922 3.003 -32.243 1.00 91.38 596 LEU A C 1
ATOM 4267 O O . LEU A 1 596 ? 28.770 3.371 -33.057 1.00 91.38 596 LEU A O 1
ATOM 4271 N N . GLN A 1 597 ? 28.208 2.145 -31.262 1.00 91.19 597 GLN A N 1
ATOM 4272 C CA . GLN A 1 597 ? 29.548 1.599 -31.042 1.00 91.19 597 GLN A CA 1
ATOM 4273 C C . GLN A 1 597 ? 29.489 0.133 -30.611 1.00 91.19 597 GLN A C 1
ATOM 4275 O O . GLN A 1 597 ? 28.819 -0.208 -29.643 1.00 91.19 597 GLN A O 1
ATOM 4280 N N . SER A 1 598 ? 30.269 -0.715 -31.283 1.00 89.81 598 SER A N 1
ATOM 4281 C CA . SER A 1 598 ? 30.660 -2.028 -30.769 1.00 89.81 598 SER A CA 1
ATOM 4282 C C . SER A 1 598 ? 32.119 -1.968 -30.328 1.00 89.81 598 SER A C 1
ATOM 4284 O O . SER A 1 598 ? 32.982 -1.512 -31.078 1.00 89.81 598 SER A O 1
ATOM 4286 N N . THR A 1 599 ? 32.406 -2.409 -29.103 1.00 86.69 599 THR A N 1
ATOM 4287 C CA . THR A 1 599 ? 33.780 -2.501 -28.577 1.00 86.69 599 THR A CA 1
ATOM 4288 C C . THR A 1 599 ? 34.444 -3.842 -28.904 1.00 86.69 599 THR A C 1
ATOM 4290 O O . THR A 1 599 ? 35.667 -3.959 -28.814 1.00 86.69 599 THR A O 1
ATOM 4293 N N . VAL A 1 600 ? 33.656 -4.850 -29.309 1.00 81.88 600 VAL A N 1
ATOM 4294 C CA . VAL A 1 600 ? 34.112 -6.194 -29.693 1.00 81.88 600 VAL A CA 1
ATOM 4295 C C . VAL A 1 600 ? 33.234 -6.725 -30.834 1.00 81.88 600 VAL A C 1
ATOM 4297 O O . VAL A 1 600 ? 32.222 -7.381 -30.602 1.00 81.88 600 VAL A O 1
ATOM 4300 N N . GLY A 1 601 ? 33.641 -6.472 -32.078 1.00 82.50 601 GLY A N 1
ATOM 4301 C CA . GLY A 1 601 ? 32.945 -6.946 -33.279 1.00 82.50 601 GLY A CA 1
ATOM 4302 C C . GLY A 1 601 ? 32.713 -5.833 -34.298 1.00 82.50 601 GLY A C 1
ATOM 4303 O O . GLY A 1 601 ? 33.338 -4.778 -34.225 1.00 82.50 601 GLY A O 1
ATOM 4304 N N . GLY A 1 602 ? 31.830 -6.096 -35.262 1.00 85.81 602 GLY A N 1
ATOM 4305 C CA . GLY A 1 602 ? 31.329 -5.089 -36.197 1.00 85.81 602 GLY A CA 1
ATOM 4306 C C . GLY A 1 602 ? 30.055 -4.403 -35.694 1.00 85.81 602 GLY A C 1
ATOM 4307 O O . GLY A 1 602 ? 29.588 -4.663 -34.584 1.00 85.81 602 GLY A O 1
ATOM 4308 N N . ILE A 1 603 ? 29.490 -3.553 -36.549 1.00 93.38 603 ILE A N 1
ATOM 4309 C CA . ILE A 1 603 ? 28.115 -3.053 -36.456 1.00 93.38 603 ILE A CA 1
ATOM 4310 C C . ILE A 1 603 ? 27.463 -3.394 -37.794 1.00 93.38 603 ILE A C 1
ATOM 4312 O O . ILE A 1 603 ? 27.843 -2.830 -38.820 1.00 93.38 603 ILE A O 1
ATOM 4316 N N . ASP A 1 604 ? 26.520 -4.331 -37.790 1.00 90.62 604 ASP A N 1
ATOM 4317 C CA . ASP A 1 604 ? 25.765 -4.694 -38.986 1.00 90.62 604 ASP A CA 1
ATOM 4318 C C . ASP A 1 604 ? 24.554 -3.763 -39.131 1.00 90.62 604 ASP A C 1
ATOM 4320 O O . ASP A 1 604 ? 23.732 -3.651 -38.222 1.00 90.62 604 ASP A O 1
ATOM 4324 N N . ILE A 1 605 ? 24.432 -3.100 -40.284 1.00 91.44 605 ILE A N 1
ATOM 4325 C CA . ILE A 1 605 ? 23.243 -2.328 -40.666 1.00 91.44 605 ILE A CA 1
ATOM 4326 C C . ILE A 1 605 ? 22.654 -3.013 -41.899 1.00 91.44 605 ILE A C 1
ATOM 4328 O O . ILE A 1 605 ? 23.254 -2.992 -42.974 1.00 91.44 605 ILE A O 1
ATOM 4332 N N . LEU A 1 606 ? 21.503 -3.661 -41.726 1.00 87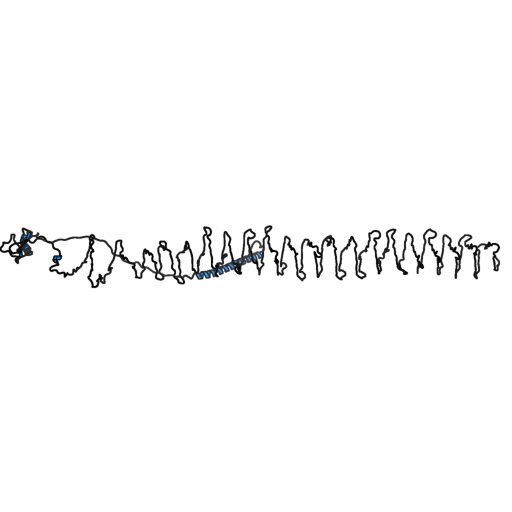.81 606 LEU A N 1
ATOM 4333 C CA . LEU A 1 606 ? 20.866 -4.500 -42.739 1.00 87.81 606 LEU A CA 1
ATOM 4334 C C . LEU A 1 606 ? 19.470 -3.976 -43.083 1.00 87.81 606 LEU A C 1
ATOM 4336 O O . LEU A 1 606 ? 18.689 -3.641 -42.198 1.00 87.81 606 LEU A O 1
ATOM 4340 N N . CYS A 1 607 ? 19.143 -3.994 -44.373 1.00 84.31 607 CYS A N 1
ATOM 4341 C CA . CYS A 1 607 ? 17.780 -3.866 -44.872 1.00 84.31 607 CYS A CA 1
ATOM 4342 C C . CYS A 1 607 ? 17.462 -5.129 -45.693 1.00 84.31 607 CYS A C 1
ATOM 4344 O O . CYS A 1 607 ? 17.986 -5.294 -46.794 1.00 84.31 607 CYS A O 1
ATOM 4346 N N . ASP A 1 608 ? 16.676 -6.057 -45.136 1.00 80.44 608 ASP A N 1
ATOM 4347 C CA . ASP A 1 608 ? 16.209 -7.270 -45.835 1.00 80.44 608 ASP A CA 1
ATOM 4348 C C . ASP A 1 608 ? 14.841 -6.992 -46.470 1.00 80.44 608 ASP A C 1
ATOM 4350 O O . ASP A 1 608 ? 13.792 -7.422 -45.987 1.00 80.44 608 ASP A O 1
ATOM 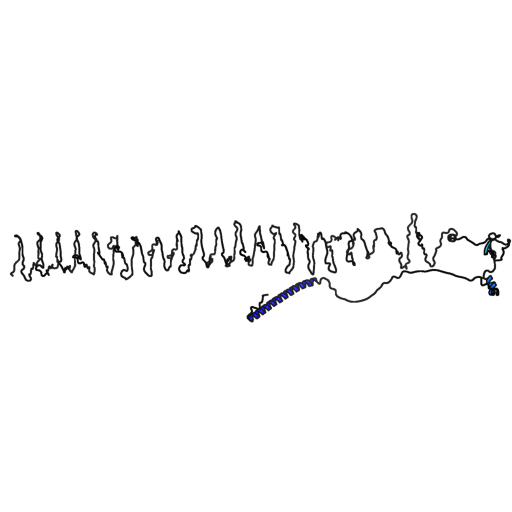4354 N N . ALA A 1 609 ? 14.859 -6.142 -47.495 1.00 67.31 609 ALA A N 1
ATOM 4355 C CA . ALA A 1 609 ? 13.675 -5.475 -48.018 1.00 67.31 609 ALA A CA 1
ATOM 4356 C C . ALA A 1 609 ? 13.572 -5.564 -49.551 1.00 67.31 609 ALA A C 1
ATOM 4358 O O . ALA A 1 609 ? 14.404 -6.171 -50.233 1.00 67.31 609 ALA A O 1
ATOM 4359 N N . SER A 1 610 ? 12.483 -5.029 -50.104 1.00 78.38 610 SER A N 1
ATOM 4360 C CA . SER A 1 610 ? 12.166 -5.115 -51.528 1.00 78.38 610 SER A CA 1
ATOM 4361 C C . SER A 1 610 ? 12.806 -3.981 -52.347 1.00 78.38 610 SER A C 1
ATOM 4363 O O . SER A 1 610 ? 13.699 -3.266 -51.902 1.00 78.38 610 SER A O 1
ATOM 4365 N N . THR A 1 611 ? 12.413 -3.846 -53.614 1.00 75.94 611 THR A N 1
ATOM 4366 C CA . THR A 1 611 ? 12.956 -2.803 -54.495 1.00 75.94 611 THR A CA 1
ATOM 4367 C C . THR A 1 611 ? 12.591 -1.406 -53.992 1.00 75.94 611 THR A C 1
ATOM 4369 O O . THR A 1 611 ? 11.401 -1.117 -53.868 1.00 75.94 611 THR A O 1
ATOM 4372 N N . ASN A 1 612 ? 13.598 -0.539 -53.836 1.00 69.62 612 ASN A N 1
ATOM 4373 C CA . ASN A 1 612 ? 13.496 0.831 -53.308 1.00 69.62 612 ASN A CA 1
ATOM 4374 C C . ASN A 1 612 ? 13.231 0.949 -51.797 1.00 69.62 612 ASN A C 1
ATOM 4376 O O . ASN A 1 612 ? 12.693 1.954 -51.336 1.00 69.62 612 ASN A O 1
ATOM 4380 N N . GLU A 1 613 ? 13.642 -0.060 -51.032 1.00 82.69 613 GLU A N 1
ATOM 4381 C CA . GLU A 1 613 ? 13.793 0.020 -49.579 1.00 82.69 613 GLU A CA 1
ATOM 4382 C C . GLU A 1 613 ? 15.304 0.019 -49.275 1.00 82.69 613 GLU A C 1
ATOM 4384 O O . GLU A 1 613 ? 15.938 -1.025 -49.132 1.00 82.69 613 GLU A O 1
ATOM 4389 N N . ASP A 1 614 ? 15.892 1.219 -49.310 1.00 84.62 614 ASP A N 1
ATOM 4390 C CA . ASP A 1 614 ? 17.339 1.475 -49.336 1.00 84.62 614 ASP A CA 1
ATOM 4391 C C . ASP A 1 614 ? 17.860 2.031 -47.985 1.00 84.62 614 ASP A C 1
ATOM 4393 O O . ASP A 1 614 ? 17.111 2.617 -47.202 1.00 84.62 614 ASP A O 1
ATOM 4397 N N . ILE A 1 615 ? 19.165 1.889 -47.704 1.00 90.50 615 ILE A N 1
ATOM 4398 C CA . ILE A 1 615 ? 19.812 2.500 -46.521 1.00 90.50 615 ILE A CA 1
ATOM 4399 C C . ILE A 1 615 ? 20.232 3.941 -46.863 1.00 90.50 615 ILE A C 1
ATOM 4401 O O . ILE A 1 615 ? 21.362 4.196 -47.285 1.00 90.50 615 ILE A O 1
ATOM 4405 N N . ASP A 1 616 ? 19.310 4.888 -46.686 1.00 89.44 616 ASP A N 1
ATOM 4406 C CA . ASP A 1 616 ? 19.545 6.315 -46.937 1.00 89.44 616 ASP A CA 1
ATOM 4407 C C . ASP A 1 616 ? 20.435 6.972 -45.862 1.00 89.44 616 ASP A C 1
ATOM 4409 O O . ASP A 1 616 ? 20.080 7.035 -44.684 1.00 89.44 616 ASP A O 1
ATOM 4413 N N . ILE A 1 617 ? 21.565 7.559 -46.278 1.00 91.81 617 ILE A N 1
ATOM 4414 C CA . ILE A 1 617 ? 22.437 8.389 -45.424 1.00 91.81 617 ILE A CA 1
ATOM 4415 C C . ILE A 1 617 ? 22.480 9.818 -45.981 1.00 91.81 617 ILE A C 1
ATOM 4417 O O . ILE A 1 617 ? 23.353 10.184 -46.770 1.00 91.81 617 ILE A O 1
ATOM 4421 N N . ALA A 1 618 ? 21.519 10.646 -45.566 1.00 90.19 618 ALA A N 1
ATOM 4422 C CA . ALA A 1 618 ? 21.394 12.033 -46.010 1.00 90.19 618 ALA A CA 1
ATOM 4423 C C . ALA A 1 618 ? 22.015 13.022 -45.005 1.00 90.19 618 ALA A C 1
ATOM 4425 O O . ALA A 1 618 ? 21.486 13.222 -43.913 1.00 90.19 618 ALA A O 1
ATOM 4426 N N . ASN A 1 619 ? 23.093 13.714 -45.393 1.00 86.56 619 ASN A N 1
ATOM 4427 C CA . ASN A 1 619 ? 23.655 14.829 -44.621 1.00 86.56 619 ASN A CA 1
ATOM 4428 C C . ASN A 1 619 ? 23.363 16.172 -45.313 1.00 86.56 619 ASN A C 1
ATOM 4430 O O . ASN A 1 619 ? 23.733 16.379 -46.467 1.00 86.56 619 ASN A O 1
ATOM 4434 N N . THR A 1 620 ? 22.716 17.100 -44.600 1.00 86.94 620 THR A N 1
ATOM 4435 C CA . THR A 1 620 ? 22.424 18.455 -45.092 1.00 86.94 620 THR A CA 1
ATOM 4436 C C . THR A 1 620 ? 23.318 19.479 -44.391 1.00 86.94 620 THR A C 1
ATOM 4438 O O . THR A 1 620 ? 22.972 20.003 -43.336 1.00 86.94 620 THR A O 1
ATOM 4441 N N . GLY A 1 621 ? 24.460 19.798 -45.007 1.00 78.69 621 GLY A N 1
ATOM 4442 C CA . GLY A 1 621 ? 25.363 20.876 -44.574 1.00 78.69 621 GLY A CA 1
ATOM 4443 C C . GLY A 1 621 ? 26.628 20.434 -43.828 1.00 78.69 621 GLY A C 1
ATOM 4444 O O . GLY A 1 621 ? 27.508 21.267 -43.620 1.00 78.69 621 GLY A O 1
ATOM 4445 N N . GLY A 1 622 ? 26.749 19.155 -43.467 1.00 85.31 622 GLY A N 1
ATOM 4446 C CA . GLY A 1 622 ? 27.995 18.529 -43.015 1.00 85.31 622 GLY A CA 1
ATOM 4447 C C . GLY A 1 622 ? 28.625 17.621 -44.080 1.00 85.31 622 GLY A C 1
ATOM 4448 O O . GLY A 1 622 ? 28.255 17.663 -45.252 1.00 85.31 622 GLY A O 1
ATOM 4449 N N . ALA A 1 623 ? 29.568 16.776 -43.655 1.00 87.56 623 ALA A N 1
ATOM 4450 C CA . ALA A 1 623 ? 30.181 15.726 -44.472 1.00 87.56 623 ALA A CA 1
ATOM 4451 C C . ALA A 1 623 ? 29.790 14.327 -43.962 1.00 87.56 623 ALA A C 1
ATOM 4453 O O . ALA A 1 623 ? 29.535 14.146 -42.771 1.00 87.56 623 ALA A O 1
ATOM 4454 N N . VAL A 1 624 ? 29.767 13.334 -44.853 1.00 92.75 624 VAL A N 1
ATOM 4455 C CA . VAL A 1 624 ? 29.642 11.910 -44.497 1.00 92.75 624 VAL A CA 1
ATOM 4456 C C . VAL A 1 624 ? 31.035 11.291 -44.586 1.00 92.75 624 VAL A C 1
ATOM 4458 O O . VAL A 1 624 ? 31.619 11.253 -45.665 1.00 92.75 624 VAL A O 1
ATOM 4461 N N . ASN A 1 625 ? 31.577 10.838 -43.455 1.00 89.56 625 ASN A N 1
ATOM 4462 C CA . ASN A 1 625 ? 32.940 10.313 -43.365 1.00 89.56 625 ASN A CA 1
ATOM 4463 C C . ASN A 1 625 ? 32.909 8.789 -43.192 1.00 89.56 625 ASN A C 1
ATOM 4465 O O . ASN A 1 625 ? 32.420 8.303 -42.175 1.00 89.56 625 ASN A O 1
ATOM 4469 N N . LEU A 1 626 ? 33.462 8.046 -44.153 1.00 91.44 626 LEU A N 1
ATOM 4470 C CA . LEU A 1 626 ? 33.713 6.607 -44.032 1.00 91.44 626 LEU A CA 1
ATOM 4471 C C . LEU A 1 626 ? 35.226 6.390 -43.936 1.00 91.44 626 LEU A C 1
ATOM 4473 O O . LEU A 1 626 ? 35.954 6.668 -44.886 1.00 91.44 626 LEU A O 1
ATOM 4477 N N . THR A 1 627 ? 35.687 5.872 -42.798 1.00 90.19 627 THR A N 1
ATOM 4478 C CA . THR A 1 627 ? 37.108 5.621 -42.523 1.00 90.19 627 THR A CA 1
ATOM 4479 C C . THR A 1 627 ? 37.262 4.242 -41.899 1.00 90.19 627 THR A C 1
ATOM 4481 O O . THR A 1 627 ? 36.564 3.925 -40.940 1.00 90.19 627 THR A O 1
ATOM 4484 N N . SER A 1 628 ? 38.214 3.452 -42.392 1.00 89.06 628 SER A N 1
ATOM 4485 C CA . SER A 1 628 ? 38.631 2.196 -41.768 1.00 89.06 628 SER A CA 1
ATOM 4486 C C . SER A 1 628 ? 40.114 2.252 -41.417 1.00 89.06 628 SER A C 1
ATOM 4488 O O . SER A 1 628 ? 40.910 2.859 -42.133 1.00 89.06 628 SER A O 1
ATOM 4490 N N . SER A 1 629 ? 40.476 1.636 -40.294 1.00 87.56 629 SER A N 1
ATOM 4491 C CA . SER A 1 629 ? 41.859 1.443 -39.843 1.00 87.56 629 SER A CA 1
ATOM 4492 C C . SER A 1 629 ? 42.355 0.008 -40.064 1.00 87.56 629 SER A C 1
ATOM 4494 O O . SER A 1 629 ? 43.471 -0.327 -39.662 1.00 87.56 629 SER A O 1
ATOM 4496 N N . GLU A 1 630 ? 41.543 -0.843 -40.699 1.00 85.94 630 GLU A N 1
ATOM 4497 C CA . GLU A 1 630 ? 41.935 -2.198 -41.071 1.00 85.94 630 GLU A CA 1
ATOM 4498 C C . GLU A 1 630 ? 43.007 -2.180 -42.178 1.00 85.94 630 GLU A C 1
ATOM 4500 O O . GLU A 1 630 ? 42.933 -1.415 -43.136 1.00 85.94 630 GLU A O 1
ATOM 4505 N N . ALA A 1 631 ? 44.016 -3.047 -42.043 1.00 81.38 631 ALA A N 1
ATOM 4506 C CA . ALA A 1 631 ? 45.149 -3.164 -42.969 1.00 81.38 631 ALA A CA 1
ATOM 4507 C C . ALA A 1 631 ? 44.988 -4.299 -44.007 1.00 81.38 631 ALA A C 1
ATOM 4509 O O . ALA A 1 631 ? 45.972 -4.735 -44.605 1.00 81.38 631 ALA A O 1
ATOM 4510 N N . SER A 1 632 ? 43.764 -4.803 -44.172 1.00 84.12 632 SER A N 1
ATOM 4511 C CA . SER A 1 632 ? 43.370 -5.864 -45.105 1.00 84.12 632 SER A CA 1
ATOM 4512 C C . SER A 1 632 ? 42.854 -5.285 -46.423 1.00 84.12 632 SER A C 1
ATOM 4514 O O . SER A 1 632 ? 42.306 -4.181 -46.460 1.00 84.12 632 SER A O 1
ATOM 4516 N N . ASP A 1 633 ? 42.946 -6.062 -47.502 1.00 78.81 633 ASP A N 1
ATOM 4517 C CA . ASP A 1 633 ? 42.322 -5.711 -48.780 1.00 78.81 633 ASP A CA 1
ATOM 4518 C C . ASP A 1 633 ? 40.796 -5.577 -48.616 1.00 78.81 633 ASP A C 1
ATOM 4520 O O . ASP A 1 633 ? 40.131 -6.480 -48.106 1.00 78.81 633 ASP A O 1
ATOM 4524 N N . GLY A 1 634 ? 40.223 -4.455 -49.064 1.00 78.00 634 GLY A N 1
ATOM 4525 C CA . GLY A 1 634 ? 38.780 -4.198 -48.965 1.00 78.00 634 GLY A CA 1
ATOM 4526 C C . GLY A 1 634 ? 38.290 -3.629 -47.626 1.00 78.00 634 GLY A C 1
ATOM 4527 O O . GLY A 1 634 ? 37.084 -3.650 -47.391 1.00 78.00 634 GLY A O 1
ATOM 4528 N N . ALA A 1 635 ? 39.185 -3.079 -46.792 1.00 84.88 635 ALA A N 1
ATOM 4529 C CA . ALA A 1 635 ? 38.887 -2.414 -45.510 1.00 84.88 635 ALA A CA 1
ATOM 4530 C C . ALA A 1 635 ? 37.735 -1.378 -45.541 1.00 84.88 635 ALA A C 1
ATOM 4532 O O . ALA A 1 635 ? 37.118 -1.111 -44.511 1.00 84.88 635 ALA A O 1
ATOM 4533 N N . ILE A 1 636 ? 37.433 -0.802 -46.710 1.00 91.38 636 ILE A N 1
ATOM 4534 C CA . ILE A 1 636 ? 36.134 -0.198 -47.040 1.00 91.38 636 ILE A CA 1
ATOM 4535 C C . ILE A 1 636 ? 35.679 -0.838 -48.355 1.00 91.38 636 ILE A C 1
ATOM 4537 O O . ILE A 1 636 ? 36.423 -0.807 -49.338 1.00 91.38 636 ILE A O 1
ATOM 4541 N N . LYS A 1 637 ? 34.466 -1.405 -48.397 1.00 87.25 637 LYS A N 1
ATOM 4542 C CA . LYS A 1 637 ? 33.952 -2.109 -49.581 1.00 87.25 637 LYS A CA 1
ATOM 4543 C C . LYS A 1 637 ? 32.568 -1.624 -50.004 1.00 87.25 637 LYS A C 1
ATOM 4545 O O . LYS A 1 637 ? 31.556 -2.041 -49.451 1.00 87.25 637 LYS A O 1
ATOM 4550 N N . LEU A 1 638 ? 32.528 -0.815 -51.059 1.00 89.56 638 LEU A N 1
ATOM 4551 C CA . LEU A 1 638 ? 31.302 -0.530 -51.805 1.00 89.56 638 LEU A CA 1
ATOM 4552 C C . LEU A 1 638 ? 31.153 -1.602 -52.895 1.00 89.56 638 LEU A C 1
ATOM 4554 O O . LEU A 1 638 ? 32.091 -1.857 -53.649 1.00 89.56 638 LEU A O 1
ATOM 4558 N N . GLN A 1 639 ? 30.000 -2.269 -52.958 1.00 84.56 639 GLN A N 1
ATOM 4559 C CA . GLN A 1 639 ? 29.721 -3.336 -53.926 1.00 84.56 639 GLN A CA 1
ATOM 4560 C C . GLN A 1 639 ? 28.217 -3.463 -54.190 1.00 84.56 639 GLN A C 1
ATOM 4562 O O . GLN A 1 639 ? 27.409 -3.262 -53.287 1.00 84.56 639 GLN A O 1
ATOM 4567 N N . THR A 1 640 ? 27.844 -3.890 -55.395 1.00 83.56 640 THR A N 1
ATOM 4568 C CA . THR A 1 640 ? 26.483 -4.337 -55.724 1.00 83.56 640 THR A CA 1
ATOM 4569 C C . THR A 1 640 ? 26.504 -5.820 -56.086 1.00 83.56 640 THR A C 1
ATOM 4571 O O . THR A 1 640 ? 27.313 -6.249 -56.904 1.00 83.56 640 THR A O 1
ATOM 4574 N N . SER A 1 641 ? 25.628 -6.620 -55.476 1.00 77.56 641 SER A N 1
ATOM 4575 C CA . SER A 1 641 ? 25.631 -8.092 -55.589 1.00 77.56 641 SER A CA 1
ATOM 4576 C C . SER A 1 641 ? 24.810 -8.651 -56.760 1.00 77.56 641 SER A C 1
ATOM 4578 O O . SER A 1 641 ? 24.921 -9.834 -57.079 1.00 77.56 641 SER A O 1
ATOM 4580 N N . ASN A 1 642 ? 23.986 -7.819 -57.400 1.00 71.69 642 ASN A N 1
ATOM 4581 C CA . ASN A 1 642 ? 23.101 -8.195 -58.503 1.00 71.69 642 ASN A CA 1
ATOM 4582 C C . ASN A 1 642 ? 23.629 -7.641 -59.839 1.00 71.69 642 ASN A C 1
ATOM 4584 O O . ASN A 1 642 ? 24.120 -6.516 -59.892 1.00 71.69 642 ASN A O 1
ATOM 4588 N N . VAL A 1 643 ? 23.455 -8.390 -60.932 1.00 62.06 643 VAL A N 1
ATOM 4589 C CA . VAL A 1 643 ? 23.984 -8.105 -62.287 1.00 62.06 643 VAL A CA 1
ATOM 4590 C C . VAL A 1 643 ? 23.389 -6.868 -62.984 1.00 62.06 643 VAL A C 1
ATOM 4592 O O . VAL A 1 643 ? 23.743 -6.580 -64.122 1.00 62.06 643 VAL A O 1
ATOM 4595 N N . ALA A 1 644 ? 22.478 -6.153 -62.322 1.00 69.56 644 ALA A N 1
ATOM 4596 C CA . ALA A 1 644 ? 21.907 -4.882 -62.771 1.00 69.56 644 ALA A CA 1
ATOM 4597 C C . ALA A 1 644 ? 22.130 -3.730 -61.767 1.00 69.56 644 ALA A C 1
ATOM 4599 O O . ALA A 1 644 ? 21.638 -2.626 -61.987 1.00 69.56 644 ALA A O 1
ATOM 4600 N N . GLY A 1 645 ? 22.829 -3.982 -60.654 1.00 72.50 645 GLY A N 1
ATOM 4601 C CA . GLY A 1 645 ? 23.212 -2.944 -59.700 1.00 72.50 645 GLY A CA 1
ATOM 4602 C C . GLY A 1 645 ? 24.432 -2.166 -60.190 1.00 72.50 645 GLY A C 1
ATOM 4603 O O . GLY A 1 645 ? 25.304 -2.726 -60.852 1.00 72.50 645 GLY A O 1
ATOM 4604 N N . GLN A 1 646 ? 24.497 -0.882 -59.843 1.00 82.94 646 GLN A N 1
ATOM 4605 C CA . GLN A 1 646 ? 25.640 -0.016 -60.125 1.00 82.94 646 GLN A CA 1
ATOM 4606 C C . GLN A 1 646 ? 26.077 0.723 -58.859 1.00 82.94 646 GLN A C 1
ATOM 4608 O O . GLN A 1 646 ? 25.239 1.165 -58.075 1.00 82.94 646 GLN A O 1
ATOM 4613 N N . ILE A 1 647 ? 27.384 0.919 -58.694 1.00 89.38 647 ILE A N 1
ATOM 4614 C CA . ILE A 1 647 ? 27.913 1.920 -57.764 1.00 89.38 647 ILE A CA 1
ATOM 4615 C C . ILE A 1 647 ? 27.860 3.259 -58.507 1.00 89.38 647 ILE A C 1
ATOM 4617 O O . ILE A 1 647 ? 28.504 3.414 -59.544 1.00 89.38 647 ILE A O 1
ATOM 4621 N N . LEU A 1 648 ? 27.058 4.208 -58.022 1.00 86.88 648 LEU A N 1
ATOM 4622 C CA . LEU A 1 648 ? 26.835 5.496 -58.681 1.00 86.88 648 LEU A CA 1
ATOM 4623 C C . LEU A 1 648 ? 27.352 6.645 -57.813 1.00 86.88 648 LEU A C 1
ATOM 4625 O O . LEU A 1 648 ? 26.716 7.028 -56.836 1.00 86.88 648 LEU A O 1
ATOM 4629 N N . LEU A 1 649 ? 28.491 7.220 -58.200 1.00 88.12 649 LEU A N 1
ATOM 4630 C CA . LEU A 1 649 ? 29.008 8.459 -57.622 1.00 88.12 649 LEU A CA 1
ATOM 4631 C C . LEU A 1 649 ? 28.592 9.623 -58.530 1.00 88.12 649 LEU A C 1
ATOM 4633 O O . LEU A 1 649 ? 29.076 9.742 -59.654 1.00 88.12 649 LEU A O 1
ATOM 4637 N N . VAL A 1 650 ? 27.693 10.480 -58.042 1.00 84.25 650 VAL A N 1
ATOM 4638 C CA . VAL A 1 650 ? 27.315 11.737 -58.704 1.00 84.25 650 VAL A CA 1
ATOM 4639 C C . VAL A 1 650 ? 27.715 12.895 -57.809 1.00 84.25 650 VAL A C 1
ATOM 4641 O O . VAL A 1 650 ? 27.361 12.938 -56.635 1.00 84.25 650 VAL A O 1
ATOM 4644 N N . THR A 1 651 ? 28.415 13.858 -58.394 1.00 81.38 651 THR A N 1
ATOM 4645 C CA . THR A 1 651 ? 28.783 15.118 -57.755 1.00 81.38 651 THR A CA 1
ATOM 4646 C C . THR A 1 651 ? 28.134 16.276 -58.506 1.00 81.38 651 THR A C 1
ATOM 4648 O O . THR A 1 651 ? 28.046 16.265 -59.735 1.00 81.38 651 THR A O 1
ATOM 4651 N N . ALA A 1 652 ? 27.640 17.263 -57.760 1.00 77.62 652 ALA A N 1
ATOM 4652 C CA . ALA A 1 652 ? 27.119 18.517 -58.306 1.00 77.62 652 ALA A CA 1
ATOM 4653 C C . ALA A 1 652 ? 28.161 19.650 -58.257 1.00 77.62 652 ALA A C 1
ATOM 4655 O O . ALA A 1 652 ? 27.858 20.780 -58.645 1.00 77.62 652 ALA A O 1
ATOM 4656 N N . ASP A 1 653 ? 29.368 19.367 -57.757 1.00 74.31 653 ASP A N 1
ATOM 4657 C CA . ASP A 1 653 ? 30.453 20.338 -57.721 1.00 74.31 653 ASP A CA 1
ATOM 4658 C C . ASP A 1 653 ? 31.037 20.578 -59.127 1.00 74.31 653 ASP A C 1
ATOM 4660 O O . ASP A 1 653 ? 30.991 19.738 -60.026 1.00 74.31 653 ASP A O 1
ATOM 4664 N N . THR A 1 654 ? 31.566 21.782 -59.313 1.00 69.62 654 THR A N 1
ATOM 4665 C CA . THR A 1 654 ? 32.180 22.280 -60.550 1.00 69.62 654 THR A CA 1
ATOM 4666 C C . THR A 1 654 ? 33.653 22.658 -60.365 1.00 69.62 654 THR A C 1
ATOM 4668 O O . THR A 1 654 ? 34.260 23.207 -61.289 1.00 69.62 654 THR A O 1
ATOM 4671 N N . SER A 1 655 ? 34.225 22.360 -59.192 1.00 74.81 655 SER A N 1
ATOM 4672 C CA . SER A 1 655 ? 35.662 22.419 -58.924 1.00 74.81 655 SER A CA 1
ATOM 4673 C C . SER A 1 655 ? 36.464 21.413 -59.771 1.00 74.81 655 SER A C 1
ATOM 4675 O O . SER A 1 655 ? 35.921 20.677 -60.600 1.00 74.81 655 SER A O 1
ATOM 4677 N N . SER A 1 656 ? 37.786 21.417 -59.602 1.00 65.31 656 SER A N 1
ATOM 4678 C CA . SER A 1 656 ? 38.704 20.479 -60.256 1.00 65.31 656 SER A CA 1
ATOM 4679 C C . SER A 1 656 ? 38.567 19.042 -59.749 1.00 65.31 656 SER A C 1
ATOM 4681 O O . SER A 1 656 ? 38.725 18.112 -60.536 1.00 65.31 656 SER A O 1
ATOM 4683 N N . ASP A 1 657 ? 38.224 18.871 -58.472 1.00 73.31 657 ASP A N 1
ATOM 4684 C CA . ASP A 1 657 ? 38.542 17.665 -57.692 1.00 73.31 657 ASP A CA 1
ATOM 4685 C C . ASP A 1 657 ? 37.261 17.013 -57.134 1.00 73.31 657 ASP A C 1
ATOM 4687 O O . ASP A 1 657 ? 37.226 16.413 -56.064 1.00 73.31 657 ASP A O 1
ATOM 4691 N N . ALA A 1 658 ? 36.165 17.159 -57.886 1.00 78.25 658 ALA A N 1
ATOM 4692 C CA . ALA A 1 658 ? 34.804 16.810 -57.479 1.00 78.25 658 ALA A CA 1
ATOM 4693 C C . ALA A 1 658 ? 34.571 15.301 -57.215 1.00 78.25 658 ALA A C 1
ATOM 4695 O O . ALA A 1 658 ? 33.554 14.941 -56.618 1.00 78.25 658 ALA A O 1
ATOM 4696 N N . ILE A 1 659 ? 35.501 14.443 -57.659 1.00 85.56 659 ILE A N 1
ATOM 4697 C CA . ILE A 1 659 ? 35.754 13.077 -57.174 1.00 85.56 659 ILE A CA 1
ATOM 4698 C C . ILE A 1 659 ? 37.282 12.896 -57.161 1.00 85.56 659 ILE A C 1
ATOM 4700 O O . ILE A 1 659 ? 37.908 12.932 -58.219 1.00 85.56 659 ILE A O 1
ATOM 4704 N N . GLU A 1 660 ? 37.874 12.676 -55.987 1.00 84.50 660 GLU A N 1
ATOM 4705 C CA . GLU A 1 660 ? 39.316 12.468 -55.794 1.00 84.50 660 GLU A CA 1
ATOM 4706 C C . GLU A 1 660 ? 39.583 11.052 -55.247 1.00 84.50 660 GLU A C 1
ATOM 4708 O O . GLU A 1 660 ? 38.819 10.545 -54.424 1.00 84.50 660 GLU A O 1
ATOM 4713 N N . ILE A 1 661 ? 40.644 10.384 -55.722 1.00 85.50 661 ILE A N 1
ATOM 4714 C CA . ILE A 1 661 ? 41.033 9.025 -55.292 1.00 85.50 661 ILE A CA 1
ATOM 4715 C C . ILE A 1 661 ? 42.524 9.025 -54.940 1.00 85.50 661 ILE A C 1
ATOM 4717 O O . ILE A 1 661 ? 43.384 8.627 -55.730 1.00 85.50 661 ILE A O 1
ATOM 4721 N N . ASP A 1 662 ? 42.823 9.501 -53.735 1.00 82.12 662 ASP A N 1
ATOM 4722 C CA . ASP A 1 662 ? 44.186 9.734 -53.260 1.00 82.12 662 ASP A CA 1
ATOM 4723 C C . ASP A 1 662 ? 44.823 8.425 -52.735 1.00 82.12 662 ASP A C 1
ATOM 4725 O O . ASP A 1 662 ? 44.790 8.097 -51.548 1.00 82.12 662 ASP A O 1
ATOM 4729 N N . ASN A 1 663 ? 45.348 7.603 -53.654 1.00 76.56 663 ASN A N 1
ATOM 4730 C CA . ASN A 1 663 ? 45.836 6.247 -53.368 1.00 76.56 663 ASN A CA 1
ATOM 4731 C C . ASN A 1 663 ? 47.351 6.092 -53.612 1.00 76.56 663 ASN A C 1
ATOM 4733 O O . ASN A 1 663 ? 47.831 6.111 -54.746 1.00 76.56 663 ASN A O 1
ATOM 4737 N N . SER A 1 664 ? 48.101 5.842 -52.533 1.00 75.44 664 SER A N 1
ATOM 4738 C CA . SER A 1 664 ? 49.559 5.630 -52.561 1.00 75.44 664 SER A CA 1
ATOM 4739 C C . SER A 1 664 ? 50.012 4.202 -52.912 1.00 75.44 664 SER A C 1
ATOM 4741 O O . SER A 1 664 ? 51.179 4.009 -53.256 1.00 75.44 664 SER A O 1
ATOM 4743 N N . GLY A 1 665 ? 49.116 3.209 -52.855 1.00 76.56 665 GLY A N 1
ATOM 4744 C CA . GLY A 1 665 ? 49.373 1.822 -53.265 1.00 76.56 665 GLY A CA 1
ATOM 4745 C C . GLY A 1 665 ? 49.170 1.566 -54.764 1.00 76.56 665 GLY A C 1
ATOM 4746 O O . GLY A 1 665 ? 49.698 0.590 -55.294 1.00 76.56 665 GLY A O 1
ATOM 4747 N N . GLY A 1 666 ? 48.464 2.468 -55.451 1.00 73.25 666 GLY A N 1
ATOM 4748 C CA . GLY A 1 666 ? 48.072 2.339 -56.856 1.00 73.25 666 GLY A CA 1
ATOM 4749 C C . GLY A 1 666 ? 46.607 1.923 -57.015 1.00 73.25 666 GLY A C 1
ATOM 4750 O O . GLY A 1 666 ? 46.089 1.115 -56.248 1.00 73.25 666 GLY A O 1
ATOM 4751 N N . LEU A 1 667 ? 45.932 2.514 -58.003 1.00 85.75 667 LEU A N 1
ATOM 4752 C CA . LEU A 1 667 ? 44.519 2.278 -58.298 1.00 85.75 667 LEU A CA 1
ATOM 4753 C C . LEU A 1 667 ? 44.362 1.158 -59.336 1.00 85.75 667 LEU A C 1
ATOM 4755 O O . LEU A 1 667 ? 44.854 1.282 -60.457 1.00 85.75 667 LEU A O 1
ATOM 4759 N N . GLU A 1 668 ? 43.645 0.099 -58.967 1.00 84.31 668 GLU A N 1
ATOM 4760 C CA . GLU A 1 668 ? 43.179 -0.946 -59.880 1.00 84.31 668 GLU A CA 1
ATOM 4761 C C . GLU A 1 668 ? 41.726 -0.665 -60.291 1.00 84.31 668 GLU A C 1
ATOM 4763 O O . GLU A 1 668 ? 40.893 -0.309 -59.457 1.00 84.31 668 GLU A O 1
ATOM 4768 N N . ILE A 1 669 ? 41.429 -0.808 -61.585 1.00 85.50 669 ILE A N 1
ATOM 4769 C CA . ILE A 1 669 ? 40.075 -0.725 -62.147 1.00 85.50 669 ILE A CA 1
ATOM 4770 C C . ILE A 1 669 ? 39.906 -1.944 -63.053 1.00 85.50 669 ILE A C 1
ATOM 4772 O O . ILE A 1 669 ? 40.301 -1.914 -64.218 1.00 85.50 669 ILE A O 1
ATOM 4776 N N . ASP A 1 670 ? 39.364 -3.027 -62.499 1.00 81.25 670 ASP A N 1
ATOM 4777 C CA . ASP A 1 670 ? 38.982 -4.216 -63.264 1.00 81.25 670 ASP A CA 1
ATOM 4778 C C . ASP A 1 670 ? 37.529 -4.090 -63.749 1.00 81.25 670 ASP A C 1
ATOM 4780 O O . ASP A 1 670 ? 36.645 -3.641 -63.014 1.00 81.25 670 ASP A O 1
ATOM 4784 N N . CYS A 1 671 ? 37.272 -4.486 -64.994 1.00 79.12 671 CYS A N 1
ATOM 4785 C CA . CYS A 1 671 ? 35.925 -4.571 -65.544 1.00 79.12 671 CYS A CA 1
ATOM 4786 C C . CYS A 1 671 ? 35.836 -5.679 -66.599 1.00 79.12 671 CYS A C 1
ATOM 4788 O O . CYS A 1 671 ? 36.748 -5.878 -67.399 1.00 79.12 671 CYS A O 1
ATOM 4790 N N . VAL A 1 672 ? 34.694 -6.367 -66.642 1.00 76.56 672 VAL A N 1
ATOM 4791 C CA . VAL A 1 672 ? 34.460 -7.500 -67.557 1.00 76.56 672 VAL A CA 1
ATOM 4792 C C . VAL A 1 672 ? 34.097 -7.050 -68.986 1.00 76.56 672 VAL A C 1
ATOM 4794 O O . VAL A 1 672 ? 34.138 -7.865 -69.904 1.00 76.56 672 VAL A O 1
ATOM 4797 N N . ASP A 1 673 ? 33.742 -5.774 -69.173 1.00 79.44 673 ASP A N 1
ATOM 4798 C CA . ASP A 1 673 ? 33.276 -5.204 -70.447 1.00 79.44 673 ASP A CA 1
ATOM 4799 C C . ASP A 1 673 ? 34.107 -3.964 -70.845 1.00 79.44 673 ASP A C 1
ATOM 4801 O O . ASP A 1 673 ? 35.207 -4.120 -71.373 1.00 79.44 673 ASP A O 1
ATOM 4805 N N . VAL A 1 674 ? 33.640 -2.736 -70.570 1.00 79.56 674 VAL A N 1
ATOM 4806 C CA . VAL A 1 674 ? 34.305 -1.492 -71.015 1.00 79.56 674 VAL A CA 1
ATOM 4807 C C . VAL A 1 674 ? 34.463 -0.467 -69.885 1.00 79.56 674 VAL A C 1
ATOM 4809 O O . VAL A 1 674 ? 33.482 -0.068 -69.256 1.00 79.56 674 VAL A O 1
ATOM 4812 N N . ILE A 1 675 ? 35.682 0.061 -69.704 1.00 86.81 675 ILE A N 1
ATOM 4813 C CA . ILE A 1 675 ? 35.929 1.288 -68.924 1.00 86.81 675 ILE A CA 1
ATOM 4814 C C . ILE A 1 675 ? 35.556 2.499 -69.792 1.00 86.81 675 ILE A C 1
ATOM 4816 O O . ILE A 1 675 ? 36.363 2.993 -70.580 1.00 86.81 675 ILE A O 1
ATOM 4820 N N . ALA A 1 676 ? 34.320 2.981 -69.666 1.00 82.50 676 ALA A N 1
ATOM 4821 C CA . ALA A 1 676 ? 33.847 4.159 -70.389 1.00 82.50 676 ALA A CA 1
ATOM 4822 C C . ALA A 1 676 ? 34.171 5.454 -69.621 1.00 82.50 676 ALA A C 1
ATOM 4824 O O . ALA A 1 676 ? 33.587 5.720 -68.573 1.00 82.50 676 ALA A O 1
ATOM 4825 N N . ILE A 1 677 ? 35.066 6.286 -70.166 1.00 85.62 677 ILE A N 1
ATOM 4826 C CA . ILE A 1 677 ? 35.349 7.638 -69.656 1.00 85.62 677 ILE A CA 1
ATOM 4827 C C . ILE A 1 677 ? 34.735 8.661 -70.623 1.00 85.62 677 ILE A C 1
ATOM 4829 O O . ILE A 1 677 ? 35.385 9.103 -71.570 1.00 85.62 677 ILE A O 1
ATOM 4833 N N . ASP A 1 678 ? 33.469 9.022 -70.402 1.00 82.19 678 ASP A N 1
ATOM 4834 C CA . ASP A 1 678 ? 32.834 10.133 -71.121 1.00 82.19 678 ASP A CA 1
ATOM 4835 C C . ASP A 1 678 ? 33.322 11.469 -70.543 1.00 82.19 678 ASP A C 1
ATOM 4837 O O . ASP A 1 678 ? 33.185 11.739 -69.350 1.00 82.19 678 ASP A O 1
ATOM 4841 N N . ASN A 1 679 ? 33.897 12.307 -71.405 1.00 77.62 679 ASN A N 1
ATOM 4842 C CA . ASN A 1 679 ? 34.326 13.661 -71.069 1.00 77.62 679 ASN A CA 1
ATOM 4843 C C . ASN A 1 679 ? 33.843 14.680 -72.121 1.00 77.62 679 ASN A C 1
ATOM 4845 O O . ASN A 1 679 ? 34.537 15.641 -72.441 1.00 77.62 679 ASN A O 1
ATOM 4849 N N . SER A 1 680 ? 32.649 14.461 -72.685 1.00 71.50 680 SER A N 1
ATOM 4850 C CA . SER A 1 680 ? 32.033 15.219 -73.793 1.00 71.50 680 SER A CA 1
ATOM 4851 C C . SER A 1 680 ? 31.722 16.706 -73.520 1.00 71.50 680 SER A C 1
ATOM 4853 O O . SER A 1 680 ? 31.128 17.391 -74.358 1.00 71.50 680 SER A O 1
ATOM 4855 N N . GLY A 1 681 ? 32.148 17.245 -72.375 1.00 67.12 681 GLY A N 1
ATOM 4856 C CA . GLY A 1 681 ? 32.059 18.667 -72.057 1.00 67.12 681 GLY A CA 1
ATOM 4857 C C . GLY A 1 681 ? 33.039 19.518 -72.872 1.00 67.12 681 GLY A C 1
ATOM 4858 O O . GLY A 1 681 ? 34.199 19.165 -73.066 1.00 67.12 681 GLY A O 1
ATOM 4859 N N . SER A 1 682 ? 32.596 20.701 -73.309 1.00 62.47 682 SER A N 1
ATOM 4860 C CA . SER A 1 682 ? 33.499 21.680 -73.929 1.00 62.47 682 SER A CA 1
ATOM 4861 C C . SER A 1 682 ? 34.630 22.061 -72.962 1.00 62.47 682 SER A C 1
ATOM 4863 O O . SER A 1 682 ? 34.373 22.317 -71.786 1.00 62.47 682 SER A O 1
ATOM 4865 N N . THR A 1 683 ? 35.866 22.108 -73.472 1.00 64.75 683 THR A N 1
ATOM 4866 C CA . THR A 1 683 ? 37.107 22.367 -72.712 1.00 64.75 683 THR A CA 1
ATOM 4867 C C . THR A 1 683 ? 37.309 21.443 -71.502 1.00 64.75 683 THR A C 1
ATOM 4869 O O . THR A 1 683 ? 37.634 21.911 -70.408 1.00 64.75 683 THR A O 1
ATOM 4872 N N . LYS A 1 684 ? 37.101 20.136 -71.686 1.00 73.50 684 LYS A N 1
ATOM 4873 C CA . LYS A 1 684 ? 37.461 19.097 -70.717 1.00 73.50 684 LYS A CA 1
ATOM 4874 C C . LYS A 1 684 ? 38.466 18.121 -71.338 1.00 73.50 684 LYS A C 1
ATOM 4876 O O . LYS A 1 684 ? 38.262 17.653 -72.453 1.00 73.50 684 LYS A O 1
ATOM 4881 N N . ASP A 1 685 ? 39.532 17.817 -70.599 1.00 80.31 685 ASP A N 1
ATOM 4882 C CA . ASP A 1 685 ? 40.640 16.963 -71.042 1.00 80.31 685 ASP A CA 1
ATOM 4883 C C . ASP A 1 685 ? 40.747 15.711 -70.158 1.00 80.31 685 ASP A C 1
ATOM 4885 O O . ASP A 1 685 ? 40.621 15.804 -68.936 1.00 80.31 685 ASP A O 1
ATOM 4889 N N . ILE A 1 686 ? 41.037 14.543 -70.743 1.00 86.69 686 ILE A N 1
ATOM 4890 C CA . ILE A 1 686 ? 41.475 13.358 -69.982 1.00 86.69 686 ILE A CA 1
ATOM 4891 C C . ILE A 1 686 ? 43.001 13.443 -69.842 1.00 86.69 686 ILE A C 1
ATOM 4893 O O . ILE A 1 686 ? 43.737 13.171 -70.789 1.00 86.69 686 ILE A O 1
ATOM 4897 N N . THR A 1 687 ? 43.487 13.850 -68.667 1.00 83.88 687 THR A N 1
ATOM 4898 C CA . THR A 1 687 ? 44.922 14.076 -68.421 1.00 83.88 687 THR A CA 1
ATOM 4899 C C . THR A 1 687 ? 45.541 12.927 -67.627 1.00 83.88 687 THR A C 1
ATOM 4901 O O . THR A 1 687 ? 45.360 12.834 -66.418 1.00 83.88 687 THR A O 1
ATOM 4904 N N . ILE A 1 688 ? 46.337 12.081 -68.289 1.00 86.69 688 ILE A N 1
ATOM 4905 C CA . ILE A 1 688 ? 47.106 11.008 -67.637 1.00 86.69 688 ILE A CA 1
ATOM 4906 C C . ILE A 1 688 ? 48.558 11.472 -67.458 1.00 86.69 688 ILE A C 1
ATOM 4908 O O . ILE A 1 688 ? 49.316 11.550 -68.425 1.00 86.69 688 ILE A O 1
ATOM 4912 N N . THR A 1 689 ? 48.962 11.767 -66.219 1.00 85.31 689 THR A N 1
ATOM 4913 C CA . THR A 1 689 ? 50.329 12.211 -65.887 1.00 85.31 689 THR A CA 1
ATOM 4914 C C . THR A 1 689 ? 51.055 11.169 -65.041 1.00 85.31 689 THR A C 1
ATOM 4916 O O . THR A 1 689 ? 50.585 10.797 -63.973 1.00 85.31 689 THR A O 1
ATOM 4919 N N . SER A 1 690 ? 52.249 10.746 -65.469 1.00 83.81 690 SER A N 1
ATOM 4920 C CA . SER A 1 690 ? 53.145 9.901 -64.666 1.00 83.81 690 SER A CA 1
ATOM 4921 C C . SER A 1 690 ? 54.457 10.643 -64.404 1.00 83.81 690 SER A C 1
ATOM 4923 O O . SER A 1 690 ? 55.375 10.613 -65.218 1.00 83.81 690 SER A O 1
ATOM 4925 N N . ALA A 1 691 ? 54.535 11.360 -63.278 1.00 79.50 691 ALA A N 1
ATOM 4926 C CA . ALA A 1 691 ? 55.615 12.320 -63.007 1.00 79.50 691 ALA A CA 1
ATOM 4927 C C . ALA A 1 691 ? 57.013 11.687 -62.824 1.00 79.50 691 ALA A C 1
ATOM 4929 O O . ALA A 1 691 ? 58.021 12.346 -63.070 1.00 79.50 691 ALA A O 1
ATOM 4930 N N . LEU A 1 692 ? 57.073 10.422 -62.391 1.00 78.38 692 LEU A N 1
ATOM 4931 C CA . LEU A 1 692 ? 58.312 9.655 -62.167 1.00 78.38 692 LEU A CA 1
ATOM 4932 C C . LEU A 1 692 ? 58.275 8.246 -62.794 1.00 78.38 692 LEU A C 1
ATOM 4934 O O . LEU A 1 692 ? 59.210 7.467 -62.615 1.00 78.38 692 LEU A O 1
ATOM 4938 N N . GLY A 1 693 ? 57.187 7.900 -63.485 1.00 78.38 693 GLY A N 1
ATOM 4939 C CA . GLY A 1 693 ? 56.917 6.555 -63.986 1.00 78.38 693 GLY A CA 1
ATOM 4940 C C . GLY A 1 693 ? 56.802 6.496 -65.507 1.00 78.38 693 GLY A C 1
ATOM 4941 O O . GLY A 1 693 ? 57.505 7.188 -66.241 1.00 78.38 693 GLY A O 1
ATOM 4942 N N . ARG A 1 694 ? 55.911 5.627 -65.982 1.00 85.50 694 ARG A N 1
ATOM 4943 C CA . ARG A 1 694 ? 55.542 5.476 -67.393 1.00 85.50 694 ARG A CA 1
ATOM 4944 C C . ARG A 1 694 ? 54.032 5.308 -67.496 1.00 85.50 694 ARG A C 1
ATOM 4946 O O . ARG A 1 694 ? 53.432 4.681 -66.628 1.00 85.50 694 ARG A O 1
ATOM 4953 N N . VAL A 1 695 ? 53.448 5.806 -68.578 1.00 89.44 695 VAL A N 1
ATOM 4954 C CA . VAL A 1 695 ? 52.113 5.384 -69.017 1.00 89.44 695 VAL A CA 1
ATOM 4955 C C . VAL A 1 695 ? 52.307 4.188 -69.950 1.00 89.44 695 VAL A C 1
ATOM 4957 O O . VAL A 1 695 ? 53.199 4.211 -70.798 1.00 89.44 695 VAL A O 1
ATOM 4960 N N . ILE A 1 696 ? 51.517 3.131 -69.768 1.00 85.56 696 ILE A N 1
ATOM 4961 C CA . ILE A 1 696 ? 51.453 1.980 -70.676 1.00 85.56 696 ILE A CA 1
ATOM 4962 C C . ILE A 1 696 ? 50.004 1.868 -71.142 1.00 85.56 696 ILE A C 1
ATOM 4964 O O . ILE A 1 696 ? 49.097 1.899 -70.317 1.00 85.56 696 ILE A O 1
ATOM 4968 N N . ILE A 1 697 ? 49.804 1.717 -72.449 1.00 87.81 697 ILE A N 1
ATOM 4969 C CA . ILE A 1 697 ? 48.518 1.367 -73.053 1.00 87.81 697 ILE A CA 1
ATOM 4970 C C . ILE A 1 697 ? 48.779 0.105 -73.876 1.00 87.81 697 ILE A C 1
ATOM 4972 O O . ILE A 1 697 ? 49.653 0.114 -74.742 1.00 87.81 697 ILE A O 1
ATOM 4976 N N . THR A 1 698 ? 48.058 -0.978 -73.581 1.00 84.12 698 THR A N 1
ATOM 4977 C CA . THR A 1 698 ? 48.256 -2.286 -74.221 1.00 84.12 698 THR A CA 1
ATOM 4978 C C . THR A 1 698 ? 46.912 -2.859 -74.639 1.00 84.12 698 THR A C 1
ATOM 4980 O O . THR A 1 698 ? 46.141 -3.309 -73.796 1.00 84.12 698 THR A O 1
ATOM 4983 N N . GLY A 1 699 ? 46.660 -2.889 -75.944 1.00 81.19 699 GLY A N 1
ATOM 4984 C CA . GLY A 1 699 ? 45.568 -3.660 -76.526 1.00 81.19 699 GLY A CA 1
ATOM 4985 C C . GLY A 1 699 ? 45.957 -5.126 -76.675 1.00 81.19 699 GLY A C 1
ATOM 4986 O O . GLY A 1 699 ? 47.010 -5.429 -77.235 1.00 81.19 699 GLY A O 1
ATOM 4987 N N . THR A 1 700 ? 45.116 -6.037 -76.191 1.00 80.44 700 THR A N 1
ATOM 4988 C CA . THR A 1 700 ? 45.289 -7.497 -76.340 1.00 80.44 700 THR A CA 1
ATOM 4989 C C . THR A 1 700 ? 44.235 -8.138 -77.248 1.00 80.44 700 THR A C 1
ATOM 4991 O O . THR A 1 700 ? 44.258 -9.353 -77.453 1.00 80.44 700 THR A O 1
ATOM 4994 N N . GLU A 1 701 ? 43.325 -7.338 -77.812 1.00 77.81 701 GLU A N 1
ATOM 4995 C CA . GLU A 1 701 ? 42.312 -7.804 -78.757 1.00 77.81 701 GLU A CA 1
ATOM 4996 C C . GLU A 1 701 ? 42.952 -8.333 -80.055 1.00 77.81 701 GLU A C 1
ATOM 4998 O O . GLU A 1 701 ? 43.980 -7.842 -80.517 1.00 77.81 701 GLU A O 1
ATOM 5003 N N . THR A 1 702 ? 42.325 -9.333 -80.675 1.00 74.38 702 THR A N 1
ATOM 5004 C CA . THR A 1 702 ? 42.767 -9.914 -81.954 1.00 74.38 702 THR A CA 1
ATOM 5005 C C . THR A 1 702 ? 42.215 -9.190 -83.189 1.00 74.38 702 THR A C 1
ATOM 5007 O O . THR A 1 702 ? 42.495 -9.607 -84.315 1.00 74.38 702 THR A O 1
ATOM 5010 N N . ALA A 1 703 ? 41.445 -8.113 -83.004 1.00 76.38 703 ALA A N 1
ATOM 5011 C CA . ALA A 1 703 ? 41.017 -7.220 -84.075 1.00 76.38 703 ALA A CA 1
ATOM 5012 C C . ALA A 1 703 ? 42.131 -6.241 -84.489 1.00 76.38 703 ALA A C 1
ATOM 5014 O O . ALA A 1 703 ? 43.106 -6.019 -83.776 1.00 76.38 703 ALA A O 1
ATOM 5015 N N . ALA A 1 704 ? 41.973 -5.612 -85.656 1.00 64.94 704 ALA A N 1
ATOM 5016 C CA . ALA A 1 704 ? 42.981 -4.715 -86.230 1.00 64.94 704 ALA A CA 1
ATOM 5017 C C . ALA A 1 704 ? 43.140 -3.358 -85.504 1.00 64.94 704 ALA A C 1
ATOM 5019 O O . ALA A 1 704 ? 44.011 -2.580 -85.885 1.00 64.94 704 ALA A O 1
ATOM 5020 N N . ALA A 1 705 ? 42.312 -3.070 -84.493 1.00 71.44 705 ALA A N 1
ATOM 5021 C CA . ALA A 1 705 ? 42.218 -1.777 -83.809 1.00 71.44 705 ALA A CA 1
ATOM 5022 C C . ALA A 1 705 ? 42.349 -1.899 -82.274 1.00 71.44 705 ALA A C 1
ATOM 5024 O O . ALA A 1 705 ? 41.741 -1.135 -81.534 1.00 71.44 705 ALA A O 1
ATOM 5025 N N . ALA A 1 706 ? 43.153 -2.853 -81.785 1.00 77.62 706 ALA A N 1
ATOM 5026 C CA . ALA A 1 706 ? 43.302 -3.137 -80.350 1.00 77.62 706 ALA A CA 1
ATOM 5027 C C . ALA A 1 706 ? 43.747 -1.926 -79.490 1.00 77.62 706 ALA A C 1
ATOM 5029 O O . ALA A 1 706 ? 43.553 -1.931 -78.276 1.00 77.62 706 ALA A O 1
ATOM 5030 N N . VAL A 1 707 ? 44.343 -0.896 -80.104 1.00 85.62 707 VAL A N 1
ATOM 5031 C CA . VAL A 1 707 ? 44.488 0.455 -79.541 1.00 85.62 707 VAL A CA 1
ATOM 5032 C C . VAL A 1 707 ? 44.179 1.457 -80.654 1.00 85.62 707 VAL A C 1
ATOM 5034 O O . VAL A 1 707 ? 44.852 1.445 -81.685 1.00 85.62 707 VAL A O 1
ATOM 5037 N N . GLU A 1 708 ? 43.202 2.341 -80.448 1.00 84.50 708 GLU A N 1
ATOM 5038 C CA . GLU A 1 708 ? 42.818 3.385 -81.407 1.00 84.50 708 GLU A CA 1
ATOM 5039 C C . GLU A 1 708 ? 42.770 4.762 -80.722 1.00 84.50 708 GLU A C 1
ATOM 5041 O O . GLU A 1 708 ? 42.316 4.889 -79.586 1.00 84.50 708 GLU A O 1
ATOM 5046 N N . LEU A 1 709 ? 43.270 5.802 -81.400 1.00 86.19 709 LEU A N 1
ATOM 5047 C CA . LEU A 1 709 ? 43.256 7.191 -80.926 1.00 86.19 709 LEU A CA 1
ATOM 5048 C C . LEU A 1 709 ? 42.529 8.063 -81.959 1.00 86.19 709 LEU A C 1
ATOM 5050 O O . LEU A 1 709 ? 43.126 8.513 -82.938 1.00 86.19 709 LEU A O 1
ATOM 5054 N N . ILE A 1 710 ? 41.236 8.302 -81.738 1.00 82.06 710 ILE A N 1
ATOM 5055 C CA . ILE A 1 710 ? 40.378 9.085 -82.639 1.00 82.06 710 ILE A CA 1
ATOM 5056 C C . ILE A 1 710 ? 40.400 10.567 -82.235 1.00 82.06 710 ILE A C 1
ATOM 5058 O O . ILE A 1 710 ? 40.301 10.908 -81.059 1.00 82.06 710 ILE A O 1
ATOM 5062 N N . ALA A 1 711 ? 40.515 11.461 -83.220 1.00 81.75 711 ALA A N 1
ATOM 5063 C CA . ALA A 1 711 ? 40.440 12.914 -83.038 1.00 81.75 711 ALA A CA 1
ATOM 5064 C C . ALA A 1 711 ? 39.700 13.568 -84.225 1.00 81.75 711 ALA A C 1
ATOM 5066 O O . ALA A 1 711 ? 40.255 14.391 -84.952 1.00 81.75 711 ALA A O 1
ATOM 5067 N N . ASP A 1 712 ? 38.457 13.138 -84.445 1.00 79.25 712 ASP A N 1
ATOM 5068 C CA . ASP A 1 712 ? 37.611 13.420 -85.616 1.00 79.25 712 ASP A CA 1
ATOM 5069 C C . ASP A 1 712 ? 36.870 14.771 -85.579 1.00 79.25 712 ASP A C 1
ATOM 5071 O O . ASP A 1 712 ? 36.365 15.237 -86.604 1.00 79.25 712 ASP A O 1
ATOM 5075 N N . GLY A 1 713 ? 36.817 15.420 -84.411 1.00 72.69 713 GLY A N 1
ATOM 5076 C CA . GLY A 1 713 ? 36.203 16.735 -84.233 1.00 72.69 713 GLY A CA 1
ATOM 5077 C C . GLY A 1 713 ? 36.749 17.804 -85.193 1.00 72.69 713 GLY A C 1
ATOM 5078 O O . GLY A 1 713 ? 37.873 17.732 -85.681 1.00 72.69 713 GLY A O 1
ATOM 5079 N N . VAL A 1 714 ? 35.967 18.863 -85.432 1.00 68.88 714 VAL A N 1
ATOM 5080 C CA . VAL A 1 714 ? 36.199 19.863 -86.506 1.00 68.88 714 VAL A CA 1
ATOM 5081 C C . VAL A 1 714 ? 37.566 20.584 -86.438 1.00 68.88 714 VAL A C 1
ATOM 5083 O O . VAL A 1 714 ? 38.021 21.136 -87.440 1.00 68.88 714 VAL A O 1
ATOM 5086 N N . ALA A 1 715 ? 38.241 20.563 -85.284 1.00 67.88 715 ALA A N 1
ATOM 5087 C CA . ALA A 1 715 ? 39.604 21.072 -85.085 1.00 67.88 715 ALA A CA 1
ATOM 5088 C C . ALA A 1 715 ? 40.565 20.032 -84.457 1.00 67.88 715 ALA A C 1
ATOM 5090 O O . ALA A 1 715 ? 41.594 20.404 -83.897 1.00 67.88 715 ALA A O 1
ATOM 5091 N N . GLY A 1 716 ? 40.213 18.745 -84.510 1.00 67.31 716 GLY A N 1
ATOM 5092 C CA . GLY A 1 716 ? 40.937 17.647 -83.875 1.00 67.31 716 GLY A CA 1
ATOM 5093 C C . GLY A 1 716 ? 42.250 17.266 -84.567 1.00 67.31 716 GLY A C 1
ATOM 5094 O O . GLY A 1 716 ? 42.488 17.562 -85.742 1.00 67.31 716 GLY A O 1
ATOM 5095 N N . GLY A 1 717 ? 43.113 16.596 -83.804 1.00 76.06 717 GLY A N 1
ATOM 5096 C CA . GLY A 1 717 ? 44.346 15.980 -84.284 1.00 76.06 717 GLY A CA 1
ATOM 5097 C C . GLY A 1 717 ? 45.135 15.343 -83.140 1.00 76.06 717 GLY A C 1
ATOM 5098 O O . GLY A 1 717 ? 45.268 15.933 -82.068 1.00 76.06 717 GLY A O 1
ATOM 5099 N N . VAL A 1 718 ? 45.679 14.147 -83.366 1.00 86.81 718 VAL A N 1
ATOM 5100 C CA . VAL A 1 718 ? 46.500 13.437 -82.375 1.00 86.81 718 VAL A CA 1
ATOM 5101 C C . VAL A 1 718 ? 47.911 14.028 -82.366 1.00 86.81 718 VAL A C 1
ATOM 5103 O O . VAL A 1 718 ? 48.642 13.930 -83.351 1.00 86.81 718 VAL A O 1
ATOM 5106 N N . LYS A 1 719 ? 48.313 14.645 -81.250 1.00 83.94 719 LYS A N 1
ATOM 5107 C CA . LYS A 1 719 ? 49.667 15.184 -81.062 1.00 83.94 719 LYS A CA 1
ATOM 5108 C C . LYS A 1 719 ? 50.499 14.246 -80.191 1.00 83.94 719 LYS A C 1
ATOM 5110 O O . LYS A 1 719 ? 50.384 14.277 -78.969 1.00 83.94 719 LYS A O 1
ATOM 5115 N N . ILE A 1 720 ? 51.406 13.497 -80.811 1.00 86.00 720 ILE A N 1
ATOM 5116 C CA . ILE A 1 720 ? 52.457 12.756 -80.102 1.00 86.00 720 ILE A CA 1
ATOM 5117 C C . ILE A 1 720 ? 53.722 13.619 -80.094 1.00 86.00 720 ILE A C 1
ATOM 5119 O O . ILE A 1 720 ? 54.157 14.096 -81.141 1.00 86.00 720 ILE A O 1
ATOM 5123 N N . ALA A 1 721 ? 54.298 13.866 -78.917 1.00 81.75 721 ALA A N 1
ATOM 5124 C CA . ALA A 1 721 ? 55.500 14.681 -78.767 1.00 81.75 721 ALA A CA 1
ATOM 5125 C C . ALA A 1 721 ? 56.420 14.100 -77.688 1.00 81.75 721 ALA A C 1
ATOM 5127 O O . ALA A 1 721 ? 56.005 13.909 -76.547 1.00 81.75 721 ALA A O 1
ATOM 5128 N N . ALA A 1 722 ? 57.683 13.873 -78.046 1.00 80.00 722 ALA A N 1
ATOM 5129 C CA . ALA A 1 722 ? 58.737 13.439 -77.138 1.00 80.00 722 ALA A CA 1
ATOM 5130 C C . ALA A 1 722 ? 59.875 14.466 -77.132 1.00 80.00 722 ALA A C 1
ATOM 5132 O O . ALA A 1 722 ? 60.206 15.028 -78.173 1.00 80.00 722 ALA A O 1
ATOM 5133 N N . ASN A 1 723 ? 60.477 14.711 -75.965 1.00 77.50 723 ASN A N 1
ATOM 5134 C CA . ASN A 1 723 ? 61.450 15.797 -75.803 1.00 77.50 723 ASN A CA 1
ATOM 5135 C C . ASN A 1 723 ? 62.841 15.463 -76.371 1.00 77.50 723 ASN A C 1
ATOM 5137 O O . ASN A 1 723 ? 63.342 16.187 -77.224 1.00 77.50 723 ASN A O 1
ATOM 5141 N N . THR A 1 724 ? 63.487 14.399 -75.881 1.00 76.94 724 THR A N 1
ATOM 5142 C CA . THR A 1 724 ? 64.910 14.117 -76.174 1.00 76.94 724 THR A CA 1
ATOM 5143 C C . THR A 1 724 ? 65.161 12.815 -76.926 1.00 76.94 724 THR A C 1
ATOM 5145 O O . THR A 1 724 ? 66.220 12.671 -77.528 1.00 76.94 724 THR A O 1
ATOM 5148 N N . ASN A 1 725 ? 64.222 11.866 -76.877 1.00 75.50 725 ASN A N 1
ATOM 5149 C CA . ASN A 1 725 ? 64.461 10.479 -77.297 1.00 75.50 725 ASN A CA 1
ATOM 5150 C C . ASN A 1 725 ? 63.701 10.081 -78.576 1.00 75.50 725 ASN A C 1
ATOM 5152 O O . ASN A 1 725 ? 63.812 8.939 -78.998 1.00 75.50 725 ASN A O 1
ATOM 5156 N N . GLY A 1 726 ? 62.949 11.001 -79.190 1.00 77.31 726 GLY A N 1
ATOM 5157 C CA . GLY A 1 726 ? 62.096 10.697 -80.343 1.00 77.31 726 GLY A CA 1
ATOM 5158 C C . GLY A 1 726 ? 60.832 9.904 -79.987 1.00 77.31 726 GLY A C 1
ATOM 5159 O O . GLY A 1 726 ? 60.527 9.681 -78.815 1.00 77.31 726 GLY A O 1
ATOM 5160 N N . VAL A 1 727 ? 60.076 9.531 -81.020 1.00 86.88 727 VAL A N 1
ATOM 5161 C CA . VAL A 1 727 ? 58.878 8.686 -80.928 1.00 86.88 727 VAL A CA 1
ATOM 5162 C C . VAL A 1 727 ? 59.153 7.436 -81.755 1.00 86.88 727 VAL A C 1
ATOM 5164 O O . VAL A 1 727 ? 59.181 7.514 -82.982 1.00 86.88 727 VAL A O 1
ATOM 5167 N N . ASP A 1 728 ? 59.369 6.306 -81.088 1.00 83.50 728 ASP A N 1
ATOM 5168 C CA . ASP A 1 728 ? 59.509 5.015 -81.759 1.00 83.50 728 ASP A CA 1
ATOM 5169 C C . ASP A 1 728 ? 58.125 4.500 -82.182 1.00 83.50 728 ASP A C 1
ATOM 5171 O O . ASP A 1 728 ? 57.192 4.455 -81.377 1.00 83.50 728 ASP A O 1
ATOM 5175 N N . ILE A 1 729 ? 57.999 4.099 -83.448 1.00 84.94 729 ILE A N 1
ATOM 5176 C CA . ILE A 1 729 ? 56.820 3.425 -84.003 1.00 84.94 729 ILE A CA 1
ATOM 5177 C C . ILE A 1 729 ? 57.340 2.198 -84.759 1.00 84.94 729 ILE A C 1
ATOM 5179 O O . ILE A 1 729 ? 58.106 2.345 -85.709 1.00 84.94 729 ILE A O 1
ATOM 5183 N N . ASP A 1 730 ? 56.939 1.001 -84.329 1.00 81.75 730 ASP A N 1
ATOM 5184 C CA . ASP A 1 730 ? 57.265 -0.281 -84.968 1.00 81.75 730 ASP A CA 1
ATOM 5185 C C . ASP A 1 730 ? 55.976 -1.055 -85.280 1.00 81.75 730 ASP A C 1
ATOM 5187 O O . ASP A 1 730 ? 54.964 -0.913 -84.591 1.00 81.75 730 ASP A O 1
ATOM 5191 N N . ALA A 1 731 ? 56.019 -1.878 -86.325 1.00 78.94 731 ALA A N 1
ATOM 5192 C CA . ALA A 1 731 ? 54.912 -2.705 -86.782 1.00 78.94 731 ALA A CA 1
ATOM 5193 C C . ALA A 1 731 ? 55.445 -4.057 -87.284 1.00 78.94 731 ALA A C 1
ATOM 5195 O O . ALA A 1 731 ? 55.587 -4.305 -88.480 1.00 78.94 731 ALA A O 1
ATOM 5196 N N . THR A 1 732 ? 55.710 -4.979 -86.357 1.00 69.75 732 THR A N 1
ATOM 5197 C CA . THR A 1 732 ? 56.406 -6.258 -86.605 1.00 69.75 732 THR A CA 1
ATOM 5198 C C . THR A 1 732 ? 55.638 -7.274 -87.487 1.00 69.75 732 THR A C 1
ATOM 5200 O O . THR A 1 732 ? 56.036 -8.434 -87.594 1.00 69.75 732 THR A O 1
ATOM 5203 N N . GLY A 1 733 ? 54.526 -6.874 -88.117 1.00 67.75 733 GLY A N 1
ATOM 5204 C CA . GLY A 1 733 ? 53.658 -7.728 -88.941 1.00 67.75 733 GLY A CA 1
ATOM 5205 C C . GLY A 1 733 ? 52.925 -7.024 -90.093 1.00 67.75 733 GLY A C 1
ATOM 5206 O O . GLY A 1 733 ? 52.074 -7.648 -90.726 1.00 67.75 733 GLY A O 1
ATOM 5207 N N . GLY A 1 734 ? 53.225 -5.754 -90.381 1.00 71.69 734 GLY A N 1
ATOM 5208 C CA . GLY A 1 734 ? 52.576 -4.985 -91.449 1.00 71.69 734 GLY A CA 1
ATOM 5209 C C . GLY A 1 734 ? 53.177 -3.582 -91.606 1.00 71.69 734 GLY A C 1
ATOM 5210 O O . GLY A 1 734 ? 53.975 -3.169 -90.771 1.00 71.69 734 GLY A O 1
ATOM 5211 N N . PRO A 1 735 ? 52.839 -2.838 -92.670 1.00 74.25 735 PRO A N 1
ATOM 5212 C CA . PRO A 1 735 ? 53.350 -1.484 -92.868 1.00 74.25 735 PRO A CA 1
ATOM 5213 C C . PRO A 1 735 ? 52.766 -0.488 -91.855 1.00 74.25 735 PRO A C 1
ATOM 5215 O O . PRO A 1 735 ? 51.587 -0.555 -91.512 1.00 74.25 735 PRO A O 1
ATOM 5218 N N . ILE A 1 736 ? 53.572 0.498 -91.453 1.00 83.38 736 ILE A N 1
ATOM 5219 C CA . ILE A 1 736 ? 53.092 1.696 -90.751 1.00 83.38 736 ILE A CA 1
ATOM 5220 C C . ILE A 1 736 ? 52.381 2.580 -91.784 1.00 83.38 736 ILE A C 1
ATOM 5222 O O . ILE A 1 736 ? 53.020 3.100 -92.700 1.00 83.38 736 ILE A O 1
ATOM 5226 N N . LEU A 1 737 ? 51.062 2.745 -91.656 1.00 78.88 737 LEU A N 1
ATOM 5227 C CA . LEU A 1 737 ? 50.295 3.670 -92.491 1.00 78.88 737 LEU A CA 1
ATOM 5228 C C . LEU A 1 737 ? 50.239 5.051 -91.835 1.00 78.88 737 LEU A C 1
ATOM 5230 O O . LEU A 1 737 ? 49.821 5.192 -90.690 1.00 78.88 737 LEU A O 1
ATOM 5234 N N . LEU A 1 738 ? 50.588 6.074 -92.612 1.00 83.62 738 LEU A N 1
ATOM 5235 C CA . LEU A 1 738 ? 50.300 7.474 -92.325 1.00 83.62 738 LEU A CA 1
ATOM 5236 C C . LEU A 1 738 ? 49.453 7.989 -93.493 1.00 83.62 738 LEU A C 1
ATOM 5238 O O . LEU A 1 738 ? 49.958 8.073 -94.611 1.00 83.62 738 LEU A O 1
ATOM 5242 N N . ASP A 1 739 ? 48.172 8.280 -93.257 1.00 79.94 739 ASP A N 1
ATOM 5243 C CA . ASP A 1 739 ? 47.282 8.849 -94.276 1.00 79.94 739 ASP A CA 1
ATOM 5244 C C . ASP A 1 739 ? 46.986 10.326 -93.990 1.00 79.94 739 ASP A C 1
ATOM 5246 O O . ASP A 1 739 ? 46.704 10.723 -92.859 1.00 79.94 739 ASP A O 1
ATOM 5250 N N . THR A 1 740 ? 47.024 11.138 -95.045 1.00 75.44 740 THR A N 1
ATOM 5251 C CA . THR A 1 740 ? 46.619 12.547 -95.036 1.00 75.44 740 THR A CA 1
ATOM 5252 C C . THR A 1 740 ? 45.712 12.874 -96.226 1.00 75.44 740 THR A C 1
ATOM 5254 O O . THR A 1 740 ? 45.753 13.976 -96.760 1.00 75.44 740 THR A O 1
ATOM 5257 N N . SER A 1 741 ? 44.854 11.933 -96.637 1.00 70.94 741 SER A N 1
ATOM 5258 C CA . SER A 1 741 ? 43.927 12.019 -97.783 1.00 70.94 741 SER A CA 1
ATOM 5259 C C . SER A 1 741 ? 42.940 13.207 -97.808 1.00 70.94 741 SER A C 1
ATOM 5261 O O . SER A 1 741 ? 42.233 13.402 -98.800 1.00 70.94 741 SER A O 1
ATOM 5263 N N . GLY A 1 742 ? 42.895 14.037 -96.762 1.00 67.38 742 GLY A N 1
ATOM 5264 C CA . GLY A 1 742 ? 42.154 15.301 -96.738 1.00 67.38 742 GLY A CA 1
ATOM 5265 C C . GLY A 1 742 ? 42.862 16.440 -97.488 1.00 67.38 742 GLY A C 1
ATOM 5266 O O . GLY A 1 742 ? 44.083 16.561 -97.476 1.00 67.38 742 GLY A O 1
ATOM 5267 N N . ALA A 1 743 ? 42.095 17.338 -98.111 1.00 65.19 743 ALA A N 1
ATOM 5268 C CA . ALA A 1 743 ? 42.661 18.491 -98.813 1.00 65.19 743 ALA A CA 1
ATOM 5269 C C . ALA A 1 743 ? 43.486 19.396 -97.871 1.00 65.19 743 ALA A C 1
ATOM 5271 O O . ALA A 1 743 ? 43.023 19.757 -96.787 1.00 65.19 743 ALA A O 1
ATOM 5272 N N . SER A 1 744 ? 44.690 19.785 -98.312 1.00 66.00 744 SER A N 1
ATOM 5273 C CA . SER A 1 744 ? 45.661 20.574 -97.530 1.00 66.00 744 SER A CA 1
ATOM 5274 C C . SER A 1 744 ? 46.061 19.924 -96.194 1.00 66.00 744 SER A C 1
ATOM 5276 O O . SER A 1 744 ? 46.130 20.591 -95.158 1.00 66.00 744 SER A O 1
ATOM 5278 N N . LYS A 1 745 ? 46.316 18.610 -96.220 1.00 73.88 745 LYS A N 1
ATOM 5279 C CA . LYS A 1 745 ? 46.918 17.838 -95.129 1.00 73.88 745 LYS A CA 1
ATOM 5280 C C . LYS A 1 745 ? 48.187 17.155 -95.653 1.00 73.88 745 LYS A C 1
ATOM 5282 O O . LYS A 1 745 ? 48.110 16.311 -96.541 1.00 73.88 745 LYS A O 1
ATOM 5287 N N . ASP A 1 746 ? 49.335 17.505 -95.080 1.00 77.50 746 ASP A N 1
ATOM 5288 C CA . ASP A 1 746 ? 50.651 17.059 -95.550 1.00 77.50 746 ASP A CA 1
ATOM 5289 C C . ASP A 1 746 ? 51.380 16.244 -94.469 1.00 77.50 746 ASP A C 1
ATOM 5291 O O . ASP A 1 746 ? 51.391 16.630 -93.296 1.00 77.50 746 ASP A O 1
ATOM 5295 N N . ILE A 1 747 ? 52.057 15.157 -94.855 1.00 84.50 747 ILE A N 1
ATOM 5296 C CA . ILE A 1 747 ? 52.993 14.443 -93.971 1.00 84.50 747 ILE A CA 1
ATOM 5297 C C . ILE A 1 747 ? 54.306 15.233 -93.924 1.00 84.50 747 ILE A C 1
ATOM 5299 O O . ILE A 1 747 ? 55.210 15.020 -94.734 1.00 84.50 747 ILE A O 1
ATOM 5303 N N . LYS A 1 748 ? 54.427 16.168 -92.975 1.00 81.25 748 LYS A N 1
ATOM 5304 C CA . LYS A 1 748 ? 55.677 16.910 -92.769 1.00 81.25 748 LYS A CA 1
ATOM 5305 C C . LYS A 1 748 ? 56.669 16.086 -91.939 1.00 81.25 748 LYS A C 1
ATOM 5307 O O . LYS A 1 748 ? 56.596 16.077 -90.713 1.00 81.25 748 LYS A O 1
ATOM 5312 N N . LEU A 1 749 ? 57.631 15.454 -92.608 1.00 82.25 749 LEU A N 1
ATOM 5313 C CA . LEU A 1 749 ? 58.829 14.913 -91.961 1.00 82.25 749 LEU A CA 1
ATOM 5314 C C . LEU A 1 749 ? 59.859 16.039 -91.808 1.00 82.25 749 LEU A C 1
ATOM 5316 O O . LEU A 1 749 ? 60.338 16.579 -92.804 1.00 82.25 749 LEU A O 1
ATOM 5320 N N . ASP A 1 750 ? 60.173 16.414 -90.570 1.00 79.75 750 ASP A N 1
ATOM 5321 C CA . ASP A 1 750 ? 61.082 17.517 -90.251 1.00 79.75 750 ASP A CA 1
ATOM 5322 C C . ASP A 1 750 ? 62.100 17.095 -89.185 1.00 79.75 750 ASP A C 1
ATOM 5324 O O . ASP A 1 750 ? 61.773 16.361 -88.252 1.00 79.75 750 ASP A O 1
ATOM 5328 N N . ALA A 1 751 ? 63.341 17.549 -89.338 1.00 77.50 751 ALA A N 1
ATOM 5329 C CA . ALA A 1 751 ? 64.475 17.180 -88.500 1.00 77.50 751 ALA A CA 1
ATOM 5330 C C . ALA A 1 751 ? 65.405 18.388 -88.310 1.00 77.50 751 ALA A C 1
ATOM 5332 O O . ALA A 1 751 ? 66.580 18.348 -88.669 1.00 77.50 751 ALA A O 1
ATOM 5333 N N . ASP A 1 752 ? 64.860 19.446 -87.707 1.00 74.69 752 ASP A N 1
ATOM 5334 C CA . ASP A 1 752 ? 65.429 20.794 -87.493 1.00 74.69 752 ASP A CA 1
ATOM 5335 C C . ASP A 1 752 ? 66.866 20.831 -86.901 1.00 74.69 752 ASP A C 1
ATOM 5337 O O . ASP A 1 752 ? 67.562 21.844 -86.945 1.00 74.69 752 ASP A O 1
ATOM 5341 N N . SER A 1 753 ? 67.357 19.719 -86.339 1.00 72.56 753 SER A N 1
ATOM 5342 C CA . SER A 1 753 ? 68.766 19.515 -85.944 1.00 72.56 753 SER A CA 1
ATOM 5343 C C . SER A 1 753 ? 69.238 18.052 -86.071 1.00 72.56 753 SER A C 1
ATOM 5345 O O . SER A 1 753 ? 70.156 17.624 -85.371 1.00 72.56 753 SER A O 1
ATOM 5347 N N . GLY A 1 754 ? 68.603 17.269 -86.947 1.00 72.50 754 GLY A N 1
ATOM 5348 C CA . GLY A 1 754 ? 68.863 15.841 -87.153 1.00 72.50 754 GLY A CA 1
ATOM 5349 C C . GLY A 1 754 ? 68.937 15.465 -88.635 1.00 72.50 754 GLY A C 1
ATOM 5350 O O . GLY A 1 754 ? 69.294 16.282 -89.480 1.00 72.50 754 GLY A O 1
ATOM 5351 N N . ALA A 1 755 ? 68.597 14.216 -88.952 1.00 78.88 755 ALA A N 1
ATOM 5352 C CA . ALA A 1 755 ? 68.445 13.740 -90.323 1.00 78.88 755 ALA A CA 1
ATOM 5353 C C . ALA A 1 755 ? 67.134 12.961 -90.458 1.00 78.88 755 ALA A C 1
ATOM 5355 O O . ALA A 1 755 ? 66.848 12.094 -89.633 1.00 78.88 755 ALA A O 1
ATOM 5356 N N . VAL A 1 756 ? 66.365 13.235 -91.514 1.00 84.12 756 VAL A N 1
ATOM 5357 C CA . VAL A 1 756 ? 65.268 12.355 -91.933 1.00 84.12 756 VAL A CA 1
ATOM 5358 C C . VAL A 1 756 ? 65.896 11.171 -92.666 1.00 84.12 756 VAL A C 1
ATOM 5360 O O . VAL A 1 756 ? 66.470 11.339 -93.741 1.00 84.12 756 VAL A O 1
ATOM 5363 N N . ILE A 1 757 ? 65.829 9.986 -92.062 1.00 80.62 757 ILE A N 1
ATOM 5364 C CA . ILE A 1 757 ? 66.330 8.736 -92.643 1.00 80.62 757 ILE A CA 1
ATOM 5365 C C . ILE A 1 757 ? 65.122 7.904 -93.065 1.00 80.62 757 ILE A C 1
ATOM 5367 O O . ILE A 1 757 ? 64.270 7.587 -92.240 1.00 80.62 757 ILE A O 1
ATOM 5371 N N . ILE A 1 758 ? 65.062 7.551 -94.348 1.00 82.12 758 ILE A N 1
ATOM 5372 C CA . ILE A 1 758 ? 64.079 6.623 -94.910 1.00 82.12 758 ILE A CA 1
ATOM 5373 C C . ILE A 1 758 ? 64.885 5.465 -95.497 1.00 82.12 758 ILE A C 1
ATOM 5375 O O . ILE A 1 758 ? 65.529 5.629 -96.533 1.00 82.12 758 ILE A O 1
ATOM 5379 N N . ASP A 1 759 ? 64.893 4.329 -94.801 1.00 80.69 759 ASP A N 1
ATOM 5380 C CA . ASP A 1 759 ? 65.608 3.117 -95.210 1.00 80.69 759 ASP A CA 1
ATOM 5381 C C . ASP A 1 759 ? 64.620 1.982 -95.508 1.00 80.69 759 ASP A C 1
ATOM 5383 O O . ASP A 1 759 ? 63.571 1.863 -94.872 1.00 80.69 759 ASP A O 1
ATOM 5387 N N . GLY A 1 760 ? 64.951 1.162 -96.503 1.00 72.38 760 GLY A N 1
ATOM 5388 C CA . GLY A 1 760 ? 64.103 0.096 -97.023 1.00 72.38 760 GLY A CA 1
ATOM 5389 C C . GLY A 1 760 ? 64.677 -1.272 -96.689 1.00 72.38 760 GLY A C 1
ATOM 5390 O O . GLY A 1 760 ? 65.443 -1.826 -97.473 1.00 72.38 760 GLY A O 1
ATOM 5391 N N . GLY A 1 761 ? 64.282 -1.837 -95.547 1.00 70.44 761 GLY A N 1
ATOM 5392 C CA . GLY A 1 761 ? 64.784 -3.133 -95.073 1.00 70.44 761 GLY A CA 1
ATOM 5393 C C . GLY A 1 761 ? 64.258 -4.370 -95.821 1.00 70.44 761 GLY A C 1
ATOM 5394 O O . GLY A 1 761 ? 64.727 -5.480 -95.563 1.00 70.44 761 GLY A O 1
ATOM 5395 N N . GLU A 1 762 ? 63.283 -4.223 -96.725 1.00 69.56 762 GLU A N 1
ATOM 5396 C CA . GLU A 1 762 ? 62.733 -5.353 -97.482 1.00 69.56 762 GLU A CA 1
ATOM 5397 C C . GLU A 1 762 ? 63.693 -5.889 -98.554 1.00 69.56 762 GLU A C 1
ATOM 5399 O O . GLU A 1 762 ? 64.398 -5.153 -99.236 1.00 69.56 762 GLU A O 1
ATOM 5404 N N . THR A 1 763 ? 63.643 -7.204 -98.789 1.00 64.94 763 THR A N 1
ATOM 5405 C CA . THR A 1 763 ? 64.434 -7.875 -99.840 1.00 64.94 763 THR A CA 1
ATOM 5406 C C . THR A 1 763 ? 63.801 -7.801 -101.241 1.00 64.94 763 THR A C 1
ATOM 5408 O O . THR A 1 763 ? 64.317 -8.396 -102.190 1.00 64.94 763 THR A O 1
ATOM 5411 N N . GLY A 1 764 ? 62.687 -7.075 -101.388 1.00 64.50 764 GLY A N 1
ATOM 5412 C CA . GLY A 1 764 ? 62.020 -6.807 -102.663 1.00 64.50 764 GLY A CA 1
ATOM 5413 C C . GLY A 1 764 ? 62.671 -5.668 -103.459 1.00 64.50 764 GLY A C 1
ATOM 5414 O O . GLY A 1 764 ? 63.354 -4.806 -102.917 1.00 64.50 764 GLY A O 1
ATOM 5415 N N . ALA A 1 765 ? 62.414 -5.613 -104.768 1.00 60.06 765 ALA A N 1
ATOM 5416 C CA . ALA A 1 765 ? 62.998 -4.611 -105.675 1.00 60.06 765 ALA A CA 1
ATOM 5417 C C . ALA A 1 765 ? 62.429 -3.175 -105.519 1.00 60.06 765 ALA A C 1
ATOM 5419 O O . ALA A 1 765 ? 62.672 -2.321 -106.369 1.00 60.06 765 ALA A O 1
ATOM 5420 N N . THR A 1 766 ? 61.643 -2.922 -104.470 1.00 67.00 766 THR A N 1
ATOM 5421 C CA . THR A 1 766 ? 60.844 -1.704 -104.246 1.00 67.00 766 THR A CA 1
ATOM 5422 C C . THR A 1 766 ? 60.853 -1.290 -102.769 1.00 67.00 766 THR A C 1
ATOM 5424 O O . THR A 1 766 ? 59.834 -0.862 -102.240 1.00 67.00 766 THR A O 1
ATOM 5427 N N . ALA A 1 767 ? 61.988 -1.458 -102.083 1.00 67.88 767 ALA A N 1
ATOM 5428 C CA . ALA A 1 767 ? 62.084 -1.293 -100.629 1.00 67.88 767 ALA A CA 1
ATOM 5429 C C . ALA A 1 767 ? 61.867 0.152 -100.121 1.00 67.88 767 ALA A C 1
ATOM 5431 O O . ALA A 1 767 ? 61.481 0.341 -98.972 1.00 67.88 767 ALA A O 1
ATOM 5432 N N . VAL A 1 768 ? 62.065 1.166 -100.974 1.00 80.94 768 VAL A N 1
ATOM 5433 C CA . VAL A 1 768 ? 61.574 2.541 -100.769 1.00 80.94 768 VAL A CA 1
ATOM 5434 C C . VAL A 1 768 ? 60.922 3.008 -102.069 1.00 80.94 768 VAL A C 1
ATOM 5436 O O . VAL A 1 768 ? 61.528 2.913 -103.138 1.00 80.94 768 VAL A O 1
ATOM 5439 N N . VAL A 1 769 ? 59.688 3.509 -101.989 1.00 77.25 769 VAL A N 1
ATOM 5440 C CA . VAL A 1 769 ? 58.905 3.993 -103.136 1.00 77.25 769 VAL A CA 1
ATOM 5441 C C . VAL A 1 769 ? 58.202 5.291 -102.752 1.00 77.25 769 VAL A C 1
ATOM 5443 O O . VAL A 1 769 ? 57.428 5.325 -101.802 1.00 77.25 769 VAL A O 1
ATOM 5446 N N . ILE A 1 770 ? 58.448 6.353 -103.521 1.00 81.50 770 ILE A N 1
ATOM 5447 C CA . ILE A 1 770 ? 57.798 7.662 -103.376 1.00 81.50 770 ILE A CA 1
ATOM 5448 C C . ILE A 1 770 ? 57.057 7.946 -104.686 1.00 81.50 770 ILE A C 1
ATOM 5450 O O . ILE A 1 770 ? 57.649 7.845 -105.760 1.00 81.50 770 ILE A O 1
ATOM 5454 N N . ILE A 1 771 ? 55.760 8.262 -104.614 1.00 76.81 771 ILE A N 1
ATOM 5455 C CA . ILE A 1 771 ? 54.898 8.479 -105.787 1.00 76.81 771 ILE A CA 1
ATOM 5456 C C . ILE A 1 771 ? 54.028 9.718 -105.563 1.00 76.81 771 ILE A C 1
ATOM 5458 O O . ILE A 1 771 ? 53.162 9.720 -104.692 1.00 76.81 771 ILE A O 1
ATOM 5462 N N . ALA A 1 772 ? 54.184 10.733 -106.414 1.00 75.44 772 ALA A N 1
ATOM 5463 C CA . ALA A 1 772 ? 53.181 11.783 -106.576 1.00 75.44 772 ALA A CA 1
ATOM 5464 C C . ALA A 1 772 ? 52.153 11.333 -107.631 1.00 75.44 772 ALA A C 1
ATOM 5466 O O . ALA A 1 772 ? 52.443 11.310 -108.825 1.00 75.44 772 ALA A O 1
ATOM 5467 N N . SER A 1 773 ? 50.969 10.909 -107.182 1.00 72.75 773 SER A N 1
ATOM 5468 C CA . SER A 1 773 ? 49.907 10.338 -108.032 1.00 72.75 773 SER A CA 1
ATOM 5469 C C . SER A 1 773 ? 48.791 11.325 -108.401 1.00 72.75 773 SER A C 1
ATOM 5471 O O . SER A 1 773 ? 47.999 11.052 -109.304 1.00 72.75 773 SER A O 1
ATOM 5473 N N . HIS A 1 774 ? 48.715 12.474 -107.725 1.00 72.00 774 HIS A N 1
ATOM 5474 C CA . HIS A 1 774 ? 47.719 13.511 -107.991 1.00 72.00 774 HIS A CA 1
ATOM 5475 C C . HIS A 1 774 ? 48.077 14.334 -109.235 1.00 72.00 774 HIS A C 1
ATOM 5477 O O . HIS A 1 774 ? 49.200 14.805 -109.377 1.00 72.00 774 HIS A O 1
ATOM 5483 N N . SER A 1 775 ? 47.096 14.599 -110.102 1.00 62.50 775 SER A N 1
ATOM 5484 C CA . SER A 1 775 ? 47.274 15.230 -111.426 1.00 62.50 775 SER A CA 1
ATOM 5485 C C . SER A 1 775 ? 47.744 16.697 -111.438 1.00 62.50 775 SER A C 1
ATOM 5487 O O . SER A 1 775 ? 47.819 17.303 -112.506 1.00 62.50 775 SER A O 1
ATOM 5489 N N . GLY A 1 776 ? 48.051 17.271 -110.274 1.00 64.19 776 GLY A N 1
ATOM 5490 C CA . GLY A 1 776 ? 48.642 18.602 -110.112 1.00 64.19 776 GLY A CA 1
ATOM 5491 C C . GLY A 1 776 ? 49.798 18.654 -109.106 1.00 64.19 776 GLY A C 1
ATOM 5492 O O . GLY A 1 776 ? 50.222 19.750 -108.755 1.00 64.19 776 GLY A O 1
ATOM 5493 N N . GLY A 1 777 ? 50.284 17.503 -108.623 1.00 66.88 777 GLY A N 1
ATOM 5494 C CA . GLY A 1 777 ? 51.406 17.404 -107.688 1.00 66.88 777 GLY A CA 1
ATOM 5495 C C . GLY A 1 777 ? 52.576 16.634 -108.300 1.00 66.88 777 GLY A C 1
ATOM 5496 O O . GLY A 1 777 ? 52.373 15.625 -108.970 1.00 66.88 777 GLY A O 1
ATOM 5497 N N . GLY A 1 778 ? 53.797 17.107 -108.060 1.00 68.62 778 GLY A N 1
ATOM 5498 C CA . GLY A 1 778 ? 55.036 16.395 -108.379 1.00 68.62 778 GLY A CA 1
ATOM 5499 C C . GLY A 1 778 ? 55.786 15.998 -107.108 1.00 68.62 778 GLY A C 1
ATOM 5500 O O . GLY A 1 778 ? 55.429 16.430 -106.014 1.00 68.62 778 GLY A O 1
ATOM 5501 N N . ILE A 1 779 ? 56.839 15.194 -107.255 1.00 81.88 779 ILE A N 1
ATOM 5502 C CA . ILE A 1 779 ? 57.838 15.026 -106.193 1.00 81.88 779 ILE A CA 1
ATOM 5503 C C . ILE A 1 779 ? 58.819 16.187 -106.339 1.00 81.88 779 ILE A C 1
ATOM 5505 O O . ILE A 1 779 ? 59.615 16.192 -107.279 1.00 81.88 779 ILE A O 1
ATOM 5509 N N . ASP A 1 780 ? 58.732 17.165 -105.443 1.00 75.88 780 ASP A N 1
ATOM 5510 C CA . ASP A 1 780 ? 59.745 18.212 -105.325 1.00 75.88 780 ASP A CA 1
ATOM 5511 C C . ASP A 1 780 ? 60.851 17.761 -104.360 1.00 75.88 780 ASP A C 1
ATOM 5513 O O . ASP A 1 780 ? 60.593 17.037 -103.395 1.00 75.88 780 ASP A O 1
ATOM 5517 N N . MET A 1 781 ? 62.092 18.145 -104.647 1.00 79.62 781 MET A N 1
ATOM 5518 C CA . MET A 1 781 ? 63.279 17.761 -103.882 1.00 79.62 781 MET A CA 1
ATOM 5519 C C . MET A 1 781 ? 64.314 18.886 -103.940 1.00 79.62 781 MET A C 1
ATOM 5521 O O . MET A 1 781 ? 65.255 18.860 -104.736 1.00 79.62 781 MET A O 1
ATOM 5525 N N . ASP A 1 782 ? 64.132 19.871 -103.065 1.00 73.50 782 ASP A N 1
ATOM 5526 C CA . ASP A 1 782 ? 65.125 20.909 -102.803 1.00 73.50 782 ASP A CA 1
ATOM 5527 C C . ASP A 1 782 ? 66.274 20.357 -101.947 1.00 73.50 782 ASP A C 1
ATOM 5529 O O . ASP A 1 782 ? 66.065 19.715 -100.915 1.00 73.50 782 ASP A O 1
ATOM 5533 N N . PHE A 1 783 ? 67.512 20.656 -102.347 1.00 71.38 783 PHE A N 1
ATOM 5534 C CA . PHE A 1 783 ? 68.716 20.247 -101.623 1.00 71.38 783 PHE A CA 1
ATOM 5535 C C . PHE A 1 783 ? 69.490 21.461 -101.113 1.00 71.38 783 PHE A C 1
ATOM 5537 O O . PHE A 1 783 ? 69.772 22.404 -101.853 1.00 71.38 783 PHE A O 1
ATOM 5544 N N . GLY A 1 784 ? 69.905 21.399 -99.845 1.00 67.88 784 GLY A N 1
ATOM 5545 C CA . GLY A 1 784 ? 70.864 22.346 -99.278 1.00 67.88 784 GLY A CA 1
ATOM 5546 C C . GLY A 1 784 ? 72.266 22.207 -99.889 1.00 67.88 784 GLY A C 1
ATOM 5547 O O . GLY A 1 784 ? 72.500 21.470 -100.845 1.00 67.88 784 GLY A O 1
ATOM 5548 N N . THR A 1 785 ? 73.252 22.871 -99.284 1.00 70.69 785 THR A N 1
ATOM 5549 C CA . THR A 1 785 ? 74.642 22.936 -99.787 1.00 70.69 785 THR A CA 1
ATOM 5550 C C . THR A 1 785 ? 75.374 21.590 -99.910 1.00 70.69 785 THR A C 1
ATOM 5552 O O . THR A 1 785 ? 76.447 21.553 -100.508 1.00 70.69 785 THR A O 1
ATOM 5555 N N . GLY A 1 786 ? 74.817 20.494 -99.378 1.00 65.00 786 GLY A N 1
ATOM 5556 C CA . GLY A 1 786 ? 75.317 19.128 -99.576 1.00 65.00 786 GLY A CA 1
ATOM 5557 C C . GLY A 1 786 ? 74.912 18.472 -100.906 1.00 65.00 786 GLY A C 1
ATOM 5558 O O . GLY A 1 786 ? 75.595 17.551 -101.346 1.00 65.00 786 GLY A O 1
ATOM 5559 N N . GLY A 1 787 ? 73.851 18.955 -101.566 1.00 69.81 787 GLY A N 1
ATOM 5560 C CA . GLY A 1 787 ? 73.309 18.365 -102.796 1.00 69.81 787 GLY A CA 1
ATOM 5561 C C . GLY A 1 787 ? 72.658 16.984 -102.612 1.00 69.81 787 GLY A C 1
ATOM 5562 O O . GLY A 1 787 ? 72.491 16.495 -101.495 1.00 69.81 787 GLY A O 1
ATOM 5563 N N . LEU A 1 788 ? 72.296 16.354 -103.733 1.00 77.12 788 LEU A N 1
ATOM 5564 C CA . LEU A 1 788 ? 71.788 14.980 -103.787 1.00 77.12 788 LEU A CA 1
ATOM 5565 C C . LEU A 1 788 ? 72.931 13.992 -104.055 1.00 77.12 788 LEU A C 1
ATOM 5567 O O . LEU A 1 788 ? 73.671 14.144 -105.027 1.00 77.12 788 LEU A O 1
ATOM 5571 N N . SER A 1 789 ? 73.016 12.938 -103.244 1.00 72.88 789 SER A N 1
ATOM 5572 C CA . SER A 1 789 ? 73.892 11.787 -103.476 1.00 72.88 789 SER A CA 1
ATOM 5573 C C . SER A 1 789 ? 73.048 10.529 -103.669 1.00 72.88 789 SER A C 1
ATOM 5575 O O . SER A 1 789 ? 72.328 10.126 -102.759 1.00 72.88 789 SER A O 1
ATOM 5577 N N . VAL A 1 790 ? 73.137 9.903 -104.846 1.00 71.69 790 VAL A N 1
ATOM 5578 C CA . VAL A 1 790 ? 72.509 8.605 -105.138 1.00 71.69 790 VAL A CA 1
ATOM 5579 C C . VAL A 1 790 ? 73.620 7.597 -105.401 1.00 71.69 790 VAL A C 1
ATOM 5581 O O . VAL A 1 790 ? 74.420 7.783 -106.317 1.00 71.69 790 VAL A O 1
ATOM 5584 N N . VAL A 1 791 ? 73.682 6.535 -104.595 1.00 68.75 791 VAL A N 1
ATOM 5585 C CA . VAL A 1 791 ? 74.751 5.527 -104.649 1.00 68.75 791 VAL A CA 1
ATOM 5586 C C . VAL A 1 791 ? 74.128 4.140 -104.792 1.00 68.75 791 VAL A C 1
ATOM 5588 O O . VAL A 1 791 ? 73.625 3.570 -103.828 1.00 68.75 791 VAL A O 1
ATOM 5591 N N . GLY A 1 792 ? 74.151 3.592 -106.008 1.00 62.91 792 GLY A N 1
ATOM 5592 C CA . GLY A 1 792 ? 73.689 2.229 -106.275 1.00 62.91 792 GLY A CA 1
ATOM 5593 C C . GLY A 1 792 ? 74.695 1.194 -105.767 1.00 62.91 792 GLY A C 1
ATOM 5594 O O . GLY A 1 792 ? 75.850 1.205 -106.182 1.00 62.91 792 GLY A O 1
ATOM 5595 N N . ALA A 1 793 ? 74.265 0.280 -104.893 1.00 58.19 793 ALA A N 1
ATOM 5596 C CA . ALA A 1 793 ? 75.170 -0.681 -104.251 1.00 58.19 793 ALA A CA 1
ATOM 5597 C C . ALA A 1 793 ? 75.785 -1.721 -105.215 1.00 58.19 793 ALA A C 1
ATOM 5599 O O . ALA A 1 793 ? 76.907 -2.161 -104.980 1.00 58.19 793 ALA A O 1
ATOM 5600 N N . SER A 1 794 ? 75.061 -2.114 -106.277 1.00 58.88 794 SER A N 1
ATOM 5601 C CA . SER A 1 794 ? 75.486 -3.146 -107.251 1.00 58.88 794 SER A CA 1
ATOM 5602 C C . SER A 1 794 ? 74.849 -3.015 -108.655 1.00 58.88 794 SER A C 1
ATOM 5604 O O . SER A 1 794 ? 74.852 -3.985 -109.412 1.00 58.88 794 SER A O 1
ATOM 5606 N N . GLY A 1 795 ? 74.263 -1.869 -109.028 1.00 59.53 795 GLY A N 1
ATOM 5607 C CA . GLY A 1 795 ? 73.531 -1.733 -110.299 1.00 59.53 795 GLY A CA 1
ATOM 5608 C C . GLY A 1 795 ? 73.297 -0.289 -110.750 1.00 59.53 795 GLY A C 1
ATOM 5609 O O . GLY A 1 795 ? 73.497 0.645 -109.974 1.00 59.53 795 GLY A O 1
ATOM 5610 N N . ASP A 1 796 ? 72.887 -0.128 -112.012 1.00 61.00 796 ASP A N 1
ATOM 5611 C CA . ASP A 1 796 ? 72.682 1.174 -112.661 1.00 61.00 796 ASP A CA 1
ATOM 5612 C C . ASP A 1 796 ? 71.589 2.017 -111.979 1.00 61.00 796 ASP A C 1
ATOM 5614 O O . ASP A 1 796 ? 70.523 1.520 -111.613 1.00 61.00 796 ASP A O 1
ATOM 5618 N N . ILE A 1 797 ? 71.819 3.330 -111.884 1.00 64.25 797 ILE A N 1
ATOM 5619 C CA . ILE A 1 797 ? 70.826 4.302 -111.404 1.00 64.25 797 ILE A CA 1
ATOM 5620 C C . ILE A 1 797 ? 69.900 4.665 -112.577 1.00 64.25 797 ILE A C 1
ATOM 5622 O O . ILE A 1 797 ? 70.172 5.583 -113.353 1.00 64.25 797 ILE A O 1
ATOM 5626 N N . VAL A 1 798 ? 68.808 3.912 -112.740 1.00 65.62 798 VAL A N 1
ATOM 5627 C CA . VAL A 1 798 ? 67.894 4.037 -113.892 1.00 65.62 798 VAL A CA 1
ATOM 5628 C C . VAL A 1 798 ? 66.812 5.102 -113.655 1.00 65.62 798 VAL A C 1
ATOM 5630 O O . VAL A 1 798 ? 65.651 4.799 -113.373 1.00 65.62 798 VAL A O 1
ATOM 5633 N N . ALA A 1 799 ? 67.180 6.375 -113.814 1.00 63.28 799 ALA A N 1
ATOM 5634 C CA . ALA A 1 799 ? 66.237 7.496 -113.796 1.00 63.28 799 ALA A CA 1
ATOM 5635 C C . ALA A 1 799 ? 65.306 7.469 -115.032 1.00 63.28 799 ALA A C 1
ATOM 5637 O O . ALA A 1 799 ? 65.645 7.980 -116.100 1.00 63.28 799 ALA A O 1
ATOM 5638 N N . THR A 1 800 ? 64.124 6.860 -114.893 1.00 64.88 800 THR A N 1
ATOM 5639 C CA . THR A 1 800 ? 63.147 6.714 -115.988 1.00 64.88 800 THR A CA 1
ATOM 5640 C C . THR A 1 800 ? 62.111 7.838 -115.956 1.00 64.88 800 THR A C 1
ATOM 5642 O O . THR A 1 800 ? 61.166 7.791 -115.175 1.00 64.88 800 THR A O 1
ATOM 5645 N N . VAL A 1 801 ? 62.253 8.835 -116.833 1.00 57.81 801 VAL A N 1
ATOM 5646 C CA . VAL A 1 801 ? 61.256 9.908 -116.997 1.00 57.81 801 VAL A CA 1
ATOM 5647 C C . VAL A 1 801 ? 60.259 9.529 -118.094 1.00 57.81 801 VAL A C 1
ATOM 5649 O O . VAL A 1 801 ? 60.610 9.476 -119.272 1.00 57.81 801 VAL A O 1
ATOM 5652 N N . VAL A 1 802 ? 59.004 9.280 -117.708 1.00 58.75 802 VAL A N 1
ATOM 5653 C CA . VAL A 1 802 ? 57.895 8.930 -118.619 1.00 58.75 802 VAL A CA 1
ATOM 5654 C C . VAL A 1 802 ? 57.033 10.169 -118.891 1.00 58.75 802 VAL A C 1
ATOM 5656 O O . VAL A 1 802 ? 55.850 10.219 -118.568 1.00 58.75 802 VAL A O 1
ATOM 5659 N N . GLY A 1 803 ? 57.666 11.203 -119.446 1.00 47.41 803 GLY A N 1
ATOM 5660 C CA . GLY A 1 803 ? 57.027 12.484 -119.745 1.00 47.41 803 GLY A CA 1
ATOM 5661 C C . GLY A 1 803 ? 56.283 12.501 -121.082 1.00 47.41 803 GLY A C 1
ATOM 5662 O O . GLY A 1 803 ? 56.741 11.926 -122.076 1.00 47.41 803 GLY A O 1
ATOM 5663 N N . THR A 1 804 ? 55.151 13.205 -121.142 1.00 56.56 804 THR A N 1
ATOM 5664 C CA . THR A 1 804 ? 54.540 13.591 -122.427 1.00 56.56 804 THR A CA 1
ATOM 5665 C C . THR A 1 804 ? 55.259 14.812 -123.001 1.00 56.56 804 THR A C 1
ATOM 5667 O O . THR A 1 804 ? 55.793 15.621 -122.255 1.00 56.56 804 THR A O 1
ATOM 5670 N N . ALA A 1 805 ? 55.302 14.947 -124.332 1.00 47.28 805 ALA A N 1
ATOM 5671 C CA . ALA A 1 805 ? 56.181 15.895 -125.028 1.00 47.28 805 ALA A CA 1
ATOM 5672 C C . ALA A 1 805 ? 56.072 17.357 -124.528 1.00 47.28 805 ALA A C 1
ATOM 5674 O O . ALA A 1 805 ? 55.208 18.115 -124.970 1.00 47.28 805 ALA A O 1
ATOM 5675 N N . GLY A 1 806 ? 56.992 17.742 -123.639 1.00 56.97 806 GLY A N 1
ATOM 5676 C CA . GLY A 1 806 ? 57.021 19.038 -122.959 1.00 56.97 806 GLY A CA 1
ATOM 5677 C C . GLY A 1 806 ? 57.973 19.071 -121.757 1.00 56.97 806 GLY A C 1
ATOM 5678 O O . GLY A 1 806 ? 58.580 20.109 -121.507 1.00 56.97 806 GLY A O 1
ATOM 5679 N N . ASP A 1 807 ? 58.155 17.943 -121.065 1.00 51.41 807 ASP A N 1
ATOM 5680 C CA . ASP A 1 807 ? 58.959 17.867 -119.835 1.00 51.41 807 ASP A CA 1
ATOM 5681 C C . ASP A 1 807 ? 60.474 18.027 -120.088 1.00 51.41 807 ASP A C 1
ATOM 5683 O O . ASP A 1 807 ? 61.050 17.377 -120.965 1.00 51.41 807 ASP A O 1
ATOM 5687 N N . VAL A 1 808 ? 61.139 18.892 -119.306 1.00 57.06 808 VAL A N 1
ATOM 5688 C CA . VAL A 1 808 ? 62.556 19.269 -119.491 1.00 57.06 808 VAL A CA 1
ATOM 5689 C C . VAL A 1 808 ? 63.393 18.930 -118.256 1.00 57.06 808 VAL A C 1
ATOM 5691 O O . VAL A 1 808 ? 63.363 19.644 -117.254 1.00 57.06 808 VAL A O 1
ATOM 5694 N N . ILE A 1 809 ? 64.230 17.894 -118.357 1.00 49.69 809 ILE A N 1
ATOM 5695 C CA . ILE A 1 809 ? 65.248 17.594 -117.340 1.00 49.69 809 ILE A CA 1
ATOM 5696 C C . ILE A 1 809 ? 66.387 18.623 -117.454 1.00 49.69 809 ILE A C 1
ATOM 5698 O O . ILE A 1 809 ? 67.247 18.524 -118.331 1.00 49.69 809 ILE A O 1
ATOM 5702 N N . THR A 1 810 ? 66.411 19.615 -116.564 1.00 56.53 810 THR A N 1
ATOM 5703 C CA . THR A 1 810 ? 67.448 20.661 -116.557 1.00 56.53 810 THR A CA 1
ATOM 5704 C C . THR A 1 810 ? 68.640 20.237 -115.696 1.00 56.53 810 THR A C 1
ATOM 5706 O O . THR A 1 810 ? 68.750 20.611 -114.533 1.00 56.53 810 THR A O 1
ATOM 5709 N N . VAL A 1 811 ? 69.560 19.448 -116.263 1.00 52.41 811 VAL A N 1
ATOM 5710 C CA . VAL A 1 811 ? 70.794 19.032 -115.565 1.00 52.41 811 VAL A CA 1
ATOM 5711 C C . VAL A 1 811 ? 71.856 20.136 -115.642 1.00 52.41 811 VAL A C 1
ATOM 5713 O O . VAL A 1 811 ? 72.742 20.124 -116.496 1.00 52.41 811 VAL A O 1
ATOM 5716 N N . SER A 1 812 ? 71.772 21.120 -114.746 1.00 54.34 812 SER A N 1
ATOM 5717 C CA . SER A 1 812 ? 72.731 22.228 -114.645 1.00 54.34 812 SER A CA 1
ATOM 5718 C C . SER A 1 812 ? 73.915 21.896 -113.722 1.00 54.34 812 SER A C 1
ATOM 5720 O O . SER A 1 812 ? 74.065 22.486 -112.654 1.00 54.34 812 SER A O 1
ATOM 5722 N N . GLY A 1 813 ? 74.767 20.951 -114.134 1.00 50.69 813 GLY A N 1
ATOM 5723 C CA . GLY A 1 813 ? 75.951 20.534 -113.370 1.00 50.69 813 GLY A CA 1
ATOM 5724 C C . GLY A 1 813 ? 77.044 19.894 -114.233 1.00 50.69 813 GLY A C 1
ATOM 5725 O O . GLY A 1 813 ? 76.770 19.278 -115.262 1.00 50.69 813 GLY A O 1
ATOM 5726 N N . SER A 1 814 ? 78.305 20.049 -113.822 1.00 51.31 814 SER A N 1
ATOM 5727 C CA . SER A 1 814 ? 79.465 19.519 -114.553 1.00 51.31 814 SER A CA 1
ATOM 5728 C C . SER A 1 814 ? 79.648 18.019 -114.318 1.00 51.31 814 SER A C 1
ATOM 5730 O O . SER A 1 814 ? 80.150 17.620 -113.269 1.00 51.31 814 SER A O 1
ATOM 5732 N N . PHE A 1 815 ? 79.335 17.190 -115.316 1.00 44.16 815 PHE A N 1
ATOM 5733 C CA . PHE A 1 815 ? 79.728 15.777 -115.314 1.00 44.16 815 PHE A CA 1
ATOM 5734 C C . PHE A 1 815 ? 81.256 15.638 -115.261 1.00 44.16 815 PHE A C 1
ATOM 5736 O O . PHE A 1 815 ? 81.949 15.958 -116.230 1.00 44.16 815 PHE A O 1
ATOM 5743 N N . TYR A 1 816 ? 81.777 15.102 -114.154 1.00 46.06 816 TYR A N 1
ATOM 5744 C CA . TYR A 1 816 ? 83.127 14.548 -114.111 1.00 46.06 816 TYR A CA 1
ATOM 5745 C C . TYR A 1 816 ? 83.052 13.036 -114.362 1.00 46.06 816 TYR A C 1
ATOM 5747 O O . TYR A 1 816 ? 82.197 12.337 -113.834 1.00 46.06 816 TYR A O 1
ATOM 5755 N N . LYS A 1 817 ? 83.906 12.580 -115.273 1.00 43.09 817 LYS A N 1
ATOM 5756 C CA . LYS A 1 817 ? 83.858 11.297 -115.987 1.00 43.09 817 LYS A CA 1
ATOM 5757 C C . LYS A 1 817 ? 83.901 10.044 -115.087 1.00 43.09 817 LYS A C 1
ATOM 5759 O O . LYS A 1 817 ? 84.884 9.907 -114.370 1.00 43.09 817 LYS A O 1
ATOM 5764 N N . VAL A 1 818 ? 82.940 9.131 -115.327 1.00 37.81 818 VAL A N 1
ATOM 5765 C CA . VAL A 1 818 ? 82.867 7.682 -114.972 1.00 37.81 818 VAL A CA 1
ATOM 5766 C C . VAL A 1 818 ? 83.482 7.307 -113.623 1.00 37.81 818 VAL A C 1
ATOM 5768 O O . VAL A 1 818 ? 84.700 7.017 -113.604 1.00 37.81 818 VAL A O 1
#

Foldseek 3Di:
DDDQDPPPADDPVSVVVSVVVVVVVVVVVVVVVVVVVVVVVVVVVVVVVVPVPDDDDDDDDDDDDDDDDDDDDDDDDDDDDDDDDDDDDDDDPPCDVVCVVVCVNVVCVVCVPDDDDDPQLEDEDDDDDDDQPQFDANHWYAHPVVRFIWGHHHRGDIGTDDDDDDDDCVVVPDPDPDPPDDDDPPVDDDDDFDDDDPDPDDSDDPDDDDDDDDDDDDDDQDDDPVDDDDSDDQDDPDPDDSDDDDDDDDDPPDDDDDDDDDDDDPPDDPDDDDPPDDDDPPDDPDDDDPDPDDDDDDDDPDPDDDDDDDDPPPPPDDCPVDDDDDDDDPDDDDDDDPDDDDDDFDDPDPPSDDDDDDDDPDPDDDDDFAPDPDPPRDDDDDPDDDDDDDQPDDDPPSDDDDDDPDDDDDDFPDPDPVSDDDDDPPDDDDDDDDDDDDDDDFDDDDPPSDDDDDDDDDDPDDDDDDFPDPDPPRPDDDPPPDDDDDDDPVDDDDDQPDDDPPSDDDDDDPDDDDDDFPDPDPPSDDDDDPPDDDDDDDPDDPPRDPDDDDDPDDDDDDFPDPDPVSPPDDDPDDDDDDPDDDDDDFPDPDPVSDDDDDPPDDDDDDDPDDPPPDDDDDDDPDDDDDDAPDPDPCSPDDDDPDPPDDDDDDFPDPDPCSDPDDDPVDDDDDDPDDDDDDPVDDPGDDDDDDPPDDDDDDFPDPDPCSDDDDQPPPPGDDDDDDDPPDDDDDDPDDDDDDDDPDPPGDDDDDDPPHDDDDDFPDPDPPSDDDDDPDPPDDDDDDDDPVDDDDDDPPDDPDPDDPDDPPDDDPPPDDDDDD

Mean predicted aligned error: 22.48 Å

pLDDT: mean 70.89, std 17.3, range [26.09, 94.56]

Radius of gyration: 100.85 Å; Cα contacts (8 Å, |Δi|>4): 261; chains: 1; bounding box: 195×77×312 Å

Solvent-accessible surface area (backbone atoms only — not comparable to full-atom values): 62967 Å² total; per-residue (Å²): 124,80,90,84,68,88,85,82,62,93,45,76,66,50,48,51,53,49,52,48,53,51,50,51,42,46,51,50,49,53,49,51,48,51,48,53,54,48,53,52,49,54,53,49,57,54,54,61,66,62,69,75,71,82,75,91,84,86,78,90,83,88,89,81,84,83,84,95,80,76,88,84,81,79,85,85,90,91,82,92,86,88,91,94,88,94,90,89,85,92,73,86,83,73,79,37,69,75,45,63,70,48,47,78,52,40,54,44,62,55,43,77,71,72,58,88,76,73,72,83,46,52,58,86,78,70,104,61,84,81,65,93,84,78,57,46,57,61,25,34,42,69,43,83,87,80,74,43,48,24,38,11,80,78,25,79,58,74,45,74,76,81,86,90,85,88,86,65,70,66,75,73,67,43,88,76,82,60,83,80,76,76,87,85,77,63,92,87,59,86,89,83,85,84,78,63,101,83,61,98,64,74,85,73,78,87,80,84,80,77,77,94,86,77,84,89,80,79,90,83,84,82,79,61,99,82,72,90,71,78,95,74,83,87,84,69,95,60,100,62,73,86,78,80,72,100,64,101,74,89,74,83,91,60,99,67,90,81,83,71,85,82,75,84,74,68,104,60,82,89,76,82,86,61,94,87,75,77,94,77,71,91,82,76,86,67,88,84,79,94,77,93,75,85,90,77,87,86,76,68,99,59,101,76,79,81,88,83,85,85,61,100,73,74,79,83,75,84,85,61,90,78,76,89,84,88,79,91,70,94,74,86,81,80,85,71,92,88,80,77,78,80,92,81,83,86,66,88,80,85,84,71,70,90,81,84,85,88,86,73,101,61,102,74,82,90,85,87,86,66,88,54,88,60,98,66,46,76,83,86,86,68,96,71,75,86,86,89,84,89,70,91,58,84,57,95,86,53,66,94,80,85,87,70,100,64,88,85,84,88,86,66,92,57,98,53,90,71,46,74,78,87,83,54,92,90,59,80,84,87,86,90,67,90,89,60,92,79,84,86,85,79,85,61,84,64,99,77,59,71,86,85,85,82,86,87,73,101,60,102,70,79,90,82,89,82,65,91,56,91,56,101,60,43,83,74,85,84,49,94,91,62,78,85,86,86,88,52,102,86,64,83,87,88,84,70,91,59,90,56,96,87,56,67,94,80,87,85,69,103,58,87,86,83,87,84,65,92,57,98,55,98,61,50,77,77,87,82,50,94,89,61,78,84,87,85,89,75,92,58,62,97,90,53,70,96,81,84,84,65,88,88,68,80,89,84,90,82,68,87,61,96,52,97,64,52,83,72,83,93,63,100,73,87,85,84,93,59,103,70,82,87,81,88,82,65,90,58,96,58,96,67,49,76,78,89,85,58,96,82,69,78,82,89,85,84,74,98,62,64,93,92,55,73,94,84,84,86,71,89,90,70,83,88,86,88,83,64,90,61,92,54,93,63,53,74,75,89,83,61,96,49,101,83,56,74,89,82,89,84,65,92,66,84,66,95,64,61,79,76,81,95,60,92,89,64,89,85,86,88,73,97,78,77,93,80,83,86,59,90,54,86,97,55,80,93,82,88,82,56,97,90,69,74,87,84,87,83,54,83,57,93,59,100,61,42,73,79,86,88,42,84,56,101,86,50,67,87,84,87,85,56,91,88,82,59,81,92,84,86,52,102,85,55,84,86,83,84,85,46,93,54,90,98,45,77,89,82,86,84,44,98,91,65,74,86,80,88,81,45,91,52,96,57,103,63,42,72,81,87,80,60,83,52,98,89,50,72,82,82,81,90,64,65,100,84,56,88,84,87,80,64,93,88,56,83,86,79,84,80,82,92,68,67,101,79,75,77,89,81,79,88,70,87,87,76,82,132